Protein 3IHM (pdb70)

B-factor: mean 18.85, std 5.62, range [2.06, 76.37]

CATH classification: 3.50.50.60 (+2 more: 3.30.9.40, 6.10.250.650)

Secondary structure (DSSP, 8-state):
-EEEEE--HHHHHHHHHHHHHTT-EEEEEES--GGGSTTS-----PPB-HHHHHHHHHTT---S-HHHH-EEEEEEEE-SSS-EEEEEEEEEEEBEE-HHHHHHHHHHHHHHTT-EEEE----GGGHHHHHTTSSEEEE----TTGGGGS-B-GGG---SS-SSEEEEEEEESBPPPSS--EEEEEETTTEEEEEEEEEETTEEEEEEEEEEPTTSSSGGGGTS-TTT-HHHHHHHHHHHHHHH-HHHHTTB-TTT-EESSSTTSEEEE----EEB-SEEE-TTS-EEEE-GGGTEE--GGG--HHHHHHHHHHHHHHHHHH-S--SHHHHHHHHHHHHHHHHHHHHHHHHHHHHHHH--HHHHHHHHHHHH-HHHHHHHHHGGG-HHHHHHHHSSHHHHHHHHHTT-/-EEEE--HHHHHHHHHHHHHTT--EEEEESS-GGG-TTS-----PPBPHHHHHHHHHTT--SS-HHHHSEEEEEEEE-SSS-EEEEEEEEEEEBEE-HHHHHHHHHHHHHHTT-EEEE----GGGHHHHHTTSSEEEE---TTTGGGGS-B-GGG---SS-SSEEEEEEEESBPPPSSS-EEEEEETTTEEEEEEEEEETTEEEEEEEEEEPTTSTTGGGGTS-GGG-HHHHHHHHHHHHHHH-HHHHTTB-TTT-EESS-GGGEEEE----EEB-SEEE-TTS-EEEE-GGGTEE--GGG--HHHHHHHHHHHHHHHHHH-S--SHHHHHHHHHHHHHHHHHHHHHHHHHHHHHHH--HHHHHHHHHHHT-HHHHHHHHHGGG-HHHHHHHHSSHHHHHHHHTTT-

Structure (mmCIF, N/CA/C/O backbone):
data_3IHM
#
_entry.id   3IHM
#
_cell.length_a   114.302
_cell.length_b   114.302
_cell.length_c   140.803
_cell.angle_alpha   90.000
_cell.angle_beta   90.000
_cell.angle_gamma   120.000
#
_symmetry.space_group_name_H-M   'P 63'
#
loop_
_entity.id
_entity.type
_entity.pdbx_description
1 polymer 'Styrene monooxygenase A'
2 water water
#
loop_
_atom_site.group_PDB
_atom_site.id
_atom_site.type_symbol
_atom_site.label_atom_id
_atom_site.label_alt_id
_atom_site.label_comp_id
_atom_site.label_asym_id
_atom_site.label_entity_id
_atom_site.label_seq_id
_atom_site.pdbx_PDB_ins_code
_atom_site.Cartn_x
_atom_site.Cartn_y
_atom_site.Cartn_z
_atom_site.occupancy
_atom_site.B_iso_or_equiv
_atom_site.auth_seq_id
_atom_site.auth_comp_id
_atom_site.auth_asym_id
_atom_site.auth_atom_id
_atom_site.pdbx_PDB_model_num
ATOM 1 N N . LYS A 1 23 ? 49.556 -16.758 -41.930 1.00 18.83 3 LYS A N 1
ATOM 2 C CA . LYS A 1 23 ? 50.937 -16.400 -41.493 1.00 18.83 3 LYS A CA 1
ATOM 3 C C . LYS A 1 23 ? 50.926 -15.508 -40.252 1.00 18.61 3 LYS A C 1
ATOM 4 O O . LYS A 1 23 ? 51.692 -15.737 -39.317 1.00 18.66 3 LYS A O 1
ATOM 10 N N . ARG A 1 24 ? 50.062 -14.496 -40.249 1.00 18.29 4 ARG A N 1
ATOM 11 C CA . ARG A 1 24 ? 49.978 -13.567 -39.125 1.00 18.02 4 ARG A CA 1
ATOM 12 C C . ARG A 1 24 ? 48.539 -13.411 -38.632 1.00 17.36 4 ARG A C 1
ATOM 13 O O . ARG A 1 24 ? 47.693 -12.823 -39.310 1.00 17.36 4 ARG A O 1
ATOM 21 N N . ILE A 1 25 ? 48.279 -13.950 -37.444 1.00 16.60 5 ILE A N 1
ATOM 22 C CA . ILE A 1 25 ? 46.926 -14.039 -36.901 1.00 15.80 5 ILE A CA 1
ATOM 23 C C . ILE A 1 25 ? 46.774 -13.209 -35.627 1.00 15.36 5 ILE A C 1
ATOM 24 O O . ILE A 1 25 ? 47.636 -13.239 -34.744 1.00 15.20 5 ILE A O 1
ATOM 29 N N . GLY A 1 26 ? 45.676 -12.460 -35.555 1.00 14.81 6 GLY A N 1
ATOM 30 C CA . GLY A 1 26 ? 45.312 -11.716 -34.355 1.00 14.32 6 GLY A CA 1
ATOM 31 C C . GLY A 1 26 ? 44.122 -12.363 -33.674 1.00 13.99 6 GLY A C 1
ATOM 32 O O . GLY A 1 26 ? 43.101 -12.625 -34.313 1.00 13.90 6 GLY A O 1
ATOM 33 N N . ILE A 1 27 ? 44.261 -12.630 -32.377 1.00 13.65 7 ILE A N 1
ATOM 34 C CA . ILE A 1 27 ? 43.209 -13.278 -31.597 1.00 13.31 7 ILE A CA 1
ATOM 35 C C . ILE A 1 27 ? 42.716 -12.346 -30.490 1.00 13.29 7 ILE A C 1
ATOM 36 O O . ILE A 1 27 ? 43.475 -11.979 -29.590 1.00 13.23 7 ILE A O 1
ATOM 41 N N . VAL A 1 28 ? 41.445 -11.965 -30.569 1.00 13.17 8 VAL A N 1
ATOM 42 C CA . VAL A 1 28 ? 40.842 -11.097 -29.562 1.00 13.14 8 VAL A CA 1
ATOM 43 C C . VAL A 1 28 ? 40.199 -11.952 -28.473 1.00 13.16 8 VAL A C 1
ATOM 44 O O . VAL A 1 28 ? 39.203 -12.642 -28.710 1.00 13.10 8 VAL A O 1
ATOM 48 N N . GLY A 1 29 ? 40.794 -11.902 -27.285 1.00 13.17 9 GLY A N 1
ATOM 49 C CA . GLY A 1 29 ? 40.365 -12.719 -26.157 1.00 13.29 9 GLY A CA 1
ATOM 50 C C . GLY A 1 29 ? 41.234 -13.951 -26.005 1.00 13.37 9 GLY A C 1
ATOM 51 O O . GLY A 1 29 ? 41.652 -14.553 -26.997 1.00 13.35 9 GLY A O 1
ATOM 52 N N . ALA A 1 30 ? 41.521 -14.316 -24.759 1.00 13.45 10 ALA A N 1
ATOM 53 C CA . ALA A 1 30 ? 42.230 -15.556 -24.472 1.00 13.55 10 ALA A CA 1
ATOM 54 C C . ALA A 1 30 ? 41.214 -16.671 -24.240 1.00 13.56 10 ALA A C 1
ATOM 55 O O . ALA A 1 30 ? 40.463 -17.025 -25.150 1.00 13.81 10 ALA A O 1
ATOM 57 N N . GLY A 1 31 ? 41.183 -17.209 -23.024 1.00 13.50 11 GLY A N 1
ATOM 58 C CA . GLY A 1 31 ? 40.312 -18.334 -22.703 1.00 13.38 11 GLY A CA 1
ATOM 59 C C . GLY A 1 31 ? 40.800 -19.610 -23.361 1.00 13.27 11 GLY A C 1
ATOM 60 O O . GLY A 1 31 ? 41.845 -19.624 -24.014 1.00 13.29 11 GLY A O 1
ATOM 61 N N . THR A 1 32 ? 40.042 -20.686 -23.188 1.00 13.18 12 THR A N 1
ATOM 62 C CA . THR A 1 32 ? 40.376 -21.969 -23.800 1.00 13.00 12 THR A CA 1
ATOM 63 C C . THR A 1 32 ? 40.403 -21.862 -25.324 1.00 12.87 12 THR A C 1
ATOM 64 O O . THR A 1 32 ? 41.309 -22.393 -25.966 1.00 12.95 12 THR A O 1
ATOM 68 N N . ALA A 1 33 ? 39.425 -21.156 -25.890 1.00 12.70 13 ALA A N 1
ATOM 69 C CA . ALA A 1 33 ? 39.331 -20.968 -27.338 1.00 12.56 13 ALA A CA 1
ATOM 70 C C . ALA A 1 33 ? 40.560 -20.265 -27.916 1.00 12.38 13 ALA A C 1
ATOM 71 O O . ALA A 1 33 ? 41.205 -20.785 -28.827 1.00 12.43 13 ALA A O 1
ATOM 73 N N . GLY A 1 34 ? 40.880 -19.092 -27.373 1.00 12.20 14 GLY A N 1
ATOM 74 C CA . GLY A 1 34 ? 41.981 -18.275 -27.882 1.00 11.98 14 GLY A CA 1
ATOM 75 C C . GLY A 1 34 ? 43.353 -18.889 -27.691 1.00 11.83 14 GLY A C 1
ATOM 76 O O . GLY A 1 34 ? 44.191 -18.850 -28.595 1.00 11.92 14 GLY A O 1
ATOM 77 N N . LEU A 1 35 ? 43.580 -19.465 -26.514 1.00 11.61 15 LEU A N 1
ATOM 78 C CA . LEU A 1 35 ? 44.890 -20.008 -26.173 1.00 11.55 15 LEU A CA 1
ATOM 79 C C . LEU A 1 35 ? 45.176 -21.352 -26.842 1.00 11.41 15 LEU A C 1
ATOM 80 O O . LEU A 1 35 ? 46.315 -21.618 -27.217 1.00 11.30 15 LEU A O 1
ATOM 85 N N . HIS A 1 36 ? 44.147 -22.184 -27.002 1.00 11.34 16 HIS A N 1
ATOM 86 C CA . HIS A 1 36 ? 44.280 -23.440 -27.753 1.00 11.33 16 HIS A CA 1
ATOM 87 C C . HIS A 1 36 ? 44.603 -23.161 -29.217 1.00 11.30 16 HIS A C 1
ATOM 88 O O . HIS A 1 36 ? 45.498 -23.785 -29.790 1.00 11.31 16 HIS A O 1
ATOM 95 N N . LEU A 1 37 ? 43.873 -22.215 -29.806 1.00 11.37 17 LEU A N 1
ATOM 96 C CA . LEU A 1 37 ? 44.120 -21.771 -31.176 1.00 11.49 17 LEU A CA 1
ATOM 97 C C . LEU A 1 37 ? 45.542 -21.235 -31.326 1.00 11.56 17 LEU A C 1
ATOM 98 O O . LEU A 1 37 ? 46.266 -21.635 -32.240 1.00 11.53 17 LEU A O 1
ATOM 103 N N . GLY A 1 38 ? 45.930 -20.342 -30.416 1.00 11.63 18 GLY A N 1
ATOM 104 C CA . GLY A 1 38 ? 47.271 -19.766 -30.403 1.00 11.87 18 GLY A CA 1
ATOM 105 C C . GLY A 1 38 ? 48.353 -20.826 -30.325 1.00 12.00 18 GLY A C 1
ATOM 106 O O . GLY A 1 38 ? 49.324 -20.787 -31.085 1.00 11.95 18 GLY A O 1
ATOM 107 N N . LEU A 1 39 ? 48.176 -21.775 -29.406 1.00 12.15 19 LEU A N 1
ATOM 108 C CA . LEU A 1 39 ? 49.119 -22.880 -29.230 1.00 12.35 19 LEU A CA 1
ATOM 109 C C . LEU A 1 39 ? 49.225 -23.752 -30.478 1.00 12.53 19 LEU A C 1
ATOM 110 O O . LEU A 1 39 ? 50.324 -24.157 -30.860 1.00 12.60 19 LEU A O 1
ATOM 115 N N . PHE A 1 40 ? 48.084 -24.025 -31.111 1.00 12.77 20 PHE A N 1
ATOM 116 C CA . PHE A 1 40 ? 48.049 -24.815 -32.341 1.00 12.99 20 PHE A CA 1
ATOM 117 C C . PHE A 1 40 ? 48.847 -24.141 -33.449 1.00 13.26 20 PHE A C 1
ATOM 118 O O . PHE A 1 40 ? 49.664 -24.778 -34.115 1.00 13.22 20 PHE A O 1
ATOM 126 N N . LEU A 1 41 ? 48.596 -22.848 -33.632 1.00 13.71 21 LEU A N 1
ATOM 127 C CA . LEU A 1 41 ? 49.210 -22.067 -34.698 1.00 14.11 21 LEU A CA 1
ATOM 128 C C . LEU A 1 41 ? 50.724 -21.906 -34.524 1.00 14.48 21 LEU A C 1
ATOM 129 O O . LEU A 1 41 ? 51.467 -21.902 -35.509 1.00 14.46 21 LEU A O 1
ATOM 134 N N . ARG A 1 42 ? 51.170 -21.787 -33.274 1.00 15.03 22 ARG A N 1
ATOM 135 C CA . ARG A 1 42 ? 52.597 -21.656 -32.963 1.00 15.59 22 ARG A CA 1
ATOM 136 C C . ARG A 1 42 ? 53.401 -22.926 -33.260 1.00 16.11 22 ARG A C 1
ATOM 137 O O . ARG A 1 42 ? 54.603 -22.853 -33.528 1.00 16.22 22 ARG A O 1
ATOM 145 N N . GLN A 1 43 ? 52.734 -24.079 -33.214 1.00 16.67 23 GLN A N 1
ATOM 146 C CA . GLN A 1 43 ? 53.352 -25.358 -33.573 1.00 17.33 23 GLN A CA 1
ATOM 147 C C . GLN A 1 43 ? 53.718 -25.395 -35.052 1.00 17.70 23 GLN A C 1
ATOM 148 O O . GLN A 1 43 ? 54.670 -26.069 -35.448 1.00 17.81 23 GLN A O 1
ATOM 154 N N . HIS A 1 44 ? 52.952 -24.665 -35.856 1.00 18.21 24 HIS A N 1
ATOM 155 C CA . HIS A 1 44 ? 53.189 -24.571 -37.291 1.00 18.77 24 HIS A CA 1
ATOM 156 C C . HIS A 1 44 ? 53.886 -23.258 -37.652 1.00 19.00 24 HIS A C 1
ATOM 157 O O . HIS A 1 44 ? 53.862 -22.825 -38.807 1.00 19.14 24 HIS A O 1
ATOM 164 N N . ASP A 1 45 ? 54.501 -22.640 -36.643 1.00 19.31 25 ASP A N 1
ATOM 165 C CA . ASP A 1 45 ? 55.326 -21.430 -36.784 1.00 19.68 25 ASP A CA 1
ATOM 166 C C . ASP A 1 45 ? 54.637 -20.249 -37.488 1.00 19.70 25 ASP A C 1
ATOM 167 O O . ASP A 1 45 ? 55.264 -19.527 -38.269 1.00 19.83 25 ASP A O 1
ATOM 172 N N . VAL A 1 46 ? 53.351 -20.049 -37.208 1.00 19.68 26 VAL A N 1
ATOM 173 C CA . VAL A 1 46 ? 52.669 -18.844 -37.683 1.00 19.62 26 VAL A CA 1
ATOM 174 C C . VAL A 1 46 ? 52.665 -17.784 -36.581 1.00 19.53 26 VAL A C 1
ATOM 175 O O . VAL A 1 46 ? 52.647 -18.111 -35.391 1.00 19.52 26 VAL A O 1
ATOM 179 N N . ASP A 1 47 ? 52.701 -16.519 -36.992 1.00 19.43 27 ASP A N 1
ATOM 180 C CA . ASP A 1 47 ? 52.768 -15.389 -36.070 1.00 19.36 27 ASP A CA 1
ATOM 181 C C . ASP A 1 47 ? 51.434 -15.207 -35.342 1.00 18.99 27 ASP A C 1
ATOM 182 O O . ASP A 1 47 ? 50.380 -15.079 -35.974 1.00 18.96 27 ASP A O 1
ATOM 187 N N . VAL A 1 48 ? 51.495 -15.206 -34.011 1.00 18.44 28 VAL A N 1
ATOM 188 C CA . VAL A 1 48 ? 50.297 -15.165 -33.171 1.00 17.98 28 VAL A CA 1
ATOM 189 C C . VAL A 1 48 ? 50.354 -14.019 -32.160 1.00 17.67 28 VAL A C 1
ATOM 190 O O . VAL A 1 48 ? 51.339 -13.866 -31.434 1.00 17.59 28 VAL A O 1
ATOM 194 N N . THR A 1 49 ? 49.288 -13.223 -32.125 1.00 17.31 29 THR A N 1
ATOM 195 C CA . THR A 1 49 ? 49.123 -12.179 -31.119 1.00 17.02 29 THR A CA 1
ATOM 196 C C . THR A 1 49 ? 47.759 -12.317 -30.443 1.00 16.79 29 THR A C 1
ATOM 197 O O . THR A 1 49 ? 46.724 -12.369 -31.112 1.00 16.63 29 THR A O 1
ATOM 201 N N . VAL A 1 50 ? 47.772 -12.387 -29.114 1.00 16.57 30 VAL A N 1
ATOM 202 C CA . VAL A 1 50 ? 46.547 -12.510 -28.330 1.00 16.44 30 VAL A CA 1
ATOM 203 C C . VAL A 1 50 ? 46.280 -11.215 -27.562 1.00 16.43 30 VAL A C 1
ATOM 204 O O . VAL A 1 50 ? 47.170 -10.681 -26.897 1.00 16.39 30 VAL A O 1
ATOM 208 N N . TYR A 1 51 ? 45.052 -10.714 -27.676 1.00 16.44 31 TYR A N 1
ATOM 209 C CA . TYR A 1 51 ? 44.622 -9.518 -26.958 1.00 16.48 31 TYR A CA 1
ATOM 210 C C . TYR A 1 51 ? 43.788 -9.898 -25.738 1.00 16.49 31 TYR A C 1
ATOM 211 O O . TYR A 1 51 ? 42.686 -10.432 -25.873 1.00 16.40 31 TYR A O 1
ATOM 220 N N . THR A 1 52 ? 44.334 -9.633 -24.553 1.00 16.58 32 THR A N 1
ATOM 221 C CA . THR A 1 52 ? 43.650 -9.903 -23.286 1.00 16.76 32 THR A CA 1
ATOM 222 C C . THR A 1 52 ? 43.826 -8.794 -22.269 1.00 16.80 32 THR A C 1
ATOM 223 O O . THR A 1 52 ? 44.785 -8.031 -22.332 1.00 16.82 32 THR A O 1
ATOM 227 N N . ASP A 1 53 ? 42.900 -8.732 -21.318 1.00 16.85 33 ASP A N 1
ATOM 228 C CA . ASP A 1 53 ? 42.962 -7.759 -20.238 1.00 17.05 33 ASP A CA 1
ATOM 229 C C . ASP A 1 53 ? 43.366 -8.418 -18.911 1.00 17.02 33 ASP A C 1
ATOM 230 O O . ASP A 1 53 ? 43.193 -7.836 -17.840 1.00 17.06 33 ASP A O 1
ATOM 235 N N . ARG A 1 54 ? 43.907 -9.632 -18.989 1.00 17.05 34 ARG A N 1
ATOM 236 C CA . ARG A 1 54 ? 44.368 -10.347 -17.797 1.00 17.19 34 ARG A CA 1
ATOM 237 C C . ARG A 1 54 ? 45.747 -10.967 -17.996 1.00 17.17 34 ARG A C 1
ATOM 238 O O . ARG A 1 54 ? 45.956 -11.755 -18.918 1.00 17.21 34 ARG A O 1
ATOM 246 N N . LYS A 1 55 ? 46.683 -10.594 -17.126 1.00 17.22 35 LYS A N 1
ATOM 247 C CA . LYS A 1 55 ? 48.021 -11.182 -17.115 1.00 17.25 35 LYS A CA 1
ATOM 248 C C . LYS A 1 55 ? 48.004 -12.499 -16.338 1.00 17.20 35 LYS A C 1
ATOM 249 O O . LYS A 1 55 ? 47.147 -12.687 -15.472 1.00 17.07 35 LYS A O 1
ATOM 255 N N . PRO A 1 56 ? 48.945 -13.417 -16.645 1.00 17.30 36 PRO A N 1
ATOM 256 C CA . PRO A 1 56 ? 48.991 -14.735 -15.997 1.00 17.38 36 PRO A CA 1
ATOM 257 C C . PRO A 1 56 ? 49.018 -14.690 -14.465 1.00 17.53 36 PRO A C 1
ATOM 258 O O . PRO A 1 56 ? 48.308 -15.463 -13.819 1.00 17.48 36 PRO A O 1
ATOM 262 N N . ASP A 1 57 ? 49.815 -13.788 -13.895 1.00 17.83 37 ASP A N 1
ATOM 263 C CA . ASP A 1 57 ? 49.967 -13.706 -12.437 1.00 18.18 37 ASP A CA 1
ATOM 264 C C . ASP A 1 57 ? 48.773 -13.039 -11.741 1.00 18.22 37 ASP A C 1
ATOM 265 O O . ASP A 1 57 ? 48.719 -12.970 -10.510 1.00 18.21 37 ASP A O 1
ATOM 270 N N . GLU A 1 58 ? 47.814 -12.572 -12.536 1.00 18.30 38 GLU A N 1
ATOM 271 C CA . GLU A 1 58 ? 46.628 -11.900 -12.017 1.00 18.41 38 GLU A CA 1
ATOM 272 C C . GLU A 1 58 ? 45.425 -12.835 -11.839 1.00 18.40 38 GLU A C 1
ATOM 273 O O . GLU A 1 58 ? 44.392 -12.425 -11.309 1.00 18.53 38 GLU A O 1
ATOM 279 N N . TYR A 1 59 ? 45.563 -14.088 -12.264 1.00 18.24 39 TYR A N 1
ATOM 280 C CA . TYR A 1 59 ? 44.447 -15.036 -12.220 1.00 18.11 39 TYR A CA 1
ATOM 281 C C . TYR A 1 59 ? 44.101 -15.556 -10.824 1.00 18.12 39 TYR A C 1
ATOM 282 O O . TYR A 1 59 ? 42.924 -15.726 -10.505 1.00 18.01 39 TYR A O 1
ATOM 291 N N . SER A 1 60 ? 45.121 -15.791 -10.000 1.00 18.15 40 SER A N 1
ATOM 292 C CA . SER A 1 60 ? 44.938 -16.361 -8.659 1.00 18.21 40 SER A CA 1
ATOM 293 C C . SER A 1 60 ? 44.079 -15.498 -7.728 1.00 18.28 40 SER A C 1
ATOM 294 O O . SER A 1 60 ? 43.476 -16.008 -6.783 1.00 18.28 40 SER A O 1
ATOM 297 N N . GLY A 1 61 ? 44.028 -14.196 -8.001 1.00 18.43 41 GLY A N 1
ATOM 298 C CA . GLY A 1 61 ? 43.238 -13.264 -7.199 1.00 18.65 41 GLY A CA 1
ATOM 299 C C . GLY A 1 61 ? 41.882 -12.905 -7.784 1.00 18.84 41 GLY A C 1
ATOM 300 O O . GLY A 1 61 ? 41.227 -11.977 -7.308 1.00 18.82 41 GLY A O 1
ATOM 301 N N . LEU A 1 62 ? 41.454 -13.638 -8.810 1.00 18.97 42 LEU A N 1
ATOM 302 C CA . LEU A 1 62 ? 40.174 -13.366 -9.467 1.00 19.28 42 LEU A CA 1
ATOM 303 C C . LEU A 1 62 ? 39.006 -14.070 -8.785 1.00 19.58 42 LEU A C 1
ATOM 304 O O . LEU A 1 62 ? 39.193 -15.050 -8.058 1.00 19.47 42 LEU A O 1
ATOM 309 N N . ARG A 1 63 ? 37.803 -13.555 -9.027 1.00 19.98 43 ARG A N 1
ATOM 310 C CA . ARG A 1 63 ? 36.576 -14.252 -8.660 1.00 20.50 43 ARG A CA 1
ATOM 311 C C . ARG A 1 63 ? 36.437 -15.497 -9.538 1.00 20.72 43 ARG A C 1
ATOM 312 O O . ARG A 1 63 ? 36.958 -15.538 -10.656 1.00 20.63 43 ARG A O 1
ATOM 320 N N . LEU A 1 64 ? 35.742 -16.506 -9.016 1.00 21.17 44 LEU A N 1
ATOM 321 C CA . LEU A 1 64 ? 35.554 -17.784 -9.698 1.00 21.56 44 LEU A CA 1
ATOM 322 C C . LEU A 1 64 ? 35.170 -17.628 -11.170 1.00 21.92 44 LEU A C 1
ATOM 323 O O . LEU A 1 64 ? 34.286 -16.838 -11.512 1.00 21.94 44 LEU A O 1
ATOM 328 N N . LEU A 1 65 ? 35.855 -18.381 -12.028 1.00 22.36 45 LEU A N 1
ATOM 329 C CA . LEU A 1 65 ? 35.580 -18.391 -13.465 1.00 22.83 45 LEU A CA 1
ATOM 330 C C . LEU A 1 65 ? 34.765 -19.636 -13.837 1.00 23.15 45 LEU A C 1
ATOM 331 O O . LEU A 1 65 ? 34.202 -20.293 -12.958 1.00 23.31 45 LEU A O 1
ATOM 336 N N . ASN A 1 66 ? 34.704 -19.954 -15.131 1.00 23.56 46 ASN A N 1
ATOM 337 C CA . ASN A 1 66 ? 33.948 -21.110 -15.626 1.00 23.82 46 ASN A CA 1
ATOM 338 C C . ASN A 1 66 ? 34.438 -22.430 -15.027 1.00 23.71 46 ASN A C 1
ATOM 339 O O . ASN A 1 66 ? 35.588 -22.833 -15.237 1.00 23.68 46 ASN A O 1
ATOM 344 N N . THR A 1 67 ? 33.553 -23.091 -14.282 1.00 23.48 47 THR A N 1
ATOM 345 C CA . THR A 1 67 ? 33.884 -24.328 -13.569 1.00 23.25 47 THR A CA 1
ATOM 346 C C . THR A 1 67 ? 33.610 -25.578 -14.404 1.00 22.94 47 THR A C 1
ATOM 347 O O . THR A 1 67 ? 33.399 -26.669 -13.866 1.00 22.99 47 THR A O 1
ATOM 351 N N . VAL A 1 68 ? 33.619 -25.412 -15.720 1.00 22.46 48 VAL A N 1
ATOM 352 C CA . VAL A 1 68 ? 33.371 -26.508 -16.646 1.00 21.96 48 VAL A CA 1
ATOM 353 C C . VAL A 1 68 ? 34.577 -27.460 -16.697 1.00 21.41 48 VAL A C 1
ATOM 354 O O . VAL A 1 68 ? 35.721 -27.038 -16.521 1.00 21.54 48 VAL A O 1
ATOM 358 N N . ALA A 1 69 ? 34.304 -28.743 -16.915 1.00 20.65 49 ALA A N 1
ATOM 359 C CA . ALA A 1 69 ? 35.348 -29.757 -17.009 1.00 19.88 49 ALA A CA 1
ATOM 360 C C . ALA A 1 69 ? 35.790 -29.970 -18.453 1.00 19.30 49 ALA A C 1
ATOM 361 O O . ALA A 1 69 ? 35.056 -29.662 -19.389 1.00 19.19 49 ALA A O 1
ATOM 363 N N . HIS A 1 70 ? 37.000 -30.495 -18.618 1.00 18.68 50 HIS A N 1
ATOM 364 C CA . HIS A 1 70 ? 37.533 -30.834 -19.931 1.00 18.13 50 HIS A CA 1
ATOM 365 C C . HIS A 1 70 ? 37.446 -32.342 -20.131 1.00 17.90 50 HIS A C 1
ATOM 366 O O . HIS A 1 70 ? 38.034 -33.109 -19.365 1.00 17.92 50 HIS A O 1
ATOM 373 N N . ASN A 1 71 ? 36.710 -32.765 -21.154 1.00 17.53 51 ASN A N 1
ATOM 374 C CA . ASN A 1 71 ? 36.568 -34.192 -21.456 1.00 17.30 51 ASN A CA 1
ATOM 375 C C . ASN A 1 71 ? 37.790 -34.793 -22.160 1.00 16.96 51 ASN A C 1
ATOM 376 O O . ASN A 1 71 ? 38.757 -34.084 -22.449 1.00 16.91 51 ASN A O 1
ATOM 381 N N . ALA A 1 72 ? 37.725 -36.095 -22.440 1.00 16.57 52 ALA A N 1
ATOM 382 C CA . ALA A 1 72 ? 38.837 -36.846 -23.037 1.00 16.24 52 ALA A CA 1
ATOM 383 C C . ALA A 1 72 ? 39.338 -36.305 -24.377 1.00 15.96 52 ALA A C 1
ATOM 384 O O . ALA A 1 72 ? 40.540 -36.324 -24.636 1.00 16.01 52 ALA A O 1
ATOM 386 N N . VAL A 1 73 ? 38.427 -35.838 -25.230 1.00 15.70 53 VAL A N 1
ATOM 387 C CA . VAL A 1 73 ? 38.828 -35.302 -26.537 1.00 15.41 53 VAL A CA 1
ATOM 388 C C . VAL A 1 73 ? 39.577 -33.975 -26.400 1.00 15.11 53 VAL A C 1
ATOM 389 O O . VAL A 1 73 ? 40.477 -33.684 -27.187 1.00 15.10 53 VAL A O 1
ATOM 393 N N . THR A 1 74 ? 39.213 -33.195 -25.383 1.00 14.76 54 THR A N 1
ATOM 394 C CA . THR A 1 74 ? 39.885 -31.934 -25.078 1.00 14.46 54 THR A CA 1
ATOM 395 C C . THR A 1 74 ? 41.289 -32.173 -24.515 1.00 14.34 54 THR A C 1
ATOM 396 O O . THR A 1 74 ? 42.244 -31.524 -24.943 1.00 14.25 54 THR A O 1
ATOM 400 N N . VAL A 1 75 ? 41.417 -33.105 -23.570 1.00 14.27 55 VAL A N 1
ATOM 401 C CA . VAL A 1 75 ? 42.735 -33.425 -23.008 1.00 14.30 55 VAL A CA 1
ATOM 402 C C . VAL A 1 75 ? 43.656 -34.031 -24.071 1.00 14.15 55 VAL A C 1
ATOM 403 O O . VAL A 1 75 ? 44.868 -33.830 -24.030 1.00 14.06 55 VAL A O 1
ATOM 407 N N . GLN A 1 76 ? 43.063 -34.749 -25.026 1.00 14.04 56 GLN A N 1
ATOM 408 C CA . GLN A 1 76 ? 43.788 -35.277 -26.180 1.00 14.10 56 GLN A CA 1
ATOM 409 C C . GLN A 1 76 ? 44.414 -34.136 -26.987 1.00 13.95 56 GLN A C 1
ATOM 410 O O . GLN A 1 76 ? 45.581 -34.210 -27.371 1.00 13.91 56 GLN A O 1
ATOM 416 N N . ARG A 1 77 ? 43.634 -33.083 -27.223 1.00 13.84 57 ARG A N 1
ATOM 417 C CA . ARG A 1 77 ? 44.131 -31.880 -27.888 1.00 13.75 57 ARG A CA 1
ATOM 418 C C . ARG A 1 77 ? 45.196 -31.183 -27.042 1.00 13.65 57 ARG A C 1
ATOM 419 O O . ARG A 1 77 ? 46.186 -30.686 -27.577 1.00 13.59 57 ARG A O 1
ATOM 427 N N . GLU A 1 78 ? 44.990 -31.170 -25.724 1.00 13.52 58 GLU A N 1
ATOM 428 C CA . GLU A 1 78 ? 45.963 -30.622 -24.773 1.00 13.52 58 GLU A CA 1
ATOM 429 C C . GLU A 1 78 ? 47.303 -31.358 -24.803 1.00 13.47 58 GLU A C 1
ATOM 430 O O . GLU A 1 78 ? 48.360 -30.727 -24.726 1.00 13.44 58 GLU A O 1
ATOM 436 N N . VAL A 1 79 ? 47.248 -32.686 -24.907 1.00 13.37 59 VAL A N 1
ATOM 437 C CA . VAL A 1 79 ? 48.450 -33.518 -25.004 1.00 13.36 59 VAL A CA 1
ATOM 438 C C . VAL A 1 79 ? 49.207 -33.214 -26.300 1.00 13.42 59 VAL A C 1
ATOM 439 O O . VAL A 1 79 ? 50.433 -33.082 -26.292 1.00 13.36 59 VAL A O 1
ATOM 443 N N . ALA A 1 80 ? 48.463 -33.086 -27.398 1.00 13.53 60 ALA A N 1
ATOM 444 C CA . ALA A 1 80 ? 49.031 -32.744 -28.704 1.00 13.74 60 ALA A CA 1
ATOM 445 C C . ALA A 1 80 ? 49.651 -31.345 -28.718 1.00 13.99 60 ALA A C 1
ATOM 446 O O . ALA A 1 80 ? 50.578 -31.077 -29.486 1.00 14.00 60 ALA A O 1
ATOM 448 N N . LEU A 1 81 ? 49.137 -30.464 -27.862 1.00 14.26 61 LEU A N 1
ATOM 449 C CA . LEU A 1 81 ? 49.661 -29.109 -27.726 1.00 14.67 61 LEU A CA 1
ATOM 450 C C . LEU A 1 81 ? 50.728 -28.999 -26.633 1.00 15.01 61 LEU A C 1
ATOM 451 O O . LEU A 1 81 ? 51.143 -27.895 -26.279 1.00 14.99 61 LEU A O 1
ATOM 456 N N . ASP A 1 82 ? 51.166 -30.147 -26.113 1.00 15.44 62 ASP A N 1
ATOM 457 C CA . ASP A 1 82 ? 52.162 -30.227 -25.033 1.00 16.02 62 ASP A CA 1
ATOM 458 C C . ASP A 1 82 ? 51.820 -29.311 -23.850 1.00 16.18 62 ASP A C 1
ATOM 459 O O . ASP A 1 82 ? 52.655 -28.544 -23.362 1.00 16.22 62 ASP A O 1
ATOM 464 N N . VAL A 1 83 ? 50.577 -29.407 -23.394 1.00 16.40 63 VAL A N 1
ATOM 465 C CA . VAL A 1 83 ? 50.081 -28.538 -22.340 1.00 16.61 63 VAL A CA 1
ATOM 466 C C . VAL A 1 83 ? 49.337 -29.363 -21.270 1.00 16.80 63 VAL A C 1
ATOM 467 O O . VAL A 1 83 ? 48.504 -28.852 -20.515 1.00 16.85 63 VAL A O 1
ATOM 471 N N . ASN A 1 84 ? 49.688 -30.649 -21.211 1.00 16.98 64 ASN A N 1
ATOM 472 C CA . ASN A 1 84 ? 49.110 -31.611 -20.274 1.00 17.14 64 ASN A CA 1
ATOM 473 C C . ASN A 1 84 ? 49.786 -31.509 -18.902 1.00 17.27 64 ASN A C 1
ATOM 474 O O . ASN A 1 84 ? 50.468 -32.437 -18.453 1.00 17.20 64 ASN A O 1
ATOM 479 N N . GLU A 1 85 ? 49.589 -30.365 -18.248 1.00 17.37 65 GLU A N 1
ATOM 480 C CA . GLU A 1 85 ? 50.207 -30.067 -16.954 1.00 17.57 65 GLU A CA 1
ATOM 481 C C . GLU A 1 85 ? 49.685 -30.977 -15.840 1.00 17.56 65 GLU A C 1
ATOM 482 O O . GLU A 1 85 ? 50.451 -31.422 -14.981 1.00 17.47 65 GLU A O 1
ATOM 488 N N . TRP A 1 86 ? 48.384 -31.252 -15.868 1.00 17.52 66 TRP A N 1
ATOM 489 C CA . TRP A 1 86 ? 47.742 -32.070 -14.848 1.00 17.61 66 TRP A CA 1
ATOM 490 C C . TRP A 1 86 ? 47.149 -33.339 -15.464 1.00 17.77 66 TRP A C 1
ATOM 491 O O . TRP A 1 86 ? 46.061 -33.294 -16.043 1.00 17.79 66 TRP A O 1
ATOM 502 N N . PRO A 1 87 ? 47.872 -34.473 -15.352 1.00 17.85 67 PRO A N 1
ATOM 503 C CA . PRO A 1 87 ? 47.429 -35.757 -15.907 1.00 18.01 67 PRO A CA 1
ATOM 504 C C . PRO A 1 87 ? 46.040 -36.174 -15.421 1.00 18.17 67 PRO A C 1
ATOM 505 O O . PRO A 1 87 ? 45.688 -35.939 -14.261 1.00 18.15 67 PRO A O 1
ATOM 509 N N . SER A 1 88 ? 45.275 -36.792 -16.318 1.00 18.41 68 SER A N 1
ATOM 510 C CA . SER A 1 88 ? 43.898 -37.214 -16.050 1.00 18.68 68 SER A CA 1
ATOM 511 C C . SER A 1 88 ? 43.763 -38.232 -14.919 1.00 18.76 68 SER A C 1
ATOM 512 O O . SER A 1 88 ? 42.708 -38.323 -14.293 1.00 18.92 68 SER A O 1
ATOM 515 N N . GLU A 1 89 ? 44.828 -38.989 -14.666 1.00 18.93 69 GLU A N 1
ATOM 516 C CA . GLU A 1 89 ? 44.803 -40.085 -13.694 1.00 19.04 69 GLU A CA 1
ATOM 517 C C . GLU A 1 89 ? 44.803 -39.591 -12.255 1.00 18.89 69 GLU A C 1
ATOM 518 O O . GLU A 1 89 ? 44.089 -40.135 -11.409 1.00 19.02 69 GLU A O 1
ATOM 524 N N . GLU A 1 90 ? 45.615 -38.572 -11.980 1.00 18.66 70 GLU A N 1
ATOM 525 C CA . GLU A 1 90 ? 45.778 -38.062 -10.622 1.00 18.43 70 GLU A CA 1
ATOM 526 C C . GLU A 1 90 ? 44.780 -36.958 -10.286 1.00 17.90 70 GLU A C 1
ATOM 527 O O . GLU A 1 90 ? 44.396 -36.802 -9.126 1.00 17.93 70 GLU A O 1
ATOM 533 N N . PHE A 1 91 ? 44.361 -36.200 -11.297 1.00 17.26 71 PHE A N 1
ATOM 534 C CA . PHE A 1 91 ? 43.536 -35.012 -11.070 1.00 16.67 71 PHE A CA 1
ATOM 535 C C . PHE A 1 91 ? 42.152 -35.063 -11.725 1.00 16.33 71 PHE A C 1
ATOM 536 O O . PHE A 1 91 ? 41.293 -34.232 -11.425 1.00 16.30 71 PHE A O 1
ATOM 544 N N . GLY A 1 92 ? 41.936 -36.037 -12.605 1.00 15.87 72 GLY A N 1
ATOM 545 C CA . GLY A 1 92 ? 40.668 -36.153 -13.319 1.00 15.35 72 GLY A CA 1
ATOM 546 C C . GLY A 1 92 ? 39.664 -37.094 -12.679 1.00 14.98 72 GLY A C 1
ATOM 547 O O . GLY A 1 92 ? 39.919 -37.660 -11.613 1.00 14.87 72 GLY A O 1
ATOM 548 N N . TYR A 1 93 ? 38.516 -37.253 -13.338 1.00 14.58 73 TYR A N 1
ATOM 549 C CA . TYR A 1 93 ? 37.459 -38.156 -12.876 1.00 14.30 73 TYR A CA 1
ATOM 550 C C . TYR A 1 93 ? 37.071 -39.161 -13.965 1.00 14.26 73 TYR A C 1
ATOM 551 O O . TYR A 1 93 ? 37.376 -38.959 -15.145 1.00 14.22 73 TYR A O 1
ATOM 560 N N . PHE A 1 94 ? 36.384 -40.231 -13.567 1.00 14.11 74 PHE A N 1
ATOM 561 C CA . PHE A 1 94 ? 36.305 -41.437 -14.395 1.00 14.05 74 PHE A CA 1
ATOM 562 C C . PHE A 1 94 ? 34.896 -41.877 -14.798 1.00 13.88 74 PHE A C 1
ATOM 563 O O . PHE A 1 94 ? 34.735 -42.821 -15.576 1.00 13.90 74 PHE A O 1
ATOM 571 N N . GLY A 1 95 ? 33.883 -41.188 -14.285 1.00 13.72 75 GLY A N 1
ATOM 572 C CA . GLY A 1 95 ? 32.501 -41.481 -14.649 1.00 13.44 75 GLY A CA 1
ATOM 573 C C . GLY A 1 95 ? 31.519 -40.443 -14.152 1.00 13.31 75 GLY A C 1
ATOM 574 O O . GLY A 1 95 ? 31.913 -39.396 -13.633 1.00 13.32 75 GLY A O 1
ATOM 575 N N . HIS A 1 96 ? 30.233 -40.730 -14.335 1.00 13.19 76 HIS A N 1
ATOM 576 C CA . HIS A 1 96 ? 29.168 -39.894 -13.799 1.00 13.08 76 HIS A CA 1
ATOM 577 C C . HIS A 1 96 ? 28.240 -40.714 -12.915 1.00 13.03 76 HIS A C 1
ATOM 578 O O . HIS A 1 96 ? 27.753 -41.772 -13.322 1.00 12.91 76 HIS A O 1
ATOM 585 N N . TYR A 1 97 ? 28.009 -40.228 -11.699 1.00 12.93 77 TYR A N 1
ATOM 586 C CA . TYR A 1 97 ? 26.897 -40.705 -10.894 1.00 12.95 77 TYR A CA 1
ATOM 587 C C . TYR A 1 97 ? 25.675 -39.878 -11.255 1.00 12.99 77 TYR A C 1
ATOM 588 O O . TYR A 1 97 ? 25.777 -38.673 -11.491 1.00 12.94 77 TYR A O 1
ATOM 597 N N . TYR A 1 98 ? 24.523 -40.531 -11.313 1.00 13.15 78 TYR A N 1
ATOM 598 C CA . TYR A 1 98 ? 23.280 -39.841 -11.616 1.00 13.34 78 TYR A CA 1
ATOM 599 C C . TYR A 1 98 ? 22.282 -40.017 -10.485 1.00 13.55 78 TYR A C 1
ATOM 600 O O . TYR A 1 98 ? 22.011 -41.140 -10.051 1.00 13.65 78 TYR A O 1
ATOM 609 N N . TYR A 1 99 ? 21.753 -38.898 -10.001 1.00 13.75 79 TYR A N 1
ATOM 610 C CA . TYR A 1 99 ? 20.683 -38.924 -9.018 1.00 13.94 79 TYR A CA 1
ATOM 611 C C . TYR A 1 99 ? 19.463 -38.186 -9.549 1.00 14.07 79 TYR A C 1
ATOM 612 O O . TYR A 1 99 ? 19.562 -37.051 -10.020 1.00 13.93 79 TYR A O 1
ATOM 621 N N . VAL A 1 100 ? 18.314 -38.847 -9.479 1.00 14.29 80 VAL A N 1
ATOM 622 C CA . VAL A 1 100 ? 17.052 -38.216 -9.832 1.00 14.53 80 VAL A CA 1
ATOM 623 C C . VAL A 1 100 ? 16.111 -38.313 -8.636 1.00 14.75 80 VAL A C 1
ATOM 624 O O . VAL A 1 100 ? 15.750 -39.410 -8.207 1.00 14.78 80 VAL A O 1
ATOM 628 N N . GLY A 1 101 ? 15.732 -37.153 -8.102 1.00 15.00 81 GLY A N 1
ATOM 629 C CA . GLY A 1 101 ? 14.912 -37.063 -6.897 1.00 15.26 81 GLY A CA 1
ATOM 630 C C . GLY A 1 101 ? 13.478 -37.524 -7.067 1.00 15.54 81 GLY A C 1
ATOM 631 O O . GLY A 1 101 ? 13.031 -37.820 -8.178 1.00 15.66 81 GLY A O 1
ATOM 632 N N . GLY A 1 102 ? 12.756 -37.576 -5.952 1.00 15.72 82 GLY A N 1
ATOM 633 C CA . GLY A 1 102 ? 11.382 -38.067 -5.932 1.00 15.96 82 GLY A CA 1
ATOM 634 C C . GLY A 1 102 ? 11.175 -39.086 -4.826 1.00 16.15 82 GLY A C 1
ATOM 635 O O . GLY A 1 102 ? 12.142 -39.506 -4.183 1.00 16.07 82 GLY A O 1
ATOM 636 N N . PRO A 1 103 ? 9.911 -39.495 -4.595 1.00 16.31 83 PRO A N 1
ATOM 637 C CA . PRO A 1 103 ? 9.571 -40.453 -3.537 1.00 16.52 83 PRO A CA 1
ATOM 638 C C . PRO A 1 103 ? 10.370 -41.752 -3.645 1.00 16.74 83 PRO A C 1
ATOM 639 O O . PRO A 1 103 ? 10.796 -42.301 -2.628 1.00 16.73 83 PRO A O 1
ATOM 643 N N . GLN A 1 104 ? 10.560 -42.229 -4.872 1.00 17.06 84 GLN A N 1
ATOM 644 C CA . GLN A 1 104 ? 11.520 -43.286 -5.157 1.00 17.40 84 GLN A CA 1
ATOM 645 C C . GLN A 1 104 ? 12.592 -42.710 -6.080 1.00 17.47 84 GLN A C 1
ATOM 646 O O . GLN A 1 104 ? 12.350 -42.520 -7.274 1.00 17.44 84 GLN A O 1
ATOM 652 N N . PRO A 1 105 ? 13.776 -42.406 -5.522 1.00 17.68 85 PRO A N 1
ATOM 653 C CA . PRO A 1 105 ? 14.848 -41.810 -6.317 1.00 17.89 85 PRO A CA 1
ATOM 654 C C . PRO A 1 105 ? 15.534 -42.827 -7.224 1.00 18.11 85 PRO A C 1
ATOM 655 O O . PRO A 1 105 ? 15.495 -44.028 -6.944 1.00 18.15 85 PRO A O 1
ATOM 659 N N . MET A 1 106 ? 16.140 -42.345 -8.308 1.00 18.38 86 MET A N 1
ATOM 660 C CA . MET A 1 106 ? 17.004 -43.179 -9.143 1.00 18.65 86 MET A CA 1
ATOM 661 C C . MET A 1 106 ? 18.455 -42.873 -8.802 1.00 18.65 86 MET A C 1
ATOM 662 O O . MET A 1 106 ? 18.864 -41.710 -8.799 1.00 18.69 86 MET A O 1
ATOM 667 N N . ARG A 1 107 ? 19.221 -43.917 -8.498 1.00 18.66 87 ARG A N 1
ATOM 668 C CA . ARG A 1 107 ? 20.666 -43.792 -8.328 1.00 18.64 87 ARG A CA 1
ATOM 669 C C . ARG A 1 107 ? 21.350 -44.778 -9.262 1.00 18.37 87 ARG A C 1
ATOM 670 O O . ARG A 1 107 ? 21.164 -45.993 -9.141 1.00 18.42 87 ARG A O 1
ATOM 678 N N . PHE A 1 108 ? 22.125 -44.249 -10.206 1.00 17.93 88 PHE A N 1
ATOM 679 C CA . PHE A 1 108 ? 22.851 -45.078 -11.168 1.00 17.42 88 PHE A CA 1
ATOM 680 C C . PHE A 1 108 ? 24.153 -44.427 -11.630 1.00 17.15 88 PHE A C 1
ATOM 681 O O . PHE A 1 108 ? 24.421 -43.264 -11.321 1.00 17.17 88 PHE A O 1
ATOM 689 N N . TYR A 1 109 ? 24.960 -45.193 -12.360 1.00 16.71 89 TYR A N 1
ATOM 690 C CA . TYR A 1 109 ? 26.308 -44.776 -12.716 1.00 16.32 89 TYR A CA 1
ATOM 691 C C . TYR A 1 109 ? 26.660 -45.145 -14.154 1.00 16.13 89 TYR A C 1
ATOM 692 O O . TYR A 1 109 ? 26.246 -46.191 -14.657 1.00 16.01 89 TYR A O 1
ATOM 701 N N . GLY A 1 110 ? 27.433 -44.275 -14.800 1.00 15.88 90 GLY A N 1
ATOM 702 C CA . GLY A 1 110 ? 27.968 -44.538 -16.131 1.00 15.78 90 GLY A CA 1
ATOM 703 C C . GLY A 1 110 ? 29.447 -44.210 -16.210 1.00 15.70 90 GLY A C 1
ATOM 704 O O . GLY A 1 110 ? 29.886 -43.178 -15.703 1.00 15.67 90 GLY A O 1
ATOM 705 N N . ASP A 1 111 ? 30.211 -45.097 -16.844 1.00 15.67 91 ASP A N 1
ATOM 706 C CA . ASP A 1 111 ? 31.649 -44.911 -17.042 1.00 15.70 91 ASP A CA 1
ATOM 707 C C . ASP A 1 111 ? 31.959 -43.970 -18.201 1.00 15.62 91 ASP A C 1
ATOM 708 O O . ASP A 1 111 ? 31.214 -43.902 -19.181 1.00 15.71 91 ASP A O 1
ATOM 713 N N . LEU A 1 112 ? 33.066 -43.244 -18.075 1.00 15.53 92 LEU A N 1
ATOM 714 C CA . LEU A 1 112 ? 33.688 -42.581 -19.213 1.00 15.46 92 LEU A CA 1
ATOM 715 C C . LEU A 1 112 ? 34.777 -43.513 -19.730 1.00 15.41 92 LEU A C 1
ATOM 716 O O . LEU A 1 112 ? 35.503 -44.114 -18.933 1.00 15.43 92 LEU A O 1
ATOM 721 N N . LYS A 1 113 ? 34.880 -43.651 -21.051 1.00 15.39 93 LYS A N 1
ATOM 722 C CA . LYS A 1 113 ? 35.906 -44.506 -21.662 1.00 15.36 93 LYS A CA 1
ATOM 723 C C . LYS A 1 113 ? 37.317 -44.018 -21.335 1.00 15.11 93 LYS A C 1
ATOM 724 O O . LYS A 1 113 ? 38.202 -44.813 -21.017 1.00 15.21 93 LYS A O 1
ATOM 730 N N . ALA A 1 114 ? 37.508 -42.706 -21.417 1.00 14.80 94 ALA A N 1
ATOM 731 C CA . ALA A 1 114 ? 38.750 -42.065 -21.004 1.00 14.51 94 ALA A CA 1
ATOM 732 C C . ALA A 1 114 ? 38.409 -40.927 -20.044 1.00 14.25 94 ALA A C 1
ATOM 733 O O . ALA A 1 114 ? 37.348 -40.311 -20.174 1.00 14.31 94 ALA A O 1
ATOM 735 N N . PRO A 1 115 ? 39.294 -40.649 -19.070 1.00 14.04 95 PRO A N 1
ATOM 736 C CA . PRO A 1 115 ? 38.944 -39.695 -18.016 1.00 13.81 95 PRO A CA 1
ATOM 737 C C . PRO A 1 115 ? 38.727 -38.262 -18.500 1.00 13.58 95 PRO A C 1
ATOM 738 O O . PRO A 1 115 ? 39.331 -37.831 -19.485 1.00 13.37 95 PRO A O 1
ATOM 742 N N . SER A 1 116 ? 37.843 -37.550 -17.810 1.00 13.27 96 SER A N 1
ATOM 743 C CA . SER A 1 116 ? 37.712 -36.111 -17.963 1.00 13.17 96 SER A CA 1
ATOM 744 C C . SER A 1 116 ? 38.449 -35.445 -16.804 1.00 13.03 96 SER A C 1
ATOM 745 O O . SER A 1 116 ? 38.846 -36.118 -15.852 1.00 12.86 96 SER A O 1
ATOM 748 N N . ARG A 1 117 ? 38.637 -34.132 -16.886 1.00 12.96 97 ARG A N 1
ATOM 749 C CA . ARG A 1 117 ? 39.403 -33.412 -15.877 1.00 12.98 97 ARG A CA 1
ATOM 750 C C . ARG A 1 117 ? 38.915 -31.982 -15.699 1.00 12.79 97 ARG A C 1
ATOM 751 O O . ARG A 1 117 ? 38.714 -31.260 -16.676 1.00 12.79 97 ARG A O 1
ATOM 759 N N . ALA A 1 118 ? 38.734 -31.580 -14.445 1.00 12.66 98 ALA A N 1
ATOM 760 C CA . ALA A 1 118 ? 38.412 -30.195 -14.118 1.00 12.57 98 ALA A CA 1
ATOM 761 C C . ALA A 1 118 ? 39.490 -29.575 -13.231 1.00 12.45 98 ALA A C 1
ATOM 762 O O . ALA A 1 118 ? 39.760 -30.059 -12.130 1.00 12.40 98 ALA A O 1
ATOM 764 N N . VAL A 1 119 ? 40.113 -28.516 -13.737 1.00 12.32 99 VAL A N 1
ATOM 765 C CA . VAL A 1 119 ? 41.097 -27.743 -12.985 1.00 12.23 99 VAL A CA 1
ATOM 766 C C . VAL A 1 119 ? 40.644 -26.286 -12.950 1.00 12.19 99 VAL A C 1
ATOM 767 O O . VAL A 1 119 ? 40.317 -25.712 -13.993 1.00 12.20 99 VAL A O 1
ATOM 771 N N . ASP A 1 120 ? 40.611 -25.707 -11.749 1.00 12.07 100 ASP A N 1
ATOM 772 C CA . ASP A 1 120 ? 40.320 -24.284 -11.555 1.00 11.96 100 ASP A CA 1
ATOM 773 C C . ASP A 1 120 ? 40.997 -23.469 -12.655 1.00 11.89 100 ASP A C 1
ATOM 774 O O . ASP A 1 120 ? 42.216 -23.547 -12.836 1.00 11.84 100 ASP A O 1
ATOM 779 N N . TYR A 1 121 ? 40.192 -22.704 -13.389 1.00 11.81 101 TYR A N 1
ATOM 780 C CA . TYR A 1 121 ? 40.676 -21.872 -14.494 1.00 11.87 101 TYR A CA 1
ATOM 781 C C . TYR A 1 121 ? 41.666 -20.793 -14.057 1.00 11.90 101 TYR A C 1
ATOM 782 O O . TYR A 1 121 ? 42.441 -20.287 -14.871 1.00 11.96 101 TYR A O 1
ATOM 791 N N . ARG A 1 122 ? 41.643 -20.450 -12.773 1.00 11.83 102 ARG A N 1
ATOM 792 C CA . ARG A 1 122 ? 42.578 -19.474 -12.217 1.00 11.93 102 ARG A CA 1
ATOM 793 C C . ARG A 1 122 ? 43.978 -20.078 -12.043 1.00 11.98 102 ARG A C 1
ATOM 794 O O . ARG A 1 122 ? 44.942 -19.366 -11.749 1.00 12.02 102 ARG A O 1
ATOM 802 N N . LEU A 1 123 ? 44.068 -21.394 -12.230 1.00 11.98 103 LEU A N 1
ATOM 803 C CA . LEU A 1 123 ? 45.342 -22.106 -12.304 1.00 12.02 103 LEU A CA 1
ATOM 804 C C . LEU A 1 123 ? 45.605 -22.579 -13.730 1.00 12.04 103 LEU A C 1
ATOM 805 O O . LEU A 1 123 ? 46.748 -22.570 -14.196 1.00 12.05 103 LEU A O 1
ATOM 810 N N . TYR A 1 124 ? 44.538 -22.990 -14.414 1.00 12.07 104 TYR A N 1
ATOM 811 C CA . TYR A 1 124 ? 44.636 -23.590 -15.744 1.00 12.08 104 TYR A CA 1
ATOM 812 C C . TYR A 1 124 ? 44.955 -22.578 -16.849 1.00 12.10 104 TYR A C 1
ATOM 813 O O . TYR A 1 124 ? 45.815 -22.837 -17.692 1.00 12.18 104 TYR A O 1
ATOM 822 N N . GLN A 1 125 ? 44.263 -21.440 -16.845 1.00 12.11 105 GLN A N 1
ATOM 823 C CA . GLN A 1 125 ? 44.457 -20.413 -17.878 1.00 12.28 105 GLN A CA 1
ATOM 824 C C . GLN A 1 125 ? 45.867 -19.801 -17.894 1.00 12.19 105 GLN A C 1
ATOM 825 O O . GLN A 1 125 ? 46.467 -19.696 -18.965 1.00 12.12 105 GLN A O 1
ATOM 831 N N . PRO A 1 126 ? 46.399 -19.390 -16.718 1.00 12.18 106 PRO A N 1
ATOM 832 C CA . PRO A 1 126 ? 47.783 -18.891 -16.711 1.00 12.21 106 PRO A CA 1
ATOM 833 C C . PRO A 1 126 ? 48.809 -19.918 -17.200 1.00 12.13 106 PRO A C 1
ATOM 834 O O . PRO A 1 126 ? 49.797 -19.540 -17.830 1.00 12.12 106 PRO A O 1
ATOM 838 N N . MET A 1 127 ? 48.566 -21.198 -16.922 1.00 12.11 107 MET A N 1
ATOM 839 C CA . MET A 1 127 ? 49.421 -22.282 -17.415 1.00 12.10 107 MET A CA 1
ATOM 840 C C . MET A 1 127 ? 49.461 -22.297 -18.949 1.00 12.09 107 MET A C 1
ATOM 841 O O . MET A 1 127 ? 50.531 -22.438 -19.542 1.00 12.09 107 MET A O 1
ATOM 846 N N . LEU A 1 128 ? 48.296 -22.144 -19.577 1.00 12.08 108 LEU A N 1
ATOM 847 C CA . LEU A 1 128 ? 48.204 -22.028 -21.033 1.00 12.24 108 LEU A CA 1
ATOM 848 C C . LEU A 1 128 ? 48.927 -20.785 -21.549 1.00 12.35 108 LEU A C 1
ATOM 849 O O . LEU A 1 128 ? 49.625 -20.844 -22.563 1.00 12.26 108 LEU A O 1
ATOM 854 N N . MET A 1 129 ? 48.753 -19.668 -20.842 1.00 12.58 109 MET A N 1
ATOM 855 C CA . MET A 1 129 ? 49.357 -18.389 -21.227 1.00 12.97 109 MET A CA 1
ATOM 856 C C . MET A 1 129 ? 50.878 -18.442 -21.186 1.00 13.13 109 MET A C 1
ATOM 857 O O . MET A 1 129 ? 51.542 -17.968 -22.106 1.00 13.20 109 MET A O 1
ATOM 862 N N . ARG A 1 130 ? 51.417 -19.029 -20.120 1.00 13.48 110 ARG A N 1
ATOM 863 C CA . ARG A 1 130 ? 52.863 -19.185 -19.956 1.00 13.88 110 ARG A CA 1
ATOM 864 C C . ARG A 1 130 ? 53.462 -20.101 -21.018 1.00 14.00 110 ARG A C 1
ATOM 865 O O . ARG A 1 130 ? 54.572 -19.860 -21.493 1.00 14.07 110 ARG A O 1
ATOM 873 N N . ALA A 1 131 ? 52.718 -21.143 -21.383 1.00 14.27 111 ALA A N 1
ATOM 874 C CA . ALA A 1 131 ? 53.130 -22.072 -22.433 1.00 14.60 111 ALA A CA 1
ATOM 875 C C . ALA A 1 131 ? 53.157 -21.389 -23.799 1.00 1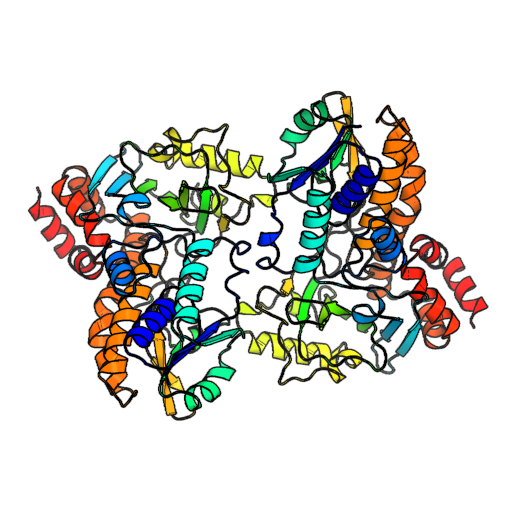4.85 111 ALA A C 1
ATOM 876 O O . ALA A 1 131 ? 54.117 -21.545 -24.553 1.00 14.80 111 ALA A O 1
ATOM 878 N N . LEU A 1 132 ? 52.107 -20.626 -24.103 1.00 15.28 112 LEU A N 1
ATOM 879 C CA . LEU A 1 132 ? 52.022 -19.890 -25.364 1.00 15.80 112 LEU A CA 1
ATOM 880 C C . LEU A 1 132 ? 53.085 -18.794 -25.460 1.00 16.28 112 LEU A C 1
ATOM 881 O O . LEU A 1 132 ? 53.676 -18.587 -26.522 1.00 16.29 112 LEU A O 1
ATOM 886 N N . GLU A 1 133 ? 53.318 -18.102 -24.346 1.00 16.94 113 GLU A N 1
ATOM 887 C CA . GLU A 1 133 ? 54.350 -17.072 -24.254 1.00 17.76 113 GLU A CA 1
ATOM 888 C C . GLU A 1 133 ? 55.731 -17.666 -24.541 1.00 18.09 113 GLU A C 1
ATOM 889 O O . GLU A 1 133 ? 56.488 -17.132 -25.354 1.00 18.13 113 GLU A O 1
ATOM 895 N N . ALA A 1 134 ? 56.033 -18.786 -23.886 1.00 18.55 114 ALA A N 1
ATOM 896 C CA . ALA A 1 134 ? 57.313 -19.478 -24.045 1.00 19.03 114 ALA A CA 1
ATOM 897 C C . ALA A 1 134 ? 57.504 -20.072 -25.442 1.00 19.35 114 ALA A C 1
ATOM 898 O O . ALA A 1 134 ? 58.619 -20.432 -25.815 1.00 19.51 114 ALA A O 1
ATOM 900 N N . ARG A 1 135 ? 56.419 -20.175 -26.205 1.00 19.67 115 ARG A N 1
ATOM 901 C CA . ARG A 1 135 ? 56.484 -20.713 -27.562 1.00 20.03 115 ARG A CA 1
ATOM 902 C C . ARG A 1 135 ? 56.383 -19.648 -28.663 1.00 20.12 115 ARG A C 1
ATOM 903 O O . ARG A 1 135 ? 56.115 -19.963 -29.826 1.00 20.14 115 ARG A O 1
ATOM 911 N N . GLY A 1 136 ? 56.616 -18.392 -28.290 1.00 20.30 116 GLY A N 1
ATOM 912 C CA . GLY A 1 136 ? 56.682 -17.300 -29.260 1.00 20.61 116 GLY A CA 1
ATOM 913 C C . GLY A 1 136 ? 55.381 -16.553 -29.479 1.00 20.79 116 GLY A C 1
ATOM 914 O O . GLY A 1 136 ? 55.345 -15.571 -30.225 1.00 20.73 116 GLY A O 1
ATOM 915 N N . GLY A 1 137 ? 54.312 -17.023 -28.839 1.00 20.99 117 GLY A N 1
ATOM 916 C CA . GLY A 1 137 ? 53.026 -16.332 -28.868 1.00 21.25 117 GLY A CA 1
ATOM 917 C C . GLY A 1 137 ? 53.134 -14.997 -28.158 1.00 21.47 117 GLY A C 1
ATOM 918 O O . GLY A 1 137 ? 53.686 -14.915 -27.059 1.00 21.44 117 GLY A O 1
ATOM 919 N N . LYS A 1 138 ? 52.617 -13.951 -28.796 1.00 21.73 118 LYS A N 1
ATOM 920 C CA . LYS A 1 138 ? 52.704 -12.597 -28.257 1.00 22.07 118 LYS A CA 1
ATOM 921 C C . LYS A 1 138 ? 51.406 -12.161 -27.592 1.00 22.29 118 LYS A C 1
ATOM 922 O O . LYS A 1 138 ? 50.312 -12.495 -28.053 1.00 22.29 118 LYS A O 1
ATOM 928 N N . PHE A 1 139 ? 51.540 -11.414 -26.501 1.00 22.54 119 PHE A N 1
ATOM 929 C CA . PHE A 1 139 ? 50.390 -10.892 -25.781 1.00 22.84 119 PHE A CA 1
ATOM 930 C C . PHE A 1 139 ? 50.376 -9.372 -25.778 1.00 23.14 119 PHE A C 1
ATOM 931 O O . PHE A 1 139 ? 51.366 -8.729 -25.422 1.00 23.08 119 PHE A O 1
ATOM 939 N N . CYS A 1 140 ? 49.249 -8.808 -26.200 1.00 23.52 120 CYS A N 1
ATOM 940 C CA . CYS A 1 140 ? 48.978 -7.393 -26.016 1.00 24.05 120 CYS A CA 1
ATOM 941 C C . CYS A 1 140 ? 47.913 -7.276 -24.933 1.00 24.10 120 CYS A C 1
ATOM 942 O O . CYS A 1 140 ? 46.748 -7.618 -25.154 1.00 24.10 120 CYS A O 1
ATOM 945 N N . TYR A 1 141 ? 48.325 -6.817 -23.756 1.00 24.27 121 TYR A N 1
ATOM 946 C CA . TYR A 1 141 ? 47.425 -6.732 -22.611 1.00 24.48 121 TYR A CA 1
ATOM 947 C C . TYR A 1 141 ? 46.570 -5.469 -22.664 1.00 24.68 121 TYR A C 1
ATOM 948 O O . TYR A 1 141 ? 46.948 -4.413 -22.148 1.00 24.79 121 TYR A O 1
ATOM 957 N N . ASP A 1 142 ? 45.411 -5.602 -23.305 1.00 24.84 122 ASP A N 1
ATOM 958 C CA . ASP A 1 142 ? 44.526 -4.478 -23.581 1.00 24.98 122 ASP A CA 1
ATOM 959 C C . ASP A 1 142 ? 43.086 -4.958 -23.748 1.00 24.84 122 ASP A C 1
ATOM 960 O O . ASP A 1 142 ? 42.846 -6.097 -24.161 1.00 24.79 122 ASP A O 1
ATOM 965 N N . ALA A 1 143 ? 42.136 -4.088 -23.414 1.00 24.67 123 ALA A N 1
ATOM 966 C CA . ALA A 1 143 ? 40.721 -4.352 -23.657 1.00 24.47 123 ALA A CA 1
ATOM 967 C C . ALA A 1 143 ? 40.345 -3.840 -25.045 1.00 24.32 123 ALA A C 1
ATOM 968 O O . ALA A 1 143 ? 40.677 -2.710 -25.408 1.00 24.42 123 ALA A O 1
ATOM 970 N N . VAL A 1 144 ? 39.659 -4.676 -25.819 1.00 24.12 124 VAL A N 1
ATOM 971 C CA . VAL A 1 144 ? 39.329 -4.350 -27.206 1.00 23.88 124 VAL A CA 1
ATOM 972 C C . VAL A 1 144 ? 37.854 -3.985 -27.364 1.00 23.81 124 VAL A C 1
ATOM 973 O O . VAL A 1 144 ? 36.969 -4.778 -27.039 1.00 23.83 124 VAL A O 1
ATOM 977 N N . SER A 1 145 ? 37.603 -2.781 -27.868 1.00 23.66 125 SER A N 1
ATOM 978 C CA . SER A 1 145 ? 36.246 -2.324 -28.142 1.00 23.63 125 SER A CA 1
ATOM 979 C C . SER A 1 145 ? 35.846 -2.655 -29.578 1.00 23.51 125 SER A C 1
ATOM 980 O O . SER A 1 145 ? 36.706 -2.906 -30.425 1.00 23.44 125 SER A O 1
ATOM 983 N N . ALA A 1 146 ? 34.540 -2.650 -29.841 1.00 23.42 126 ALA A N 1
ATOM 984 C CA . ALA A 1 146 ? 33.997 -2.926 -31.175 1.00 23.35 126 ALA A CA 1
ATOM 985 C C . ALA A 1 146 ? 34.571 -1.997 -32.242 1.00 23.30 126 ALA A C 1
ATOM 986 O O . ALA A 1 146 ? 34.786 -2.412 -33.383 1.00 23.31 126 ALA A O 1
ATOM 988 N N . GLU A 1 147 ? 34.826 -0.748 -31.852 1.00 23.28 127 GLU A N 1
ATOM 989 C CA . GLU A 1 147 ? 35.393 0.272 -32.737 1.00 23.28 127 GLU A CA 1
ATOM 990 C C . GLU A 1 147 ? 36.814 -0.061 -33.199 1.00 23.11 127 GLU A C 1
ATOM 991 O O . GLU A 1 147 ? 37.232 0.364 -34.278 1.00 23.12 127 GLU A O 1
ATOM 997 N N . ASP A 1 148 ? 37.544 -0.820 -32.383 1.00 22.89 128 ASP A N 1
ATOM 998 C CA . ASP A 1 148 ? 38.935 -1.179 -32.674 1.00 22.70 128 ASP A CA 1
ATOM 999 C C . ASP A 1 148 ? 39.080 -2.288 -33.722 1.00 22.59 128 ASP A C 1
ATOM 1000 O O . ASP A 1 148 ? 40.151 -2.443 -34.314 1.00 22.57 128 ASP A O 1
ATOM 1005 N N . LEU A 1 149 ? 38.008 -3.048 -33.947 1.00 22.48 129 LEU A N 1
ATOM 1006 C CA . LEU A 1 149 ? 38.053 -4.249 -34.795 1.00 22.40 129 LEU A CA 1
ATOM 1007 C C . LEU A 1 149 ? 38.494 -3.988 -36.235 1.00 22.31 129 LEU A C 1
ATOM 1008 O O . LEU A 1 149 ? 39.263 -4.769 -36.800 1.00 22.22 129 LEU A O 1
ATOM 1013 N N . GLU A 1 150 ? 38.009 -2.893 -36.818 1.00 22.31 130 GLU A N 1
ATOM 1014 C CA . GLU A 1 150 ? 38.353 -2.527 -38.191 1.00 22.34 130 GLU A CA 1
ATOM 1015 C C . GLU A 1 150 ? 39.851 -2.250 -38.334 1.00 22.26 130 GLU A C 1
ATOM 1016 O O . GLU A 1 150 ? 40.480 -2.697 -39.294 1.00 22.26 130 GLU A O 1
ATOM 1022 N N . GLY A 1 151 ? 40.410 -1.521 -37.369 1.00 22.18 131 GLY A N 1
ATOM 1023 C CA . GLY A 1 151 ? 41.842 -1.227 -37.338 1.00 22.08 131 GLY A CA 1
ATOM 1024 C C . GLY A 1 151 ? 42.695 -2.469 -37.151 1.00 22.00 131 GLY A C 1
ATOM 1025 O O . GLY A 1 151 ? 43.734 -2.618 -37.798 1.00 22.06 131 GLY A O 1
ATOM 1026 N N . LEU A 1 152 ? 42.250 -3.363 -36.271 1.00 21.87 132 LEU A N 1
ATOM 1027 C CA . LEU A 1 152 ? 42.964 -4.613 -36.001 1.00 21.79 132 LEU A CA 1
ATOM 1028 C C . LEU A 1 152 ? 42.943 -5.573 -37.189 1.00 21.70 132 LEU A C 1
ATOM 1029 O O . LEU A 1 152 ? 43.923 -6.278 -37.431 1.00 21.76 132 LEU A O 1
ATOM 1034 N N . SER A 1 153 ? 41.832 -5.588 -37.926 1.00 21.62 133 SER A N 1
ATOM 1035 C CA . SER A 1 153 ? 41.678 -6.448 -39.105 1.00 21.59 133 SER A CA 1
ATOM 1036 C C . SER A 1 153 ? 42.640 -6.077 -40.235 1.00 21.62 133 SER A C 1
ATOM 1037 O O . SER A 1 153 ? 42.991 -6.919 -41.062 1.00 21.69 133 SER A O 1
ATOM 1040 N N . GLU A 1 154 ? 43.055 -4.813 -40.261 1.00 21.59 134 GLU A N 1
ATOM 1041 C CA . GLU A 1 154 ? 44.007 -4.323 -41.254 1.00 21.61 134 GLU A CA 1
ATOM 1042 C C . GLU A 1 154 ? 45.455 -4.554 -40.815 1.00 21.47 134 GLU A C 1
ATOM 1043 O O . GLU A 1 154 ? 46.388 -4.340 -41.591 1.00 21.53 134 GLU A O 1
ATOM 1049 N N . GLN A 1 155 ? 45.630 -5.001 -39.572 1.00 21.29 135 GLN A N 1
ATOM 1050 C CA . GLN A 1 155 ? 46.955 -5.276 -39.016 1.00 21.14 135 GLN A CA 1
ATOM 1051 C C . GLN A 1 155 ? 47.355 -6.746 -39.140 1.00 20.80 135 GLN A C 1
ATOM 1052 O O . GLN A 1 155 ? 48.531 -7.079 -39.014 1.00 20.82 135 GLN A O 1
ATOM 1058 N N . TYR A 1 156 ? 46.378 -7.619 -39.380 1.00 20.35 136 TYR A N 1
ATOM 1059 C CA . TYR A 1 156 ? 46.627 -9.058 -39.476 1.00 19.87 136 TYR A CA 1
ATOM 1060 C C . TYR A 1 156 ? 45.994 -9.657 -40.727 1.00 19.62 136 TYR A C 1
ATOM 1061 O O . TYR A 1 156 ? 45.093 -9.061 -41.322 1.00 19.62 136 TYR A O 1
ATOM 1070 N N . ASP A 1 157 ? 46.481 -10.832 -41.123 1.00 19.30 137 ASP A N 1
ATOM 1071 C CA . ASP A 1 157 ? 45.906 -11.582 -42.238 1.00 19.02 137 ASP A CA 1
ATOM 1072 C C . ASP A 1 157 ? 44.491 -12.044 -41.895 1.00 18.64 137 ASP A C 1
ATOM 1073 O O . ASP A 1 157 ? 43.605 -12.048 -42.749 1.00 18.48 137 ASP A O 1
ATOM 1078 N N . LEU A 1 158 ? 44.296 -12.428 -40.636 1.00 18.31 138 LEU A N 1
ATOM 1079 C CA . LEU A 1 158 ? 42.985 -12.797 -40.120 1.00 18.00 138 LEU A CA 1
ATOM 1080 C C . LEU A 1 158 ? 42.832 -12.360 -38.666 1.00 17.86 138 LEU A C 1
ATOM 1081 O O . LEU A 1 158 ? 43.748 -12.523 -37.856 1.00 17.75 138 LEU A O 1
ATOM 1086 N N . LEU A 1 159 ? 41.670 -11.792 -38.352 1.00 17.70 139 LEU A N 1
ATOM 1087 C CA . LEU A 1 159 ? 41.317 -11.459 -36.979 1.00 17.59 139 LEU A CA 1
ATOM 1088 C C . LEU A 1 159 ? 40.219 -12.396 -36.483 1.00 17.52 139 LEU A C 1
ATOM 1089 O O . LEU A 1 159 ? 39.178 -12.553 -37.126 1.00 17.34 139 LEU A O 1
ATOM 1094 N N . VAL A 1 160 ? 40.472 -13.022 -35.340 1.00 17.59 140 VAL A N 1
ATOM 1095 C CA . VAL A 1 160 ? 39.503 -13.913 -34.713 1.00 17.81 140 VAL A CA 1
ATOM 1096 C C . VAL A 1 160 ? 39.123 -13.405 -33.320 1.00 17.88 140 VAL A C 1
ATOM 1097 O O . VAL A 1 160 ? 39.987 -13.052 -32.517 1.00 17.88 140 VAL A O 1
ATOM 1101 N N . VAL A 1 161 ? 37.820 -13.351 -33.060 1.00 18.06 141 VAL A N 1
ATOM 1102 C CA . VAL A 1 161 ? 37.297 -12.919 -31.768 1.00 18.26 141 VAL A CA 1
ATOM 1103 C C . VAL A 1 161 ? 36.707 -14.129 -31.048 1.00 18.56 141 VAL A C 1
ATOM 1104 O O . VAL A 1 161 ? 35.989 -14.932 -31.655 1.00 18.60 141 VAL A O 1
ATOM 1108 N N . CYS A 1 162 ? 37.014 -14.259 -29.760 1.00 18.85 142 CYS A N 1
ATOM 1109 C CA . CYS A 1 162 ? 36.514 -15.382 -28.967 1.00 19.33 142 CYS A CA 1
ATOM 1110 C C . CYS A 1 162 ? 36.034 -15.005 -27.563 1.00 19.65 142 CYS A C 1
ATOM 1111 O O . CYS A 1 162 ? 35.512 -15.851 -26.834 1.00 19.86 142 CYS A O 1
ATOM 1114 N N . THR A 1 163 ? 36.206 -13.739 -27.192 1.00 20.02 143 THR A N 1
ATOM 1115 C CA . THR A 1 163 ? 35.724 -13.247 -25.900 1.00 20.44 143 THR A CA 1
ATOM 1116 C C . THR A 1 163 ? 34.302 -12.690 -26.001 1.00 20.64 143 THR A C 1
ATOM 1117 O O . THR A 1 163 ? 33.963 -11.995 -26.961 1.00 20.59 143 THR A O 1
ATOM 1121 N N . GLY A 1 164 ? 33.480 -13.006 -25.004 1.00 21.00 144 GLY A N 1
ATOM 1122 C CA . GLY A 1 164 ? 32.107 -12.509 -24.935 1.00 21.36 144 GLY A CA 1
ATOM 1123 C C . GLY A 1 164 ? 31.995 -11.171 -24.226 1.00 21.67 144 GLY A C 1
ATOM 1124 O O . GLY A 1 164 ? 30.889 -10.692 -23.959 1.00 21.73 144 GLY A O 1
ATOM 1125 N N . LYS A 1 165 ? 33.143 -10.568 -23.925 1.00 21.87 145 LYS A N 1
ATOM 1126 C CA . LYS A 1 165 ? 33.191 -9.279 -23.239 1.00 22.08 145 LYS A CA 1
ATOM 1127 C C . LYS A 1 165 ? 33.166 -8.113 -24.224 1.00 22.06 145 LYS A C 1
ATOM 1128 O O . LYS A 1 165 ? 33.338 -8.302 -25.431 1.00 22.07 145 LYS A O 1
ATOM 1134 N N . TYR A 1 166 ? 32.939 -6.913 -23.689 1.00 22.10 146 TYR A N 1
ATOM 1135 C CA . TYR A 1 166 ? 32.979 -5.651 -24.446 1.00 22.18 146 TYR A CA 1
ATOM 1136 C C . TYR A 1 166 ? 31.898 -5.537 -25.532 1.00 22.20 146 TYR A C 1
ATOM 1137 O O . TYR A 1 166 ? 32.053 -4.780 -26.496 1.00 22.19 146 TYR A O 1
ATOM 1146 N N . ALA A 1 167 ? 30.805 -6.282 -25.352 1.00 22.25 147 ALA A N 1
ATOM 1147 C CA . ALA A 1 167 ? 29.675 -6.328 -26.296 1.00 22.38 147 ALA A CA 1
ATOM 1148 C C . ALA A 1 167 ? 30.070 -6.711 -27.730 1.00 22.39 147 ALA A C 1
ATOM 1149 O O . ALA A 1 167 ? 29.374 -6.363 -28.688 1.00 22.39 147 ALA A O 1
ATOM 1151 N N . LEU A 1 168 ? 31.179 -7.439 -27.863 1.00 22.42 148 LEU A N 1
ATOM 1152 C CA . LEU A 1 168 ? 31.702 -7.841 -29.172 1.00 22.43 148 LEU A CA 1
ATOM 1153 C C . LEU A 1 168 ? 30.808 -8.866 -29.870 1.00 22.41 148 LEU A C 1
ATOM 1154 O O . LEU A 1 168 ? 30.922 -9.076 -31.079 1.00 22.37 148 LEU A O 1
ATOM 1159 N N . GLY A 1 169 ? 29.924 -9.498 -29.101 1.00 22.41 149 GLY A N 1
ATOM 1160 C CA . GLY A 1 169 ? 28.948 -10.442 -29.641 1.00 22.45 149 GLY A CA 1
ATOM 1161 C C . GLY A 1 169 ? 27.949 -9.793 -30.581 1.00 22.52 149 GLY A C 1
ATOM 1162 O O . GLY A 1 169 ? 27.432 -10.446 -31.489 1.00 22.54 149 GLY A O 1
ATOM 1163 N N . LYS A 1 170 ? 27.692 -8.502 -30.365 1.00 22.43 150 LYS A N 1
ATOM 1164 C CA . LYS A 1 170 ? 26.740 -7.728 -31.171 1.00 22.43 150 LYS A CA 1
ATOM 1165 C C . LYS A 1 170 ? 27.180 -7.573 -32.629 1.00 22.24 150 LYS A C 1
ATOM 1166 O O . LYS A 1 170 ? 26.357 -7.299 -33.503 1.00 22.24 150 LYS A O 1
ATOM 1172 N N . VAL A 1 171 ? 28.477 -7.746 -32.877 1.00 22.07 151 VAL A N 1
ATOM 1173 C CA . VAL A 1 171 ? 29.034 -7.709 -34.232 1.00 21.86 151 VAL A CA 1
ATOM 1174 C C . VAL A 1 171 ? 28.639 -8.971 -35.012 1.00 21.66 151 VAL A C 1
ATOM 1175 O O . VAL A 1 171 ? 28.466 -8.929 -36.233 1.00 21.61 151 VAL A O 1
ATOM 1179 N N . PHE A 1 172 ? 28.491 -10.082 -34.292 1.00 21.40 152 PHE A N 1
ATOM 1180 C CA . PHE A 1 172 ? 28.106 -11.361 -34.887 1.00 21.14 152 PHE A CA 1
ATOM 1181 C C . PHE A 1 172 ? 26.602 -11.593 -34.752 1.00 21.12 152 PHE A C 1
ATOM 1182 O O . PHE A 1 172 ? 26.090 -11.794 -33.647 1.00 21.12 152 PHE A O 1
ATOM 1190 N N . GLU A 1 173 ? 25.905 -11.565 -35.888 1.00 21.04 153 GLU A N 1
ATOM 1191 C CA . GLU A 1 173 ? 24.445 -11.665 -35.925 1.00 21.05 153 GLU A CA 1
ATOM 1192 C C . GLU A 1 173 ? 23.913 -12.918 -35.230 1.00 20.83 153 GLU A C 1
ATOM 1193 O O . GLU A 1 173 ? 24.350 -14.037 -35.511 1.00 20.73 153 GLU A O 1
ATOM 1199 N N . LYS A 1 174 ? 22.970 -12.704 -34.317 1.00 20.63 154 LYS A N 1
ATOM 1200 C CA . LYS A 1 174 ? 22.310 -13.777 -33.585 1.00 20.41 154 LYS A CA 1
ATOM 1201 C C . LYS A 1 174 ? 21.431 -14.599 -34.523 1.00 20.14 154 LYS A C 1
ATOM 1202 O O . LYS A 1 174 ? 20.667 -14.042 -35.314 1.00 20.12 154 LYS A O 1
ATOM 1208 N N . GLN A 1 175 ? 21.552 -15.920 -34.437 1.00 19.83 155 GLN A N 1
ATOM 1209 C CA . GLN A 1 175 ? 20.711 -16.822 -35.221 1.00 19.53 155 GLN A CA 1
ATOM 1210 C C . GLN A 1 175 ? 19.493 -17.213 -34.394 1.00 19.41 155 GLN A C 1
ATOM 1211 O O . GLN A 1 175 ? 19.592 -18.019 -33.464 1.00 19.20 155 GLN A O 1
ATOM 1217 N N . SER A 1 176 ? 18.350 -16.621 -34.734 1.00 19.28 156 SER A N 1
ATOM 1218 C CA . SER A 1 176 ? 17.111 -16.806 -33.977 1.00 19.29 156 SER A CA 1
ATOM 1219 C C . SER A 1 176 ? 16.601 -18.245 -34.003 1.00 19.20 156 SER A C 1
ATOM 1220 O O . SER A 1 176 ? 16.054 -18.727 -33.010 1.00 19.22 156 SER A O 1
ATOM 1223 N N . GLU A 1 177 ? 16.800 -18.925 -35.132 1.00 19.19 157 GLU A N 1
ATOM 1224 C CA . GLU A 1 177 ? 16.363 -20.313 -35.310 1.00 19.18 157 GLU A CA 1
ATOM 1225 C C . GLU A 1 177 ? 17.148 -21.305 -34.444 1.00 19.08 157 GLU A C 1
ATOM 1226 O O . GLU A 1 177 ? 16.713 -22.443 -34.245 1.00 19.07 157 GLU A O 1
ATOM 1232 N N . ASN A 1 178 ? 18.301 -20.867 -33.942 1.00 18.94 158 ASN A N 1
ATOM 1233 C CA . ASN A 1 178 ? 19.126 -21.681 -33.052 1.00 18.81 158 ASN A CA 1
ATOM 1234 C C . ASN A 1 178 ? 19.214 -21.096 -31.640 1.00 18.80 158 ASN A C 1
ATOM 1235 O O . ASN A 1 178 ? 19.929 -21.625 -30.784 1.00 18.73 158 ASN A O 1
ATOM 1240 N N . SER A 1 179 ? 18.478 -20.009 -31.407 1.00 18.79 159 SER A N 1
ATOM 1241 C CA . SER A 1 179 ? 18.443 -19.346 -30.103 1.00 18.80 159 SER A CA 1
ATOM 1242 C C . SER A 1 179 ? 17.004 -19.215 -29.588 1.00 18.87 159 SER A C 1
ATOM 1243 O O . SER A 1 179 ? 16.390 -18.153 -29.722 1.00 18.87 159 SER A O 1
ATOM 1246 N N . PRO A 1 180 ? 16.461 -20.295 -28.993 1.00 18.99 160 PRO A N 1
ATOM 1247 C CA . PRO A 1 180 ? 15.064 -20.280 -28.540 1.00 19.03 160 PRO A CA 1
ATOM 1248 C C . PRO A 1 180 ? 14.819 -19.447 -27.277 1.00 19.15 160 PRO A C 1
ATOM 1249 O O . PRO A 1 180 ? 13.685 -19.033 -27.029 1.00 19.18 160 PRO A O 1
ATOM 1253 N N . PHE A 1 181 ? 15.868 -19.205 -26.492 1.00 19.26 161 PHE A N 1
ATOM 1254 C CA . PHE A 1 181 ? 15.733 -18.476 -25.231 1.00 19.43 161 PHE A CA 1
ATOM 1255 C C . PHE A 1 181 ? 16.309 -17.067 -25.321 1.00 19.70 161 PHE A C 1
ATOM 1256 O O . PHE A 1 181 ? 17.320 -16.845 -25.989 1.00 19.72 161 PHE A O 1
ATOM 1264 N N . GLU A 1 182 ? 15.665 -16.123 -24.638 1.00 19.99 162 GLU A N 1
ATOM 1265 C CA . GLU A 1 182 ? 16.161 -14.745 -24.568 1.00 20.35 162 GLU A CA 1
ATOM 1266 C C . GLU A 1 182 ? 16.427 -14.256 -23.136 1.00 20.31 162 GLU A C 1
ATOM 1267 O O . GLU A 1 182 ? 16.892 -13.131 -22.933 1.00 20.44 162 GLU A O 1
ATOM 1273 N N . LYS A 1 183 ? 16.136 -15.106 -22.154 1.00 20.24 163 LYS A N 1
ATOM 1274 C CA . LYS A 1 183 ? 16.511 -14.850 -20.761 1.00 20.21 163 LYS A CA 1
ATOM 1275 C C . LYS A 1 183 ? 17.105 -16.120 -20.132 1.00 19.95 163 LYS A C 1
ATOM 1276 O O . LYS A 1 183 ? 16.936 -17.211 -20.681 1.00 20.02 163 LYS A O 1
ATOM 1282 N N . PRO A 1 184 ? 17.816 -15.985 -18.991 1.00 19.69 164 PRO A N 1
ATOM 1283 C CA . PRO A 1 184 ? 18.388 -17.174 -18.348 1.00 19.43 164 PRO A CA 1
ATOM 1284 C C . PRO A 1 184 ? 17.323 -18.200 -17.960 1.00 19.14 164 PRO A C 1
ATOM 1285 O O . PRO A 1 184 ? 16.300 -17.841 -17.375 1.00 19.24 164 PRO A O 1
ATOM 1289 N N . GLN A 1 185 ? 17.565 -19.463 -18.301 1.00 18.83 165 GLN A N 1
ATOM 1290 C CA . GLN A 1 185 ? 16.622 -20.544 -18.008 1.00 18.52 165 GLN A CA 1
ATOM 1291 C C . GLN A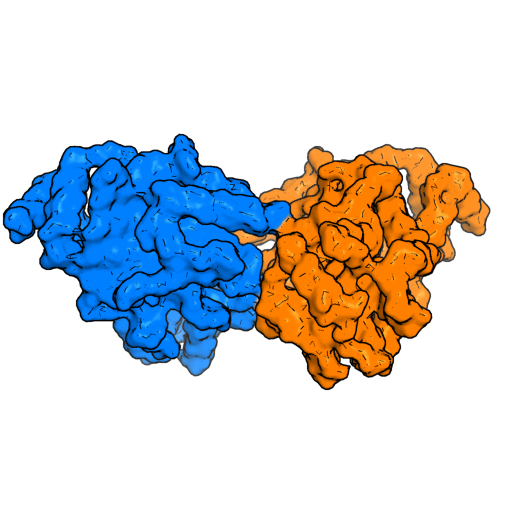 1 185 ? 16.798 -21.072 -16.592 1.00 18.35 165 GLN A C 1
ATOM 1292 O O . GLN A 1 185 ? 15.966 -21.834 -16.090 1.00 18.23 165 GLN A O 1
ATOM 1298 N N . ARG A 1 186 ? 17.884 -20.659 -15.950 1.00 18.18 166 ARG A N 1
ATOM 1299 C CA . ARG A 1 186 ? 18.196 -21.134 -14.617 1.00 18.14 166 ARG A CA 1
ATOM 1300 C C . ARG A 1 186 ? 18.884 -20.058 -13.787 1.00 17.97 166 ARG A C 1
ATOM 1301 O O . ARG A 1 186 ? 19.712 -19.300 -14.298 1.00 17.97 166 ARG A O 1
ATOM 1309 N N . ALA A 1 187 ? 18.520 -19.989 -12.509 1.00 17.81 167 ALA A N 1
ATOM 1310 C CA . ALA A 1 187 ? 19.200 -19.121 -11.554 1.00 17.66 167 ALA A CA 1
ATOM 1311 C C . ALA A 1 187 ? 20.399 -19.874 -10.985 1.00 17.60 167 ALA A C 1
ATOM 1312 O O . ALA A 1 187 ? 20.242 -20.885 -10.295 1.00 17.59 167 ALA A O 1
ATOM 1314 N N . LEU A 1 188 ? 21.595 -19.377 -11.285 1.00 17.51 168 LEU A N 1
ATOM 1315 C CA . LEU A 1 188 ? 22.826 -20.104 -10.988 1.00 17.45 168 LEU A CA 1
ATOM 1316 C C . LEU A 1 188 ? 23.468 -19.739 -9.657 1.00 17.43 168 LEU A C 1
ATOM 1317 O O . LEU A 1 188 ? 23.545 -18.567 -9.286 1.00 17.43 168 LEU A O 1
ATOM 1322 N N . CYS A 1 189 ? 23.920 -20.768 -8.948 1.00 17.43 169 CYS A N 1
ATOM 1323 C CA . CYS A 1 189 ? 24.817 -20.610 -7.812 1.00 17.42 169 CYS A CA 1
ATOM 1324 C C . CYS A 1 189 ? 25.933 -21.634 -7.964 1.00 17.36 169 CYS A C 1
ATOM 1325 O O . CYS A 1 189 ? 25.708 -22.838 -7.836 1.00 17.29 169 CYS A O 1
ATOM 1328 N N . VAL A 1 190 ? 27.132 -21.148 -8.265 1.00 17.33 170 VAL A N 1
ATOM 1329 C CA . VAL A 1 190 ? 28.276 -22.024 -8.491 1.00 17.29 170 VAL A CA 1
ATOM 1330 C C . VAL A 1 190 ? 29.456 -21.632 -7.602 1.00 17.22 170 VAL A C 1
ATOM 1331 O O . VAL A 1 190 ? 29.800 -20.453 -7.485 1.00 17.24 170 VAL A O 1
ATOM 1335 N N . GLY A 1 191 ? 30.053 -22.633 -6.960 1.00 17.07 171 GLY A N 1
ATOM 1336 C CA . GLY A 1 191 ? 31.165 -22.409 -6.047 1.00 16.96 171 GLY A CA 1
ATOM 1337 C C . GLY A 1 191 ? 32.080 -23.606 -5.884 1.00 16.82 171 GLY A C 1
ATOM 1338 O O . GLY A 1 191 ? 31.692 -24.740 -6.168 1.00 16.72 171 GLY A O 1
ATOM 1339 N N . LEU A 1 192 ? 33.304 -23.340 -5.436 1.00 16.78 172 LEU A N 1
ATOM 1340 C CA . LEU A 1 192 ? 34.249 -24.391 -5.078 1.00 16.80 172 LEU A CA 1
ATOM 1341 C C . LEU A 1 192 ? 34.214 -24.596 -3.572 1.00 16.77 172 LEU A C 1
ATOM 1342 O O . LEU A 1 192 ? 34.347 -23.642 -2.803 1.00 16.70 172 LEU A O 1
ATOM 1347 N N . PHE A 1 193 ? 34.033 -25.845 -3.158 1.00 16.79 173 PHE A N 1
ATOM 1348 C CA . PHE A 1 193 ? 33.837 -26.163 -1.749 1.00 16.82 173 PHE A CA 1
ATOM 1349 C C . PHE A 1 193 ? 34.814 -27.207 -1.225 1.00 16.92 173 PHE A C 1
ATOM 1350 O O . PHE A 1 193 ? 35.200 -28.132 -1.945 1.00 16.91 173 PHE A O 1
ATOM 1358 N N . LYS A 1 194 ? 35.204 -27.039 0.035 1.00 16.97 174 LYS A N 1
ATOM 1359 C CA . LYS A 1 194 ? 35.935 -28.061 0.774 1.00 17.12 174 LYS A CA 1
ATOM 1360 C C . LYS A 1 194 ? 34.974 -28.784 1.719 1.00 17.21 174 LYS A C 1
ATOM 1361 O O . LYS A 1 194 ? 33.865 -28.304 1.977 1.00 17.23 174 LYS A O 1
ATOM 1367 N N . GLY A 1 195 ? 35.397 -29.940 2.221 1.00 17.25 175 GLY A N 1
ATOM 1368 C CA . GLY A 1 195 ? 34.607 -30.697 3.186 1.00 17.39 175 GLY A CA 1
ATOM 1369 C C . GLY A 1 195 ? 33.602 -31.661 2.581 1.00 17.52 175 GLY A C 1
ATOM 1370 O O . GLY A 1 195 ? 32.759 -32.208 3.297 1.00 17.55 175 GLY A O 1
ATOM 1371 N N . ILE A 1 196 ? 33.680 -31.866 1.267 1.00 17.53 176 ILE A N 1
ATOM 1372 C CA . ILE A 1 196 ? 32.826 -32.844 0.595 1.00 17.65 176 ILE A CA 1
ATOM 1373 C C . ILE A 1 196 ? 33.640 -34.084 0.225 1.00 17.74 176 ILE A C 1
ATOM 1374 O O . ILE A 1 196 ? 34.548 -34.019 -0.607 1.00 17.69 176 ILE A O 1
ATOM 1379 N N . LYS A 1 197 ? 33.306 -35.204 0.863 1.00 17.93 177 LYS A N 1
ATOM 1380 C CA . LYS A 1 197 ? 33.975 -36.480 0.626 1.00 18.12 177 LYS A CA 1
ATOM 1381 C C . LYS A 1 197 ? 33.691 -36.987 -0.786 1.00 18.07 177 LYS A C 1
ATOM 1382 O O . LYS A 1 197 ? 32.597 -36.790 -1.319 1.00 18.01 177 LYS A O 1
ATOM 1388 N N . GLU A 1 198 ? 34.691 -37.628 -1.386 1.00 18.04 178 GLU A N 1
ATOM 1389 C CA . GLU A 1 198 ? 34.545 -38.238 -2.704 1.00 18.06 178 GLU A CA 1
ATOM 1390 C C . GLU A 1 198 ? 33.684 -39.494 -2.631 1.00 17.79 178 GLU A C 1
ATOM 1391 O O . GLU A 1 198 ? 33.692 -40.205 -1.624 1.00 17.78 178 GLU A O 1
ATOM 1397 N N . ALA A 1 199 ? 32.943 -39.752 -3.707 1.00 17.50 179 ALA A N 1
ATOM 1398 C CA . ALA A 1 199 ? 32.195 -40.996 -3.875 1.00 17.18 179 ALA A CA 1
ATOM 1399 C C . ALA A 1 199 ? 33.175 -42.169 -4.028 1.00 16.93 179 ALA A C 1
ATOM 1400 O O . ALA A 1 199 ? 34.374 -41.939 -4.208 1.00 16.85 179 ALA A O 1
ATOM 1402 N N . PRO A 1 200 ? 32.681 -43.426 -3.939 1.00 16.71 180 PRO A N 1
ATOM 1403 C CA . PRO A 1 200 ? 33.564 -44.590 -4.109 1.00 16.58 180 PRO A CA 1
ATOM 1404 C C . PRO A 1 200 ? 34.488 -44.479 -5.329 1.00 16.43 180 PRO A C 1
ATOM 1405 O O . PRO A 1 200 ? 35.665 -44.830 -5.243 1.00 16.33 180 PRO A O 1
ATOM 1409 N N . ILE A 1 201 ? 33.948 -43.992 -6.444 1.00 16.35 181 ILE A N 1
ATOM 1410 C CA . ILE A 1 201 ? 34.742 -43.670 -7.627 1.00 16.25 181 ILE A CA 1
ATOM 1411 C C . ILE A 1 201 ? 34.803 -42.152 -7.796 1.00 16.07 181 ILE A C 1
ATOM 1412 O O . ILE A 1 201 ? 33.782 -41.471 -7.687 1.00 15.99 181 ILE A O 1
ATOM 1417 N N . ARG A 1 202 ? 36.007 -41.633 -8.035 1.00 15.99 182 ARG A N 1
ATOM 1418 C CA . ARG A 1 202 ?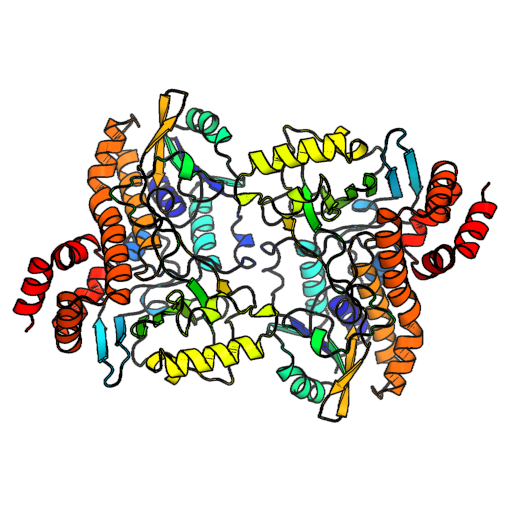 36.213 -40.222 -8.360 1.00 15.91 182 ARG A CA 1
ATOM 1419 C C . ARG A 1 202 ? 35.413 -39.900 -9.618 1.00 15.53 182 ARG A C 1
ATOM 1420 O O . ARG A 1 202 ? 35.754 -40.350 -10.715 1.00 15.34 182 ARG A O 1
ATOM 1428 N N . ALA A 1 203 ? 34.339 -39.133 -9.445 1.00 15.23 183 ALA A N 1
ATOM 1429 C CA . ALA A 1 203 ? 33.357 -38.940 -10.505 1.00 14.99 183 ALA A CA 1
ATOM 1430 C C . ALA A 1 203 ? 32.520 -37.679 -10.324 1.00 14.79 183 ALA A C 1
ATOM 1431 O O . ALA A 1 203 ? 32.378 -37.162 -9.215 1.00 14.84 183 ALA A O 1
ATOM 1433 N N . VAL A 1 204 ? 31.969 -37.192 -11.433 1.00 14.54 184 VAL A N 1
ATOM 1434 C CA . VAL A 1 204 ? 30.950 -36.152 -11.399 1.00 14.32 184 VAL A CA 1
ATOM 1435 C C . VAL A 1 204 ? 29.634 -36.772 -10.937 1.00 14.24 184 VAL A C 1
ATOM 1436 O O . VAL A 1 204 ? 29.334 -37.918 -11.269 1.00 14.25 184 VAL A O 1
ATOM 1440 N N . THR A 1 205 ? 28.875 -36.028 -10.139 1.00 14.14 185 THR A N 1
ATOM 1441 C CA . THR A 1 205 ? 27.505 -36.407 -9.826 1.00 14.11 185 THR A CA 1
ATOM 1442 C C . THR A 1 205 ? 26.550 -35.393 -10.444 1.00 14.17 185 THR A C 1
ATOM 1443 O O . THR A 1 205 ? 26.692 -34.184 -10.246 1.00 14.07 185 THR A O 1
ATOM 1447 N N . MET A 1 206 ? 25.593 -35.903 -11.211 1.00 14.19 186 MET A N 1
ATOM 1448 C CA . MET A 1 206 ? 24.531 -35.078 -11.761 1.00 14.36 186 MET A CA 1
ATOM 1449 C C . MET A 1 206 ? 23.235 -35.401 -11.031 1.00 14.35 186 MET A C 1
ATOM 1450 O O . MET A 1 206 ? 22.669 -36.489 -11.179 1.00 14.20 186 MET A O 1
ATOM 1455 N N . SER A 1 207 ? 22.799 -34.445 -10.218 1.00 14.35 187 SER A N 1
ATOM 1456 C CA . SER A 1 207 ? 21.633 -34.612 -9.370 1.00 14.41 187 SER A CA 1
ATOM 1457 C C . SER A 1 207 ? 20.493 -33.728 -9.854 1.00 14.44 187 SER A C 1
ATOM 1458 O O . SER A 1 207 ? 20.686 -32.543 -10.120 1.00 14.39 187 SER A O 1
ATOM 1461 N N . PHE A 1 208 ? 19.310 -34.319 -9.970 1.00 14.53 188 PHE A N 1
ATOM 1462 C CA . PHE A 1 208 ? 18.135 -33.605 -10.448 1.00 14.72 188 PHE A CA 1
ATOM 1463 C C . PHE A 1 208 ? 17.001 -33.681 -9.432 1.00 14.72 188 PHE A C 1
ATOM 1464 O O . PHE A 1 208 ? 16.554 -34.769 -9.061 1.00 14.67 188 PHE A O 1
ATOM 1472 N N . SER A 1 209 ? 16.562 -32.512 -8.974 1.00 14.69 189 SER A N 1
ATOM 1473 C CA . SER A 1 209 ? 15.386 -32.400 -8.124 1.00 14.71 189 SER A CA 1
ATOM 1474 C C . SER A 1 209 ? 14.213 -31.935 -8.983 1.00 14.80 189 SER A C 1
ATOM 1475 O O . SER A 1 209 ? 14.179 -30.779 -9.409 1.00 14.78 189 SER A O 1
ATOM 1478 N N . PRO A 1 210 ? 13.253 -32.842 -9.251 1.00 14.95 190 PRO A N 1
ATOM 1479 C CA . PRO A 1 210 ? 12.135 -32.586 -10.165 1.00 15.05 190 PRO A CA 1
ATOM 1480 C C . PRO A 1 210 ? 11.360 -31.304 -9.853 1.00 15.08 190 PRO A C 1
ATOM 1481 O O . PRO A 1 210 ? 10.759 -31.178 -8.782 1.00 15.12 190 PRO A O 1
ATOM 1485 N N . GLY A 1 211 ? 11.398 -30.362 -10.791 1.00 15.12 191 GLY A N 1
ATOM 1486 C CA . GLY A 1 211 ? 10.691 -29.090 -10.658 1.00 15.04 191 GLY A CA 1
ATOM 1487 C C . GLY A 1 211 ? 11.361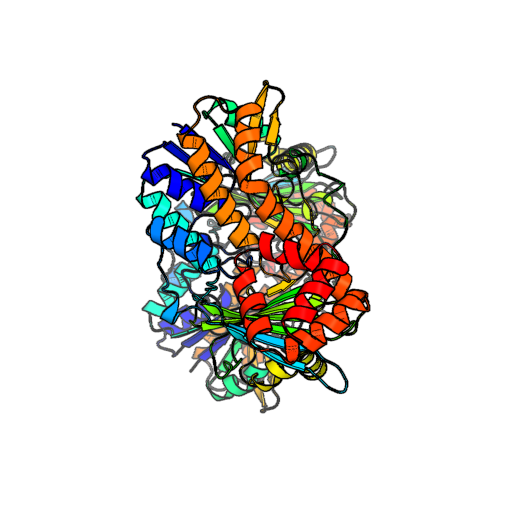 -28.074 -9.748 1.00 14.97 191 GLY A C 1
ATOM 1488 O O . GLY A 1 211 ? 10.764 -27.047 -9.423 1.00 14.95 191 GLY A O 1
ATOM 1489 N N . HIS A 1 212 ? 12.600 -28.346 -9.341 1.00 14.91 192 HIS A N 1
ATOM 1490 C CA . HIS A 1 212 ? 13.312 -27.442 -8.435 1.00 14.87 192 HIS A CA 1
ATOM 1491 C C . HIS A 1 212 ? 14.722 -27.054 -8.884 1.00 14.75 192 HIS A C 1
ATOM 1492 O O . HIS A 1 212 ? 15.107 -25.889 -8.770 1.00 14.66 192 HIS A O 1
ATOM 1499 N N . GLY A 1 213 ? 15.492 -28.017 -9.386 1.00 14.63 193 GLY A N 1
ATOM 1500 C CA . GLY A 1 213 ? 16.845 -27.715 -9.840 1.00 14.58 193 GLY A CA 1
ATOM 1501 C C . GLY A 1 213 ? 17.766 -28.881 -10.134 1.00 14.55 193 GLY A C 1
ATOM 1502 O O . GLY A 1 213 ? 17.505 -30.020 -9.740 1.00 14.47 193 GLY A O 1
ATOM 1503 N N . GLU A 1 214 ? 18.852 -28.573 -10.838 1.00 14.56 194 GLU A N 1
ATOM 1504 C CA . GLU A 1 214 ? 19.904 -29.536 -11.134 1.00 14.55 194 GLU A CA 1
ATOM 1505 C C . GLU A 1 214 ? 21.173 -29.178 -10.374 1.00 14.54 194 GLU A C 1
ATOM 1506 O O . GLU A 1 214 ? 21.468 -27.999 -10.160 1.00 14.55 194 GLU A O 1
ATOM 1512 N N . LEU A 1 215 ? 21.913 -30.204 -9.967 1.00 14.49 195 LEU A N 1
ATOM 1513 C CA . LEU A 1 215 ? 23.212 -30.030 -9.335 1.00 14.47 195 LEU A CA 1
ATOM 1514 C C . LEU A 1 215 ? 24.241 -30.828 -10.118 1.00 14.42 195 LEU A C 1
ATOM 1515 O O . LEU A 1 215 ? 24.044 -32.017 -10.385 1.00 14.36 195 LEU A O 1
ATOM 1520 N N . ILE A 1 216 ? 25.330 -30.170 -10.494 1.00 14.37 196 ILE A N 1
ATOM 1521 C CA . ILE A 1 216 ? 26.475 -30.869 -11.059 1.00 14.44 196 ILE A CA 1
ATOM 1522 C C . ILE A 1 216 ? 27.653 -30.736 -10.093 1.00 14.50 196 ILE A C 1
ATOM 1523 O O . ILE A 1 216 ? 28.204 -29.648 -9.907 1.00 14.48 196 ILE A O 1
ATOM 1528 N N . GLU A 1 217 ? 27.999 -31.850 -9.453 1.00 14.57 197 GLU A N 1
ATOM 1529 C CA . GLU A 1 217 ? 29.126 -31.909 -8.533 1.00 14.68 197 GLU A CA 1
ATOM 1530 C C . GLU A 1 217 ? 30.359 -32.391 -9.289 1.00 14.75 197 GLU A C 1
ATOM 1531 O O . GLU A 1 217 ? 30.364 -33.498 -9.835 1.00 14.62 197 GLU A O 1
ATOM 1537 N N . ILE A 1 218 ? 31.397 -31.556 -9.317 1.00 14.87 198 ILE A N 1
ATOM 1538 C CA . ILE A 1 218 ? 32.607 -31.832 -10.091 1.00 15.07 198 ILE A CA 1
ATOM 1539 C C . ILE A 1 218 ? 33.836 -31.920 -9.183 1.00 15.23 198 ILE A C 1
ATOM 1540 O O . ILE A 1 218 ? 34.100 -30.994 -8.413 1.00 15.31 198 ILE A O 1
ATOM 1545 N N . PRO A 1 219 ? 34.594 -33.032 -9.269 1.00 15.32 199 PRO A N 1
ATOM 1546 C CA . PRO A 1 219 ? 35.910 -33.066 -8.629 1.00 15.37 199 PRO A CA 1
ATOM 1547 C C . PRO A 1 219 ? 36.857 -32.123 -9.368 1.00 15.49 199 PRO A C 1
ATOM 1548 O O . PRO A 1 219 ? 37.076 -32.286 -10.572 1.00 15.39 199 PRO A O 1
ATOM 1552 N N . THR A 1 220 ? 37.387 -31.129 -8.658 1.00 15.67 200 THR A N 1
ATOM 1553 C CA . THR A 1 220 ? 38.183 -30.076 -9.290 1.00 15.94 200 THR A CA 1
ATOM 1554 C C . THR A 1 220 ? 39.458 -29.760 -8.523 1.00 15.87 200 THR A C 1
ATOM 1555 O O . THR A 1 220 ? 39.434 -29.579 -7.304 1.00 15.79 200 THR A O 1
ATOM 1559 N N . LEU A 1 221 ? 40.567 -29.679 -9.248 1.00 15.90 201 LEU A N 1
ATOM 1560 C CA . LEU A 1 221 ? 41.815 -29.225 -8.660 1.00 16.00 201 LEU A CA 1
ATOM 1561 C C . LEU A 1 221 ? 41.799 -27.705 -8.524 1.00 15.92 201 LEU A C 1
ATOM 1562 O O . LEU A 1 221 ? 41.576 -26.988 -9.500 1.00 15.92 201 LEU A O 1
ATOM 1567 N N . SER A 1 222 ? 42.017 -27.232 -7.301 1.00 15.93 202 SER A N 1
ATOM 1568 C CA . SER A 1 222 ? 42.104 -25.803 -7.019 1.00 16.02 202 SER A CA 1
ATOM 1569 C C . SER A 1 222 ? 43.360 -25.512 -6.193 1.00 16.06 202 SER A C 1
ATOM 1570 O O . SER A 1 222 ? 44.211 -26.390 -6.029 1.00 16.04 202 SER A O 1
ATOM 1573 N N . PHE A 1 223 ? 43.467 -24.286 -5.680 1.00 16.14 203 PHE A N 1
ATOM 1574 C CA . PHE A 1 223 ? 44.676 -23.809 -4.994 1.00 16.33 203 PHE A CA 1
ATOM 1575 C C . PHE A 1 223 ? 45.177 -24.728 -3.879 1.00 16.42 203 PHE A C 1
ATOM 1576 O O . PHE A 1 223 ? 46.377 -24.984 -3.779 1.00 16.48 203 PHE A O 1
ATOM 1584 N N . ASN A 1 224 ? 44.252 -25.223 -3.058 1.00 16.57 204 ASN A N 1
ATOM 1585 C CA . ASN A 1 224 ? 44.586 -26.077 -1.917 1.00 16.74 204 ASN A CA 1
ATOM 1586 C C . ASN A 1 224 ? 44.548 -27.574 -2.237 1.00 16.73 204 ASN A C 1
ATOM 1587 O O . ASN A 1 224 ? 44.512 -28.411 -1.332 1.00 16.85 204 ASN A O 1
ATOM 1592 N N . GLY A 1 225 ? 44.569 -27.903 -3.526 1.00 16.66 205 GLY A N 1
ATOM 1593 C CA . GLY A 1 225 ? 44.475 -29.288 -3.973 1.00 16.61 205 GLY A CA 1
ATOM 1594 C C . GLY A 1 225 ? 43.081 -29.618 -4.472 1.00 16.58 205 GLY A C 1
ATOM 1595 O O . GLY A 1 225 ? 42.351 -28.736 -4.935 1.00 16.42 205 GLY A O 1
ATOM 1596 N N . MET A 1 226 ? 42.709 -30.892 -4.375 1.00 16.55 206 MET A N 1
ATOM 1597 C CA . MET A 1 226 ? 41.410 -31.350 -4.860 1.00 16.61 206 MET A CA 1
ATOM 1598 C C . MET A 1 226 ? 40.254 -30.793 -4.030 1.00 16.62 206 MET A C 1
ATOM 1599 O O . MET A 1 226 ? 40.218 -30.933 -2.806 1.00 16.63 206 MET A O 1
ATOM 1604 N N . SER A 1 227 ? 39.327 -30.138 -4.718 1.00 16.64 207 SER A N 1
ATOM 1605 C CA . SER A 1 227 ? 38.112 -29.616 -4.111 1.00 16.75 207 SER A CA 1
ATOM 1606 C C . SER A 1 227 ? 36.914 -30.079 -4.935 1.00 16.65 207 SER A C 1
ATOM 1607 O O . SER A 1 227 ? 37.068 -30.829 -5.902 1.00 16.69 207 SER A O 1
ATOM 1610 N N . THR A 1 228 ? 35.720 -29.644 -4.549 1.00 16.54 208 THR A N 1
ATOM 1611 C CA . THR A 1 228 ? 34.514 -30.051 -5.253 1.00 16.48 208 THR A CA 1
ATOM 1612 C C . THR A 1 228 ? 33.695 -28.839 -5.674 1.00 16.14 208 THR A C 1
ATOM 1613 O O . THR A 1 228 ? 33.308 -28.018 -4.840 1.00 16.08 208 THR A O 1
ATOM 1617 N N . ALA A 1 229 ? 33.452 -28.730 -6.978 1.00 15.81 209 ALA A N 1
ATOM 1618 C CA . ALA A 1 229 ? 32.591 -27.686 -7.515 1.00 15.54 209 ALA A CA 1
ATOM 1619 C C . ALA A 1 229 ? 31.133 -28.099 -7.381 1.00 15.39 209 ALA A C 1
ATOM 1620 O O . ALA A 1 229 ? 30.778 -29.246 -7.655 1.00 15.28 209 ALA A O 1
ATOM 1622 N N . LEU A 1 230 ? 30.297 -27.164 -6.943 1.00 15.23 210 LEU A N 1
ATOM 1623 C CA . LEU A 1 230 ? 28.857 -27.377 -6.936 1.00 15.14 210 LEU A CA 1
ATOM 1624 C C . LEU A 1 230 ? 28.211 -26.390 -7.895 1.00 15.19 210 LEU A C 1
ATOM 1625 O O . LEU A 1 230 ? 28.151 -25.191 -7.622 1.00 15.23 210 LEU A O 1
ATOM 1630 N N . VAL A 1 231 ? 27.762 -26.904 -9.035 1.00 15.26 211 VAL A N 1
ATOM 1631 C CA . VAL A 1 231 ? 27.067 -26.096 -10.028 1.00 15.34 211 VAL A CA 1
ATOM 1632 C C . VAL A 1 231 ? 25.568 -26.264 -9.802 1.00 15.48 211 VAL A C 1
ATOM 1633 O O . VAL A 1 231 ? 24.960 -27.229 -10.269 1.00 15.48 211 VAL A O 1
ATOM 1637 N N . LEU A 1 232 ? 24.987 -25.326 -9.060 1.00 15.62 212 LEU A N 1
ATOM 1638 C CA . LEU A 1 232 ? 23.564 -25.369 -8.744 1.00 15.83 212 LEU A CA 1
ATOM 1639 C C . LEU A 1 232 ? 22.752 -24.606 -9.778 1.00 16.02 212 LEU A C 1
ATOM 1640 O O . LEU A 1 232 ? 22.783 -23.372 -9.837 1.00 16.04 212 LEU A O 1
ATOM 1645 N N . GLU A 1 233 ? 22.036 -25.364 -10.600 1.00 16.18 213 GLU A N 1
ATOM 1646 C CA . GLU A 1 233 ? 21.186 -24.799 -11.629 1.00 16.39 213 GLU A CA 1
ATOM 1647 C C . GLU A 1 233 ? 19.740 -24.841 -11.154 1.00 16.44 213 GLU A C 1
ATOM 1648 O O . GLU A 1 233 ? 19.023 -25.821 -11.372 1.00 16.46 213 GLU A O 1
ATOM 1654 N N . ASN A 1 234 ? 19.325 -23.756 -10.508 1.00 16.53 214 ASN A N 1
ATOM 1655 C CA . ASN A 1 234 ? 18.047 -23.702 -9.806 1.00 16.65 214 ASN A CA 1
ATOM 1656 C C . ASN A 1 234 ? 16.915 -23.152 -10.667 1.00 16.77 214 ASN A C 1
ATOM 1657 O O . ASN A 1 234 ? 17.069 -22.124 -11.334 1.00 16.74 214 ASN A O 1
ATOM 1662 N N . HIS A 1 235 ? 15.780 -23.848 -10.640 1.00 16.95 215 HIS A N 1
ATOM 1663 C CA . HIS A 1 235 ? 14.593 -23.453 -11.393 1.00 17.24 215 HIS A CA 1
ATOM 1664 C C . HIS A 1 235 ? 14.023 -22.150 -10.848 1.00 17.53 215 HIS A C 1
ATOM 1665 O O . HIS A 1 235 ? 14.010 -21.928 -9.635 1.00 17.52 215 HIS A O 1
ATOM 1672 N N . ILE A 1 236 ? 13.561 -21.289 -11.751 1.00 17.88 216 ILE A N 1
ATOM 1673 C CA . ILE A 1 236 ? 12.978 -20.004 -11.375 1.00 18.30 216 ILE A CA 1
ATOM 1674 C C . ILE A 1 236 ? 11.600 -20.216 -10.745 1.00 18.43 216 ILE A C 1
ATOM 1675 O O . ILE A 1 236 ? 10.719 -20.829 -11.349 1.00 18.53 216 ILE A O 1
ATOM 1680 N N . GLY A 1 237 ? 11.437 -19.720 -9.521 1.00 18.61 217 GLY A N 1
ATOM 1681 C CA . GLY A 1 237 ? 10.184 -19.857 -8.778 1.00 18.77 217 GLY A CA 1
ATOM 1682 C C . GLY A 1 237 ? 10.120 -21.104 -7.913 1.00 18.87 217 GLY A C 1
ATOM 1683 O O . GLY A 1 237 ? 9.049 -21.477 -7.432 1.00 18.97 217 GLY A O 1
ATOM 1684 N N . SER A 1 238 ? 11.270 -21.742 -7.706 1.00 18.91 218 SER A N 1
ATOM 1685 C CA . SER A 1 238 ? 11.345 -22.996 -6.958 1.00 18.96 218 SER A CA 1
ATOM 1686 C C . SER A 1 238 ? 11.830 -22.809 -5.517 1.00 19.02 218 SER A C 1
ATOM 1687 O O . SER A 1 238 ? 12.021 -21.682 -5.053 1.00 18.95 218 SER A O 1
ATOM 1690 N N . ASP A 1 239 ? 12.027 -23.929 -4.824 1.00 19.13 219 ASP A N 1
ATOM 1691 C CA . ASP A 1 239 ? 12.546 -23.944 -3.458 1.00 19.28 219 ASP A CA 1
ATOM 1692 C C . ASP A 1 239 ? 14.072 -23.769 -3.428 1.00 19.31 219 ASP A C 1
ATOM 1693 O O . ASP A 1 239 ? 14.679 -23.734 -2.355 1.00 19.34 219 ASP A O 1
ATOM 1698 N N . LEU A 1 240 ? 14.683 -23.646 -4.605 1.00 19.27 220 LEU A N 1
ATOM 1699 C CA . LEU A 1 240 ? 16.141 -23.569 -4.720 1.00 19.33 220 LEU A CA 1
ATOM 1700 C C . LEU A 1 240 ? 16.662 -22.240 -5.282 1.00 19.40 220 LEU A C 1
ATOM 1701 O O . LEU A 1 240 ? 17.861 -21.963 -5.201 1.00 19.41 220 LEU A O 1
ATOM 1706 N N . GLU A 1 241 ? 15.764 -21.424 -5.835 1.00 19.51 221 GLU A N 1
ATOM 1707 C CA . GLU A 1 241 ? 16.132 -20.140 -6.449 1.00 19.68 221 GLU A CA 1
ATOM 1708 C C . GLU A 1 241 ? 16.831 -19.190 -5.471 1.00 19.71 221 GLU A C 1
ATOM 1709 O O . GLU A 1 241 ? 17.680 -18.389 -5.872 1.00 19.71 221 GLU A O 1
ATOM 1715 N N . VAL A 1 242 ? 16.474 -19.298 -4.192 1.00 19.77 222 VAL A N 1
ATOM 1716 C CA . VAL A 1 242 ? 17.027 -18.453 -3.129 1.00 19.81 222 VAL A CA 1
ATOM 1717 C C . VAL A 1 242 ? 18.557 -18.582 -2.982 1.00 19.89 222 VAL A C 1
ATOM 1718 O O . VAL A 1 242 ? 19.224 -17.639 -2.550 1.00 19.93 222 VAL A O 1
ATOM 1722 N N . LEU A 1 243 ? 19.099 -19.739 -3.362 1.00 19.92 223 LEU A N 1
ATOM 1723 C CA . LEU A 1 243 ? 20.543 -19.991 -3.302 1.00 20.05 223 LEU A CA 1
ATOM 1724 C C . LEU A 1 243 ? 21.338 -19.118 -4.274 1.00 20.14 223 LEU A C 1
ATOM 1725 O O . LEU A 1 243 ? 22.534 -18.897 -4.080 1.00 20.09 223 LEU A O 1
ATOM 1730 N N . ALA A 1 244 ? 20.667 -18.629 -5.313 1.00 20.33 224 ALA A N 1
ATOM 1731 C CA . ALA A 1 244 ? 21.285 -17.741 -6.293 1.00 20.60 224 ALA A CA 1
ATOM 1732 C C . ALA A 1 244 ? 21.209 -16.266 -5.885 1.00 20.85 224 ALA A C 1
ATOM 1733 O O . ALA A 1 244 ? 21.804 -15.407 -6.542 1.00 20.85 224 ALA A O 1
ATOM 1735 N N . HIS A 1 245 ? 20.491 -15.977 -4.799 1.00 21.14 225 HIS A N 1
ATOM 1736 C CA . HIS A 1 245 ? 20.250 -14.592 -4.380 1.00 21.57 225 HIS A CA 1
ATOM 1737 C C . HIS A 1 245 ? 20.788 -14.219 -2.995 1.00 21.69 225 HIS A C 1
ATOM 1738 O O . HIS A 1 245 ? 21.045 -13.044 -2.729 1.00 21.84 225 HIS A O 1
ATOM 1745 N N . THR A 1 246 ? 20.953 -15.208 -2.120 1.00 21.88 226 THR A N 1
ATOM 1746 C CA . THR A 1 246 ? 21.529 -14.968 -0.794 1.00 22.03 226 THR A CA 1
ATOM 1747 C C . THR A 1 246 ? 23.054 -14.891 -0.873 1.00 21.99 226 THR A C 1
ATOM 1748 O O . THR A 1 246 ? 23.707 -15.809 -1.376 1.00 21.90 226 THR A O 1
ATOM 1752 N N . LYS A 1 247 ? 23.608 -13.787 -0.377 1.00 22.01 227 LYS A N 1
ATOM 1753 C CA . LYS A 1 247 ? 25.039 -13.510 -0.492 1.00 22.02 227 LYS A CA 1
ATOM 1754 C C . LYS A 1 247 ? 25.856 -14.086 0.658 1.00 21.89 227 LYS A C 1
ATOM 1755 O O . LYS A 1 247 ? 25.529 -13.887 1.831 1.00 21.91 227 LYS A O 1
ATOM 1761 N N . TYR A 1 248 ? 26.924 -14.796 0.298 1.00 21.68 228 TYR A N 1
ATOM 1762 C CA . TYR A 1 248 ? 27.851 -15.402 1.255 1.00 21.51 228 TYR A CA 1
ATOM 1763 C C . TYR A 1 248 ? 28.493 -14.370 2.191 1.00 21.53 228 TYR A C 1
ATOM 1764 O O . TYR A 1 248 ? 28.664 -14.631 3.383 1.00 21.49 228 TYR A O 1
ATOM 1773 N N . ASP A 1 249 ? 28.836 -13.205 1.643 1.00 21.53 229 ASP A N 1
ATOM 1774 C CA . ASP A 1 249 ? 29.540 -12.155 2.387 1.00 21.63 229 ASP A CA 1
ATOM 1775 C C . ASP A 1 249 ? 28.691 -11.452 3.451 1.00 21.62 229 ASP A C 1
ATOM 1776 O O . ASP A 1 249 ? 29.235 -10.871 4.393 1.00 21.61 229 ASP A O 1
ATOM 1781 N N . ASP A 1 250 ? 27.369 -11.498 3.295 1.00 21.63 230 ASP A N 1
ATOM 1782 C CA . ASP A 1 250 ? 26.452 -10.912 4.277 1.00 21.61 230 ASP A CA 1
ATOM 1783 C C . ASP A 1 250 ? 26.449 -11.703 5.583 1.00 21.45 230 ASP A C 1
ATOM 1784 O O . ASP A 1 250 ? 26.336 -11.125 6.666 1.00 21.52 230 ASP A O 1
ATOM 1789 N N . ASP A 1 251 ? 26.574 -13.024 5.461 1.00 21.23 231 ASP A N 1
ATOM 1790 C CA . ASP A 1 251 ? 26.591 -13.947 6.594 1.00 20.99 231 ASP A CA 1
ATOM 1791 C C . ASP A 1 251 ? 26.982 -15.336 6.076 1.00 20.76 231 ASP A C 1
ATOM 1792 O O . ASP A 1 251 ? 26.137 -16.050 5.527 1.00 20.76 231 ASP A O 1
ATOM 1797 N N . PRO A 1 252 ? 28.271 -15.711 6.225 1.00 20.50 232 PRO A N 1
ATOM 1798 C CA . PRO A 1 252 ? 28.766 -17.009 5.753 1.00 20.26 232 PRO A CA 1
ATOM 1799 C C . PRO A 1 252 ? 28.051 -18.198 6.394 1.00 20.06 232 PRO A C 1
ATOM 1800 O O . PRO A 1 252 ? 27.690 -19.145 5.692 1.00 20.06 232 PRO A O 1
ATOM 1804 N N . ARG A 1 253 ? 27.842 -18.136 7.708 1.00 19.81 233 ARG A N 1
ATOM 1805 C CA . ARG A 1 253 ? 27.170 -19.202 8.450 1.00 19.56 233 ARG A CA 1
ATOM 1806 C C . ARG A 1 253 ? 25.738 -19.429 7.961 1.00 19.34 233 ARG A C 1
ATOM 1807 O O . ARG A 1 253 ? 25.318 -20.573 7.773 1.00 19.26 233 ARG A O 1
ATOM 1815 N N . ALA A 1 254 ? 25.004 -18.338 7.749 1.00 19.10 234 ALA A N 1
ATOM 1816 C CA . ALA A 1 254 ? 23.625 -18.410 7.267 1.00 18.93 234 ALA A CA 1
ATOM 1817 C C . ALA A 1 254 ? 23.549 -18.988 5.855 1.00 18.81 234 ALA A C 1
ATOM 1818 O O . ALA A 1 254 ? 22.647 -19.770 5.553 1.00 18.74 234 ALA A O 1
ATOM 1820 N N . PHE A 1 255 ? 24.502 -18.607 5.004 1.00 18.63 235 PHE A N 1
ATOM 1821 C CA . PHE A 1 255 ? 24.574 -19.130 3.641 1.00 18.45 235 PHE A CA 1
ATOM 1822 C C . PHE A 1 255 ? 24.852 -20.632 3.630 1.00 18.39 235 PHE A C 1
ATOM 1823 O O . PHE A 1 255 ? 24.195 -21.382 2.904 1.00 18.34 235 PHE A O 1
ATOM 1831 N N . LEU A 1 256 ? 25.826 -21.058 4.432 1.00 18.35 236 LEU A N 1
ATOM 1832 C CA . LEU A 1 256 ? 26.233 -22.462 4.484 1.00 18.39 236 LEU A CA 1
ATOM 1833 C C . LEU A 1 256 ? 25.168 -23.362 5.114 1.00 18.43 236 LEU A C 1
ATOM 1834 O O . LEU A 1 256 ? 24.967 -24.490 4.663 1.00 18.43 236 LEU A O 1
ATOM 1839 N N . ASP A 1 257 ? 24.490 -22.857 6.146 1.00 18.52 237 ASP A N 1
ATOM 1840 C CA . ASP A 1 257 ? 23.373 -23.570 6.772 1.00 18.60 237 ASP A CA 1
ATOM 1841 C C . ASP A 1 257 ? 22.214 -23.742 5.792 1.00 18.62 237 ASP A C 1
ATOM 1842 O O . ASP A 1 257 ? 21.609 -24.814 5.720 1.00 18.50 237 ASP A O 1
ATOM 1847 N N . LEU A 1 258 ? 21.918 -22.680 5.042 1.00 18.74 238 LEU A N 1
ATOM 1848 C CA . LEU A 1 258 ? 20.899 -22.713 3.996 1.00 18.94 238 LEU A CA 1
ATOM 1849 C C . LEU A 1 258 ? 21.277 -23.720 2.913 1.00 19.11 238 LEU A C 1
ATOM 1850 O O . LEU A 1 258 ? 20.438 -24.511 2.478 1.00 19.11 238 LEU A O 1
ATOM 1855 N N . MET A 1 259 ? 22.543 -23.691 2.497 1.00 19.28 239 MET A N 1
ATOM 1856 C CA . MET A 1 259 ? 23.073 -24.646 1.522 1.00 19.59 239 MET A CA 1
ATOM 1857 C C . MET A 1 259 ? 22.933 -26.089 1.993 1.00 19.50 239 MET A C 1
ATOM 1858 O O . MET A 1 259 ? 22.472 -26.943 1.239 1.00 19.50 239 MET A O 1
ATOM 1863 N N . LEU A 1 260 ? 23.320 -26.347 3.242 1.00 19.59 240 LEU A N 1
ATOM 1864 C CA . LEU A 1 260 ? 23.199 -27.675 3.848 1.00 19.64 240 LEU A CA 1
ATOM 1865 C C . LEU A 1 260 ? 21.746 -28.141 3.935 1.00 19.65 240 LEU A C 1
ATOM 1866 O O . LEU A 1 260 ? 21.460 -29.328 3.773 1.00 19.73 240 LEU A O 1
ATOM 1871 N N . GLU A 1 261 ? 20.841 -27.199 4.193 1.00 19.70 241 GLU A N 1
ATOM 1872 C CA . GLU A 1 261 ? 19.409 -27.479 4.266 1.00 19.74 241 GLU A CA 1
ATOM 1873 C C . GLU A 1 261 ? 18.852 -27.836 2.889 1.00 19.50 241 GLU A C 1
ATOM 1874 O O . GLU A 1 261 ? 18.144 -28.834 2.737 1.00 19.50 241 GLU A O 1
ATOM 1880 N N . LYS A 1 262 ? 19.187 -27.017 1.893 1.00 19.22 242 LYS A N 1
ATOM 1881 C CA . LYS A 1 262 ? 18.683 -27.194 0.532 1.00 18.94 242 LYS A CA 1
ATOM 1882 C C . LYS A 1 262 ? 19.261 -28.432 -0.153 1.00 18.75 242 LYS A C 1
ATOM 1883 O O . LYS A 1 262 ? 18.545 -29.134 -0.869 1.00 18.75 242 LYS A O 1
ATOM 1889 N N . LEU A 1 263 ? 20.547 -28.697 0.072 1.00 18.50 243 LEU A N 1
ATOM 1890 C CA . LEU A 1 263 ? 21.196 -29.885 -0.486 1.00 18.29 243 LEU A CA 1
ATOM 1891 C C . LEU A 1 263 ? 20.692 -31.166 0.176 1.00 18.16 243 LEU A C 1
ATOM 1892 O O . LEU A 1 263 ? 20.500 -32.176 -0.497 1.00 18.04 243 LEU A O 1
ATOM 1897 N N . GLY A 1 264 ? 20.477 -31.116 1.490 1.00 18.04 244 GLY A N 1
ATOM 1898 C CA . GLY A 1 264 ? 19.915 -32.245 2.232 1.00 17.88 244 GLY A CA 1
ATOM 1899 C C . GLY A 1 264 ? 18.546 -32.652 1.715 1.00 17.79 244 GLY A C 1
ATOM 1900 O O . GLY A 1 264 ? 18.233 -33.840 1.624 1.00 17.82 244 GLY A O 1
ATOM 1901 N N . LYS A 1 265 ? 17.739 -31.652 1.371 1.00 17.69 245 LYS A N 1
ATOM 1902 C CA . LYS A 1 265 ? 16.398 -31.858 0.834 1.00 17.67 245 LYS A CA 1
ATOM 1903 C C . LYS A 1 265 ? 16.426 -32.296 -0.636 1.00 17.51 245 LYS A C 1
ATOM 1904 O O . LYS A 1 265 ? 15.871 -33.337 -0.987 1.00 17.59 245 LYS A O 1
ATOM 1910 N N . HIS A 1 266 ? 17.083 -31.506 -1.484 1.00 17.26 246 HIS A N 1
ATOM 1911 C CA . HIS A 1 266 ? 16.968 -31.665 -2.937 1.00 17.05 246 HIS A CA 1
ATOM 1912 C C . HIS A 1 266 ? 18.021 -32.563 -3.592 1.00 16.89 246 HIS A C 1
ATOM 1913 O O . HIS A 1 266 ? 17.736 -33.220 -4.596 1.00 16.78 246 HIS A O 1
ATOM 1920 N N . HIS A 1 267 ? 19.230 -32.580 -3.038 1.00 16.67 247 HIS A N 1
ATOM 1921 C CA . HIS A 1 267 ? 20.312 -33.390 -3.599 1.00 16.58 247 HIS A CA 1
ATOM 1922 C C . HIS A 1 267 ? 21.033 -34.212 -2.518 1.00 16.58 247 HIS A C 1
ATOM 1923 O O . HIS A 1 267 ? 22.207 -33.961 -2.226 1.00 16.52 247 HIS A O 1
ATOM 1930 N N . PRO A 1 268 ? 20.333 -35.205 -1.929 1.00 16.60 248 PRO A N 1
ATOM 1931 C CA . PRO A 1 268 ? 20.863 -35.917 -0.759 1.00 16.67 248 PRO A CA 1
ATOM 1932 C C . PRO A 1 268 ? 22.086 -36.800 -1.019 1.00 16.77 248 PRO A C 1
ATOM 1933 O O . PRO A 1 268 ? 22.884 -37.000 -0.105 1.00 16.88 248 PRO A O 1
ATOM 1937 N N . SER A 1 269 ? 22.244 -37.310 -2.241 1.00 16.86 249 SER A N 1
ATOM 1938 C CA . SER A 1 269 ? 23.389 -38.175 -2.564 1.00 16.95 249 SER A CA 1
ATOM 1939 C C . SER A 1 269 ? 24.729 -37.432 -2.492 1.00 16.97 249 SER A C 1
ATOM 1940 O O . SER A 1 269 ? 25.769 -38.036 -2.220 1.00 16.98 249 SER A O 1
ATOM 1943 N N . VAL A 1 270 ? 24.692 -36.125 -2.738 1.00 17.01 250 VAL A N 1
ATOM 1944 C CA . VAL A 1 270 ? 25.862 -35.267 -2.561 1.00 17.07 250 VAL A CA 1
ATOM 1945 C C . VAL A 1 270 ? 25.947 -34.811 -1.102 1.00 17.20 250 VAL A C 1
ATOM 1946 O O . VAL A 1 270 ? 27.027 -34.811 -0.508 1.00 17.14 250 VAL A O 1
ATOM 1950 N N . ALA A 1 271 ? 24.798 -34.445 -0.533 1.00 17.44 251 ALA A N 1
ATOM 1951 C CA . ALA A 1 271 ? 24.708 -33.942 0.840 1.00 17.81 251 ALA A CA 1
ATOM 1952 C C . ALA A 1 271 ? 25.180 -34.943 1.896 1.00 18.04 251 ALA A C 1
ATOM 1953 O O . ALA A 1 271 ? 25.744 -34.548 2.916 1.00 18.09 251 ALA A O 1
ATOM 1955 N N . GLU A 1 272 ? 24.947 -36.230 1.637 1.00 18.40 252 GLU A N 1
ATOM 1956 C CA . GLU A 1 272 ? 25.376 -37.317 2.528 1.00 18.81 252 GLU A CA 1
ATOM 1957 C C . GLU A 1 272 ? 26.896 -37.400 2.689 1.00 18.74 252 GLU A C 1
ATOM 1958 O O . GLU A 1 272 ? 27.389 -37.925 3.689 1.00 18.75 252 GLU A O 1
ATOM 1964 N N . ARG A 1 273 ? 27.627 -36.889 1.700 1.00 18.77 253 ARG A N 1
ATOM 1965 C CA . ARG A 1 273 ? 29.092 -36.928 1.707 1.00 18.77 253 ARG A CA 1
ATOM 1966 C C . ARG A 1 273 ? 29.724 -35.637 2.242 1.00 18.78 253 ARG A C 1
ATOM 1967 O O . ARG A 1 273 ? 30.950 -35.493 2.249 1.00 18.84 253 ARG A O 1
ATOM 1975 N N . ILE A 1 274 ? 28.885 -34.713 2.702 1.00 18.79 254 ILE A N 1
ATOM 1976 C CA . ILE A 1 274 ? 29.351 -33.428 3.221 1.00 18.88 254 ILE A CA 1
ATOM 1977 C C . ILE A 1 274 ? 29.616 -33.483 4.727 1.00 19.02 254 ILE A C 1
ATOM 1978 O O . ILE A 1 274 ? 28.763 -33.928 5.500 1.00 19.06 254 ILE A O 1
ATOM 1983 N N . ASP A 1 275 ? 30.804 -33.035 5.126 1.00 19.07 255 ASP A N 1
ATOM 1984 C CA . ASP A 1 275 ? 31.135 -32.837 6.534 1.00 19.26 255 ASP A CA 1
ATOM 1985 C C . ASP A 1 275 ? 30.765 -31.398 6.913 1.00 19.25 255 ASP A C 1
ATOM 1986 O O . ASP A 1 275 ? 31.449 -30.455 6.502 1.00 19.27 255 ASP A O 1
ATOM 1991 N N . PRO A 1 276 ? 29.681 -31.227 7.698 1.00 19.29 256 PRO A N 1
ATOM 1992 C CA . PRO A 1 276 ? 29.153 -29.895 8.028 1.00 19.25 256 PRO A CA 1
ATOM 1993 C C . PRO A 1 276 ? 30.118 -29.021 8.836 1.00 19.19 256 PRO A C 1
ATOM 1994 O O . PRO A 1 276 ? 30.016 -27.793 8.791 1.00 19.14 256 PRO A O 1
ATOM 1998 N N . ALA A 1 277 ? 31.042 -29.653 9.557 1.00 19.09 257 ALA A N 1
ATOM 1999 C CA . ALA A 1 277 ? 32.046 -28.937 10.343 1.00 19.10 257 ALA A CA 1
ATOM 2000 C C . ALA A 1 277 ? 33.104 -28.275 9.458 1.00 19.08 257 ALA A C 1
ATOM 2001 O O . ALA A 1 277 ? 33.614 -27.202 9.790 1.00 19.12 257 ALA A O 1
ATOM 2003 N N . GLU A 1 278 ? 33.420 -28.915 8.333 1.00 19.02 258 GLU A N 1
ATOM 2004 C CA . GLU A 1 278 ? 34.440 -28.419 7.411 1.00 19.03 258 GLU A CA 1
ATOM 2005 C C . GLU A 1 278 ? 33.847 -27.689 6.200 1.00 18.71 258 GLU A C 1
ATOM 2006 O O . GLU A 1 278 ? 34.540 -26.907 5.545 1.00 18.79 258 GLU A O 1
ATOM 2012 N N . PHE A 1 279 ? 32.569 -27.944 5.916 1.00 18.38 259 PHE A N 1
ATOM 2013 C CA . PHE A 1 279 ? 31.896 -27.405 4.728 1.00 17.93 259 PHE A CA 1
ATOM 2014 C C . PHE A 1 279 ? 31.943 -25.883 4.642 1.00 17.77 259 PHE A C 1
ATOM 2015 O O . PHE A 1 279 ? 31.295 -25.176 5.417 1.00 17.76 259 PHE A O 1
ATOM 2023 N N . ASP A 1 280 ? 32.724 -25.402 3.680 1.00 17.60 260 ASP A N 1
ATOM 2024 C CA . ASP A 1 280 ? 32.906 -23.981 3.422 1.00 17.45 260 ASP A CA 1
ATOM 2025 C C . ASP A 1 280 ? 33.412 -23.840 1.989 1.00 17.27 260 ASP A C 1
ATOM 2026 O O . ASP A 1 280 ? 33.638 -24.845 1.308 1.00 17.24 260 ASP A O 1
ATOM 2031 N N . LEU A 1 281 ? 33.580 -22.603 1.529 1.00 17.09 261 LEU A N 1
ATOM 2032 C CA . LEU A 1 281 ? 34.252 -22.346 0.260 1.00 16.93 261 LEU A CA 1
ATOM 2033 C C . LEU A 1 281 ? 35.707 -22.809 0.361 1.00 16.88 261 LEU A C 1
ATOM 2034 O O . LEU A 1 281 ? 36.327 -22.701 1.424 1.00 16.79 261 LEU A O 1
ATOM 2039 N N . ALA A 1 282 ? 36.233 -23.332 -0.746 1.00 16.81 262 ALA A N 1
ATOM 2040 C CA . ALA A 1 282 ? 37.525 -24.028 -0.762 1.00 16.80 262 ALA A CA 1
ATOM 2041 C C . ALA A 1 282 ? 38.723 -23.188 -0.313 1.00 16.76 262 ALA A C 1
ATOM 2042 O O . ALA A 1 282 ? 39.576 -23.675 0.430 1.00 16.82 262 ALA A O 1
ATOM 2044 N N . ASN A 1 283 ? 38.784 -21.937 -0.762 1.00 16.72 263 ASN A N 1
ATOM 2045 C CA . ASN A 1 283 ? 39.920 -21.066 -0.458 1.00 16.75 263 ASN A CA 1
ATOM 2046 C C . ASN A 1 283 ? 39.516 -19.727 0.160 1.00 16.69 263 ASN A C 1
ATOM 2047 O O . ASN A 1 283 ? 40.064 -19.329 1.189 1.00 16.71 263 ASN A O 1
ATOM 2052 N N . SER A 1 284 ? 38.565 -19.041 -0.472 1.00 16.62 264 SER A N 1
ATOM 2053 C CA . SER A 1 284 ? 38.128 -17.717 -0.024 1.00 16.60 264 SER A CA 1
ATOM 2054 C C . SER A 1 284 ? 36.725 -17.375 -0.521 1.00 16.61 264 SER A C 1
ATOM 2055 O O . SER A 1 284 ? 36.107 -18.151 -1.251 1.00 16.59 264 SER A O 1
ATOM 2058 N N . SER A 1 285 ? 36.245 -16.195 -0.127 1.00 16.66 265 SER A N 1
ATOM 2059 C CA . SER A 1 285 ? 34.930 -15.685 -0.525 1.00 16.66 265 SER A CA 1
ATOM 2060 C C . SER A 1 285 ? 34.805 -15.429 -2.030 1.00 16.61 265 SER A C 1
ATOM 2061 O O . SER A 1 285 ? 33.703 -15.215 -2.538 1.00 16.59 265 SER A O 1
ATOM 2064 N N . LEU A 1 286 ? 35.935 -15.451 -2.734 1.00 16.66 266 LEU A N 1
ATOM 2065 C CA . LEU A 1 286 ? 35.957 -15.246 -4.182 1.00 16.69 266 LEU A CA 1
ATOM 2066 C C . LEU A 1 286 ? 35.657 -16.528 -4.961 1.00 16.56 266 LEU A C 1
ATOM 2067 O O . LEU A 1 286 ? 35.567 -16.508 -6.191 1.00 16.58 266 LEU A O 1
ATOM 2072 N N . ASP A 1 287 ? 35.490 -17.635 -4.240 1.00 16.49 267 ASP A N 1
ATOM 2073 C CA . ASP A 1 287 ? 35.205 -18.933 -4.853 1.00 16.47 267 ASP A CA 1
ATOM 2074 C C . ASP A 1 287 ? 33.711 -19.172 -5.080 1.00 16.62 267 ASP A C 1
ATOM 2075 O O . ASP A 1 287 ? 33.246 -20.312 -5.028 1.00 16.61 267 ASP A O 1
ATOM 2080 N N . ILE A 1 288 ? 32.964 -18.099 -5.333 1.00 16.72 268 ILE A N 1
ATOM 2081 C CA . ILE A 1 288 ? 31.525 -18.203 -5.568 1.00 16.95 268 ILE A CA 1
ATOM 2082 C C . ILE A 1 288 ? 31.044 -17.230 -6.649 1.00 17.22 268 ILE A C 1
ATOM 2083 O O . ILE A 1 288 ? 31.439 -16.062 -6.675 1.00 17.38 268 ILE A O 1
ATOM 2088 N N . LEU A 1 289 ? 30.201 -17.740 -7.542 1.00 17.46 269 LEU A N 1
ATOM 2089 C CA . LEU A 1 289 ? 29.604 -16.957 -8.616 1.00 17.74 269 LEU A CA 1
ATOM 2090 C C . LEU A 1 289 ? 28.098 -17.194 -8.601 1.00 17.78 269 LEU A C 1
ATOM 2091 O O . LEU A 1 289 ? 27.639 -18.337 -8.533 1.00 17.75 269 LEU A O 1
ATOM 2096 N N . GLN A 1 290 ? 27.335 -16.106 -8.652 1.00 17.88 270 GLN A N 1
ATOM 2097 C CA . GLN A 1 290 ? 25.879 -16.178 -8.715 1.00 17.98 270 GLN A CA 1
ATOM 2098 C C . GLN A 1 290 ? 25.348 -15.333 -9.867 1.00 18.02 270 GLN A C 1
ATOM 2099 O O . GLN A 1 290 ? 25.882 -14.260 -10.157 1.00 18.06 270 GLN A O 1
ATOM 2105 N N . GLY A 1 291 ? 24.299 -15.822 -10.524 1.00 18.13 271 GLY A N 1
ATOM 2106 C CA . GLY A 1 291 ? 23.668 -15.087 -11.617 1.00 18.14 271 GLY A CA 1
ATOM 2107 C C . GLY A 1 291 ? 22.926 -15.962 -12.606 1.00 18.14 271 GLY A C 1
ATOM 2108 O O . GLY A 1 291 ? 22.160 -16.848 -12.218 1.00 18.18 271 GLY A O 1
ATOM 2109 N N . GLY A 1 292 ? 23.154 -15.706 -13.891 1.00 18.11 272 GLY A N 1
ATOM 2110 C CA . GLY A 1 292 ? 22.458 -16.418 -14.957 1.00 18.07 272 GLY A CA 1
ATOM 2111 C C . GLY A 1 292 ? 23.146 -16.310 -16.303 1.00 18.01 272 GLY A C 1
ATOM 2112 O O . GLY A 1 292 ? 23.894 -15.363 -16.560 1.00 18.03 272 GLY A O 1
ATOM 2113 N N . VAL A 1 293 ? 22.884 -17.293 -17.160 1.00 17.83 273 VAL A N 1
ATOM 2114 C CA . VAL A 1 293 ? 23.450 -17.338 -18.503 1.00 17.70 273 VAL A CA 1
ATOM 2115 C C . VAL A 1 293 ? 22.326 -17.313 -19.535 1.00 17.52 273 VAL A C 1
ATOM 2116 O O . VAL A 1 293 ? 21.380 -18.101 -19.454 1.00 17.51 273 VAL A O 1
ATOM 2120 N N . VAL A 1 294 ? 22.429 -16.392 -20.490 1.00 17.22 274 VAL A N 1
ATOM 2121 C CA . VAL A 1 294 ? 21.490 -16.322 -21.602 1.00 16.89 274 VAL A CA 1
ATOM 2122 C C . VAL A 1 294 ? 22.062 -17.120 -22.770 1.00 16.67 274 VAL A C 1
ATOM 2123 O O . VAL A 1 294 ? 23.061 -16.710 -23.368 1.00 16.61 274 VAL A O 1
ATOM 2127 N N . PRO A 1 295 ? 21.439 -18.271 -23.091 1.00 16.44 275 PRO A N 1
ATOM 2128 C CA . PRO A 1 295 ? 21.920 -19.104 -24.191 1.00 16.25 275 PRO A CA 1
ATOM 2129 C C . PRO A 1 295 ? 21.719 -18.415 -25.536 1.00 16.03 275 PRO A C 1
ATOM 2130 O O . PRO A 1 295 ? 20.676 -17.794 -25.767 1.00 15.95 275 PRO A O 1
ATOM 2134 N N . ALA A 1 296 ? 22.724 -18.515 -26.402 1.00 15.77 276 ALA A N 1
ATOM 2135 C CA . ALA A 1 296 ? 22.698 -17.867 -27.710 1.00 15.61 276 ALA A CA 1
ATOM 2136 C C . ALA A 1 296 ? 23.594 -18.588 -28.710 1.00 15.45 276 ALA A C 1
ATOM 2137 O O . ALA A 1 296 ? 24.635 -19.135 -28.347 1.00 15.49 276 ALA A O 1
ATOM 2139 N N . PHE A 1 297 ? 23.171 -18.583 -29.970 1.00 15.29 277 PHE A N 1
ATOM 2140 C CA . PHE A 1 297 ? 23.958 -19.131 -31.064 1.00 15.06 277 PHE A CA 1
ATOM 2141 C C . PHE A 1 297 ? 24.013 -18.091 -32.176 1.00 15.07 277 PHE A C 1
ATOM 2142 O O . PHE A 1 297 ? 22.976 -17.643 -32.674 1.00 15.02 277 PHE A O 1
ATOM 2150 N N . ARG A 1 298 ? 25.228 -17.701 -32.548 1.00 15.02 278 ARG A N 1
ATOM 2151 C CA . ARG A 1 298 ? 25.447 -16.601 -33.483 1.00 15.04 278 ARG A CA 1
ATOM 2152 C C . ARG A 1 298 ? 26.217 -17.059 -34.720 1.00 15.01 278 ARG A C 1
ATOM 2153 O O . ARG A 1 298 ? 26.784 -18.155 -34.735 1.00 14.87 278 ARG A O 1
ATOM 2161 N N . ASP A 1 299 ? 26.225 -16.216 -35.754 1.00 15.00 279 ASP A N 1
ATOM 2162 C CA . ASP A 1 299 ? 27.052 -16.429 -36.942 1.00 15.06 279 ASP A CA 1
ATOM 2163 C C . ASP A 1 299 ? 28.517 -16.593 -36.545 1.00 15.08 279 ASP A C 1
ATOM 2164 O O . ASP A 1 299 ? 29.001 -15.915 -35.633 1.00 15.08 279 ASP A O 1
ATOM 2169 N N . GLY A 1 300 ? 29.215 -17.488 -37.238 1.00 15.13 280 GLY A N 1
ATOM 2170 C CA . GLY A 1 300 ? 30.636 -17.728 -36.998 1.00 15.33 280 GLY A CA 1
ATOM 2171 C C . GLY A 1 300 ? 31.554 -16.748 -37.709 1.00 15.54 280 GLY A C 1
ATOM 2172 O O . GLY A 1 300 ? 32.779 -16.847 -37.603 1.00 15.44 280 GLY A O 1
ATOM 2173 N N . HIS A 1 301 ? 30.962 -15.803 -38.435 1.00 15.83 281 HIS A N 1
ATOM 2174 C CA . HIS A 1 301 ? 31.721 -14.787 -39.160 1.00 16.21 281 HIS A CA 1
ATOM 2175 C C . HIS A 1 301 ? 30.998 -13.442 -39.169 1.00 16.39 281 HIS A C 1
ATOM 2176 O O . HIS A 1 301 ? 29.791 -13.373 -38.929 1.00 16.40 281 HIS A O 1
ATOM 2183 N N . ALA A 1 302 ? 31.751 -12.381 -39.446 1.00 16.65 282 ALA A N 1
ATOM 2184 C CA . ALA A 1 302 ? 31.194 -11.045 -39.621 1.00 17.07 282 ALA A CA 1
ATOM 2185 C C . ALA A 1 302 ? 32.011 -10.267 -40.644 1.00 17.36 282 ALA A C 1
ATOM 2186 O O . ALA A 1 302 ? 33.237 -10.405 -40.709 1.00 17.37 282 ALA A O 1
ATOM 2188 N N . THR A 1 303 ? 31.323 -9.464 -41.450 1.00 17.73 283 THR A N 1
ATOM 2189 C CA . THR A 1 303 ? 31.980 -8.600 -42.422 1.00 18.20 283 THR A CA 1
ATOM 2190 C C . THR A 1 303 ? 31.955 -7.166 -41.902 1.00 18.48 283 THR A C 1
ATOM 2191 O O . THR A 1 303 ? 30.888 -6.613 -41.627 1.00 18.52 283 THR A O 1
ATOM 2195 N N . LEU A 1 304 ? 33.139 -6.581 -41.751 1.00 18.88 284 LEU A N 1
ATOM 2196 C CA . LEU A 1 304 ? 33.268 -5.209 -41.263 1.00 19.26 284 LEU A CA 1
ATOM 2197 C C . LEU A 1 304 ? 33.111 -4.206 -42.408 1.00 19.49 284 LEU A C 1
ATOM 2198 O O . LEU A 1 304 ? 33.047 -4.594 -43.577 1.00 19.50 284 LEU A O 1
ATOM 2203 N N . ASN A 1 305 ? 33.052 -2.920 -42.064 1.00 19.84 285 ASN A N 1
ATOM 2204 C CA . ASN A 1 305 ? 32.850 -1.849 -43.047 1.00 20.14 285 ASN A CA 1
ATOM 2205 C C . ASN A 1 305 ? 33.964 -1.721 -44.090 1.00 20.16 285 ASN A C 1
ATOM 2206 O O . ASN A 1 305 ? 33.736 -1.196 -45.183 1.00 20.29 285 ASN A O 1
ATOM 2211 N N . ASN A 1 306 ? 35.157 -2.205 -43.753 1.00 20.11 286 ASN A N 1
ATOM 2212 C CA . ASN A 1 306 ? 36.287 -2.195 -44.683 1.00 20.04 286 ASN A CA 1
ATOM 2213 C C . ASN A 1 306 ? 36.285 -3.387 -45.646 1.00 19.99 286 ASN A C 1
ATOM 2214 O O . ASN A 1 306 ? 37.182 -3.524 -46.481 1.00 19.98 286 ASN A O 1
ATOM 2219 N N . GLY A 1 307 ? 35.272 -4.243 -45.518 1.00 19.90 287 GLY A N 1
ATOM 2220 C CA . GLY A 1 307 ? 35.097 -5.392 -46.403 1.00 19.69 287 GLY A CA 1
ATOM 2221 C C . GLY A 1 307 ? 35.809 -6.655 -45.953 1.00 19.57 287 GLY A C 1
ATOM 2222 O O . GLY A 1 307 ? 35.705 -7.695 -46.608 1.00 19.64 287 GLY A O 1
ATOM 2223 N N . LYS A 1 308 ? 36.531 -6.572 -44.838 1.00 19.36 288 LYS A N 1
ATOM 2224 C CA . LYS A 1 308 ? 37.282 -7.717 -44.323 1.00 19.22 288 LYS A CA 1
ATOM 2225 C C . LYS A 1 308 ? 36.432 -8.621 -43.433 1.00 18.89 288 LYS A C 1
ATOM 2226 O O . LYS A 1 308 ? 35.595 -8.149 -42.662 1.00 18.88 288 LYS A O 1
ATOM 2232 N N . THR A 1 309 ? 36.657 -9.925 -43.559 1.00 18.54 289 THR A N 1
ATOM 2233 C CA . THR A 1 309 ? 35.935 -10.925 -42.781 1.00 18.18 289 THR A CA 1
ATOM 2234 C C . THR A 1 309 ? 36.677 -11.225 -41.482 1.00 17.88 289 THR A C 1
ATOM 2235 O O . THR A 1 309 ? 37.893 -11.430 -41.485 1.00 17.90 289 THR A O 1
ATOM 2239 N N . ILE A 1 310 ? 35.939 -11.231 -40.375 1.00 17.50 290 ILE A N 1
ATOM 2240 C CA . ILE A 1 310 ? 36.473 -11.679 -39.087 1.00 17.21 290 ILE A CA 1
ATOM 2241 C C . ILE A 1 310 ? 35.730 -12.927 -38.620 1.00 17.07 290 ILE A C 1
ATOM 2242 O O . ILE A 1 310 ? 34.551 -13.110 -38.933 1.00 17.06 290 ILE A O 1
ATOM 2247 N N . ILE A 1 311 ? 36.427 -13.782 -37.878 1.00 16.89 291 ILE A N 1
ATOM 2248 C CA . ILE A 1 311 ? 35.888 -15.075 -37.465 1.00 16.66 291 ILE A CA 1
ATOM 2249 C C . ILE A 1 311 ? 35.542 -15.104 -35.976 1.00 16.74 291 ILE A C 1
ATOM 2250 O O . ILE A 1 311 ? 36.331 -14.671 -35.134 1.00 16.71 291 ILE A O 1
ATOM 2255 N N . GLY A 1 312 ? 34.349 -15.608 -35.669 1.00 16.80 292 GLY A N 1
ATOM 2256 C CA . GLY A 1 312 ? 33.913 -15.813 -34.292 1.00 17.00 292 GLY A CA 1
ATOM 2257 C C . GLY A 1 312 ? 34.252 -17.209 -33.806 1.00 17.22 292 GLY A C 1
ATOM 2258 O O . GLY A 1 312 ? 34.170 -18.180 -34.562 1.00 17.09 292 GLY A O 1
ATOM 2259 N N . LEU A 1 313 ? 34.625 -17.303 -32.534 1.00 17.52 293 LEU A N 1
ATOM 2260 C CA . LEU A 1 313 ? 35.107 -18.546 -31.945 1.00 17.90 293 LEU A CA 1
ATOM 2261 C C . LEU A 1 313 ? 34.647 -18.674 -30.495 1.00 18.15 293 LEU A C 1
ATOM 2262 O O . LEU A 1 313 ? 34.564 -17.681 -29.774 1.00 17.96 293 LEU A O 1
ATOM 2267 N N . GLY A 1 314 ? 34.346 -19.902 -30.080 1.00 18.56 294 GLY A N 1
ATOM 2268 C CA . GLY A 1 314 ? 34.016 -20.196 -28.688 1.00 19.23 294 GLY A CA 1
ATOM 2269 C C . GLY A 1 314 ? 32.728 -19.560 -28.201 1.00 19.74 294 GLY A C 1
ATOM 2270 O O . GLY A 1 314 ? 31.673 -19.725 -28.816 1.00 19.83 294 GLY A O 1
ATOM 2271 N N . ASP A 1 315 ? 32.830 -18.821 -27.099 1.00 20.24 295 ASP A N 1
ATOM 2272 C CA . ASP A 1 315 ? 31.671 -18.245 -26.415 1.00 20.92 295 ASP A CA 1
ATOM 2273 C C . ASP A 1 315 ? 30.925 -17.215 -27.261 1.00 21.02 295 ASP A C 1
ATOM 2274 O O . ASP A 1 315 ? 29.705 -17.075 -27.140 1.00 21.14 295 ASP A O 1
ATOM 2279 N N . ILE A 1 316 ? 31.656 -16.506 -28.118 1.00 21.15 296 ILE A N 1
ATOM 2280 C CA . ILE A 1 316 ? 31.068 -15.435 -28.920 1.00 21.20 296 ILE A CA 1
ATOM 2281 C C . ILE A 1 316 ? 30.165 -15.947 -30.051 1.00 21.22 296 ILE A C 1
ATOM 2282 O O . ILE A 1 316 ? 29.264 -15.235 -30.493 1.00 21.31 296 ILE A O 1
ATOM 2287 N N . GLN A 1 317 ? 30.397 -17.176 -30.509 1.00 21.18 297 GLN A N 1
ATOM 2288 C CA . GLN A 1 317 ? 29.543 -17.763 -31.540 1.00 21.19 297 GLN A CA 1
ATOM 2289 C C . GLN A 1 317 ? 28.473 -18.668 -30.928 1.00 20.96 297 GLN A C 1
ATOM 2290 O O . GLN A 1 317 ? 27.413 -18.874 -31.520 1.00 20.83 297 GLN A O 1
ATOM 2296 N N . ALA A 1 318 ? 28.757 -19.194 -29.737 1.00 20.73 298 ALA A N 1
ATOM 2297 C CA . ALA A 1 318 ? 27.810 -20.032 -29.007 1.00 20.51 298 ALA A CA 1
ATOM 2298 C C . ALA A 1 318 ? 27.987 -19.890 -27.498 1.00 20.35 298 ALA A C 1
ATOM 2299 O O . ALA A 1 318 ? 28.988 -20.344 -26.936 1.00 20.38 298 ALA A O 1
ATOM 2301 N N . THR A 1 319 ? 27.021 -19.238 -26.856 1.00 19.99 299 THR A N 1
ATOM 2302 C CA . THR A 1 319 ? 26.955 -19.180 -25.400 1.00 19.75 299 THR A CA 1
ATOM 2303 C C . THR A 1 319 ? 26.017 -20.284 -24.917 1.00 19.46 299 THR A C 1
ATOM 2304 O O . THR A 1 319 ? 24.830 -20.299 -25.255 1.00 19.44 299 THR A O 1
ATOM 2308 N N . VAL A 1 320 ? 26.560 -21.209 -24.134 1.00 19.07 300 VAL A N 1
ATOM 2309 C CA . VAL A 1 320 ? 25.806 -22.374 -23.682 1.00 18.76 300 VAL A CA 1
ATOM 2310 C C . VAL A 1 320 ? 25.588 -22.346 -22.166 1.00 18.51 300 VAL A C 1
ATOM 2311 O O . VAL A 1 320 ? 26.432 -21.850 -21.414 1.00 18.50 300 VAL A O 1
ATOM 2315 N N . ASP A 1 321 ? 24.437 -22.851 -21.735 1.00 18.16 301 ASP A N 1
ATOM 2316 C CA . ASP A 1 321 ? 24.155 -23.052 -20.320 1.00 17.82 301 ASP A CA 1
ATOM 2317 C C . ASP A 1 321 ? 25.059 -24.176 -19.796 1.00 17.51 301 ASP A C 1
ATOM 2318 O O . ASP A 1 321 ? 25.246 -25.183 -20.481 1.00 17.54 301 ASP A O 1
ATOM 2323 N N . PRO A 1 322 ? 25.631 -24.001 -18.586 1.00 17.18 302 PRO A N 1
ATOM 2324 C CA . PRO A 1 322 ? 26.633 -24.932 -18.045 1.00 16.88 302 PRO A CA 1
ATOM 2325 C C . PRO A 1 322 ? 26.121 -26.312 -17.609 1.00 16.61 302 PRO A C 1
ATOM 2326 O O . PRO A 1 322 ? 26.931 -27.147 -17.194 1.00 16.65 302 PRO A O 1
ATOM 2330 N N . VAL A 1 323 ? 24.813 -26.554 -17.710 1.00 16.18 303 VAL A N 1
ATOM 2331 C CA . VAL A 1 323 ? 24.195 -27.784 -17.177 1.00 15.85 303 VAL A CA 1
ATOM 2332 C C . VAL A 1 323 ? 24.805 -29.088 -17.712 1.00 15.59 303 VAL A C 1
ATOM 2333 O O . VAL A 1 323 ? 24.905 -30.076 -16.981 1.00 15.53 303 VAL A O 1
ATOM 2337 N N . LEU A 1 324 ? 25.221 -29.080 -18.975 1.00 15.36 304 LEU A N 1
ATOM 2338 C CA . LEU A 1 324 ? 25.828 -30.260 -19.592 1.00 15.14 304 LEU A CA 1
ATOM 2339 C C . LEU A 1 324 ? 27.341 -30.112 -19.786 1.00 14.88 304 LEU A C 1
ATOM 2340 O O . LEU A 1 324 ? 27.999 -31.017 -20.306 1.00 14.82 304 LEU A O 1
ATOM 2345 N N . GLY A 1 325 ? 27.877 -28.971 -19.353 1.00 14.63 305 GLY A N 1
ATOM 2346 C CA . GLY A 1 325 ? 29.318 -28.703 -19.385 1.00 14.38 305 GLY A CA 1
ATOM 2347 C C . GLY A 1 325 ? 29.961 -28.830 -20.755 1.00 14.21 305 GLY A C 1
ATOM 2348 O O . GLY A 1 325 ? 30.995 -29.485 -20.902 1.00 14.34 305 GLY A O 1
ATOM 2349 N N . GLN A 1 326 ? 29.353 -28.197 -21.755 1.00 13.90 306 GLN A N 1
ATOM 2350 C CA . GLN A 1 326 ? 29.817 -28.305 -23.140 1.00 13.68 306 GLN A CA 1
ATOM 2351 C C . GLN A 1 326 ? 30.740 -27.167 -23.582 1.00 13.43 306 GLN A C 1
ATOM 2352 O O . GLN A 1 326 ? 31.549 -27.347 -24.492 1.00 13.45 306 GLN A O 1
ATOM 2358 N N . GLY A 1 327 ? 30.618 -26.012 -22.928 1.00 13.20 307 GLY A N 1
ATOM 2359 C CA . GLY A 1 327 ? 31.295 -24.776 -23.333 1.00 12.93 307 GLY A CA 1
ATOM 2360 C C . GLY A 1 327 ? 32.781 -24.854 -23.639 1.00 12.82 307 GLY A C 1
ATOM 2361 O O . GLY A 1 327 ? 33.212 -24.470 -24.729 1.00 12.88 307 GLY A O 1
ATOM 2362 N N . ALA A 1 328 ? 33.562 -25.344 -22.678 1.00 12.60 308 ALA A N 1
ATOM 2363 C CA . ALA A 1 328 ? 35.018 -25.429 -22.820 1.00 12.45 308 ALA A CA 1
ATOM 2364 C C . ALA A 1 328 ? 35.447 -26.417 -23.898 1.00 12.27 308 ALA A C 1
ATOM 2365 O O . ALA A 1 328 ? 36.380 -26.147 -24.657 1.00 12.31 308 ALA A O 1
ATOM 2367 N N . ASN A 1 329 ? 34.763 -27.558 -23.954 1.00 12.07 309 ASN A N 1
ATOM 2368 C CA . ASN A 1 329 ? 35.035 -28.585 -24.955 1.00 11.91 309 ASN A CA 1
ATOM 2369 C C . ASN A 1 329 ? 34.779 -28.089 -26.373 1.00 11.70 309 ASN A C 1
ATOM 2370 O O . ASN A 1 329 ? 35.533 -28.415 -27.290 1.00 11.69 309 ASN A O 1
ATOM 2375 N N . MET A 1 330 ? 33.722 -27.293 -26.539 1.00 11.46 310 MET A N 1
ATOM 2376 C CA . MET A 1 330 ? 33.384 -26.700 -27.833 1.00 11.27 310 MET A CA 1
ATOM 2377 C C . MET A 1 330 ? 34.377 -25.616 -28.220 1.00 11.12 310 MET A C 1
ATOM 2378 O O . MET A 1 330 ? 34.709 -25.466 -29.397 1.00 11.15 310 MET A O 1
ATOM 2383 N N . ALA A 1 331 ? 34.844 -24.864 -27.224 1.00 10.97 311 ALA A N 1
ATOM 2384 C CA . ALA A 1 331 ? 35.863 -23.837 -27.435 1.00 10.89 311 ALA A CA 1
ATOM 2385 C C . ALA A 1 331 ? 37.159 -24.469 -27.940 1.00 10.80 311 ALA A C 1
ATOM 2386 O O . ALA A 1 331 ? 37.738 -24.010 -28.925 1.00 10.68 311 ALA A O 1
ATOM 2388 N N . SER A 1 332 ? 37.589 -25.531 -27.261 1.00 10.83 312 SER A N 1
ATOM 2389 C CA . SER A 1 332 ? 38.777 -26.292 -27.642 1.00 10.85 312 SER A CA 1
ATOM 2390 C C . SER A 1 332 ? 38.615 -26.954 -29.013 1.00 10.85 312 SER A C 1
ATOM 2391 O O . SER A 1 332 ? 39.530 -26.911 -29.836 1.00 10.80 312 SER A O 1
ATOM 2394 N N . TYR A 1 333 ? 37.447 -27.549 -29.251 1.00 10.84 313 TYR A N 1
ATOM 2395 C CA . TYR A 1 333 ? 37.155 -28.231 -30.516 1.00 10.96 313 TYR A CA 1
ATOM 2396 C C . TYR A 1 333 ? 37.213 -27.293 -31.719 1.00 10.98 313 TYR A C 1
ATOM 2397 O O . TYR A 1 333 ? 37.841 -27.613 -32.729 1.00 11.13 313 TYR A O 1
ATOM 2406 N N . ALA A 1 334 ? 36.564 -26.138 -31.602 1.00 11.05 314 ALA A N 1
ATOM 2407 C CA . ALA A 1 334 ? 36.495 -25.172 -32.696 1.00 11.08 314 ALA A CA 1
ATOM 2408 C C . ALA A 1 334 ? 37.836 -24.490 -32.953 1.00 11.13 314 ALA A C 1
ATOM 2409 O O . ALA A 1 334 ? 38.146 -24.133 -34.092 1.00 11.01 314 ALA A O 1
ATOM 2411 N N . ALA A 1 335 ? 38.622 -24.312 -31.891 1.00 11.20 315 ALA A N 1
ATOM 2412 C CA . ALA A 1 335 ? 39.961 -23.736 -32.001 1.00 11.37 315 ALA A CA 1
ATOM 2413 C C . ALA A 1 335 ? 40.867 -24.620 -32.857 1.00 11.54 315 ALA A C 1
ATOM 2414 O O . ALA A 1 335 ? 41.628 -24.118 -33.689 1.00 11.45 315 ALA A O 1
ATOM 2416 N N . TRP A 1 336 ? 40.766 -25.934 -32.653 1.00 11.75 316 TRP A N 1
ATOM 2417 C CA . TRP A 1 336 ? 41.531 -26.909 -33.427 1.00 12.12 316 TRP A CA 1
ATOM 2418 C C . TRP A 1 336 ? 41.134 -26.900 -34.903 1.00 12.15 316 TRP A C 1
ATOM 2419 O O . TRP A 1 336 ? 41.999 -26.912 -35.781 1.00 12.12 316 TRP A O 1
ATOM 2430 N N . ILE A 1 337 ? 39.827 -26.877 -35.163 1.00 12.34 317 ILE A N 1
ATOM 2431 C CA . ILE A 1 337 ? 39.294 -26.865 -36.526 1.00 12.44 317 ILE A CA 1
ATOM 2432 C C . ILE A 1 337 ? 39.708 -25.583 -37.256 1.00 12.54 317 ILE A C 1
ATOM 2433 O O . ILE A 1 337 ? 40.209 -25.637 -38.385 1.00 12.50 317 ILE A O 1
ATOM 2438 N N . LEU A 1 338 ? 39.503 -24.442 -36.599 1.00 12.60 318 LEU A N 1
ATOM 2439 C CA . LEU A 1 338 ? 39.902 -23.142 -37.137 1.00 12.71 318 LEU A CA 1
ATOM 2440 C C . LEU A 1 338 ? 41.406 -23.086 -37.386 1.00 12.89 318 LEU A C 1
ATOM 2441 O O . LEU A 1 338 ? 41.847 -22.589 -38.424 1.00 12.90 318 LEU A O 1
ATOM 2446 N N . GLY A 1 339 ? 42.180 -23.602 -36.432 1.00 13.15 319 GLY A N 1
ATOM 2447 C CA . GLY A 1 339 ? 43.630 -23.708 -36.572 1.00 13.56 319 GLY A CA 1
ATOM 2448 C C . GLY A 1 339 ? 44.040 -24.441 -37.836 1.00 13.86 319 GLY A C 1
ATOM 2449 O O . GLY A 1 339 ? 44.907 -23.973 -38.574 1.00 13.85 319 GLY A O 1
ATOM 2450 N N . GLU A 1 340 ? 43.410 -25.589 -38.080 1.00 14.19 320 GLU A N 1
ATOM 2451 C CA . GLU A 1 340 ? 43.678 -26.395 -39.274 1.00 14.64 320 GLU A CA 1
ATOM 2452 C C . GLU A 1 340 ? 43.312 -25.666 -40.567 1.00 14.71 320 GLU A C 1
ATOM 2453 O O . GLU A 1 340 ? 44.055 -25.730 -41.546 1.00 14.75 320 GLU A O 1
ATOM 2459 N N . GLU A 1 341 ? 42.174 -24.973 -40.559 1.00 14.87 321 GLU A N 1
ATOM 2460 C CA . GLU A 1 341 ? 41.695 -24.258 -41.743 1.00 15.13 321 GLU A CA 1
ATOM 2461 C C . GLU A 1 341 ? 42.534 -23.027 -42.080 1.00 15.22 321 GLU A C 1
ATOM 2462 O O . GLU A 1 341 ? 42.660 -22.663 -43.249 1.00 15.28 321 GLU A O 1
ATOM 2468 N N . ILE A 1 342 ? 43.101 -22.395 -41.054 1.00 15.38 322 ILE A N 1
ATOM 2469 C CA . ILE A 1 342 ? 44.004 -21.254 -41.236 1.00 15.57 322 ILE A CA 1
ATOM 2470 C C . ILE A 1 342 ? 45.257 -21.659 -42.025 1.00 15.74 322 ILE A C 1
ATOM 2471 O O . ILE A 1 342 ? 45.750 -20.891 -42.854 1.00 15.80 322 ILE A O 1
ATOM 2476 N N . LEU A 1 343 ? 45.748 -22.871 -41.777 1.00 15.98 323 LEU A N 1
ATOM 2477 C CA . LEU A 1 343 ? 46.905 -23.404 -42.500 1.00 16.15 323 LEU A CA 1
ATOM 2478 C C . LEU A 1 343 ? 46.555 -23.802 -43.931 1.00 16.23 323 LEU A C 1
ATOM 2479 O O . LEU A 1 343 ? 47.393 -23.702 -44.828 1.00 16.32 323 LEU A O 1
ATOM 2484 N N . ALA A 1 344 ? 45.318 -24.251 -44.134 1.00 16.35 324 ALA A N 1
ATOM 2485 C CA . ALA A 1 344 ? 44.871 -24.772 -45.428 1.00 16.42 324 ALA A CA 1
ATOM 2486 C C . ALA A 1 344 ? 44.448 -23.685 -46.420 1.00 16.43 324 ALA A C 1
ATOM 2487 O O . A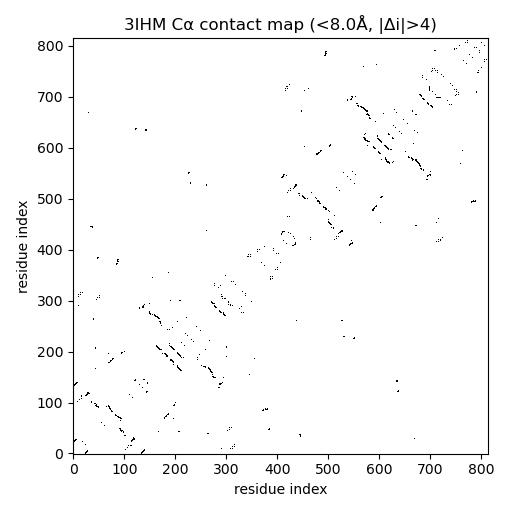LA A 1 344 ? 44.383 -23.932 -47.627 1.00 16.45 324 ALA A O 1
ATOM 2489 N N . HIS A 1 345 ? 44.165 -22.489 -45.908 1.00 16.45 325 HIS A N 1
ATOM 2490 C CA . HIS A 1 345 ? 43.730 -21.368 -46.743 1.00 16.53 325 HIS A CA 1
ATOM 2491 C C . HIS A 1 345 ? 44.693 -20.184 -46.669 1.00 16.53 325 HIS A C 1
ATOM 2492 O O . HIS A 1 345 ? 45.427 -20.027 -45.691 1.00 16.64 325 HIS A O 1
ATOM 2499 N N . SER A 1 346 ? 44.684 -19.357 -47.712 1.00 16.49 326 SER A N 1
ATOM 2500 C CA . SER A 1 346 ? 45.468 -18.123 -47.738 1.00 16.48 326 SER A CA 1
ATOM 2501 C C . SER A 1 346 ? 44.573 -16.892 -47.897 1.00 16.34 326 SER A C 1
ATOM 2502 O O . SER A 1 346 ? 44.998 -15.766 -47.625 1.00 16.33 326 SER A O 1
ATOM 2505 N N . VAL A 1 347 ? 43.337 -17.116 -48.338 1.00 16.13 327 VAL A N 1
ATOM 2506 C CA . VAL A 1 347 ? 42.339 -16.053 -48.431 1.00 15.90 327 VAL A CA 1
ATOM 2507 C C . VAL A 1 347 ? 41.220 -16.318 -47.425 1.00 15.83 327 VAL A C 1
ATOM 2508 O O . VAL A 1 347 ? 40.511 -17.326 -47.514 1.00 15.77 327 VAL A O 1
ATOM 2512 N N . TYR A 1 348 ? 41.075 -15.408 -46.467 1.00 15.61 328 TYR A N 1
ATOM 2513 C CA . TYR A 1 348 ? 40.121 -15.583 -45.377 1.00 15.43 328 TYR A CA 1
ATOM 2514 C C . TYR A 1 348 ? 38.861 -14.748 -45.590 1.00 15.28 328 TYR A C 1
ATOM 2515 O O . TYR A 1 348 ? 38.730 -13.640 -45.063 1.00 15.33 328 TYR A O 1
ATOM 2524 N N . ASP A 1 349 ? 37.940 -15.303 -46.375 1.00 15.02 329 ASP A N 1
ATOM 2525 C CA . ASP A 1 349 ? 36.698 -14.629 -46.743 1.00 14.79 329 ASP A CA 1
ATOM 2526 C C . ASP A 1 349 ? 35.476 -15.502 -46.443 1.00 14.67 329 ASP A C 1
ATOM 2527 O O . ASP A 1 349 ? 35.526 -16.368 -45.566 1.00 14.57 329 ASP A O 1
ATOM 2532 N N . LEU A 1 350 ? 34.385 -15.267 -47.170 1.00 14.54 330 LEU A N 1
ATOM 2533 C CA . LEU A 1 350 ? 33.148 -16.026 -46.991 1.00 14.48 330 LEU A CA 1
ATOM 2534 C C . LEU A 1 350 ? 33.314 -17.505 -47.348 1.00 14.22 330 LEU A C 1
ATOM 2535 O O . LEU A 1 350 ? 32.773 -18.371 -46.661 1.00 14.20 330 LEU A O 1
ATOM 2540 N N . ARG A 1 351 ? 34.062 -17.786 -48.416 1.00 13.97 331 ARG A N 1
ATOM 2541 C CA . ARG A 1 351 ? 34.351 -19.164 -48.813 1.00 13.77 331 ARG A CA 1
ATOM 2542 C C . ARG A 1 351 ? 35.171 -19.897 -47.745 1.00 13.80 331 ARG A C 1
ATOM 2543 O O . ARG A 1 351 ? 34.905 -21.065 -47.449 1.00 13.65 331 ARG A O 1
ATOM 2551 N N . PHE A 1 352 ? 36.156 -19.206 -47.172 1.00 13.84 332 PHE A N 1
ATOM 2552 C CA . PHE A 1 352 ? 36.911 -19.729 -46.032 1.00 14.00 332 PHE A CA 1
ATOM 2553 C C . PHE A 1 352 ? 35.983 -20.035 -44.857 1.00 14.13 332 PHE A C 1
ATOM 2554 O O . PHE A 1 352 ? 36.106 -21.080 -44.216 1.00 14.07 332 PHE A O 1
ATOM 2562 N N . SER A 1 353 ? 35.058 -19.115 -44.590 1.00 14.38 333 SER A N 1
ATOM 2563 C CA . SER A 1 353 ? 34.082 -19.260 -43.511 1.00 14.77 333 SER A CA 1
ATOM 2564 C C . SER A 1 353 ? 33.179 -20.476 -43.712 1.00 14.84 333 SER A C 1
ATOM 2565 O O . SER A 1 353 ? 32.814 -21.143 -42.742 1.00 14.85 333 SER A O 1
ATOM 2568 N N . GLU A 1 354 ? 32.833 -20.756 -44.969 1.00 15.00 334 GLU A N 1
ATOM 2569 C CA . GLU A 1 354 ? 32.020 -21.921 -45.328 1.00 15.24 334 GLU A CA 1
ATOM 2570 C C . GLU A 1 354 ? 32.739 -23.232 -45.025 1.00 15.30 334 GLU A C 1
ATOM 2571 O O . GLU A 1 354 ? 32.136 -24.164 -44.490 1.00 15.33 334 GLU A O 1
ATOM 2577 N N . HIS A 1 355 ? 34.024 -23.294 -45.377 1.00 15.41 335 HIS A N 1
ATOM 2578 C CA . HIS A 1 355 ? 34.876 -24.448 -45.074 1.00 15.56 335 HIS A CA 1
ATOM 2579 C C . HIS A 1 355 ? 34.945 -24.721 -43.576 1.00 15.55 335 HIS A C 1
ATOM 2580 O O . HIS A 1 355 ? 34.886 -25.874 -43.143 1.00 15.54 335 HIS A O 1
ATOM 2587 N N . LEU A 1 356 ? 35.072 -23.648 -42.799 1.00 15.59 336 LEU A N 1
ATOM 2588 C CA . LEU A 1 356 ? 35.138 -23.731 -41.346 1.00 15.68 336 LEU A CA 1
ATOM 2589 C C . LEU A 1 356 ? 33.817 -24.218 -40.755 1.00 15.76 336 LEU A C 1
ATOM 2590 O O . LEU A 1 356 ? 33.796 -25.166 -39.969 1.00 15.74 336 LEU A O 1
ATOM 2595 N N . GLU A 1 357 ? 32.727 -23.562 -41.144 1.00 15.92 337 GLU A N 1
ATOM 2596 C CA . GLU A 1 357 ? 31.392 -23.885 -40.644 1.00 16.15 337 GLU A CA 1
ATOM 2597 C C . GLU A 1 357 ? 30.973 -25.329 -40.930 1.00 16.17 337 GLU A C 1
ATOM 2598 O O . GLU A 1 357 ? 30.430 -25.999 -40.054 1.00 16.17 337 GLU A O 1
ATOM 2604 N N . ARG A 1 358 ? 31.248 -25.819 -42.137 1.00 16.24 338 ARG A N 1
ATOM 2605 C CA . ARG A 1 358 ? 30.868 -27.191 -42.494 1.00 16.42 338 ARG A CA 1
ATOM 2606 C C . ARG A 1 358 ? 31.630 -28.253 -41.688 1.00 16.12 338 ARG A C 1
ATOM 2607 O O . ARG A 1 358 ? 31.159 -29.381 -41.542 1.00 16.03 338 ARG A O 1
ATOM 2615 N N . ARG A 1 359 ? 32.796 -27.881 -41.164 1.00 15.78 339 ARG A N 1
ATOM 2616 C CA . ARG A 1 359 ? 33.578 -28.786 -40.329 1.00 15.44 339 ARG A CA 1
ATOM 2617 C C . ARG A 1 359 ? 33.164 -28.729 -38.858 1.00 15.13 339 ARG A C 1
ATOM 2618 O O . ARG A 1 359 ? 32.989 -29.768 -38.221 1.00 15.04 339 ARG A O 1
ATOM 2626 N N . ARG A 1 360 ? 32.991 -27.519 -38.329 1.00 14.77 340 ARG A N 1
ATOM 2627 C CA . ARG A 1 360 ? 32.788 -27.331 -36.892 1.00 14.51 340 ARG A CA 1
ATOM 2628 C C . ARG A 1 360 ? 31.332 -27.248 -36.434 1.00 14.43 340 ARG A C 1
ATOM 2629 O O . ARG A 1 360 ? 31.041 -27.547 -35.276 1.00 14.33 340 ARG A O 1
ATOM 2637 N N . GLN A 1 361 ? 30.427 -26.845 -37.328 1.00 14.41 341 GLN A N 1
ATOM 2638 C CA . GLN A 1 361 ? 29.063 -26.487 -36.919 1.00 14.47 341 GLN A CA 1
ATOM 2639 C C . GLN A 1 361 ? 28.265 -27.585 -36.230 1.00 14.17 341 GLN A C 1
ATOM 2640 O O . GLN A 1 361 ? 27.716 -27.354 -35.154 1.00 14.17 341 GLN A O 1
ATOM 2646 N N . ASP A 1 362 ? 28.202 -28.767 -36.841 1.00 13.79 342 ASP A N 1
ATOM 2647 C CA . ASP A 1 362 ? 27.343 -29.835 -36.332 1.00 13.54 342 ASP A CA 1
ATOM 2648 C C . ASP A 1 362 ? 27.552 -30.101 -34.840 1.00 13.21 342 ASP A C 1
ATOM 2649 O O . ASP A 1 362 ? 26.591 -30.089 -34.079 1.00 13.16 342 ASP A O 1
ATOM 2654 N N . ARG A 1 363 ? 28.802 -30.311 -34.429 1.00 12.94 343 ARG A N 1
ATOM 2655 C CA . ARG A 1 363 ? 29.119 -30.582 -33.023 1.00 12.69 343 ARG A CA 1
ATOM 2656 C C . ARG A 1 363 ? 28.766 -29.409 -32.103 1.00 12.43 343 ARG A C 1
ATOM 2657 O O . ARG A 1 363 ? 28.122 -29.600 -31.071 1.00 12.33 343 ARG A O 1
ATOM 2665 N N . VAL A 1 364 ? 29.179 -28.204 -32.493 1.00 12.23 344 VAL A N 1
ATOM 2666 C CA . VAL A 1 364 ? 28.937 -26.996 -31.696 1.00 12.03 344 VAL A CA 1
ATOM 2667 C C . VAL A 1 364 ? 27.439 -26.676 -31.612 1.00 12.03 344 VAL A C 1
ATOM 2668 O O . VAL A 1 364 ? 26.931 -26.343 -30.539 1.00 12.02 344 VAL A O 1
ATOM 2672 N N . LEU A 1 365 ? 26.740 -26.797 -32.740 1.00 11.96 345 LEU A N 1
ATOM 2673 C CA . LEU A 1 365 ? 25.294 -26.581 -32.782 1.00 11.96 345 LEU A CA 1
ATOM 2674 C C . LEU A 1 365 ? 24.543 -27.651 -31.992 1.00 11.84 345 LEU A C 1
ATOM 2675 O O . LEU A 1 365 ? 23.614 -27.335 -31.248 1.00 11.90 345 LEU A O 1
ATOM 2680 N N . CYS A 1 366 ? 24.956 -28.907 -32.148 1.00 11.72 346 CYS A N 1
ATOM 2681 C CA . CYS A 1 366 ? 24.329 -30.015 -31.429 1.00 11.70 346 CYS A CA 1
ATOM 2682 C C . CYS A 1 366 ? 24.524 -29.925 -29.915 1.00 11.69 346 CYS A C 1
ATOM 2683 O O . CYS A 1 366 ? 23.661 -30.363 -29.155 1.00 11.77 346 CYS A O 1
ATOM 2686 N N . ALA A 1 367 ? 25.648 -29.354 -29.484 1.00 11.62 347 ALA A N 1
ATOM 2687 C CA . ALA A 1 367 ? 25.874 -29.068 -28.066 1.00 11.65 347 ALA A CA 1
ATOM 2688 C C . ALA A 1 367 ? 24.868 -28.040 -27.543 1.00 11.60 347 ALA A C 1
ATOM 2689 O O . ALA A 1 367 ? 24.365 -28.174 -26.429 1.00 11.59 347 ALA A O 1
ATOM 2691 N N . THR A 1 368 ? 24.583 -27.023 -28.357 1.00 11.59 348 THR A N 1
ATOM 2692 C CA . THR A 1 368 ? 23.561 -26.019 -28.045 1.00 11.63 348 THR A CA 1
ATOM 2693 C C . THR A 1 368 ? 22.157 -26.637 -28.033 1.00 11.72 348 THR A C 1
ATOM 2694 O O . THR A 1 368 ? 21.387 -26.411 -27.099 1.00 11.77 348 THR A O 1
ATOM 2698 N N . ARG A 1 369 ? 21.845 -27.424 -29.062 1.00 11.86 349 ARG A N 1
ATOM 2699 C CA . ARG A 1 369 ? 20.545 -28.090 -29.185 1.00 12.08 349 ARG A CA 1
ATOM 2700 C C . ARG A 1 369 ? 20.284 -29.060 -28.038 1.00 12.16 349 ARG A C 1
ATOM 2701 O O . ARG A 1 369 ? 19.204 -29.051 -27.446 1.00 12.12 349 ARG A O 1
ATOM 2709 N N . TRP A 1 370 ? 21.281 -29.893 -27.741 1.00 12.30 350 TRP A N 1
ATOM 2710 C CA . TRP A 1 370 ? 21.187 -30.891 -26.678 1.00 12.46 350 TRP A CA 1
ATOM 2711 C C . TRP A 1 370 ? 21.035 -30.248 -25.300 1.00 12.56 350 TRP A C 1
ATOM 2712 O O . TRP A 1 370 ? 20.236 -30.709 -24.491 1.00 12.59 350 TRP A O 1
ATOM 2723 N N . THR A 1 371 ? 21.788 -29.178 -25.049 1.00 12.77 351 THR A N 1
ATOM 2724 C CA . THR A 1 371 ? 21.686 -28.433 -23.792 1.00 13.02 351 THR A CA 1
ATOM 2725 C C . THR A 1 371 ? 20.312 -27.781 -23.634 1.00 13.14 351 THR A C 1
ATOM 2726 O O . THR A 1 371 ? 19.700 -27.875 -22.571 1.00 13.15 351 THR A O 1
ATOM 2730 N N . ASN A 1 372 ? 19.835 -27.133 -24.695 1.00 13.31 352 ASN A N 1
ATOM 2731 C CA . ASN A 1 372 ? 18.526 -26.477 -24.686 1.00 13.48 352 ASN A CA 1
ATOM 2732 C C . ASN A 1 372 ? 17.370 -27.459 -24.534 1.00 13.60 352 ASN A C 1
ATOM 2733 O O . ASN A 1 372 ? 16.437 -27.209 -23.769 1.00 13.58 352 ASN A O 1
ATOM 2738 N N . PHE A 1 373 ? 17.445 -28.573 -25.262 1.00 13.79 353 PHE A N 1
ATOM 2739 C CA . PHE A 1 373 ? 16.482 -29.665 -25.134 1.00 14.01 353 PHE A CA 1
ATOM 2740 C C . PHE A 1 373 ? 16.432 -30.190 -23.699 1.00 14.16 353 PHE A C 1
ATOM 2741 O O . PHE A 1 373 ? 15.350 -30.410 -23.155 1.00 14.21 353 PHE A O 1
ATOM 2749 N N . THR A 1 374 ? 17.605 -30.384 -23.099 1.00 14.29 354 THR A N 1
ATOM 2750 C CA . THR A 1 374 ? 17.712 -30.900 -21.735 1.00 14.49 354 THR A CA 1
ATOM 2751 C C . THR A 1 374 ? 17.123 -29.916 -20.720 1.00 14.68 354 THR A C 1
ATOM 2752 O O . THR A 1 374 ? 16.382 -30.320 -19.821 1.00 14.64 354 THR A O 1
ATOM 2756 N N . LEU A 1 375 ? 17.440 -28.632 -20.883 1.00 14.88 355 LEU A N 1
ATOM 2757 C CA . LEU A 1 375 ? 16.883 -27.571 -20.039 1.00 15.22 355 LEU A CA 1
ATOM 2758 C C . LEU A 1 375 ? 15.351 -27.565 -20.041 1.00 15.48 355 LEU A C 1
ATOM 2759 O O . LEU A 1 375 ? 14.729 -27.497 -18.981 1.00 15.43 355 LEU A O 1
ATOM 2764 N N . SER A 1 376 ? 14.759 -27.644 -21.232 1.00 15.85 356 SER A N 1
ATOM 2765 C CA . SER A 1 376 ? 13.303 -27.646 -21.383 1.00 16.36 356 SER A CA 1
ATOM 2766 C C . SER A 1 376 ? 12.671 -28.945 -20.887 1.00 16.63 356 SER A C 1
ATOM 2767 O O . SER A 1 376 ? 11.614 -28.920 -20.254 1.00 16.61 356 SER A O 1
ATOM 2770 N N . ALA A 1 377 ? 13.327 -30.070 -21.174 1.00 17.05 357 ALA A N 1
ATOM 2771 C CA . ALA A 1 377 ? 12.818 -31.391 -20.806 1.00 17.54 357 ALA A CA 1
ATOM 2772 C C . ALA A 1 377 ? 12.801 -31.620 -19.296 1.00 17.92 357 ALA A C 1
ATOM 2773 O O . ALA A 1 377 ? 11.904 -32.282 -18.781 1.00 17.86 357 ALA A O 1
ATOM 2775 N N . LEU A 1 378 ? 13.791 -31.073 -18.595 1.00 18.42 358 LEU A N 1
ATOM 2776 C CA . LEU A 1 378 ? 13.875 -31.227 -17.144 1.00 19.04 358 LEU A CA 1
ATOM 2777 C C . LEU A 1 378 ? 12.804 -30.430 -16.396 1.00 19.47 358 LEU A C 1
ATOM 2778 O O . LEU A 1 378 ? 12.364 -30.838 -15.322 1.00 19.62 358 LEU A O 1
ATOM 2783 N N . SER A 1 379 ? 12.385 -29.304 -16.969 1.00 20.02 359 SER A N 1
ATOM 2784 C CA . SER A 1 379 ? 11.354 -28.468 -16.353 1.00 20.66 359 SER A CA 1
ATOM 2785 C C . SER A 1 379 ? 9.932 -28.904 -16.717 1.00 20.95 359 SER A C 1
ATOM 2786 O O . SER A 1 379 ? 9.028 -28.830 -15.883 1.00 21.08 359 SER A O 1
ATOM 2789 N N . ALA A 1 380 ? 9.745 -29.363 -17.953 1.00 21.41 360 ALA A N 1
ATOM 2790 C CA . ALA A 1 380 ? 8.431 -29.799 -18.439 1.00 21.87 360 ALA A CA 1
ATOM 2791 C C . ALA A 1 380 ? 8.171 -31.287 -18.198 1.00 22.24 360 ALA A C 1
ATOM 2792 O O . ALA A 1 380 ? 7.025 -31.696 -17.991 1.00 22.27 360 ALA A O 1
ATOM 2794 N N . LEU A 1 381 ? 9.241 -32.082 -18.231 1.00 22.70 361 LEU A N 1
ATOM 2795 C CA . LEU A 1 381 ? 9.186 -33.544 -18.067 1.00 23.17 361 LEU A CA 1
ATOM 2796 C C . LEU A 1 381 ? 8.167 -34.238 -18.989 1.00 23.51 361 LEU A C 1
ATOM 2797 O O . LEU A 1 381 ? 7.128 -34.714 -18.523 1.00 23.59 361 LEU A O 1
ATOM 2802 N N . PRO A 1 382 ? 8.468 -34.297 -20.303 1.00 23.84 362 PRO A N 1
ATOM 2803 C CA . PRO A 1 382 ? 7.605 -34.962 -21.285 1.00 24.09 362 PRO A CA 1
ATOM 2804 C C . PRO A 1 382 ? 7.597 -36.485 -21.102 1.00 24.44 362 PRO A C 1
ATOM 2805 O O . PRO A 1 382 ? 8.516 -37.024 -20.478 1.00 24.48 362 PRO A O 1
ATOM 2809 N N . PRO A 1 383 ? 6.570 -37.178 -21.643 1.00 24.73 363 PRO A N 1
ATOM 2810 C CA . PRO A 1 383 ? 6.435 -38.630 -21.466 1.00 24.95 363 PRO A CA 1
ATOM 2811 C C . PRO A 1 383 ? 7.618 -39.440 -22.002 1.00 25.17 363 PRO A C 1
ATOM 2812 O O . PRO A 1 383 ? 8.032 -40.411 -21.367 1.00 25.23 363 PRO A O 1
ATOM 2816 N N . GLU A 1 384 ? 8.153 -39.039 -23.154 1.00 25.41 364 GLU A N 1
ATOM 2817 C CA . GLU A 1 384 ? 9.282 -39.738 -23.774 1.00 25.68 364 GLU A CA 1
ATOM 2818 C C . GLU A 1 384 ? 10.618 -39.497 -23.066 1.00 25.57 364 GLU A C 1
ATOM 2819 O O . GLU A 1 384 ? 11.574 -40.251 -23.264 1.00 25.58 364 GLU A O 1
ATOM 2825 N N . PHE A 1 385 ? 10.675 -38.453 -22.242 1.00 25.49 365 PHE A N 1
ATOM 2826 C CA . PHE A 1 385 ? 11.861 -38.158 -21.442 1.00 25.30 365 PHE A CA 1
ATOM 2827 C C . PHE A 1 385 ? 11.883 -38.993 -20.162 1.00 25.19 365 PHE A C 1
ATOM 2828 O O . PHE A 1 385 ? 12.935 -39.491 -19.760 1.00 25.19 365 PHE A O 1
ATOM 2836 N N . LEU A 1 386 ? 10.718 -39.149 -19.533 1.00 25.06 366 LEU A N 1
ATOM 2837 C CA . LEU A 1 386 ? 10.587 -39.964 -18.323 1.00 24.96 366 LEU A CA 1
ATOM 2838 C C . LEU A 1 386 ? 10.806 -41.447 -18.616 1.00 24.87 366 LEU A C 1
ATOM 2839 O O . LEU A 1 386 ? 11.389 -42.166 -17.801 1.00 24.86 366 LEU A O 1
ATOM 2844 N N . ALA A 1 387 ? 10.337 -41.891 -19.782 1.00 24.72 367 ALA A N 1
ATOM 2845 C CA . ALA A 1 387 ? 10.552 -43.260 -20.249 1.00 24.58 367 ALA A CA 1
ATOM 2846 C C . ALA A 1 387 ? 12.035 -43.533 -20.492 1.00 24.46 367 ALA A C 1
ATOM 2847 O O . ALA A 1 387 ? 12.526 -44.625 -20.197 1.00 24.53 367 ALA A O 1
ATOM 2849 N N . PHE A 1 388 ? 12.739 -42.535 -21.025 1.00 24.27 368 PHE A N 1
ATOM 2850 C CA . PHE A 1 388 ? 14.187 -42.609 -21.221 1.00 24.04 368 PHE A CA 1
ATOM 2851 C C . PHE A 1 388 ? 14.925 -42.737 -19.888 1.00 23.89 368 PHE A C 1
ATOM 2852 O O . PHE A 1 388 ? 15.807 -43.583 -19.745 1.00 23.84 368 PHE A O 1
ATOM 2860 N N . LEU A 1 389 ? 14.557 -41.892 -18.926 1.00 23.70 369 LEU A N 1
ATOM 2861 C CA . LEU A 1 389 ? 15.135 -41.931 -17.582 1.00 23.63 369 LEU A CA 1
ATOM 2862 C C . LEU A 1 389 ? 14.995 -43.309 -16.937 1.00 23.51 369 LEU A C 1
ATOM 2863 O O . LEU A 1 389 ? 15.930 -43.797 -16.302 1.00 23.52 369 LEU A O 1
ATOM 2868 N N . GLN A 1 390 ? 13.830 -43.927 -17.122 1.00 23.39 370 GLN A N 1
ATOM 2869 C CA . GLN A 1 390 ? 13.535 -45.249 -16.569 1.00 23.32 370 GLN A CA 1
ATOM 2870 C C . GLN A 1 390 ? 14.436 -46.347 -17.136 1.00 23.02 370 GLN A C 1
ATOM 2871 O O . GLN A 1 390 ? 14.995 -47.143 -16.379 1.00 23.01 370 GLN A O 1
ATOM 2877 N N . ILE A 1 391 ? 14.581 -46.374 -18.460 1.00 22.65 371 ILE A N 1
ATOM 2878 C CA . ILE A 1 391 ? 15.444 -47.346 -19.137 1.00 22.31 371 ILE A CA 1
ATOM 2879 C C . ILE A 1 391 ? 16.925 -47.097 -18.827 1.00 22.07 371 ILE A C 1
ATOM 2880 O O . ILE A 1 391 ? 17.684 -48.043 -18.598 1.00 22.05 371 ILE A O 1
ATOM 2885 N N . LEU A 1 392 ? 17.319 -45.823 -18.807 1.00 21.76 372 LEU A N 1
ATOM 2886 C CA . LEU A 1 392 ? 18.702 -45.425 -18.529 1.00 21.47 372 LEU A CA 1
ATOM 2887 C C . LEU A 1 392 ? 19.164 -45.849 -17.134 1.00 21.24 372 LEU A C 1
ATOM 2888 O O . LEU A 1 392 ? 20.305 -46.284 -16.958 1.00 21.22 372 LEU A O 1
ATOM 2893 N N . SER A 1 393 ? 18.270 -45.721 -16.156 1.00 20.97 373 SER A N 1
ATOM 2894 C CA . SER A 1 393 ? 18.568 -46.049 -14.761 1.00 20.76 373 SER A CA 1
ATOM 2895 C C . SER A 1 393 ? 18.715 -47.549 -14.517 1.00 20.56 373 SER A C 1
ATOM 2896 O O . SER A 1 393 ? 19.320 -47.962 -13.527 1.00 20.64 373 SER A O 1
ATOM 2899 N N . GLN A 1 394 ? 18.162 -48.356 -15.418 1.00 20.34 374 GLN A N 1
ATOM 2900 C CA . GLN A 1 394 ? 18.170 -49.810 -15.259 1.00 20.19 374 GLN A CA 1
ATOM 2901 C C . GLN A 1 394 ? 19.158 -50.512 -16.193 1.00 19.84 374 GLN A C 1
ATOM 2902 O O . GLN A 1 394 ? 19.376 -51.719 -16.078 1.00 19.89 374 GLN A O 1
ATOM 2908 N N . SER A 1 395 ? 19.754 -49.752 -17.108 1.00 19.40 375 SER A N 1
ATOM 2909 C CA . SER A 1 395 ? 20.731 -50.293 -18.049 1.00 18.97 375 SER A CA 1
ATOM 2910 C C . SER A 1 395 ? 22.079 -49.588 -17.919 1.00 18.71 375 SER A C 1
ATOM 2911 O O . SER A 1 395 ? 22.217 -48.420 -18.296 1.00 18.63 375 SER A O 1
ATOM 2914 N N . ARG A 1 396 ? 23.063 -50.307 -17.379 1.00 18.34 376 ARG A N 1
ATOM 2915 C CA . ARG A 1 396 ? 24.428 -49.796 -17.248 1.00 18.01 376 ARG A CA 1
ATOM 2916 C C . ARG A 1 396 ? 25.060 -49.529 -18.616 1.00 17.77 376 ARG A C 1
ATOM 2917 O O . ARG A 1 396 ? 25.751 -48.524 -18.799 1.00 17.66 376 ARG A O 1
ATOM 2925 N N . GLU A 1 397 ? 24.811 -50.428 -19.567 1.00 17.50 377 GLU A N 1
ATOM 2926 C CA . GLU A 1 397 ? 25.319 -50.295 -20.936 1.00 17.34 377 GLU A CA 1
ATOM 2927 C C . GLU A 1 397 ? 24.835 -49.001 -21.593 1.00 16.94 377 GLU A C 1
ATOM 2928 O O . GLU A 1 397 ? 25.595 -48.339 -22.305 1.00 16.93 377 GLU A O 1
ATOM 2934 N N . MET A 1 398 ? 23.574 -48.648 -21.343 1.00 16.42 378 MET A N 1
ATOM 2935 C CA . MET A 1 398 ? 23.000 -47.399 -21.836 1.00 16.08 378 MET A CA 1
ATOM 2936 C C . MET A 1 398 ? 23.577 -46.202 -21.078 1.00 15.68 378 MET A C 1
ATOM 2937 O O . MET A 1 398 ? 23.877 -45.170 -21.677 1.00 15.52 378 MET A O 1
ATOM 2942 N N . ALA A 1 399 ? 23.731 -46.356 -19.763 1.00 15.23 379 ALA A N 1
ATOM 2943 C CA . ALA A 1 399 ? 24.336 -45.331 -18.914 1.00 14.86 379 ALA A CA 1
ATOM 2944 C C . ALA A 1 399 ? 25.785 -45.041 -19.317 1.00 14.59 379 ALA A C 1
ATOM 2945 O O . ALA A 1 399 ? 26.207 -43.885 -19.330 1.00 14.47 379 ALA A O 1
ATOM 2947 N N . ASP A 1 400 ? 26.530 -46.097 -19.650 1.00 14.25 380 ASP A N 1
ATOM 2948 C CA . ASP A 1 400 ? 27.910 -45.977 -20.122 1.00 14.04 380 ASP A CA 1
ATOM 2949 C C . ASP A 1 400 ? 27.987 -45.231 -21.451 1.00 13.89 380 ASP A C 1
ATOM 2950 O O . ASP A 1 400 ? 28.836 -44.358 -21.629 1.00 13.71 380 ASP A O 1
ATOM 2955 N N . GLU A 1 401 ? 27.091 -45.583 -22.372 1.00 13.82 381 GLU A N 1
ATOM 2956 C CA . GLU A 1 401 ? 27.018 -44.946 -23.685 1.00 13.80 381 GLU A CA 1
ATOM 2957 C C . GLU A 1 401 ? 26.643 -43.469 -23.557 1.00 13.55 381 GLU A C 1
ATOM 2958 O O . GLU A 1 401 ? 27.284 -42.610 -24.164 1.00 13.54 381 GLU A O 1
ATOM 2964 N N . PHE A 1 402 ? 25.621 -43.187 -22.751 1.00 13.21 382 PHE A N 1
ATOM 2965 C CA . PHE A 1 402 ? 25.154 -41.819 -22.514 1.00 12.96 382 PHE A CA 1
ATOM 2966 C C . PHE A 1 402 ? 26.232 -40.944 -21.873 1.00 12.80 382 PHE A C 1
ATOM 2967 O O . PHE A 1 402 ? 26.432 -39.800 -22.287 1.00 12.68 382 PHE A O 1
ATOM 2975 N N . THR A 1 403 ? 26.920 -41.495 -20.873 1.00 12.71 383 THR A N 1
ATOM 2976 C CA . THR A 1 403 ? 27.994 -40.797 -20.168 1.00 12.55 383 THR A CA 1
ATOM 2977 C C . THR A 1 403 ? 29.149 -40.449 -21.107 1.00 12.59 383 THR A C 1
ATOM 2978 O O . THR A 1 403 ? 29.536 -39.285 -21.211 1.00 12.54 383 THR A O 1
ATOM 2982 N N . ASP A 1 404 ? 29.685 -41.453 -21.798 1.00 12.61 384 ASP A N 1
ATOM 2983 C CA . ASP A 1 404 ? 30.805 -41.230 -22.708 1.00 12.89 384 ASP A CA 1
ATOM 2984 C C . ASP A 1 404 ? 30.451 -40.265 -23.839 1.00 12.77 384 ASP A C 1
ATOM 2985 O O . ASP A 1 404 ? 31.309 -39.520 -24.311 1.00 12.80 384 ASP A O 1
ATOM 2990 N N . ASN A 1 405 ? 29.186 -40.275 -24.258 1.00 12.65 385 ASN A N 1
ATOM 2991 C CA . ASN A 1 405 ? 28.725 -39.403 -25.338 1.00 12.65 385 ASN A CA 1
ATOM 2992 C C . ASN A 1 405 ? 28.645 -37.918 -24.980 1.00 12.58 385 ASN A C 1
ATOM 2993 O O . ASN A 1 405 ? 28.293 -37.093 -25.824 1.00 12.52 385 ASN A O 1
ATOM 2998 N N . PHE A 1 406 ? 28.987 -37.583 -23.737 1.00 12.59 386 PHE A N 1
ATOM 2999 C CA . PHE A 1 406 ? 29.246 -36.196 -23.356 1.00 12.60 386 PHE A CA 1
ATOM 3000 C C . PHE A 1 406 ? 30.441 -35.644 -24.141 1.00 12.71 386 PHE A C 1
ATOM 3001 O O . PHE A 1 406 ? 30.558 -34.432 -24.332 1.00 12.71 386 PHE A O 1
ATOM 3009 N N . ASN A 1 407 ? 31.313 -36.547 -24.593 1.00 12.78 387 ASN A N 1
ATOM 3010 C CA . ASN A 1 407 ? 32.402 -36.215 -25.513 1.00 13.02 387 ASN A CA 1
ATOM 3011 C C . ASN A 1 407 ? 31.907 -35.889 -26.923 1.00 12.95 387 ASN A C 1
ATOM 3012 O O . ASN A 1 407 ? 32.588 -35.192 -27.678 1.00 12.89 387 ASN A O 1
ATOM 3017 N N . TYR A 1 408 ? 30.731 -36.407 -27.276 1.00 12.95 388 TYR A N 1
ATOM 3018 C CA . TYR A 1 408 ? 30.223 -36.317 -28.647 1.00 12.97 388 TYR A CA 1
ATOM 3019 C C . TYR A 1 408 ? 28.776 -35.806 -28.705 1.00 12.99 388 TYR A C 1
ATOM 3020 O O . TYR A 1 408 ? 27.841 -36.598 -28.857 1.00 12.91 388 TYR A O 1
ATOM 3029 N N . PRO A 1 409 ? 28.592 -34.475 -28.597 1.00 13.03 389 PRO A N 1
ATOM 3030 C CA . PRO A 1 409 ? 27.266 -33.849 -28.584 1.00 13.04 389 PRO A CA 1
ATOM 3031 C C . PRO A 1 409 ? 26.423 -34.209 -29.807 1.00 13.06 389 PRO A C 1
ATOM 3032 O O . PRO A 1 409 ? 25.200 -34.336 -29.695 1.00 13.04 389 PRO A O 1
ATOM 3036 N N . GLU A 1 410 ? 27.077 -34.375 -30.957 1.00 13.05 390 GLU A N 1
ATOM 3037 C CA . GLU A 1 410 ? 26.397 -34.751 -32.199 1.00 13.07 390 GLU A CA 1
ATOM 3038 C C . GLU A 1 410 ? 25.753 -36.139 -32.121 1.00 13.07 390 GLU A C 1
ATOM 3039 O O . GLU A 1 410 ? 24.699 -36.370 -32.716 1.00 13.19 390 GLU A O 1
ATOM 3045 N N . ARG A 1 411 ? 26.386 -37.047 -31.380 1.00 13.13 391 ARG A N 1
ATOM 3046 C CA . ARG A 1 411 ? 25.839 -38.385 -31.148 1.00 13.32 391 ARG A CA 1
ATOM 3047 C C . ARG A 1 411 ? 24.643 -38.338 -30.197 1.00 13.25 391 ARG A C 1
ATOM 3048 O O . ARG A 1 411 ? 23.706 -39.129 -30.332 1.00 13.21 391 ARG A O 1
ATOM 3056 N N . GLN A 1 412 ? 24.687 -37.414 -29.237 1.00 13.17 392 GLN A N 1
ATOM 3057 C CA . GLN A 1 412 ? 23.582 -37.216 -28.298 1.00 13.21 392 GLN A CA 1
ATOM 3058 C C . GLN A 1 412 ? 22.349 -36.686 -29.018 1.00 13.33 392 GLN A C 1
ATOM 3059 O O . GLN A 1 412 ? 21.231 -37.117 -28.740 1.00 13.34 392 GLN A O 1
ATOM 3065 N N . TRP A 1 413 ? 22.560 -35.756 -29.948 1.00 13.43 393 TRP A N 1
ATOM 3066 C CA . TRP A 1 413 ? 21.459 -35.191 -30.724 1.00 13.65 393 TRP A CA 1
ATOM 3067 C C . TRP A 1 413 ? 20.871 -36.204 -31.710 1.00 13.84 393 TRP A C 1
ATOM 3068 O O . TRP A 1 413 ? 19.695 -36.119 -32.052 1.00 13.86 393 TRP A O 1
ATOM 3079 N N . ASP A 1 414 ? 21.684 -37.167 -32.146 1.00 14.14 394 ASP A N 1
ATOM 3080 C CA . ASP A 1 414 ? 21.192 -38.304 -32.933 1.00 14.44 394 ASP A CA 1
ATOM 3081 C C . ASP A 1 414 ? 20.173 -39.127 -32.146 1.00 14.73 394 ASP A C 1
ATOM 3082 O O . ASP A 1 414 ? 19.313 -39.788 -32.732 1.00 14.78 394 ASP A O 1
ATOM 3087 N N . ARG A 1 415 ? 20.282 -39.076 -30.820 1.00 15.06 395 ARG A N 1
ATOM 3088 C CA . ARG A 1 415 ? 19.377 -39.793 -29.928 1.00 15.44 395 ARG A CA 1
ATOM 3089 C C . ARG A 1 415 ? 18.167 -38.957 -29.505 1.00 15.55 395 ARG A C 1
ATOM 3090 O O . ARG A 1 415 ? 17.050 -39.469 -29.454 1.00 15.44 395 ARG A O 1
ATOM 3098 N N . PHE A 1 416 ? 18.395 -37.676 -29.211 1.00 15.81 396 PHE A N 1
ATOM 3099 C CA . PHE A 1 416 ? 17.377 -36.825 -28.579 1.00 16.17 396 PHE A CA 1
ATOM 3100 C C . PHE A 1 416 ? 16.564 -35.917 -29.517 1.00 16.40 396 PHE A C 1
ATOM 3101 O O . PHE A 1 416 ? 15.571 -35.328 -29.084 1.00 16.45 396 PHE A O 1
ATOM 3109 N N . SER A 1 417 ? 16.970 -35.809 -30.783 1.00 16.70 397 SER A N 1
ATOM 3110 C CA . SER A 1 417 ? 16.356 -34.848 -31.722 1.00 17.04 397 SER A CA 1
ATOM 3111 C C . SER A 1 417 ? 14.869 -35.073 -32.019 1.00 17.29 397 SER A C 1
ATOM 3112 O O . SER A 1 417 ? 14.160 -34.131 -32.377 1.00 17.40 397 SER A O 1
ATOM 3115 N N . SER A 1 418 ? 14.408 -36.313 -31.874 1.00 17.68 398 SER A N 1
ATOM 3116 C CA . SER A 1 418 ? 12.995 -36.650 -32.059 1.00 18.07 398 SER A CA 1
ATOM 3117 C C . SER A 1 418 ? 12.556 -37.739 -31.077 1.00 18.41 398 SER A C 1
ATOM 3118 O O . SER A 1 418 ? 13.383 -38.549 -30.648 1.00 18.40 398 SER A O 1
ATOM 3121 N N . PRO A 1 419 ? 11.254 -37.759 -30.711 1.00 18.77 399 PRO A N 1
ATOM 3122 C CA . PRO A 1 419 ? 10.711 -38.817 -29.850 1.00 19.01 399 PRO A CA 1
ATOM 3123 C C . PRO A 1 419 ? 10.922 -40.224 -30.415 1.00 19.27 399 PRO A C 1
ATOM 3124 O O . PRO A 1 419 ? 11.148 -41.163 -29.648 1.00 19.30 399 PRO A O 1
ATOM 3128 N N . GLU A 1 420 ? 10.853 -40.356 -31.740 1.00 19.60 400 GLU A N 1
ATOM 3129 C CA . GLU A 1 420 ? 11.099 -41.628 -32.425 1.00 19.94 400 GLU A CA 1
ATOM 3130 C C . GLU A 1 420 ? 12.526 -42.132 -32.188 1.00 19.97 400 GLU A C 1
ATOM 3131 O O . GLU A 1 420 ? 12.741 -43.326 -31.970 1.00 20.01 400 GLU A O 1
ATOM 3137 N N . ARG A 1 421 ? 13.490 -41.214 -32.232 1.00 20.06 401 ARG A N 1
ATOM 3138 C CA . ARG A 1 421 ? 14.897 -41.550 -32.001 1.00 20.15 401 ARG A CA 1
ATOM 3139 C C . ARG A 1 421 ? 15.173 -41.911 -30.541 1.00 20.29 401 ARG A C 1
ATOM 3140 O O . ARG A 1 421 ? 15.997 -42.785 -30.261 1.00 20.24 401 ARG A O 1
ATOM 3148 N N . ILE A 1 422 ? 14.475 -41.241 -29.624 1.00 20.57 402 ILE A N 1
ATOM 3149 C CA . ILE A 1 422 ? 14.543 -41.559 -28.196 1.00 20.92 402 ILE A CA 1
ATOM 3150 C C . ILE A 1 422 ? 13.973 -42.958 -27.936 1.00 21.18 402 ILE A C 1
ATOM 3151 O O . ILE A 1 422 ? 14.580 -43.757 -27.220 1.00 21.14 402 ILE A O 1
ATOM 3156 N N . GLY A 1 423 ? 12.820 -43.245 -28.540 1.00 21.55 403 GLY A N 1
ATOM 3157 C CA . GLY A 1 423 ? 12.150 -44.539 -28.396 1.00 22.00 403 GLY A CA 1
ATOM 3158 C C . GLY A 1 423 ? 12.930 -45.707 -28.975 1.00 22.36 403 GLY A C 1
ATOM 3159 O O . GLY A 1 423 ? 12.938 -46.798 -28.400 1.00 22.30 403 GLY A O 1
ATOM 3160 N N . GLN A 1 424 ? 13.581 -45.476 -30.114 1.00 22.79 404 GLN A N 1
ATOM 3161 C CA . GLN A 1 424 ? 14.423 -46.487 -30.758 1.00 23.31 404 GLN A CA 1
ATOM 3162 C C . GLN A 1 424 ? 15.627 -46.849 -29.885 1.00 23.51 404 GLN A C 1
ATOM 3163 O O . GLN A 1 424 ? 15.988 -48.023 -29.766 1.00 23.58 404 GLN A O 1
ATOM 3169 N N . TRP A 1 425 ? 16.233 -45.830 -29.281 1.00 23.82 405 TRP A N 1
ATOM 3170 C CA . TRP A 1 425 ? 17.366 -46.003 -28.374 1.00 24.07 405 TRP A CA 1
ATOM 3171 C C . TRP A 1 425 ? 16.958 -46.776 -27.120 1.00 24.38 405 TRP A C 1
ATOM 3172 O O . TRP A 1 425 ? 17.705 -47.632 -26.642 1.00 24.36 405 TRP A O 1
ATOM 3183 N N . CYS A 1 426 ? 15.768 -46.478 -26.603 1.00 24.84 406 CYS A N 1
ATOM 3184 C CA . CYS A 1 426 ? 15.222 -47.180 -25.441 1.00 25.31 406 CYS A CA 1
ATOM 3185 C C . CYS A 1 426 ? 14.923 -48.649 -25.739 1.00 25.62 406 CYS A C 1
ATOM 3186 O O . CYS A 1 426 ? 15.116 -49.508 -24.877 1.00 25.72 406 CYS A O 1
ATOM 3189 N N . SER A 1 427 ? 14.466 -48.926 -26.960 1.00 26.01 407 SER A N 1
ATOM 3190 C CA . SER A 1 427 ? 14.064 -50.278 -27.358 1.00 26.44 407 SER A CA 1
ATOM 3191 C C . SER A 1 427 ? 15.245 -51.240 -27.518 1.00 26.68 407 SER A C 1
ATOM 3192 O O . SER A 1 427 ? 15.098 -52.443 -27.301 1.00 26.78 407 SER A O 1
ATOM 3195 N N . GLN A 1 428 ? 16.407 -50.709 -27.894 1.00 27.00 408 GLN A N 1
ATOM 3196 C CA . GLN A 1 428 ? 17.605 -51.536 -28.064 1.00 27.30 408 GLN A CA 1
ATOM 3197 C C . GLN A 1 428 ? 18.329 -51.824 -26.741 1.00 27.35 408 GLN A C 1
ATOM 3198 O O . GLN A 1 428 ? 19.293 -52.594 -26.711 1.00 27.36 408 GLN A O 1
ATOM 3204 N N . PHE A 1 429 ? 17.852 -51.215 -25.657 1.00 27.40 409 PHE A N 1
ATOM 3205 C CA . PHE A 1 429 ? 18.407 -51.451 -24.323 1.00 27.47 409 PHE A CA 1
ATOM 3206 C C . PHE A 1 429 ? 17.400 -52.046 -23.334 1.00 27.60 409 PHE A C 1
ATOM 3207 O O . PHE A 1 429 ? 17.789 -52.551 -22.278 1.00 27.69 409 PHE A O 1
ATOM 3215 N N . ALA A 1 430 ? 16.115 -51.994 -23.680 1.00 27.73 410 ALA A N 1
ATOM 3216 C CA . ALA A 1 430 ? 15.062 -52.577 -22.847 1.00 27.80 410 ALA A CA 1
ATOM 3217 C C . ALA A 1 430 ? 14.913 -54.073 -23.109 1.00 27.87 410 ALA A C 1
ATOM 3218 O O . ALA A 1 430 ? 15.896 -54.816 -23.120 1.00 27.97 410 ALA A O 1
ATOM 3220 N N . ARG B 1 24 ? 50.764 -15.748 21.295 1.00 19.12 4 ARG B N 1
ATOM 3221 C CA . ARG B 1 24 ? 50.495 -14.754 22.375 1.00 18.98 4 ARG B CA 1
ATOM 3222 C C . ARG B 1 24 ? 49.415 -13.761 21.940 1.00 18.71 4 ARG B C 1
ATOM 3223 O O . ARG B 1 24 ? 48.435 -13.548 22.656 1.00 18.67 4 ARG B O 1
ATOM 3231 N N . ILE B 1 25 ? 49.596 -13.165 20.762 1.00 18.39 5 ILE B N 1
ATOM 3232 C CA . ILE B 1 25 ? 48.589 -12.273 20.184 1.00 18.10 5 ILE B CA 1
ATOM 3233 C C . ILE B 1 25 ? 48.085 -12.819 18.847 1.00 17.97 5 ILE B C 1
ATOM 3234 O O . ILE B 1 25 ? 48.873 -13.086 17.935 1.00 17.92 5 ILE B O 1
ATOM 3239 N N . GLY B 1 26 ? 46.769 -12.989 18.750 1.00 17.81 6 GLY B N 1
ATOM 3240 C CA . GLY B 1 26 ? 46.121 -13.416 17.513 1.00 17.60 6 GLY B CA 1
ATOM 3241 C C . GLY B 1 26 ? 45.466 -12.252 16.794 1.00 17.49 6 GLY B C 1
ATOM 3242 O O . GLY B 1 26 ? 44.726 -11.473 17.403 1.00 17.43 6 GLY B O 1
ATOM 3243 N N . ILE B 1 27 ? 45.744 -12.131 15.497 1.00 17.29 7 ILE B N 1
ATOM 3244 C CA . ILE B 1 27 ? 45.197 -11.049 14.679 1.00 17.12 7 ILE B CA 1
ATOM 3245 C C . ILE B 1 27 ? 44.341 -11.603 13.537 1.00 17.07 7 ILE B C 1
ATOM 3246 O O . ILE B 1 27 ? 44.845 -12.288 12.646 1.00 16.99 7 ILE B O 1
ATOM 3251 N N . VAL B 1 28 ? 43.047 -11.303 13.577 1.00 17.03 8 VAL B N 1
ATOM 3252 C CA . VAL B 1 28 ? 42.125 -11.730 12.529 1.00 17.01 8 VAL B CA 1
ATOM 3253 C C . VAL B 1 28 ? 42.027 -10.651 11.452 1.00 17.05 8 VAL B C 1
ATOM 3254 O O . VAL B 1 28 ? 41.433 -9.587 11.661 1.00 17.09 8 VAL B O 1
ATOM 3258 N N . GLY B 1 29 ? 42.631 -10.937 10.303 1.00 16.97 9 GLY B N 1
ATOM 3259 C CA . GLY B 1 29 ? 42.662 -10.005 9.187 1.00 16.93 9 GLY B CA 1
ATOM 3260 C C . GLY B 1 29 ? 44.034 -9.399 8.998 1.00 16.86 9 GLY B C 1
ATOM 3261 O O . GLY B 1 29 ? 44.702 -9.038 9.970 1.00 16.83 9 GLY B O 1
ATOM 3262 N N . ALA B 1 30 ? 44.461 -9.304 7.743 1.00 16.71 10 ALA B N 1
ATOM 3263 C CA . ALA B 1 30 ? 45.706 -8.628 7.409 1.00 16.64 10 ALA B CA 1
ATOM 3264 C C . ALA B 1 30 ? 45.426 -7.129 7.316 1.00 16.55 10 ALA B C 1
ATOM 3265 O O . ALA B 1 30 ? 44.990 -6.520 8.296 1.00 16.70 10 ALA B O 1
ATOM 3267 N N . GLY B 1 31 ? 45.662 -6.535 6.149 1.00 16.36 11 GLY B N 1
ATOM 3268 C CA . GLY B 1 31 ? 45.416 -5.109 5.954 1.00 16.14 11 GLY B CA 1
ATOM 3269 C C . GLY B 1 31 ? 46.384 -4.237 6.732 1.00 15.92 11 GLY B C 1
ATOM 3270 O O . GLY B 1 31 ? 47.211 -4.735 7.496 1.00 15.92 11 GLY B O 1
ATOM 3271 N N . THR B 1 32 ? 46.271 -2.928 6.542 1.00 15.70 12 THR B N 1
ATOM 3272 C CA . THR B 1 32 ? 47.172 -1.971 7.176 1.00 15.44 12 THR B CA 1
ATOM 3273 C C . THR B 1 32 ? 47.128 -2.049 8.706 1.00 15.36 12 THR B C 1
ATOM 3274 O O . THR B 1 32 ? 48.168 -1.976 9.358 1.00 15.18 12 THR B O 1
ATOM 3278 N N . ALA B 1 33 ? 45.931 -2.225 9.265 1.00 15.21 13 ALA B N 1
ATOM 3279 C CA . ALA B 1 33 ? 45.756 -2.309 10.717 1.00 15.14 13 ALA B CA 1
ATOM 3280 C C . ALA B 1 33 ? 46.446 -3.533 11.326 1.00 15.05 13 ALA B C 1
ATOM 3281 O O . ALA B 1 33 ? 47.267 -3.400 12.234 1.00 14.95 13 ALA B O 1
ATOM 3283 N N . GLY B 1 34 ? 46.116 -4.717 10.814 1.00 15.05 14 GLY B N 1
ATOM 3284 C CA . GLY B 1 34 ? 46.653 -5.970 11.341 1.00 14.95 14 GLY B CA 1
ATOM 3285 C C . GLY B 1 34 ? 48.144 -6.142 11.136 1.00 14.95 14 GLY B C 1
ATOM 3286 O O . GLY B 1 34 ? 48.849 -6.627 12.024 1.00 14.89 14 GLY B O 1
ATOM 3287 N N . LEU B 1 35 ? 48.623 -5.738 9.964 1.00 14.91 15 LEU B N 1
ATOM 3288 C CA . LEU B 1 35 ? 50.030 -5.903 9.620 1.00 14.96 15 LEU B CA 1
ATOM 3289 C C . LEU B 1 35 ? 50.925 -4.896 10.338 1.00 15.02 15 LEU B C 1
ATOM 3290 O O . LEU B 1 35 ? 52.015 -5.251 10.785 1.00 14.99 15 LEU B O 1
ATOM 3295 N N . HIS B 1 36 ? 50.459 -3.654 10.463 1.00 15.13 16 HIS B N 1
ATOM 3296 C CA . HIS B 1 36 ? 51.179 -2.637 11.235 1.00 15.28 16 HIS B CA 1
ATOM 3297 C C . HIS B 1 36 ? 51.252 -3.009 12.717 1.00 15.34 16 HIS B C 1
ATOM 3298 O O . HIS B 1 36 ? 52.283 -2.804 13.358 1.00 15.40 16 HIS B O 1
ATOM 3305 N N . LEU B 1 37 ? 50.159 -3.561 13.245 1.00 15.46 17 LEU B N 1
ATOM 3306 C CA . LEU B 1 37 ? 50.131 -4.082 14.613 1.00 15.65 17 LEU B CA 1
ATOM 3307 C C . LEU B 1 37 ? 51.099 -5.252 14.776 1.00 15.78 17 LEU B C 1
ATOM 3308 O O . LEU B 1 37 ? 51.864 -5.298 15.738 1.00 15.72 17 LEU B O 1
ATOM 3313 N N . GLY B 1 38 ? 51.060 -6.186 13.827 1.00 16.06 18 GLY B N 1
ATOM 3314 C CA . GLY B 1 38 ? 51.928 -7.364 13.844 1.00 16.37 18 GLY B CA 1
ATOM 3315 C C . GLY B 1 38 ? 53.402 -7.016 13.765 1.00 16.66 18 GLY B C 1
ATOM 3316 O O . GLY B 1 38 ? 54.221 -7.601 14.478 1.00 16.54 18 GLY B O 1
ATOM 3317 N N . LEU B 1 39 ? 53.734 -6.062 12.895 1.00 16.98 19 LEU B N 1
ATOM 3318 C CA . LEU B 1 39 ? 55.109 -5.592 12.728 1.00 17.34 19 LEU B CA 1
ATOM 3319 C C . LEU B 1 39 ? 55.616 -4.858 13.970 1.00 17.64 19 LEU B C 1
ATOM 3320 O O . LEU B 1 39 ? 56.795 -4.956 14.313 1.00 17.70 19 LEU B O 1
ATOM 3325 N N . PHE B 1 40 ? 54.722 -4.129 14.636 1.00 18.02 20 PHE B N 1
ATOM 3326 C CA . PHE B 1 40 ? 55.061 -3.431 15.875 1.00 18.43 20 PHE B CA 1
ATOM 3327 C C . PHE B 1 40 ? 55.377 -4.424 16.989 1.00 18.69 20 PHE B C 1
ATOM 3328 O O . PHE B 1 40 ? 56.420 -4.327 17.637 1.00 18.69 20 PHE B O 1
ATOM 3336 N N . LEU B 1 41 ? 54.468 -5.373 17.197 1.00 19.06 21 LEU B N 1
ATOM 3337 C CA . LEU B 1 41 ? 54.605 -6.371 18.256 1.00 19.60 21 LEU B CA 1
ATOM 3338 C C . LEU B 1 41 ? 55.823 -7.268 18.047 1.00 20.01 21 LEU B C 1
ATOM 3339 O O . LEU B 1 41 ? 56.434 -7.732 19.012 1.00 19.96 21 LEU B O 1
ATOM 3344 N N . ARG B 1 42 ? 56.178 -7.485 16.783 1.00 20.56 22 ARG B N 1
ATOM 3345 C CA . ARG B 1 42 ? 57.318 -8.319 16.424 1.00 21.19 22 ARG B CA 1
ATOM 3346 C C . ARG B 1 42 ? 58.657 -7.652 16.740 1.00 21.49 22 ARG B C 1
ATOM 3347 O O . ARG B 1 42 ? 59.658 -8.338 16.961 1.00 21.65 22 ARG B O 1
ATOM 3355 N N . GLN B 1 43 ? 58.669 -6.321 16.765 1.00 21.86 23 GLN B N 1
ATOM 3356 C CA . GLN B 1 43 ? 59.862 -5.564 17.149 1.00 22.30 23 GLN B CA 1
ATOM 3357 C C . GLN B 1 43 ? 60.168 -5.696 18.642 1.00 22.52 23 GLN B C 1
ATOM 3358 O O . GLN B 1 43 ? 61.315 -5.524 19.062 1.00 22.54 23 GLN B O 1
ATOM 3364 N N . HIS B 1 44 ? 59.139 -5.999 19.433 1.00 22.74 24 HIS B N 1
ATOM 3365 C CA . HIS B 1 44 ? 59.291 -6.199 20.874 1.00 23.02 24 HIS B CA 1
ATOM 3366 C C . HIS B 1 44 ? 59.245 -7.681 21.268 1.00 23.17 24 HIS B C 1
ATOM 3367 O O . HIS B 1 44 ? 58.945 -8.021 22.416 1.00 23.29 24 HIS B O 1
ATOM 3374 N N . ASP B 1 45 ? 59.551 -8.548 20.301 1.00 23.32 25 ASP B N 1
ATOM 3375 C CA . ASP B 1 45 ? 59.632 -10.007 20.490 1.00 23.50 25 ASP B CA 1
ATOM 3376 C C . ASP B 1 45 ? 58.345 -10.646 21.042 1.00 23.46 25 ASP B C 1
ATOM 3377 O O . ASP B 1 45 ? 58.393 -11.612 21.809 1.00 23.55 25 ASP B O 1
ATOM 3382 N N . VAL B 1 46 ? 57.200 -10.098 20.640 1.00 23.36 26 VAL B N 1
ATOM 3383 C CA . VAL B 1 46 ? 55.900 -10.672 20.981 1.00 23.21 26 VAL B CA 1
ATOM 3384 C C . VAL B 1 46 ? 55.486 -11.652 19.885 1.00 23.17 26 VAL B C 1
ATOM 3385 O O . VAL B 1 46 ? 55.666 -11.382 18.694 1.00 23.23 26 VAL B O 1
ATOM 3389 N N . ASP B 1 47 ? 54.944 -12.792 20.302 1.00 23.03 27 ASP B N 1
ATOM 3390 C CA . ASP B 1 47 ? 54.496 -13.835 19.390 1.00 23.02 27 ASP B CA 1
ATOM 3391 C C . ASP B 1 47 ? 53.188 -13.419 18.711 1.00 22.73 27 ASP B C 1
ATOM 3392 O O . ASP B 1 47 ? 52.178 -13.197 19.385 1.00 22.69 27 ASP B O 1
ATOM 3397 N N . VAL B 1 48 ? 53.218 -13.299 17.382 1.00 22.38 28 VAL B N 1
ATOM 3398 C CA . VAL B 1 48 ? 52.035 -12.886 16.612 1.00 22.09 28 VAL B CA 1
ATOM 3399 C C . VAL B 1 48 ? 51.621 -13.889 15.534 1.00 21.83 28 VAL B C 1
ATOM 3400 O O . VAL B 1 48 ? 52.461 -14.439 14.818 1.00 21.77 28 VAL B O 1
ATOM 3404 N N . THR B 1 49 ? 50.315 -14.113 15.431 1.00 21.54 29 THR B N 1
ATOM 3405 C CA . THR B 1 49 ? 49.748 -14.953 14.384 1.00 21.31 29 THR B CA 1
ATOM 3406 C C . THR B 1 49 ? 48.643 -14.184 13.665 1.00 21.17 29 THR B C 1
ATOM 3407 O O . THR B 1 49 ? 47.730 -13.653 14.301 1.00 21.15 29 THR B O 1
ATOM 3411 N N . VAL B 1 50 ? 48.741 -14.123 12.340 1.00 21.00 30 VAL B N 1
ATOM 3412 C CA . VAL B 1 50 ? 47.775 -13.391 11.527 1.00 20.85 30 VAL B CA 1
ATOM 3413 C C . VAL B 1 50 ? 46.911 -14.351 10.711 1.00 20.86 30 VAL B C 1
ATOM 3414 O O . VAL B 1 50 ? 47.424 -15.191 9.967 1.00 20.78 30 VAL B O 1
ATOM 3418 N N . TYR B 1 51 ? 45.598 -14.218 10.872 1.00 20.86 31 TYR B N 1
ATOM 3419 C CA . TYR B 1 51 ? 44.632 -15.022 10.139 1.00 20.96 31 TYR B CA 1
ATOM 3420 C C . TYR B 1 51 ? 44.060 -14.217 8.977 1.00 21.05 31 TYR B C 1
ATOM 3421 O O . TYR B 1 51 ? 43.332 -13.245 9.182 1.00 21.10 31 TYR B O 1
ATOM 3430 N N . THR B 1 52 ? 44.406 -14.622 7.758 1.00 21.18 32 THR B N 1
ATOM 3431 C CA . THR B 1 52 ? 43.918 -13.965 6.543 1.00 21.36 32 THR B CA 1
ATOM 3432 C C . THR B 1 52 ? 43.673 -14.994 5.435 1.00 21.51 32 THR B C 1
ATOM 3433 O O . THR B 1 52 ? 44.267 -16.073 5.445 1.00 21.41 32 THR B O 1
ATOM 3437 N N . ASP B 1 53 ? 42.798 -14.661 4.490 1.00 21.72 33 ASP B N 1
ATOM 3438 C CA . ASP B 1 53 ? 42.387 -15.618 3.458 1.00 22.02 33 ASP B CA 1
ATOM 3439 C C . ASP B 1 53 ? 43.281 -15.635 2.212 1.00 22.19 33 ASP B C 1
ATOM 3440 O O . ASP B 1 53 ? 43.359 -16.646 1.512 1.00 22.27 33 ASP B O 1
ATOM 3445 N N . ARG B 1 54 ? 43.951 -14.513 1.952 1.00 22.37 34 ARG B N 1
ATOM 3446 C CA . ARG B 1 54 ? 44.750 -14.325 0.743 1.00 22.56 34 ARG B CA 1
ATOM 3447 C C . ARG B 1 54 ? 46.250 -14.437 1.021 1.00 22.57 34 ARG B C 1
ATOM 3448 O O . ARG B 1 54 ? 46.765 -13.827 1.963 1.00 22.62 34 ARG B O 1
ATOM 3456 N N . LYS B 1 55 ? 46.939 -15.220 0.193 1.00 22.57 35 LYS B N 1
ATOM 3457 C CA . LYS B 1 55 ? 48.397 -15.326 0.233 1.00 22.64 35 LYS B CA 1
ATOM 3458 C C . LYS B 1 55 ? 49.041 -14.089 -0.409 1.00 22.60 35 LYS B C 1
ATOM 3459 O O . LYS B 1 55 ? 48.408 -13.431 -1.239 1.00 22.52 35 LYS B O 1
ATOM 3465 N N . PRO B 1 56 ? 50.296 -13.768 -0.025 1.00 22.62 36 PRO B N 1
ATOM 3466 C CA . PRO B 1 56 ? 50.997 -12.584 -0.542 1.00 22.73 36 PRO B CA 1
ATOM 3467 C C . PRO B 1 56 ? 51.115 -12.529 -2.070 1.00 22.87 36 PRO B C 1
ATOM 3468 O O . PRO B 1 56 ? 51.020 -11.445 -2.648 1.00 22.85 36 PRO B O 1
ATOM 3472 N N . ASP B 1 57 ? 51.312 -13.682 -2.709 1.00 23.07 37 ASP B N 1
ATOM 3473 C CA . ASP B 1 57 ? 51.477 -13.745 -4.168 1.00 23.30 37 ASP B CA 1
ATOM 3474 C C . ASP B 1 57 ? 50.155 -13.821 -4.949 1.00 23.22 37 ASP B C 1
ATOM 3475 O O . ASP B 1 57 ? 50.156 -14.068 -6.157 1.00 23.32 37 ASP B O 1
ATOM 3480 N N . GLU B 1 58 ? 49.037 -13.598 -4.258 1.00 23.15 38 GLU B N 1
ATOM 3481 C CA . GLU B 1 58 ? 47.708 -13.674 -4.874 1.00 23.03 38 GLU B CA 1
ATOM 3482 C C . GLU B 1 58 ? 46.993 -12.318 -4.914 1.00 22.87 38 GLU B C 1
ATOM 3483 O O . GLU B 1 58 ? 45.788 -12.253 -5.171 1.00 22.86 38 GLU B O 1
ATOM 3489 N N . TYR B 1 59 ? 47.738 -11.242 -4.672 1.00 22.64 39 TYR B N 1
ATOM 3490 C CA . TYR B 1 59 ? 47.165 -9.895 -4.582 1.00 22.49 39 TYR B CA 1
ATOM 3491 C C . TYR B 1 59 ? 47.018 -9.169 -5.916 1.00 22.53 39 TYR B C 1
ATOM 3492 O O . TYR B 1 59 ? 46.110 -8.353 -6.078 1.00 22.42 39 TYR B O 1
ATOM 3501 N N . SER B 1 60 ? 47.909 -9.464 -6.861 1.00 22.63 40 SER B N 1
ATOM 3502 C CA . SER B 1 60 ? 47.978 -8.731 -8.130 1.00 22.82 40 SER B CA 1
ATOM 3503 C C . SER B 1 60 ? 46.689 -8.797 -8.951 1.00 22.91 40 SER B C 1
ATOM 3504 O O . SER B 1 60 ? 46.381 -7.873 -9.707 1.00 22.96 40 SER B O 1
ATOM 3507 N N . GLY B 1 61 ? 45.940 -9.885 -8.787 1.00 23.03 41 GLY B N 1
ATOM 3508 C CA . GLY B 1 61 ? 44.696 -10.092 -9.519 1.00 23.21 41 GLY B CA 1
ATOM 3509 C C . GLY B 1 61 ? 43.426 -9.674 -8.806 1.00 23.40 41 GLY B C 1
ATOM 3510 O O . GLY B 1 61 ? 42.330 -9.845 -9.342 1.00 23.36 41 GLY B O 1
ATOM 3511 N N . LEU B 1 62 ? 43.567 -9.132 -7.599 1.00 23.64 42 LEU B N 1
ATOM 3512 C CA . LEU B 1 62 ? 42.424 -8.614 -6.852 1.00 23.95 42 LEU B CA 1
ATOM 3513 C C . LEU B 1 62 ? 41.889 -7.342 -7.497 1.00 24.24 42 LEU B C 1
ATOM 3514 O O . LEU B 1 62 ? 42.645 -6.577 -8.098 1.00 24.22 42 LEU B O 1
ATOM 3519 N N . ARG B 1 63 ? 40.580 -7.130 -7.383 1.00 24.68 43 ARG B N 1
ATOM 3520 C CA . ARG B 1 63 ? 39.972 -5.868 -7.793 1.00 25.23 43 ARG B CA 1
ATOM 3521 C C . ARG B 1 63 ? 40.503 -4.757 -6.889 1.00 25.48 43 ARG B C 1
ATOM 3522 O O . ARG B 1 63 ? 40.762 -4.989 -5.707 1.00 25.52 43 ARG B O 1
ATOM 3530 N N . LEU B 1 64 ? 40.677 -3.565 -7.455 1.00 25.93 44 LEU B N 1
ATOM 3531 C CA . LEU B 1 64 ? 41.203 -2.412 -6.724 1.00 26.31 44 LEU B CA 1
ATOM 3532 C C . LEU B 1 64 ? 40.645 -2.327 -5.301 1.00 26.70 44 LEU B C 1
ATOM 3533 O O . LEU B 1 64 ? 39.430 -2.276 -5.099 1.00 26.70 44 LEU B O 1
ATOM 3538 N N . LEU B 1 65 ? 41.551 -2.328 -4.327 1.00 27.13 45 LEU B N 1
ATOM 3539 C CA . LEU B 1 65 ? 41.184 -2.300 -2.913 1.00 27.58 45 LEU B CA 1
ATOM 3540 C C . LEU B 1 65 ? 40.972 -0.860 -2.429 1.00 27.84 45 LEU B C 1
ATOM 3541 O O . LEU B 1 65 ? 40.422 -0.031 -3.160 1.00 28.07 45 LEU B O 1
ATOM 3546 N N . ASN B 1 66 ? 41.401 -0.567 -1.203 1.00 28.08 46 ASN B N 1
ATOM 3547 C CA . ASN B 1 66 ? 41.259 0.772 -0.635 1.00 28.20 46 ASN B CA 1
ATOM 3548 C C . ASN B 1 66 ? 42.275 1.737 -1.255 1.00 28.06 46 ASN B C 1
ATOM 3549 O O . ASN B 1 66 ? 43.479 1.649 -0.989 1.00 28.12 46 ASN B O 1
ATOM 3554 N N . THR B 1 67 ? 41.773 2.652 -2.084 1.00 27.73 47 THR B N 1
ATOM 3555 C CA . THR B 1 67 ? 42.610 3.572 -2.866 1.00 27.42 47 THR B CA 1
ATOM 3556 C C . THR B 1 67 ? 43.206 4.722 -2.040 1.00 27.10 47 THR B C 1
ATOM 3557 O O . THR B 1 67 ? 43.881 5.606 -2.577 1.00 27.21 47 THR B O 1
ATOM 3561 N N . VAL B 1 68 ? 42.955 4.697 -0.737 1.00 26.55 48 VAL B N 1
ATOM 3562 C CA . VAL B 1 68 ? 43.358 5.769 0.168 1.00 26.01 48 VAL B CA 1
ATOM 3563 C C . VAL B 1 68 ? 44.885 5.910 0.297 1.00 25.40 48 VAL B C 1
ATOM 3564 O O . VAL B 1 68 ? 45.621 4.921 0.252 1.00 25.49 48 VAL B O 1
ATOM 3568 N N . ALA B 1 69 ? 45.342 7.153 0.440 1.00 24.53 49 ALA B N 1
ATOM 3569 C CA . ALA B 1 69 ? 46.762 7.464 0.586 1.00 23.56 49 ALA B CA 1
ATOM 3570 C C . ALA B 1 69 ? 47.213 7.412 2.044 1.00 22.90 49 ALA B C 1
ATOM 3571 O O . ALA B 1 69 ? 46.403 7.540 2.963 1.00 22.77 49 ALA B O 1
ATOM 3573 N N . HIS B 1 70 ? 48.513 7.218 2.240 1.00 22.08 50 HIS B N 1
ATOM 3574 C CA . HIS B 1 70 ? 49.119 7.219 3.565 1.00 21.37 50 HIS B CA 1
ATOM 3575 C C . HIS B 1 70 ? 49.769 8.574 3.807 1.00 20.98 50 HIS B C 1
ATOM 3576 O O . HIS B 1 70 ? 50.576 9.033 2.995 1.00 20.82 50 HIS B O 1
ATOM 3583 N N . ASN B 1 71 ? 49.409 9.216 4.916 1.00 20.50 51 ASN B N 1
ATOM 3584 C CA . ASN B 1 71 ? 49.959 10.530 5.236 1.00 20.11 51 ASN B CA 1
ATOM 3585 C C . ASN B 1 71 ? 51.339 10.456 5.892 1.00 19.89 51 ASN B C 1
ATOM 3586 O O . ASN B 1 71 ? 51.807 9.368 6.240 1.00 19.78 51 ASN B O 1
ATOM 3591 N N . ALA B 1 72 ? 51.975 11.616 6.051 1.00 19.65 52 ALA B N 1
ATOM 3592 C CA . ALA B 1 72 ? 53.325 11.721 6.616 1.00 19.46 52 ALA B CA 1
ATOM 3593 C C . ALA B 1 72 ? 53.495 11.006 7.956 1.00 19.31 52 ALA B C 1
ATOM 3594 O O . ALA B 1 72 ? 54.536 10.393 8.203 1.00 19.43 52 ALA B O 1
ATOM 3596 N N . VAL B 1 73 ? 52.474 11.087 8.809 1.00 19.10 53 VAL B N 1
ATOM 3597 C CA . VAL B 1 73 ? 52.503 10.457 10.134 1.00 19.01 53 VAL B CA 1
ATOM 3598 C C . VAL B 1 73 ? 52.510 8.928 10.020 1.00 18.81 53 VAL B C 1
ATOM 3599 O O . VAL B 1 73 ? 53.247 8.251 10.739 1.00 18.84 53 VAL B O 1
ATOM 3603 N N . THR B 1 74 ? 51.692 8.399 9.111 1.00 18.59 54 THR B N 1
ATOM 3604 C CA . THR B 1 74 ? 51.679 6.971 8.799 1.00 18.39 54 THR B CA 1
ATOM 3605 C C . THR B 1 74 ? 53.022 6.535 8.202 1.00 18.39 54 THR B C 1
ATOM 3606 O O . THR B 1 74 ? 53.541 5.469 8.543 1.00 18.35 54 THR B O 1
ATOM 3610 N N . VAL B 1 75 ? 53.579 7.373 7.327 1.00 18.33 55 VAL B N 1
ATOM 3611 C CA . VAL B 1 75 ? 54.893 7.129 6.723 1.00 18.36 55 VAL B CA 1
ATOM 3612 C C . VAL B 1 75 ? 55.995 7.057 7.788 1.00 18.45 55 VAL B C 1
ATOM 3613 O O . VAL B 1 75 ? 56.887 6.207 7.704 1.00 18.43 55 VAL B O 1
ATOM 3617 N N . GLN B 1 76 ? 55.915 7.934 8.790 1.00 18.49 56 GLN B N 1
ATOM 3618 C CA . GLN B 1 76 ? 56.844 7.918 9.924 1.00 18.63 56 GLN B CA 1
ATOM 3619 C C . GLN B 1 76 ? 56.808 6.587 10.676 1.00 18.42 56 GLN B C 1
ATOM 3620 O O . GLN B 1 76 ? 57.851 6.078 11.089 1.00 18.42 56 GLN B O 1
ATOM 3626 N N . ARG B 1 77 ? 55.608 6.035 10.843 1.00 18.25 57 ARG B N 1
ATOM 3627 C CA . ARG B 1 77 ? 55.426 4.722 11.464 1.00 18.12 57 ARG B CA 1
ATOM 3628 C C . ARG B 1 77 ? 56.049 3.613 10.625 1.00 17.90 57 ARG B C 1
ATOM 3629 O O . ARG B 1 77 ? 56.619 2.670 11.168 1.00 17.81 57 ARG B O 1
ATOM 3637 N N . GLU B 1 78 ? 55.934 3.735 9.304 1.00 17.74 58 GLU B N 1
ATOM 3638 C CA . GLU B 1 78 ? 56.516 2.766 8.373 1.00 17.65 58 GLU B CA 1
ATOM 3639 C C . GLU B 1 78 ? 58.044 2.769 8.436 1.00 17.59 58 GLU B C 1
ATOM 3640 O O . GLU B 1 78 ? 58.676 1.711 8.366 1.00 17.55 58 GLU B O 1
ATOM 3646 N N . VAL B 1 79 ? 58.626 3.960 8.574 1.00 17.58 59 VAL B N 1
ATOM 3647 C CA . VAL B 1 79 ? 60.070 4.113 8.764 1.00 17.59 59 VAL B CA 1
ATOM 3648 C C . VAL B 1 79 ? 60.504 3.453 10.078 1.00 17.67 59 VAL B C 1
ATOM 3649 O O . VAL B 1 79 ? 61.487 2.708 10.111 1.00 17.60 59 VAL B O 1
ATOM 3653 N N . ALA B 1 80 ? 59.751 3.717 11.145 1.00 17.75 60 ALA B N 1
ATOM 3654 C CA . ALA B 1 80 ? 60.006 3.113 12.455 1.00 17.98 60 ALA B CA 1
ATOM 3655 C C . ALA B 1 80 ? 59.830 1.594 12.424 1.00 18.08 60 ALA B C 1
ATOM 3656 O O . ALA B 1 80 ? 60.532 0.869 13.132 1.00 18.11 60 ALA B O 1
ATOM 3658 N N . LEU B 1 81 ? 58.899 1.124 11.595 1.00 18.25 61 LEU B N 1
ATOM 3659 C CA . LEU B 1 81 ? 58.656 -0.310 11.425 1.00 18.46 61 LEU B CA 1
ATOM 3660 C C . LEU B 1 81 ? 59.560 -0.949 10.366 1.00 18.50 61 LEU B C 1
ATOM 3661 O O . LEU B 1 81 ? 59.429 -2.139 10.076 1.00 18.60 61 LEU B O 1
ATOM 3666 N N . ASP B 1 82 ? 60.471 -0.153 9.803 1.00 18.61 62 ASP B N 1
ATOM 3667 C CA . ASP B 1 82 ? 61.431 -0.602 8.781 1.00 18.74 62 ASP B CA 1
ATOM 3668 C C . ASP B 1 82 ? 60.760 -1.214 7.538 1.00 18.67 62 ASP B C 1
ATOM 3669 O O . ASP B 1 82 ? 61.235 -2.209 6.983 1.00 18.60 62 ASP B O 1
ATOM 3674 N N . VAL B 1 83 ? 59.653 -0.609 7.108 1.00 18.65 63 VAL B N 1
ATOM 3675 C CA . VAL B 1 83 ? 58.939 -1.053 5.904 1.00 18.61 63 VAL B CA 1
ATOM 3676 C C . VAL B 1 83 ? 58.761 0.075 4.884 1.00 18.63 63 VAL B C 1
ATOM 3677 O O . VAL B 1 83 ? 57.826 0.060 4.078 1.00 18.61 63 VAL B O 1
ATOM 3681 N N . ASN B 1 84 ? 59.671 1.046 4.920 1.00 18.64 64 ASN B N 1
ATOM 3682 C CA . ASN B 1 84 ? 59.650 2.171 3.990 1.00 18.70 64 ASN B CA 1
ATOM 3683 C C . ASN B 1 84 ? 60.211 1.773 2.621 1.00 18.67 64 ASN B C 1
ATOM 3684 O O . ASN B 1 84 ? 61.241 2.291 2.176 1.00 18.60 64 ASN B O 1
ATOM 3689 N N . GLU B 1 85 ? 59.521 0.839 1.968 1.00 18.66 65 GLU B N 1
ATOM 3690 C CA . GLU B 1 85 ? 59.929 0.308 0.667 1.00 18.71 65 GLU B CA 1
ATOM 3691 C C . GLU B 1 85 ? 59.902 1.383 -0.419 1.00 18.65 65 GLU B C 1
ATOM 3692 O O . GLU B 1 85 ? 60.833 1.485 -1.222 1.00 18.64 65 GLU B O 1
ATOM 3698 N N . TRP B 1 86 ? 58.834 2.178 -0.429 1.00 18.50 66 TRP B N 1
ATOM 3699 C CA . TRP B 1 86 ? 58.666 3.255 -1.396 1.00 18.58 66 TRP B CA 1
ATOM 3700 C C . TRP B 1 86 ? 58.611 4.607 -0.675 1.00 18.76 66 TRP B C 1
ATOM 3701 O O . TRP B 1 86 ? 57.556 4.994 -0.164 1.00 18.70 66 TRP B O 1
ATOM 3712 N N . PRO B 1 87 ? 59.753 5.324 -0.623 1.00 18.90 67 PRO B N 1
ATOM 3713 C CA . PRO B 1 87 ? 59.860 6.591 0.112 1.00 19.01 67 PRO B CA 1
ATOM 3714 C C . PRO B 1 87 ? 58.891 7.663 -0.389 1.00 19.06 67 PRO B C 1
ATOM 3715 O O . PRO B 1 87 ? 58.695 7.808 -1.599 1.00 18.99 67 PRO B O 1
ATOM 3719 N N . SER B 1 88 ? 58.299 8.399 0.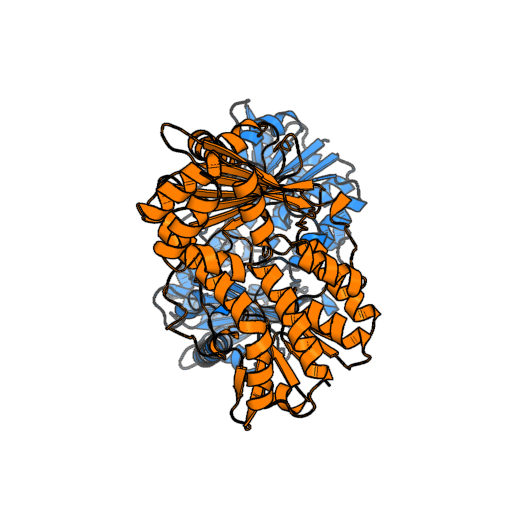551 1.00 19.21 68 SER B N 1
ATOM 3720 C CA . SER B 1 88 ? 57.291 9.419 0.248 1.00 19.38 68 SER B CA 1
ATOM 3721 C C . SER B 1 88 ? 57.836 10.599 -0.561 1.00 19.51 68 SER B C 1
ATOM 3722 O O . SER B 1 88 ? 57.092 11.245 -1.297 1.00 19.46 68 SER B O 1
ATOM 3725 N N . GLU B 1 89 ? 59.130 10.874 -0.422 1.00 19.70 69 GLU B N 1
ATOM 3726 C CA . GLU B 1 89 ? 59.769 11.958 -1.167 1.00 20.05 69 GLU B CA 1
ATOM 3727 C C . GLU B 1 89 ? 59.951 11.601 -2.644 1.00 19.89 69 GLU B C 1
ATOM 3728 O O . GLU B 1 89 ? 59.973 12.482 -3.508 1.00 19.89 69 GLU B O 1
ATOM 3734 N N . GLU B 1 90 ? 60.069 10.307 -2.925 1.00 19.76 70 GLU B N 1
ATOM 3735 C CA . GLU B 1 90 ? 60.276 9.828 -4.289 1.00 19.77 70 GLU B CA 1
ATOM 3736 C C . GLU B 1 90 ? 58.969 9.438 -4.985 1.00 19.25 70 GLU B C 1
ATOM 3737 O O . GLU B 1 90 ? 58.813 9.653 -6.189 1.00 19.19 70 GLU B O 1
ATOM 3743 N N . PHE B 1 91 ? 58.036 8.872 -4.224 1.00 18.72 71 PHE B N 1
ATOM 3744 C CA . PHE B 1 91 ? 56.808 8.321 -4.795 1.00 18.18 71 PHE B CA 1
ATOM 3745 C C . PHE B 1 91 ? 55.539 9.073 -4.385 1.00 17.79 71 PHE B C 1
ATOM 3746 O O . PHE B 1 91 ? 54.461 8.823 -4.929 1.00 17.66 71 PHE B O 1
ATOM 3754 N N . GLY B 1 92 ? 55.670 9.995 -3.435 1.00 17.31 72 GLY B N 1
ATOM 3755 C CA . GLY B 1 92 ? 54.512 10.683 -2.876 1.00 16.82 72 GLY B CA 1
ATOM 3756 C C . GLY B 1 92 ? 54.173 12.023 -3.500 1.00 16.45 72 GLY B C 1
ATOM 3757 O O . GLY B 1 92 ? 54.751 12.416 -4.514 1.00 16.41 72 GLY B O 1
ATOM 3758 N N . TYR B 1 93 ? 53.216 12.713 -2.884 1.00 16.12 73 TYR B N 1
ATOM 3759 C CA . TYR B 1 93 ? 52.777 14.034 -3.326 1.00 15.75 73 TYR B CA 1
ATOM 3760 C C . TYR B 1 93 ? 52.905 15.049 -2.191 1.00 15.73 73 TYR B C 1
ATOM 3761 O O . TYR B 1 93 ? 52.943 14.675 -1.018 1.00 15.68 73 TYR B O 1
ATOM 3770 N N . PHE B 1 94 ? 52.944 16.330 -2.546 1.00 15.61 74 PHE B N 1
ATOM 3771 C CA . PHE B 1 94 ? 53.422 17.364 -1.629 1.00 15.64 74 PHE B CA 1
ATOM 3772 C C . PHE B 1 94 ? 52.379 18.404 -1.208 1.00 15.50 74 PHE B C 1
ATOM 3773 O O . PHE B 1 94 ? 52.671 19.286 -0.397 1.00 15.49 74 PHE B O 1
ATOM 3781 N N . GLY B 1 95 ? 51.168 18.294 -1.747 1.00 15.40 75 GLY B N 1
ATOM 3782 C CA . GLY B 1 95 ? 50.088 19.211 -1.392 1.00 15.20 75 GLY B CA 1
ATOM 3783 C C . GLY B 1 95 ? 48.765 18.883 -2.052 1.00 15.08 75 GLY B C 1
ATOM 3784 O O . GLY B 1 95 ? 48.634 17.858 -2.723 1.00 15.05 75 GLY B O 1
ATOM 3785 N N . HIS B 1 96 ? 47.779 19.751 -1.841 1.00 14.96 76 HIS B N 1
ATOM 3786 C CA . HIS B 1 96 ? 46.469 19.608 -2.469 1.00 14.88 76 HIS B CA 1
ATOM 3787 C C . HIS B 1 96 ? 46.133 20.807 -3.343 1.00 14.83 76 HIS B C 1
ATOM 3788 O O . HIS B 1 96 ? 46.135 21.949 -2.874 1.00 14.79 76 HIS B O 1
ATOM 3795 N N . TYR B 1 97 ? 45.849 20.543 -4.614 1.00 14.80 77 TYR B N 1
ATOM 3796 C CA . TYR B 1 97 ? 45.165 21.513 -5.456 1.00 14.80 77 TYR B CA 1
ATOM 3797 C C . TYR B 1 97 ? 43.679 21.411 -5.154 1.00 14.78 77 TYR B C 1
ATOM 3798 O O . TYR B 1 97 ? 43.158 20.319 -4.916 1.00 14.77 77 TYR B O 1
ATOM 3807 N N . TYR B 1 98 ? 43.001 22.551 -5.148 1.00 14.78 78 TYR B N 1
ATOM 3808 C CA . TYR B 1 98 ? 41.568 22.570 -4.913 1.00 14.76 78 TYR B CA 1
ATOM 3809 C C . TYR B 1 98 ? 40.834 23.183 -6.090 1.00 15.03 78 TYR B C 1
ATOM 3810 O O . TYR B 1 98 ? 41.173 24.276 -6.554 1.00 14.97 78 TYR B O 1
ATOM 3819 N N . TYR B 1 99 ? 39.841 22.451 -6.584 1.00 15.29 79 TYR B N 1
ATOM 3820 C CA . TYR B 1 99 ? 38.902 22.990 -7.547 1.00 15.60 79 TYR B CA 1
ATOM 3821 C C . TYR B 1 99 ? 37.491 22.864 -6.996 1.00 15.85 79 TYR B C 1
ATOM 3822 O O . TYR B 1 99 ? 37.094 21.809 -6.504 1.00 15.93 79 TYR B O 1
ATOM 3831 N N . VAL B 1 100 ? 36.741 23.954 -7.072 1.00 16.19 80 VAL B N 1
ATOM 3832 C CA . VAL B 1 100 ? 35.331 23.935 -6.706 1.00 16.53 80 VAL B CA 1
ATOM 3833 C C . VAL B 1 100 ? 34.536 24.665 -7.786 1.00 16.60 80 VAL B C 1
ATOM 3834 O O . VAL B 1 100 ? 34.747 25.851 -8.041 1.00 16.72 80 VAL B O 1
ATOM 3838 N N . GLY B 1 101 ? 33.641 23.922 -8.429 1.00 16.77 81 GLY B N 1
ATOM 3839 C CA . GLY B 1 101 ? 32.969 24.366 -9.644 1.00 17.07 81 GLY B CA 1
ATOM 3840 C C . GLY B 1 101 ? 31.851 25.366 -9.456 1.00 17.21 81 GLY B C 1
ATOM 3841 O O . GLY B 1 101 ? 31.805 26.095 -8.463 1.00 17.34 81 GLY B O 1
ATOM 3842 N N . GLY B 1 102 ? 30.940 25.382 -10.422 1.00 17.40 82 GLY B N 1
ATOM 3843 C CA . GLY B 1 102 ? 29.881 26.379 -10.481 1.00 17.55 82 GLY B CA 1
ATOM 3844 C C . GLY B 1 102 ? 30.204 27.413 -11.544 1.00 17.71 82 GLY B C 1
ATOM 3845 O O . GLY B 1 102 ? 31.246 27.322 -12.198 1.00 17.67 82 GLY B O 1
ATOM 3846 N N . PRO B 1 103 ? 29.309 28.400 -11.730 1.00 17.86 83 PRO B N 1
ATOM 3847 C CA . PRO B 1 103 ? 29.506 29.477 -12.705 1.00 17.95 83 PRO B CA 1
ATOM 3848 C C . PRO B 1 103 ? 30.816 30.245 -12.507 1.00 18.07 83 PRO B C 1
ATOM 3849 O O . PRO B 1 103 ? 31.472 30.589 -13.491 1.00 18.07 83 PRO B O 1
ATOM 3853 N N . GLN B 1 104 ? 31.189 30.504 -11.254 1.00 18.25 84 GLN B N 1
ATOM 3854 C CA . GLN B 1 104 ? 32.489 31.101 -10.942 1.00 18.47 84 GLN B CA 1
ATOM 3855 C C . GLN B 1 104 ? 33.359 30.119 -10.147 1.00 18.58 84 GLN B C 1
ATOM 3856 O O . GLN B 1 104 ? 33.278 30.064 -8.917 1.00 18.63 84 GLN B O 1
ATOM 3862 N N . PRO B 1 105 ? 34.192 29.335 -10.857 1.00 18.67 85 PRO B N 1
ATOM 3863 C CA . PRO B 1 105 ? 35.027 28.319 -10.217 1.00 18.77 85 PRO B CA 1
ATOM 3864 C C . PRO B 1 105 ? 36.175 28.905 -9.398 1.00 18.89 85 PRO B C 1
ATOM 3865 O O . PRO B 1 105 ? 36.673 29.989 -9.712 1.00 18.97 85 PRO B O 1
ATOM 3869 N N . MET B 1 106 ? 36.578 28.186 -8.354 1.00 19.01 86 MET B N 1
ATOM 3870 C CA . MET B 1 106 ? 37.711 28.582 -7.523 1.00 19.20 86 MET B CA 1
ATOM 3871 C C . MET B 1 106 ? 38.879 27.621 -7.723 1.00 19.02 86 MET B C 1
ATOM 3872 O O . MET B 1 106 ? 38.700 26.400 -7.694 1.00 19.04 86 MET B O 1
ATOM 3877 N N . ARG B 1 107 ? 40.066 28.183 -7.940 1.00 18.80 87 ARG B N 1
ATOM 3878 C CA . ARG B 1 107 ? 41.292 27.402 -8.094 1.00 18.59 87 ARG B CA 1
ATOM 3879 C C . ARG B 1 107 ? 42.346 27.902 -7.113 1.00 18.21 87 ARG B C 1
ATOM 3880 O O . ARG B 1 107 ? 42.775 29.058 -7.189 1.00 18.17 87 ARG B O 1
ATOM 3888 N N . PHE B 1 108 ? 42.750 27.033 -6.190 1.00 17.67 88 PHE B N 1
ATOM 3889 C CA . PHE B 1 108 ? 43.770 27.369 -5.194 1.00 17.16 88 PHE B CA 1
ATOM 3890 C C . PHE B 1 108 ? 44.558 26.145 -4.716 1.00 16.87 88 PHE B C 1
ATOM 3891 O O . PHE B 1 108 ? 44.253 25.012 -5.096 1.00 16.74 88 PHE B O 1
ATOM 3899 N N . TYR B 1 109 ? 45.574 26.383 -3.891 1.00 16.46 89 TYR B N 1
ATOM 3900 C CA . TYR B 1 109 ? 46.504 25.331 -3.490 1.00 16.03 89 TYR B CA 1
ATOM 3901 C C . TYR B 1 109 ? 46.879 25.414 -2.012 1.00 15.72 89 TYR B C 1
ATOM 3902 O O . TYR B 1 109 ? 46.963 26.502 -1.439 1.00 15.69 89 TYR B O 1
ATOM 3911 N N . GLY B 1 110 ? 47.099 24.250 -1.408 1.00 15.40 90 GLY B N 1
ATOM 3912 C CA . GLY B 1 110 ? 47.592 24.150 -0.040 1.00 15.01 90 GLY B CA 1
ATOM 3913 C C . GLY B 1 110 ? 48.719 23.139 0.069 1.00 14.81 90 GLY B C 1
ATOM 3914 O O . GLY B 1 110 ? 48.662 22.067 -0.536 1.00 14.72 90 GLY B O 1
ATOM 3915 N N . ASP B 1 111 ? 49.745 23.485 0.841 1.00 14.56 91 ASP B N 1
ATOM 3916 C CA . ASP B 1 111 ? 50.896 22.612 1.051 1.00 14.38 91 ASP B CA 1
ATOM 3917 C C . ASP B 1 111 ? 50.681 21.601 2.173 1.00 14.12 91 ASP B C 1
ATOM 3918 O O . ASP B 1 111 ? 50.021 21.894 3.173 1.00 13.96 91 ASP B O 1
ATOM 3923 N N . LEU B 1 112 ? 51.242 20.410 1.987 1.00 13.85 92 LEU B N 1
ATOM 3924 C CA . LEU B 1 112 ? 51.486 19.488 3.088 1.00 13.67 92 LEU B CA 1
ATOM 3925 C C . LEU B 1 112 ? 52.875 19.809 3.629 1.00 13.68 92 LEU B C 1
ATOM 3926 O O . LEU B 1 112 ? 53.788 20.113 2.856 1.00 13.66 92 LEU B O 1
ATOM 3931 N N . LYS B 1 113 ? 53.034 19.752 4.948 1.00 13.73 93 LYS B N 1
ATOM 3932 C CA . LYS B 1 113 ? 54.329 20.015 5.578 1.00 13.83 93 LYS B CA 1
ATOM 3933 C C . LYS B 1 113 ? 55.341 18.929 5.222 1.00 13.73 93 LYS B C 1
ATOM 3934 O O . LYS B 1 113 ? 56.523 19.209 5.009 1.00 13.79 93 LYS B O 1
ATOM 3940 N N . ALA B 1 114 ? 54.855 17.692 5.154 1.00 13.51 94 ALA B N 1
ATOM 3941 C CA . ALA B 1 114 ? 55.640 16.554 4.699 1.00 13.29 94 ALA B CA 1
ATOM 3942 C C . ALA B 1 114 ? 54.777 15.716 3.753 1.00 13.18 94 ALA B C 1
ATOM 3943 O O . ALA B 1 114 ? 53.562 15.623 3.949 1.00 13.21 94 ALA B O 1
ATOM 3945 N N . PRO B 1 115 ? 55.397 15.109 2.721 1.00 13.03 95 PRO B N 1
ATOM 3946 C CA . PRO B 1 115 ? 54.644 14.407 1.679 1.00 12.84 95 PRO B CA 1
ATOM 3947 C C . PRO B 1 115 ? 53.788 13.237 2.165 1.00 12.72 95 PRO B C 1
ATOM 3948 O O . PRO B 1 115 ? 54.175 12.518 3.090 1.00 12.58 95 PRO B O 1
ATOM 3952 N N . SER B 1 116 ? 52.623 13.080 1.540 1.00 12.56 96 SER B N 1
ATOM 3953 C CA . SER B 1 116 ? 51.808 11.879 1.674 1.00 12.49 96 SER B CA 1
ATOM 3954 C C . SER B 1 116 ? 52.083 10.993 0.466 1.00 12.40 96 SER B C 1
ATOM 3955 O O . SER B 1 116 ? 52.670 11.449 -0.514 1.00 12.46 96 SER B O 1
ATOM 3958 N N . ARG B 1 117 ? 51.661 9.733 0.526 1.00 12.34 97 ARG B N 1
ATOM 3959 C CA . ARG B 1 117 ? 52.002 8.774 -0.523 1.00 12.30 97 ARG B CA 1
ATOM 3960 C C . ARG B 1 117 ? 50.955 7.679 -0.672 1.00 12.22 97 ARG B C 1
ATOM 3961 O O . ARG B 1 117 ? 50.513 7.086 0.314 1.00 12.04 97 ARG B O 1
ATOM 3969 N N . ALA B 1 118 ? 50.565 7.430 -1.920 1.00 12.19 98 ALA B N 1
ATOM 3970 C CA . ALA B 1 118 ? 49.649 6.346 -2.251 1.00 12.22 98 ALA B CA 1
ATOM 3971 C C . ALA B 1 118 ? 50.345 5.303 -3.117 1.00 12.25 98 ALA B C 1
ATOM 3972 O O . ALA B 1 118 ? 50.897 5.621 -4.174 1.00 12.21 98 ALA B O 1
ATOM 3974 N N . VAL B 1 119 ? 50.330 4.062 -2.643 1.00 12.23 99 VAL B N 1
ATOM 3975 C CA . VAL B 1 119 ? 50.833 2.921 -3.398 1.00 12.21 99 VAL B CA 1
ATOM 3976 C C . VAL B 1 119 ? 49.727 1.872 -3.448 1.00 12.24 99 VAL B C 1
ATOM 3977 O O . VAL B 1 119 ? 49.137 1.539 -2.417 1.00 12.25 99 VAL B O 1
ATOM 3981 N N . ASP B 1 120 ? 49.437 1.386 -4.654 1.00 12.38 100 ASP B N 1
ATOM 3982 C CA . ASP B 1 120 ? 48.479 0.301 -4.874 1.00 12.52 100 ASP B CA 1
ATOM 3983 C C . ASP B 1 120 ? 48.644 -0.764 -3.793 1.00 12.61 100 ASP B C 1
ATOM 3984 O O . ASP B 1 120 ? 49.732 -1.325 -3.624 1.00 12.56 100 ASP B O 1
ATOM 3989 N N . TYR B 1 121 ? 47.565 -1.023 -3.058 1.00 12.73 101 TYR B N 1
ATOM 3990 C CA . TYR B 1 121 ? 47.574 -2.005 -1.971 1.00 13.01 101 TYR B CA 1
ATOM 3991 C C . TYR B 1 121 ? 47.918 -3.417 -2.444 1.00 13.14 101 TYR B C 1
ATOM 3992 O O . TYR B 1 121 ? 48.373 -4.245 -1.656 1.00 13.18 101 TYR B O 1
ATOM 4001 N N . ARG B 1 122 ? 47.720 -3.676 -3.734 1.00 13.34 102 ARG B N 1
ATOM 4002 C CA . ARG B 1 122 ? 48.073 -4.961 -4.335 1.00 13.51 102 ARG B CA 1
ATOM 4003 C C . ARG B 1 122 ? 49.592 -5.148 -4.432 1.00 13.62 102 ARG B C 1
ATOM 4004 O O . ARG B 1 122 ? 50.073 -6.267 -4.619 1.00 13.69 102 ARG B O 1
ATOM 4012 N N . LEU B 1 123 ? 50.335 -4.050 -4.301 1.00 13.70 103 LEU B N 1
ATOM 4013 C CA . LEU B 1 123 ? 51.791 -4.097 -4.173 1.00 13.81 103 LEU B CA 1
ATOM 4014 C C . LEU B 1 123 ? 52.210 -3.901 -2.718 1.00 13.80 103 LEU B C 1
ATOM 4015 O O . LEU B 1 123 ? 53.124 -4.566 -2.231 1.00 13.89 103 LEU B O 1
ATOM 4020 N N . TYR B 1 124 ? 51.523 -2.988 -2.035 1.00 13.86 104 TYR B N 1
ATOM 4021 C CA . TYR B 1 124 ? 51.886 -2.565 -0.684 1.00 13.83 104 TYR B CA 1
ATOM 4022 C C . TYR B 1 124 ? 51.628 -3.621 0.391 1.00 13.85 104 TYR B C 1
ATOM 4023 O O . TYR B 1 124 ? 52.481 -3.851 1.248 1.00 13.70 104 TYR B O 1
ATOM 4032 N N . GLN B 1 125 ? 50.456 -4.253 0.348 1.00 13.92 105 GLN B N 1
ATOM 4033 C CA . GLN B 1 125 ? 50.094 -5.260 1.351 1.00 14.12 105 GLN B CA 1
ATOM 4034 C C . GLN B 1 125 ? 50.996 -6.504 1.327 1.00 14.03 105 GLN B C 1
ATOM 4035 O O . GLN B 1 125 ? 51.435 -6.951 2.389 1.00 14.09 105 GLN B O 1
ATOM 4041 N N . PRO B 1 126 ? 51.280 -7.065 0.127 1.00 14.02 106 PRO B N 1
ATOM 4042 C CA . PRO B 1 126 ? 52.220 -8.193 0.065 1.00 14.03 106 PRO B CA 1
ATOM 4043 C C . PRO B 1 126 ? 53.607 -7.852 0.607 1.00 14.09 106 PRO B C 1
ATOM 4044 O O . PRO B 1 126 ? 54.262 -8.711 1.202 1.00 14.15 106 PRO B O 1
ATOM 4048 N N . MET B 1 127 ? 54.040 -6.609 0.397 1.00 14.17 107 MET B N 1
ATOM 4049 C CA . MET B 1 127 ? 55.302 -6.115 0.944 1.00 14.34 107 MET B CA 1
ATOM 4050 C C . MET B 1 127 ? 55.309 -6.201 2.474 1.00 14.43 107 MET B C 1
ATOM 4051 O O . MET B 1 127 ? 56.285 -6.669 3.064 1.00 14.41 107 MET B O 1
ATOM 4056 N N . LEU B 1 128 ? 54.219 -5.759 3.104 1.00 14.51 108 LEU B N 1
ATOM 4057 C CA . LEU B 1 128 ? 54.084 -5.811 4.563 1.00 14.76 108 LEU B CA 1
ATOM 4058 C C . LEU B 1 128 ? 54.017 -7.246 5.083 1.00 14.96 108 LEU B C 1
ATOM 4059 O O . LEU B 1 128 ? 54.594 -7.558 6.128 1.00 14.85 108 LEU B O 1
ATOM 4064 N N . MET B 1 129 ? 53.307 -8.104 4.350 1.00 15.33 109 MET B N 1
ATOM 4065 C CA . MET B 1 129 ? 53.147 -9.514 4.713 1.00 15.79 109 MET B CA 1
ATOM 4066 C C . MET B 1 129 ? 54.476 -10.268 4.678 1.00 16.14 109 MET B C 1
ATOM 4067 O O . MET B 1 129 ? 54.767 -11.063 5.572 1.00 16.15 109 MET B O 1
ATOM 4072 N N . ARG B 1 130 ? 55.272 -10.013 3.641 1.00 16.65 110 ARG B N 1
ATOM 4073 C CA . ARG B 1 130 ? 56.577 -10.656 3.484 1.00 17.18 110 ARG B CA 1
ATOM 4074 C C . ARG B 1 130 ? 57.577 -10.163 4.527 1.00 17.43 110 ARG B C 1
ATOM 4075 O O . ARG B 1 130 ? 58.434 -10.924 4.979 1.00 17.43 110 ARG B O 1
ATOM 4083 N N . ALA B 1 131 ? 57.454 -8.893 4.910 1.00 17.73 111 ALA B N 1
ATOM 4084 C CA . ALA B 1 131 ? 58.285 -8.311 5.961 1.00 18.11 111 ALA B CA 1
ATOM 4085 C C . ALA B 1 131 ? 57.937 -8.892 7.331 1.00 18.40 111 ALA B C 1
ATOM 4086 O O . ALA B 1 131 ? 58.827 -9.153 8.142 1.00 18.42 111 ALA B O 1
ATOM 4088 N N . LEU B 1 132 ? 56.644 -9.098 7.575 1.00 18.72 112 LEU B N 1
ATOM 4089 C CA . LEU B 1 132 ? 56.171 -9.665 8.835 1.00 19.04 112 LEU B CA 1
ATOM 4090 C C . LEU B 1 132 ? 56.570 -11.131 8.993 1.00 19.37 112 LEU B C 1
ATOM 4091 O O . LEU B 1 132 ? 57.017 -11.539 10.066 1.00 19.36 112 LEU B O 1
ATOM 4096 N N . GLU B 1 133 ? 56.406 -11.910 7.923 1.00 19.87 113 GLU B N 1
ATOM 4097 C CA . GLU B 1 133 ? 56.784 -13.325 7.916 1.00 20.38 113 GLU B CA 1
ATOM 4098 C C . GLU B 1 133 ? 58.286 -13.503 8.145 1.00 20.57 113 GLU B C 1
ATOM 4099 O O . GLU B 1 133 ? 58.702 -14.402 8.878 1.00 20.63 113 GLU B O 1
ATOM 4105 N N . ALA B 1 134 ? 59.083 -12.636 7.522 1.00 20.88 114 ALA B N 1
ATOM 4106 C CA . ALA B 1 134 ? 60.543 -12.688 7.621 1.00 21.24 114 ALA B CA 1
ATOM 4107 C C . ALA B 1 134 ? 61.059 -12.332 9.015 1.00 21.54 114 ALA B C 1
ATOM 4108 O O . ALA B 1 134 ? 62.173 -12.709 9.385 1.00 21.58 114 ALA B O 1
ATOM 4110 N N . ARG B 1 135 ? 60.245 -11.609 9.781 1.00 21.92 115 ARG B N 1
ATOM 4111 C CA . ARG B 1 135 ? 60.628 -11.173 11.123 1.00 22.25 115 ARG B CA 1
ATOM 4112 C C . ARG B 1 135 ? 60.055 -12.051 12.237 1.00 22.43 115 ARG B C 1
ATOM 4113 O O . ARG B 1 135 ? 60.214 -11.745 13.420 1.00 22.46 115 ARG B O 1
ATOM 4121 N N . GLY B 1 136 ? 59.403 -13.147 11.851 1.00 22.67 116 GLY B N 1
ATOM 4122 C CA . GLY B 1 136 ? 58.927 -14.145 12.808 1.00 22.95 116 GLY B CA 1
ATOM 4123 C C . GLY B 1 136 ? 57.422 -14.207 12.992 1.00 23.21 116 GLY B C 1
ATOM 4124 O O . GLY B 1 136 ? 56.923 -15.029 13.764 1.00 23.18 116 GLY B O 1
ATOM 4125 N N . GLY B 1 137 ? 56.700 -13.334 12.292 1.00 23.47 117 GLY B N 1
ATOM 4126 C CA . GLY B 1 137 ? 55.238 -13.329 12.321 1.00 23.74 117 GLY B CA 1
ATOM 4127 C C . GLY B 1 137 ? 54.657 -14.525 11.589 1.00 23.96 117 GLY B C 1
ATOM 4128 O O . GLY B 1 137 ? 55.043 -14.813 10.455 1.00 23.89 117 GLY B O 1
ATOM 4129 N N . LYS B 1 138 ? 53.731 -15.220 12.243 1.00 24.24 118 LYS B N 1
ATOM 4130 C CA . LYS B 1 138 ? 53.124 -16.425 11.678 1.00 24.64 118 LYS B CA 1
ATOM 4131 C C . LYS B 1 138 ? 51.848 -16.098 10.916 1.00 24.78 118 LYS B C 1
ATOM 4132 O O . LYS B 1 138 ? 51.064 -15.241 11.329 1.00 24.79 118 LYS B O 1
ATOM 4138 N N . PHE B 1 139 ? 51.648 -16.792 9.801 1.00 25.02 119 PHE B N 1
ATOM 4139 C CA . PHE B 1 139 ? 50.447 -16.628 8.994 1.00 25.28 119 PHE B CA 1
ATOM 4140 C C . PHE B 1 139 ? 49.650 -17.923 8.918 1.00 25.56 119 PHE B C 1
ATOM 4141 O O . PHE B 1 139 ? 50.195 -18.983 8.595 1.00 25.65 119 PHE B O 1
ATOM 4149 N N . CYS B 1 140 ? 48.363 -17.829 9.237 1.00 25.88 120 CYS B N 1
ATOM 4150 C CA . CYS B 1 140 ? 47.432 -18.929 9.025 1.00 26.28 120 CYS B CA 1
ATOM 4151 C C . CYS B 1 140 ? 46.460 -18.526 7.922 1.00 26.44 120 CYS B C 1
ATOM 4152 O O . CYS B 1 140 ? 45.569 -17.697 8.135 1.00 26.38 120 CYS B O 1
ATOM 4155 N N . TYR B 1 141 ? 46.658 -19.102 6.739 1.00 26.62 121 TYR B N 1
ATOM 4156 C CA . TYR B 1 141 ? 45.855 -18.754 5.572 1.00 26.88 121 TYR B CA 1
ATOM 4157 C C . TYR B 1 141 ? 44.533 -19.515 5.565 1.00 27.09 121 TYR B C 1
ATOM 4158 O O . TYR B 1 141 ? 44.401 -20.578 4.951 1.00 27.17 121 TYR B O 1
ATOM 4167 N N . ASP B 1 142 ? 43.564 -18.950 6.279 1.00 27.26 122 ASP B N 1
ATOM 4168 C CA . ASP B 1 142 ? 42.253 -19.554 6.458 1.00 27.43 122 ASP B CA 1
ATOM 4169 C C . ASP B 1 142 ? 41.217 -18.461 6.703 1.00 27.37 122 ASP B C 1
ATOM 4170 O O . ASP B 1 142 ? 41.510 -17.447 7.346 1.00 27.46 122 ASP B O 1
ATOM 4175 N N . ALA B 1 143 ? 40.013 -18.671 6.180 1.00 27.25 123 ALA B N 1
ATOM 4176 C CA . ALA B 1 143 ? 38.904 -17.739 6.369 1.00 27.13 123 ALA B CA 1
ATOM 4177 C C . ALA B 1 143 ? 38.311 -17.871 7.771 1.00 27.05 123 ALA B C 1
ATOM 4178 O O . ALA B 1 143 ? 37.977 -18.974 8.214 1.00 27.06 123 ALA B O 1
ATOM 4180 N N . VAL B 1 144 ? 38.187 -16.741 8.463 1.00 26.90 124 VAL B N 1
ATOM 4181 C CA . VAL B 1 144 ? 37.647 -16.714 9.822 1.00 26.72 124 VAL B CA 1
ATOM 4182 C C . VAL B 1 144 ? 36.288 -16.011 9.850 1.00 26.62 124 VAL B C 1
ATOM 4183 O O . VAL B 1 144 ? 36.152 -14.881 9.373 1.00 26.57 124 VAL B O 1
ATOM 4187 N N . SER B 1 145 ? 35.290 -16.697 10.402 1.00 26.47 125 SER B N 1
ATOM 4188 C CA . SER B 1 145 ? 33.953 -16.133 10.586 1.00 26.38 125 SER B CA 1
ATOM 4189 C C . SER B 1 145 ? 33.630 -15.975 12.075 1.00 26.32 125 SER B C 1
ATOM 4190 O O . SER B 1 145 ? 34.445 -16.324 12.934 1.00 26.28 125 SER B O 1
ATOM 4193 N N . ALA B 1 146 ? 32.439 -15.452 12.368 1.00 26.23 126 ALA B N 1
ATOM 4194 C CA . ALA B 1 146 ? 32.015 -15.144 13.739 1.00 26.19 126 ALA B CA 1
ATOM 4195 C C . ALA B 1 146 ? 32.047 -16.340 14.693 1.00 26.15 126 ALA B C 1
ATOM 4196 O O . ALA B 1 146 ? 32.374 -16.190 15.873 1.00 26.19 126 ALA B O 1
ATOM 4198 N N . GLU B 1 147 ? 31.713 -17.519 14.171 1.00 26.06 127 GLU B N 1
ATOM 4199 C CA . GLU B 1 147 ? 31.667 -18.756 14.959 1.00 26.03 127 GLU B CA 1
ATOM 4200 C C . GLU B 1 147 ? 33.041 -19.218 15.459 1.00 25.87 127 GLU B C 1
ATOM 4201 O O . GLU B 1 147 ? 33.129 -19.956 16.441 1.00 25.87 127 GLU B O 1
ATOM 4207 N N . ASP B 1 148 ? 34.100 -18.782 14.777 1.00 25.68 128 ASP B N 1
ATOM 4208 C CA . ASP B 1 148 ? 35.467 -19.204 15.089 1.00 25.48 128 ASP B CA 1
ATOM 4209 C C . ASP B 1 148 ? 36.104 -18.392 16.218 1.00 25.36 128 ASP B C 1
ATOM 4210 O O . ASP B 1 148 ? 37.095 -18.822 16.812 1.00 25.30 128 ASP B O 1
ATOM 4215 N N . LEU B 1 149 ? 35.526 -17.227 16.509 1.00 25.16 129 LEU B N 1
ATOM 4216 C CA . LEU B 1 149 ? 36.125 -16.256 17.431 1.00 25.06 129 LEU B CA 1
ATOM 4217 C C . LEU B 1 149 ? 36.304 -16.749 18.868 1.00 25.02 129 LEU B C 1
ATOM 4218 O O . LEU B 1 149 ? 37.308 -16.432 19.510 1.00 25.05 129 LEU B O 1
ATOM 4223 N N . GLU B 1 150 ? 35.339 -17.521 19.363 1.00 24.96 130 GLU B N 1
ATOM 4224 C CA . GLU B 1 150 ? 35.394 -18.054 20.727 1.00 24.92 130 GLU B CA 1
ATOM 4225 C C . GLU B 1 150 ? 36.545 -19.046 20.899 1.00 24.71 130 GLU B C 1
ATOM 4226 O O . GLU B 1 150 ? 37.252 -19.016 21.908 1.00 24.71 130 GLU B O 1
ATOM 4232 N N . GLY B 1 151 ? 36.727 -19.915 19.906 1.00 24.47 131 GLY B N 1
ATOM 4233 C CA . GLY B 1 151 ? 37.814 -20.892 19.906 1.00 24.25 131 GLY B CA 1
ATOM 4234 C C . GLY B 1 151 ? 39.186 -20.246 19.833 1.00 24.08 131 GLY B C 1
ATOM 4235 O O . GLY B 1 151 ? 40.120 -20.679 20.511 1.00 23.98 131 GLY B O 1
ATOM 4236 N N . LEU B 1 152 ? 39.298 -19.205 19.010 1.00 23.89 132 LEU B N 1
ATOM 4237 C CA . LEU B 1 152 ? 40.552 -18.471 18.840 1.00 23.77 132 LEU B CA 1
ATOM 4238 C C . LEU B 1 152 ? 40.915 -17.629 20.064 1.00 23.63 132 LEU B C 1
ATOM 4239 O O . LEU B 1 152 ? 42.096 -17.397 20.329 1.00 23.53 132 LEU B O 1
ATOM 4244 N N . SER B 1 153 ? 39.901 -17.180 20.803 1.00 23.57 133 SER B N 1
ATOM 4245 C CA . SER B 1 153 ? 40.108 -16.354 21.997 1.00 23.59 133 SER B CA 1
ATOM 4246 C C . SER B 1 153 ? 40.774 -17.131 23.134 1.00 23.58 133 SER B C 1
ATOM 4247 O O . SER B 1 153 ? 41.452 -16.547 23.981 1.00 23.57 133 SER B O 1
ATOM 4250 N N . GLU B 1 154 ? 40.574 -18.447 23.138 1.00 23.56 134 GLU B N 1
ATOM 4251 C CA . GLU B 1 154 ? 41.171 -19.329 24.139 1.00 23.58 134 GLU B CA 1
ATOM 4252 C C . GLU B 1 154 ? 42.561 -19.827 23.725 1.00 23.41 134 GLU B C 1
ATOM 4253 O O . GLU B 1 154 ? 43.275 -20.433 24.530 1.00 23.42 134 GLU B O 1
ATOM 4259 N N . GLN B 1 155 ? 42.939 -19.559 22.476 1.00 23.13 135 GLN B N 1
ATOM 4260 C CA . GLN B 1 155 ? 44.254 -19.941 21.954 1.00 22.91 135 GLN B CA 1
ATOM 4261 C C . GLN B 1 155 ? 45.314 -18.856 22.155 1.00 22.62 135 GLN B C 1
ATOM 4262 O O . GLN B 1 155 ? 46.514 -19.143 22.127 1.00 22.64 135 GLN B O 1
ATOM 4268 N N . TYR B 1 156 ? 44.867 -17.618 22.351 1.00 22.24 136 TYR B N 1
ATOM 4269 C CA . TYR B 1 156 ? 45.773 -16.480 22.523 1.00 21.95 136 TYR B CA 1
ATOM 4270 C C . TYR B 1 156 ? 45.441 -15.680 23.781 1.00 21.81 136 TYR B C 1
ATOM 4271 O O . TYR B 1 156 ? 44.349 -15.809 24.340 1.00 21.78 136 TYR B O 1
ATOM 4280 N N . ASP B 1 157 ? 46.393 -14.863 24.226 1.00 21.65 137 ASP B N 1
ATOM 4281 C CA . ASP B 1 157 ? 46.179 -13.976 25.369 1.00 21.54 137 ASP B CA 1
ATOM 4282 C C . ASP B 1 157 ? 45.227 -12.839 25.007 1.00 21.35 137 ASP B C 1
ATOM 4283 O O . ASP B 1 157 ? 44.443 -12.386 25.843 1.00 21.29 137 ASP B O 1
ATOM 4288 N N . LEU B 1 158 ? 45.302 -12.389 23.756 1.00 21.16 138 LEU B N 1
ATOM 4289 C CA . LEU B 1 158 ? 44.373 -11.398 23.220 1.00 21.03 138 LEU B CA 1
ATOM 4290 C C . LEU B 1 158 ? 44.107 -11.642 21.740 1.00 20.97 138 LEU B C 1
ATOM 4291 O O . LEU B 1 158 ? 45.036 -11.835 20.952 1.00 20.88 138 LEU B O 1
ATOM 4296 N N . LEU B 1 159 ? 42.829 -11.635 21.376 1.00 21.01 139 LEU B N 1
ATOM 4297 C CA . LEU B 1 159 ? 42.427 -11.733 19.981 1.00 21.12 139 LEU B CA 1
ATOM 4298 C C . LEU B 1 159 ? 42.012 -10.362 19.459 1.00 21.30 139 LEU B C 1
ATOM 4299 O O . LEU B 1 159 ? 41.163 -9.687 20.048 1.00 21.24 139 LEU B O 1
ATOM 4304 N N . VAL B 1 160 ? 42.633 -9.958 18.355 1.00 21.54 140 VAL B N 1
ATOM 4305 C CA . VAL B 1 160 ? 42.336 -8.690 17.701 1.00 21.83 140 VAL B CA 1
ATOM 4306 C C . VAL B 1 160 ? 41.792 -8.967 16.301 1.00 22.15 140 VAL B C 1
ATOM 4307 O O . VAL B 1 160 ? 42.401 -9.706 15.528 1.00 22.10 140 VAL B O 1
ATOM 4311 N N . VAL B 1 161 ? 40.638 -8.384 15.989 1.00 22.52 141 VAL B N 1
ATOM 4312 C CA . VAL B 1 161 ? 40.054 -8.494 14.651 1.00 22.94 141 VAL B CA 1
ATOM 4313 C C . VAL B 1 161 ? 39.990 -7.120 13.985 1.00 23.23 141 VAL B C 1
ATOM 4314 O O . VAL B 1 161 ? 39.502 -6.154 14.577 1.00 23.24 141 VAL B O 1
ATOM 4318 N N . CYS B 1 162 ? 40.505 -7.043 12.760 1.00 23.59 142 CYS B N 1
ATOM 4319 C CA . CYS B 1 162 ? 40.610 -5.775 12.040 1.00 23.93 142 CYS B CA 1
ATOM 4320 C C . CYS B 1 162 ? 40.035 -5.815 10.622 1.00 24.03 142 CYS B C 1
ATOM 4321 O O . CYS B 1 162 ? 40.085 -4.816 9.899 1.00 24.18 142 CYS B O 1
ATOM 4324 N N . THR B 1 163 ? 39.492 -6.965 10.230 1.00 24.12 143 THR B N 1
ATOM 4325 C CA . THR B 1 163 ? 38.865 -7.110 8.916 1.00 24.21 143 THR B CA 1
ATOM 4326 C C . THR B 1 163 ? 37.345 -7.233 9.020 1.00 24.28 143 THR B C 1
ATOM 4327 O O . THR B 1 163 ? 36.828 -7.967 9.866 1.00 24.30 143 THR B O 1
ATOM 4331 N N . GLY B 1 164 ? 36.642 -6.514 8.151 1.00 24.40 144 GLY B N 1
ATOM 4332 C CA . GLY B 1 164 ? 35.183 -6.538 8.125 1.00 24.56 144 GLY B CA 1
ATOM 4333 C C . GLY B 1 164 ? 34.594 -7.647 7.271 1.00 24.72 144 GLY B C 1
ATOM 4334 O O . GLY B 1 164 ? 33.391 -7.912 7.338 1.00 24.77 144 GLY B O 1
ATOM 4335 N N . LYS B 1 165 ? 35.434 -8.297 6.466 1.00 24.80 145 LYS B N 1
ATOM 4336 C CA . LYS B 1 165 ? 34.967 -9.365 5.577 1.00 24.94 145 LYS B CA 1
ATOM 4337 C C . LYS B 1 165 ? 34.662 -10.661 6.331 1.00 24.89 145 LYS B C 1
ATOM 4338 O O . LYS B 1 165 ? 35.173 -10.888 7.432 1.00 25.01 145 LYS B O 1
ATOM 4344 N N . TYR B 1 166 ? 33.821 -11.494 5.719 1.00 24.75 146 TYR B N 1
ATOM 4345 C CA . TYR B 1 166 ? 33.195 -12.652 6.371 1.00 24.67 146 TYR B CA 1
ATOM 4346 C C . TYR B 1 166 ? 32.257 -12.225 7.510 1.00 24.59 146 TYR B C 1
ATOM 4347 O O . TYR B 1 166 ? 32.076 -12.949 8.492 1.00 24.51 146 TYR B O 1
ATOM 4356 N N . ALA B 1 167 ? 31.671 -11.036 7.345 1.00 24.55 147 ALA B N 1
ATOM 4357 C CA . ALA B 1 167 ? 30.646 -10.473 8.240 1.00 24.52 147 ALA B CA 1
ATOM 4358 C C . ALA B 1 167 ? 31.064 -10.324 9.710 1.00 24.53 147 ALA B C 1
ATOM 4359 O O . ALA B 1 167 ? 30.224 -10.396 10.610 1.00 24.63 147 ALA B O 1
ATOM 4361 N N . LEU B 1 168 ? 32.355 -10.097 9.945 1.00 24.47 148 LEU B N 1
ATOM 4362 C CA . LEU B 1 168 ? 32.879 -9.971 11.307 1.00 24.47 148 LEU B CA 1
ATOM 4363 C C . LEU B 1 168 ? 32.495 -8.654 11.984 1.00 24.48 148 LEU B C 1
ATOM 4364 O O . LEU B 1 168 ? 32.595 -8.528 13.206 1.00 24.44 148 LEU B O 1
ATOM 4369 N N . GLY B 1 169 ? 32.053 -7.684 11.182 1.00 24.52 149 GLY B N 1
ATOM 4370 C CA . GLY B 1 169 ? 31.611 -6.380 11.681 1.00 24.61 149 GLY B CA 1
ATOM 4371 C C . GLY B 1 169 ? 30.390 -6.439 12.583 1.00 24.67 149 GLY B C 1
ATOM 4372 O O . GLY B 1 169 ? 30.214 -5.584 13.453 1.00 24.72 149 GLY B O 1
ATOM 4373 N N . LYS B 1 170 ? 29.557 -7.458 12.376 1.00 24.71 150 LYS B N 1
ATOM 4374 C CA . LYS B 1 170 ? 28.324 -7.656 13.146 1.00 24.69 150 LYS B CA 1
ATOM 4375 C C . LYS B 1 170 ? 28.571 -8.057 14.605 1.00 24.56 150 LYS B C 1
ATOM 4376 O O . LYS B 1 170 ? 27.669 -7.961 15.440 1.00 24.55 150 LYS B O 1
ATOM 4382 N N . VAL B 1 171 ? 29.791 -8.501 14.900 1.00 24.44 151 VAL B N 1
ATOM 4383 C CA . VAL B 1 171 ? 30.190 -8.890 16.256 1.00 24.29 151 VAL B CA 1
ATOM 4384 C C . VAL B 1 171 ? 30.339 -7.657 17.156 1.00 24.24 151 VAL B C 1
ATOM 4385 O O . VAL B 1 171 ? 30.123 -7.731 18.369 1.00 24.26 151 VAL B O 1
ATOM 4389 N N . PHE B 1 172 ? 30.695 -6.527 16.550 1.00 24.09 152 PHE B N 1
ATOM 4390 C CA . PHE B 1 172 ? 30.865 -5.272 17.274 1.00 24.01 152 PHE B CA 1
ATOM 4391 C C . PHE B 1 172 ? 29.662 -4.359 17.072 1.00 24.08 152 PHE B C 1
ATOM 4392 O O . PHE B 1 172 ? 29.388 -3.916 15.953 1.00 24.13 152 PHE B O 1
ATOM 4400 N N . GLU B 1 173 ? 28.954 -4.091 18.169 1.00 24.10 153 GLU B N 1
ATOM 4401 C CA . GLU B 1 173 ? 27.720 -3.302 18.164 1.00 24.20 153 GLU B CA 1
ATOM 4402 C C . GLU B 1 173 ? 27.897 -1.926 17.525 1.00 24.08 153 GLU B C 1
ATOM 4403 O O . GLU B 1 173 ? 28.872 -1.222 17.795 1.00 24.05 153 GLU B O 1
ATOM 4409 N N . LYS B 1 174 ? 26.938 -1.561 16.678 1.00 23.98 154 LYS B N 1
ATOM 4410 C CA . LYS B 1 174 ? 26.909 -0.259 16.026 1.00 23.89 154 LYS B CA 1
ATOM 4411 C C . LYS B 1 174 ? 26.535 0.826 17.034 1.00 23.67 154 LYS B C 1
ATOM 4412 O O . LYS B 1 174 ? 25.572 0.674 17.790 1.00 23.70 154 LYS B O 1
ATOM 4418 N N . GLN B 1 175 ? 27.306 1.910 17.049 1.00 23.37 155 GLN B N 1
ATOM 4419 C CA . GLN B 1 175 ? 27.010 3.054 17.912 1.00 23.08 155 GLN B CA 1
ATOM 4420 C C . GLN B 1 175 ? 26.197 4.089 17.137 1.00 23.01 155 GLN B C 1
ATOM 4421 O O . GLN B 1 175 ? 26.744 4.840 16.322 1.00 22.96 155 GLN B O 1
ATOM 4427 N N . SER B 1 176 ? 24.890 4.113 17.395 1.00 22.84 156 SER B N 1
ATOM 4428 C CA . SER B 1 176 ? 23.952 4.961 16.654 1.00 22.70 156 SER B CA 1
ATOM 4429 C C . SER B 1 176 ? 24.236 6.455 16.806 1.00 22.57 156 SER B C 1
ATOM 4430 O O . SER B 1 176 ? 24.074 7.218 15.851 1.00 22.56 156 SER B O 1
ATOM 4433 N N . GLU B 1 177 ? 24.669 6.859 18.000 1.00 22.43 157 GLU B N 1
ATOM 4434 C CA . GLU B 1 177 ? 25.010 8.258 18.284 1.00 22.30 157 GLU B CA 1
ATOM 4435 C C . GLU B 1 177 ? 26.195 8.752 17.449 1.00 22.11 157 GLU B C 1
ATOM 4436 O O . GLU B 1 177 ? 26.390 9.958 17.288 1.00 22.11 157 GLU B O 1
ATOM 4442 N N . ASN B 1 178 ? 26.975 7.811 16.922 1.00 21.87 158 ASN B N 1
ATOM 4443 C CA . ASN B 1 178 ? 28.119 8.124 16.074 1.00 21.65 158 ASN B CA 1
ATOM 4444 C C . ASN B 1 178 ? 27.952 7.617 14.639 1.00 21.55 158 ASN B C 1
ATOM 4445 O O . ASN B 1 178 ? 28.880 7.703 13.828 1.00 21.52 158 ASN B O 1
ATOM 4450 N N . SER B 1 179 ? 26.763 7.099 14.333 1.00 21.38 159 SER B N 1
ATOM 4451 C CA . SER B 1 179 ? 26.463 6.561 13.006 1.00 21.35 159 SER B CA 1
ATOM 4452 C C . SER B 1 179 ? 25.132 7.108 12.475 1.00 21.29 159 SER B C 1
ATOM 4453 O O . SER B 1 179 ? 24.105 6.430 12.561 1.00 21.32 159 SER B O 1
ATOM 4456 N N . PRO B 1 180 ? 25.146 8.337 11.921 1.00 21.21 160 PRO B N 1
ATOM 4457 C CA . PRO B 1 180 ? 23.906 8.978 11.471 1.00 21.19 160 PRO B CA 1
ATOM 4458 C C . PRO B 1 180 ? 23.339 8.417 10.162 1.00 21.22 160 PRO B C 1
ATOM 4459 O O . PRO B 1 180 ? 22.143 8.565 9.903 1.00 21.26 160 PRO B O 1
ATOM 4463 N N . PHE B 1 181 ? 24.185 7.781 9.353 1.00 21.22 161 PHE B N 1
ATOM 4464 C CA . PHE B 1 181 ? 23.769 7.272 8.046 1.00 21.27 161 PHE B CA 1
ATOM 4465 C C . PHE B 1 181 ? 23.540 5.765 8.053 1.00 21.34 161 PHE B C 1
ATOM 4466 O O . PHE B 1 181 ? 24.245 5.025 8.740 1.00 21.33 161 PHE B O 1
ATOM 4474 N N . GLU B 1 182 ? 22.553 5.321 7.279 1.00 21.48 162 GLU B N 1
ATOM 4475 C CA . GLU B 1 182 ? 22.226 3.899 7.165 1.00 21.67 162 GLU B CA 1
ATOM 4476 C C . GLU B 1 182 ? 22.412 3.368 5.742 1.00 21.51 162 GLU B C 1
ATOM 4477 O O . GLU B 1 182 ? 22.327 2.159 5.508 1.00 21.58 162 GLU B O 1
ATOM 4483 N N . LYS B 1 183 ? 22.667 4.274 4.801 1.00 21.29 163 LYS B N 1
ATOM 4484 C CA . LYS B 1 183 ? 22.905 3.904 3.406 1.00 21.21 163 LYS B CA 1
ATOM 4485 C C . LYS B 1 183 ? 24.015 4.790 2.814 1.00 20.88 163 LYS B C 1
ATOM 4486 O O . LYS B 1 183 ? 24.324 5.842 3.382 1.00 20.91 163 LYS B O 1
ATOM 4492 N N . PRO B 1 184 ? 24.640 4.356 1.696 1.00 20.47 164 PRO B N 1
ATOM 4493 C CA . PRO B 1 184 ? 25.697 5.158 1.074 1.00 20.15 164 PRO B CA 1
ATOM 4494 C C . PRO B 1 184 ? 25.259 6.593 0.777 1.00 19.81 164 PRO B C 1
ATOM 4495 O O . PRO B 1 184 ? 24.149 6.814 0.296 1.00 19.76 164 PRO B O 1
ATOM 4499 N N . GLN B 1 185 ? 26.128 7.554 1.076 1.00 19.38 165 GLN B N 1
ATOM 4500 C CA . GLN B 1 185 ? 25.831 8.962 0.816 1.00 18.97 165 GLN B CA 1
ATOM 4501 C C . GLN B 1 185 ? 26.256 9.373 -0.591 1.00 18.73 165 GLN B C 1
ATOM 4502 O O . GLN B 1 185 ? 25.792 10.387 -1.115 1.00 18.73 165 GLN B O 1
ATOM 4508 N N . ARG B 1 186 ? 27.135 8.575 -1.192 1.00 18.42 166 ARG B N 1
ATOM 4509 C CA . ARG B 1 186 ? 27.609 8.801 -2.554 1.00 18.16 166 ARG B CA 1
ATOM 4510 C C . ARG B 1 186 ? 27.650 7.509 -3.362 1.00 17.95 166 ARG B C 1
ATOM 4511 O O . ARG B 1 186 ? 27.872 6.429 -2.811 1.00 17.95 166 ARG B O 1
ATOM 4519 N N . ALA B 1 187 ? 27.423 7.634 -4.667 1.00 17.71 167 ALA B N 1
ATOM 4520 C CA . ALA B 1 187 ? 27.619 6.536 -5.603 1.00 17.44 167 ALA B CA 1
ATOM 4521 C C . ALA B 1 187 ? 29.059 6.598 -6.096 1.00 17.34 167 ALA B C 1
ATOM 4522 O O . ALA B 1 187 ? 29.471 7.578 -6.721 1.00 17.23 167 ALA B O 1
ATOM 4524 N N . LEU B 1 188 ? 29.820 5.547 -5.803 1.00 17.25 168 LEU B N 1
ATOM 4525 C CA . LEU B 1 188 ? 31.268 5.561 -6.007 1.00 17.19 168 LEU B CA 1
ATOM 4526 C C . LEU B 1 188 ? 31.721 4.985 -7.341 1.00 17.08 168 LEU B C 1
ATOM 4527 O O . LEU B 1 188 ? 31.243 3.937 -7.776 1.00 17.15 168 LEU B O 1
ATOM 4532 N N . CYS B 1 189 ? 32.648 5.691 -7.980 1.00 16.93 169 CYS B N 1
ATOM 4533 C CA . CYS B 1 189 ? 33.385 5.166 -9.122 1.00 16.79 169 CYS B CA 1
ATOM 4534 C C . CYS B 1 189 ? 34.861 5.473 -8.904 1.00 16.74 169 CYS B C 1
ATOM 4535 O O . CYS B 1 189 ? 35.306 6.610 -9.080 1.00 16.69 169 CYS B O 1
ATOM 4538 N N . VAL B 1 190 ? 35.609 4.450 -8.497 1.00 16.71 170 VAL B N 1
ATOM 4539 C CA . VAL B 1 190 ? 37.018 4.604 -8.148 1.00 16.63 170 VAL B CA 1
ATOM 4540 C C . VAL B 1 190 ? 37.891 3.785 -9.093 1.00 16.69 170 VAL B C 1
ATOM 4541 O O . VAL B 1 190 ? 37.690 2.578 -9.244 1.00 16.76 170 VAL B O 1
ATOM 4545 N N . GLY B 1 191 ? 38.860 4.445 -9.723 1.00 16.69 171 GLY B N 1
ATOM 4546 C CA . GLY B 1 191 ? 39.753 3.775 -10.661 1.00 16.73 171 GLY B CA 1
ATOM 4547 C C . GLY B 1 191 ? 41.162 4.332 -10.743 1.00 16.77 171 GLY B C 1
ATOM 4548 O O . GLY B 1 191 ? 41.407 5.490 -10.396 1.00 16.74 171 GLY B O 1
ATOM 4549 N N . LEU B 1 192 ? 42.088 3.490 -11.197 1.00 16.65 172 LEU B N 1
ATOM 4550 C CA . LEU B 1 192 ? 43.447 3.913 -11.515 1.00 16.71 172 LEU B CA 1
ATOM 4551 C C . LEU B 1 192 ? 43.550 4.105 -13.021 1.00 16.77 172 LEU B C 1
ATOM 4552 O O . LEU B 1 192 ? 43.204 3.208 -13.794 1.00 16.74 172 LEU B O 1
ATOM 4557 N N . PHE B 1 193 ? 44.026 5.276 -13.430 1.00 16.76 173 PHE B N 1
ATOM 4558 C CA . PHE B 1 193 ? 44.032 5.648 -14.840 1.00 16.88 173 PHE B CA 1
ATOM 4559 C C . PHE B 1 193 ? 45.419 6.011 -15.359 1.00 17.04 173 PHE B C 1
ATOM 4560 O O . PHE B 1 193 ? 46.273 6.495 -14.612 1.00 16.91 173 PHE B O 1
ATOM 4568 N N . LYS B 1 194 ? 45.627 5.761 -16.649 1.00 17.36 174 LYS B N 1
ATOM 4569 C CA . LYS B 1 194 ? 46.818 6.221 -17.357 1.00 17.73 174 LYS B CA 1
ATOM 4570 C C . LYS B 1 194 ? 46.449 7.382 -18.282 1.00 17.78 174 LYS B C 1
ATOM 4571 O O . LYS B 1 194 ? 45.268 7.617 -18.553 1.00 17.74 174 LYS B O 1
ATOM 4577 N N . GLY B 1 195 ? 47.459 8.111 -18.749 1.00 17.95 175 GLY B N 1
ATOM 4578 C CA . GLY B 1 195 ? 47.255 9.210 -19.690 1.00 18.23 175 GLY B CA 1
ATOM 4579 C C . GLY B 1 195 ? 46.810 10.529 -19.078 1.00 18.46 175 GLY B C 1
ATOM 4580 O O . GLY B 1 195 ? 46.390 11.436 -19.800 1.00 18.49 175 GLY B O 1
ATOM 4581 N N . ILE B 1 196 ? 46.892 10.640 -17.754 1.00 18.65 176 ILE B N 1
ATOM 4582 C CA . ILE B 1 196 ? 46.584 11.899 -17.075 1.00 18.97 176 ILE B CA 1
ATOM 4583 C C . ILE B 1 196 ? 47.879 12.574 -16.632 1.00 19.17 176 ILE B C 1
ATOM 4584 O O . ILE B 1 196 ? 48.603 12.050 -15.781 1.00 19.19 176 ILE B O 1
ATOM 4589 N N . LYS B 1 197 ? 48.163 13.731 -17.228 1.00 19.44 177 LYS B N 1
ATOM 4590 C CA . LYS B 1 197 ? 49.377 14.491 -16.933 1.00 19.75 177 LYS B CA 1
ATOM 4591 C C . LYS B 1 197 ? 49.392 14.984 -15.493 1.00 19.79 177 LYS B C 1
ATOM 4592 O O . LYS B 1 197 ? 48.347 15.280 -14.910 1.00 19.76 177 LYS B O 1
ATOM 4598 N N . GLU B 1 198 ? 50.593 15.069 -14.937 1.00 19.93 178 GLU B N 1
ATOM 4599 C CA . GLU B 1 198 ? 50.798 15.547 -13.582 1.00 20.17 178 GLU B CA 1
ATOM 4600 C C . GLU B 1 198 ? 50.699 17.072 -13.557 1.00 20.05 178 GLU B C 1
ATOM 4601 O O . GLU B 1 198 ? 51.105 17.744 -14.508 1.00 20.00 178 GLU B O 1
ATOM 4607 N N . ALA B 1 199 ? 50.147 17.607 -12.471 1.00 20.02 179 ALA B N 1
ATOM 4608 C CA . ALA B 1 199 ? 50.115 19.050 -12.233 1.00 19.93 179 ALA B CA 1
ATOM 4609 C C . ALA B 1 199 ? 51.544 19.566 -12.003 1.00 19.84 179 ALA B C 1
ATOM 4610 O O . ALA B 1 199 ? 52.436 18.768 -11.704 1.00 19.85 179 ALA B O 1
ATOM 4612 N N . PRO B 1 200 ? 51.773 20.893 -12.147 1.00 19.76 180 PRO B N 1
ATOM 4613 C CA . PRO B 1 200 ? 53.122 21.460 -11.991 1.00 19.59 180 PRO B CA 1
ATOM 4614 C C . PRO B 1 200 ? 53.904 20.887 -10.802 1.00 19.42 180 PRO B C 1
ATOM 4615 O O . PRO B 1 200 ? 55.112 20.658 -10.912 1.00 19.43 180 PRO B O 1
ATOM 4619 N N . ILE B 1 201 ? 53.216 20.662 -9.685 1.00 19.10 181 ILE B N 1
ATOM 4620 C CA . ILE B 1 201 ? 53.782 19.917 -8.558 1.00 18.92 181 ILE B CA 1
ATOM 4621 C C . ILE B 1 201 ? 52.968 18.639 -8.329 1.00 18.54 181 ILE B C 1
ATOM 4622 O O . ILE B 1 201 ? 51.740 18.654 -8.447 1.00 18.43 181 ILE B O 1
ATOM 4627 N N . ARG B 1 202 ? 53.658 17.533 -8.042 1.00 18.19 182 ARG B N 1
ATOM 4628 C CA . ARG B 1 202 ? 52.989 16.282 -7.683 1.00 17.87 182 ARG B CA 1
ATOM 4629 C C . ARG B 1 202 ? 52.087 16.493 -6.480 1.00 17.32 182 ARG B C 1
ATOM 4630 O O . ARG B 1 202 ? 52.563 16.729 -5.369 1.00 17.20 182 ARG B O 1
ATOM 4638 N N . ALA B 1 203 ? 50.782 16.414 -6.721 1.00 16.72 183 ALA B N 1
ATOM 4639 C CA . ALA B 1 203 ? 49.790 16.749 -5.710 1.00 16.30 183 ALA B CA 1
ATOM 4640 C C . ALA B 1 203 ? 48.457 16.057 -5.961 1.00 15.95 183 ALA B C 1
ATOM 4641 O O . ALA B 1 203 ? 48.155 15.645 -7.084 1.00 15.87 183 ALA B O 1
ATOM 4643 N N . VAL B 1 204 ? 47.672 15.924 -4.898 1.00 15.50 184 VAL B N 1
ATOM 4644 C CA . VAL B 1 204 ? 46.273 15.547 -5.020 1.00 15.15 184 VAL B CA 1
ATOM 4645 C C . VAL B 1 204 ? 45.489 16.762 -5.509 1.00 15.02 184 VAL B C 1
ATOM 4646 O O . VAL B 1 204 ? 45.827 17.902 -5.180 1.00 15.01 184 VAL B O 1
ATOM 4650 N N . THR B 1 205 ? 44.471 16.513 -6.325 1.00 14.77 185 THR B N 1
ATOM 4651 C CA . THR B 1 205 ? 43.482 17.530 -6.644 1.00 14.60 185 THR B CA 1
ATOM 4652 C C . THR B 1 205 ? 42.144 17.105 -6.057 1.00 14.53 185 THR B C 1
ATOM 4653 O O . THR B 1 205 ? 41.684 15.982 -6.279 1.00 14.48 185 THR B O 1
ATOM 4657 N N . MET B 1 206 ? 41.542 18.001 -5.281 1.00 14.33 186 MET B N 1
ATOM 4658 C CA . MET B 1 206 ? 40.193 17.795 -4.781 1.00 14.32 186 MET B CA 1
ATOM 4659 C C . MET B 1 206 ? 39.245 18.722 -5.527 1.00 14.12 186 MET B C 1
ATOM 4660 O O . MET B 1 206 ? 39.316 19.946 -5.397 1.00 13.98 186 MET B O 1
ATOM 4665 N N . SER B 1 207 ? 38.380 18.117 -6.335 1.00 14.05 187 SER B N 1
ATOM 4666 C CA . SER B 1 207 ? 37.475 18.857 -7.203 1.00 14.05 187 SER B CA 1
ATOM 4667 C C . SER B 1 207 ? 36.025 18.635 -6.796 1.00 14.04 187 SER B C 1
ATOM 4668 O O . SER B 1 207 ? 35.588 17.497 -6.620 1.00 13.93 187 SER B O 1
ATOM 4671 N N . PHE B 1 208 ? 35.287 19.731 -6.644 1.00 14.04 188 PHE B N 1
ATOM 4672 C CA . PHE B 1 208 ? 33.887 19.667 -6.253 1.00 14.06 188 PHE B CA 1
ATOM 4673 C C . PHE B 1 208 ? 32.977 20.309 -7.298 1.00 14.01 188 PHE B C 1
ATOM 4674 O O . PHE B 1 208 ? 33.094 21.500 -7.592 1.00 14.05 188 PHE B O 1
ATOM 4682 N N . SER B 1 209 ? 32.088 19.498 -7.867 1.00 13.83 189 SER B N 1
ATOM 4683 C CA . SER B 1 209 ? 31.030 19.989 -8.741 1.00 13.74 189 SER B CA 1
ATOM 4684 C C . SER B 1 209 ? 29.754 20.130 -7.909 1.00 13.65 189 SER B C 1
ATOM 4685 O O . SER B 1 209 ? 29.176 19.122 -7.494 1.00 13.65 189 SER B O 1
ATOM 4688 N N . PRO B 1 210 ? 29.324 21.383 -7.651 1.00 13.54 190 PRO B N 1
ATOM 4689 C CA . PRO B 1 210 ? 28.216 21.700 -6.739 1.00 13.50 190 PRO B CA 1
ATOM 4690 C C . PRO B 1 210 ? 26.924 20.958 -7.066 1.00 13.34 190 PRO B C 1
ATOM 4691 O O . PRO B 1 210 ? 26.410 21.066 -8.180 1.00 13.33 190 PRO B O 1
ATOM 4695 N N . GLY B 1 211 ? 26.423 20.200 -6.093 1.00 13.25 191 GLY B N 1
ATOM 4696 C CA . GLY B 1 211 ? 25.192 19.424 -6.251 1.00 13.01 191 GLY B CA 1
ATOM 4697 C C . GLY B 1 211 ? 25.329 18.189 -7.125 1.00 12.89 191 GLY B C 1
ATOM 4698 O O . GLY B 1 211 ? 24.342 17.501 -7.389 1.00 12.82 191 GLY B O 1
ATOM 4699 N N . HIS B 1 212 ? 26.552 17.896 -7.565 1.00 12.75 192 HIS B N 1
ATOM 4700 C CA . HIS B 1 212 ? 26.786 16.767 -8.464 1.00 12.62 192 HIS B CA 1
ATOM 4701 C C . HIS B 1 212 ? 27.801 15.743 -7.956 1.00 12.45 192 HIS B C 1
ATOM 4702 O O . HIS B 1 212 ? 27.541 14.538 -8.011 1.00 12.49 192 HIS B O 1
ATOM 4709 N N . GLY B 1 213 ? 28.951 16.203 -7.468 1.00 12.24 193 GLY B N 1
ATOM 4710 C CA . GLY B 1 213 ? 29.942 15.273 -6.938 1.00 12.00 193 GLY B CA 1
ATOM 4711 C C . GLY B 1 213 ? 31.328 15.794 -6.620 1.00 11.83 193 GLY B C 1
ATOM 4712 O O . GLY B 1 213 ? 31.705 16.898 -7.016 1.00 11.77 193 GLY B O 1
ATOM 4713 N N . GLU B 1 214 ? 32.079 14.974 -5.891 1.00 11.75 194 GLU B N 1
ATOM 4714 C CA . GLU B 1 214 ? 33.472 15.248 -5.564 1.00 11.69 194 GLU B CA 1
ATOM 4715 C C . GLU B 1 214 ? 34.386 14.320 -6.351 1.00 11.62 194 GLU B C 1
ATOM 4716 O O . GLU B 1 214 ? 34.042 13.162 -6.600 1.00 11.60 194 GLU B O 1
ATOM 4722 N N . LEU B 1 215 ? 35.546 14.839 -6.741 1.00 11.53 195 LEU B N 1
ATOM 4723 C CA . LEU B 1 215 ? 36.609 14.024 -7.308 1.00 11.50 195 LEU B CA 1
ATOM 4724 C C . LEU B 1 215 ? 37.898 14.227 -6.526 1.00 11.64 195 LEU B C 1
ATOM 4725 O O . LEU B 1 215 ? 38.316 15.361 -6.276 1.00 11.64 195 LEU B O 1
ATOM 4730 N N . ILE B 1 216 ? 38.518 13.119 -6.136 1.00 11.72 196 ILE B N 1
ATOM 4731 C CA . ILE B 1 216 ? 39.847 13.162 -5.551 1.00 11.83 196 ILE B CA 1
ATOM 4732 C C . ILE B 1 216 ? 40.812 12.479 -6.517 1.00 11.89 196 ILE B C 1
ATOM 4733 O O . ILE B 1 216 ? 40.707 11.279 -6.779 1.00 11.96 196 ILE B O 1
ATOM 4738 N N . GLU B 1 217 ? 41.724 13.269 -7.072 1.00 11.91 197 GLU B N 1
ATOM 4739 C CA . GLU B 1 217 ? 42.750 12.758 -7.962 1.00 12.07 197 GLU B CA 1
ATOM 4740 C C . GLU B 1 217 ? 44.017 12.523 -7.151 1.00 12.03 197 GLU B C 1
ATOM 4741 O O . GLU B 1 217 ? 44.566 13.460 -6.572 1.00 11.85 197 GLU B O 1
ATOM 4747 N N . ILE B 1 218 ? 44.468 11.270 -7.107 1.00 12.03 198 ILE B N 1
ATOM 4748 C CA . ILE B 1 218 ? 45.617 10.891 -6.284 1.00 12.09 198 ILE B CA 1
ATOM 4749 C C . ILE B 1 218 ? 46.714 10.223 -7.113 1.00 12.16 198 ILE B C 1
ATOM 4750 O O . ILE B 1 218 ? 46.477 9.177 -7.725 1.00 12.20 198 ILE B O 1
ATOM 4755 N N . PRO B 1 219 ? 47.922 10.822 -7.134 1.00 12.20 199 PRO B N 1
ATOM 4756 C CA . PRO B 1 219 ? 49.060 10.157 -7.765 1.00 12.20 199 PRO B CA 1
ATOM 4757 C C . PRO B 1 219 ? 49.371 8.864 -7.018 1.00 12.21 199 PRO B C 1
ATOM 4758 O O . PRO B 1 219 ? 49.677 8.893 -5.824 1.00 12.21 199 PRO B O 1
ATOM 4762 N N . THR B 1 220 ? 49.264 7.742 -7.724 1.00 12.26 200 THR B N 1
ATOM 4763 C CA . THR B 1 220 ? 49.359 6.424 -7.110 1.00 12.28 200 THR B CA 1
ATOM 4764 C C . THR B 1 220 ? 50.350 5.542 -7.863 1.00 12.53 200 THR B C 1
ATOM 4765 O O . THR B 1 220 ? 50.281 5.416 -9.092 1.00 12.62 200 THR B O 1
ATOM 4769 N N . LEU B 1 221 ? 51.275 4.940 -7.120 1.00 12.63 201 LEU B N 1
ATOM 4770 C CA . LEU B 1 221 ? 52.175 3.945 -7.687 1.00 12.75 201 LEU B CA 1
ATOM 4771 C C . LEU B 1 221 ? 51.445 2.616 -7.839 1.00 12.81 201 LEU B C 1
ATOM 4772 O O . LEU B 1 221 ? 50.931 2.067 -6.864 1.00 12.78 201 LEU B O 1
ATOM 4777 N N . SER B 1 222 ? 51.397 2.117 -9.070 1.00 12.98 202 SER B N 1
ATOM 4778 C CA . SER B 1 222 ? 50.790 0.822 -9.361 1.00 13.20 202 SER B CA 1
ATOM 4779 C C . SER B 1 222 ? 51.732 -0.031 -10.214 1.00 13.35 202 SER B C 1
ATOM 4780 O O . SER B 1 222 ? 52.901 0.321 -10.392 1.00 13.24 202 SER B O 1
ATOM 4783 N N . PHE B 1 223 ? 51.213 -1.141 -10.739 1.00 13.62 203 PHE B N 1
ATOM 4784 C CA . PHE B 1 223 ? 52.004 -2.126 -11.482 1.00 13.93 203 PHE B CA 1
ATOM 4785 C C . PHE B 1 223 ? 52.873 -1.520 -12.582 1.00 14.05 203 PHE B C 1
ATOM 4786 O O . PHE B 1 223 ? 54.068 -1.807 -12.661 1.00 14.00 203 PHE B O 1
ATOM 4794 N N . ASN B 1 224 ? 52.267 -0.677 -13.414 1.00 14.30 204 ASN B N 1
ATOM 4795 C CA . ASN B 1 224 ? 52.955 -0.076 -14.553 1.00 14.55 204 ASN B CA 1
ATOM 4796 C C . ASN B 1 224 ? 53.628 1.263 -14.240 1.00 14.58 204 ASN B C 1
ATOM 4797 O O . ASN B 1 224 ? 54.025 1.998 -15.148 1.00 14.75 204 ASN B O 1
ATOM 4802 N N . GLY B 1 225 ? 53.765 1.567 -12.952 1.00 14.61 205 GLY B N 1
ATOM 4803 C CA . GLY B 1 225 ? 54.432 2.788 -12.508 1.00 14.62 205 GLY B CA 1
ATOM 4804 C C . GLY B 1 225 ? 53.466 3.814 -11.950 1.00 14.77 205 GLY B C 1
ATOM 4805 O O . GLY B 1 225 ? 52.395 3.464 -11.448 1.00 14.55 205 GLY B O 1
ATOM 4806 N N . MET B 1 226 ? 53.854 5.084 -12.039 1.00 14.93 206 MET B N 1
ATOM 4807 C CA . MET B 1 226 ? 53.031 6.182 -11.544 1.00 15.24 206 MET B CA 1
ATOM 4808 C C . MET B 1 226 ? 51.780 6.387 -12.392 1.00 15.17 206 MET B C 1
ATOM 4809 O O . MET B 1 226 ? 51.860 6.768 -13.561 1.00 15.15 206 MET B O 1
ATOM 4814 N N . SER B 1 227 ? 50.631 6.102 -11.789 1.00 15.10 207 SER B N 1
ATOM 4815 C CA . SER B 1 227 ? 49.338 6.360 -12.404 1.00 15.18 207 SER B CA 1
ATOM 4816 C C . SER B 1 227 ? 48.572 7.352 -11.536 1.00 15.10 207 SER B C 1
ATOM 4817 O O . SER B 1 227 ? 49.081 7.811 -10.509 1.00 15.10 207 SER B O 1
ATOM 4820 N N . THR B 1 228 ? 47.356 7.693 -11.950 1.00 15.01 208 THR B N 1
ATOM 4821 C CA . THR B 1 228 ? 46.525 8.592 -11.158 1.00 14.94 208 THR B CA 1
ATOM 4822 C C . THR B 1 228 ? 45.198 7.933 -10.796 1.00 14.76 208 THR B C 1
ATOM 4823 O O . THR B 1 228 ? 44.470 7.448 -11.668 1.00 14.68 208 THR B O 1
ATOM 4827 N N . ALA B 1 229 ? 44.908 7.906 -9.500 1.00 14.52 209 ALA B N 1
ATOM 4828 C CA . ALA B 1 229 ? 43.627 7.430 -8.999 1.00 14.35 209 ALA B CA 1
ATOM 4829 C C . ALA B 1 229 ? 42.573 8.517 -9.165 1.00 14.21 209 ALA B C 1
ATOM 4830 O O . ALA B 1 229 ? 42.822 9.683 -8.855 1.00 14.16 209 ALA B O 1
ATOM 4832 N N . LEU B 1 230 ? 41.406 8.130 -9.672 1.00 14.06 210 LEU B N 1
ATOM 4833 C CA . LEU B 1 230 ? 40.255 9.024 -9.723 1.00 14.00 210 LEU B CA 1
ATOM 4834 C C . LEU B 1 230 ? 39.163 8.494 -8.800 1.00 14.03 210 LEU B C 1
ATOM 4835 O O . LEU B 1 230 ? 38.557 7.454 -9.071 1.00 13.95 210 LEU B O 1
ATOM 4840 N N . VAL B 1 231 ? 38.943 9.207 -7.698 1.00 14.04 211 VAL B N 1
ATOM 4841 C CA . VAL B 1 231 ? 37.934 8.834 -6.714 1.00 14.14 211 VAL B CA 1
ATOM 4842 C C . VAL B 1 231 ? 36.700 9.712 -6.913 1.00 14.35 211 VAL B C 1
ATOM 4843 O O . VAL B 1 231 ? 36.663 10.863 -6.471 1.00 14.34 211 VAL B O 1
ATOM 4847 N N . LEU B 1 232 ? 35.695 9.163 -7.590 1.00 14.48 212 LEU B N 1
ATOM 4848 C CA . LEU B 1 232 ? 34.485 9.915 -7.906 1.00 14.70 212 LEU B CA 1
ATOM 4849 C C . LEU B 1 232 ? 33.366 9.639 -6.907 1.00 14.86 212 LEU B C 1
ATOM 4850 O O . LEU B 1 232 ? 32.764 8.563 -6.901 1.00 14.78 212 LEU B O 1
ATOM 4855 N N . GLU B 1 233 ? 33.118 10.629 -6.054 1.00 15.11 213 GLU B N 1
ATOM 4856 C CA . GLU B 1 233 ? 32.064 10.575 -5.052 1.00 15.41 213 GLU B CA 1
ATOM 4857 C C . GLU B 1 233 ? 30.845 11.279 -5.629 1.00 15.49 213 GLU B C 1
ATOM 4858 O O . GLU B 1 233 ? 30.636 12.475 -5.406 1.00 15.49 213 GLU B O 1
ATOM 4864 N N . ASN B 1 234 ? 30.047 10.528 -6.378 1.00 15.59 214 ASN B N 1
ATOM 4865 C CA . ASN B 1 234 ? 28.932 11.092 -7.125 1.00 15.67 214 ASN B CA 1
ATOM 4866 C C . ASN B 1 234 ? 27.653 11.152 -6.304 1.00 15.78 214 ASN B C 1
ATOM 4867 O O . ASN B 1 234 ? 27.296 10.189 -5.622 1.00 15.75 214 ASN B O 1
ATOM 4872 N N . HIS B 1 235 ? 26.977 12.296 -6.372 1.00 15.92 215 HIS B N 1
ATOM 4873 C CA . HIS B 1 235 ? 25.726 12.522 -5.652 1.00 16.12 215 HIS B CA 1
ATOM 4874 C C . HIS B 1 235 ? 24.616 11.649 -6.225 1.00 16.24 215 HIS B C 1
ATOM 4875 O O . HIS B 1 235 ? 24.570 11.406 -7.433 1.00 16.22 215 HIS B O 1
ATOM 4882 N N . ILE B 1 236 ? 23.733 11.175 -5.349 1.00 16.51 216 ILE B N 1
ATOM 4883 C CA . ILE B 1 236 ? 22.574 10.381 -5.752 1.00 16.74 216 ILE B CA 1
ATOM 4884 C C . ILE B 1 236 ? 21.587 11.269 -6.509 1.00 16.81 216 ILE B C 1
ATOM 4885 O O . ILE B 1 236 ? 21.196 12.330 -6.019 1.00 16.86 216 ILE B O 1
ATOM 4890 N N . GLY B 1 237 ? 21.206 10.835 -7.709 1.00 16.88 217 GLY B N 1
ATOM 4891 C CA . GLY B 1 237 ? 20.243 11.559 -8.537 1.00 16.93 217 GLY B CA 1
ATOM 4892 C C . GLY B 1 237 ? 20.836 12.682 -9.371 1.00 17.10 217 GLY B C 1
ATOM 4893 O O . GLY B 1 237 ? 20.104 13.425 -10.032 1.00 17.14 217 GLY B O 1
ATOM 4894 N N . SER B 1 238 ? 22.161 12.804 -9.347 1.00 17.11 218 SER B N 1
ATOM 4895 C CA . SER B 1 238 ? 22.852 13.865 -10.075 1.00 17.18 218 SER B CA 1
ATOM 4896 C C . SER B 1 238 ? 23.218 13.452 -11.503 1.00 17.27 218 SER B C 1
ATOM 4897 O O . SER B 1 238 ? 22.920 12.337 -11.939 1.00 17.22 218 SER B O 1
ATOM 4900 N N . ASP B 1 239 ? 23.870 14.366 -12.219 1.00 17.37 219 ASP B N 1
ATOM 4901 C CA . ASP B 1 239 ? 24.329 14.133 -13.587 1.00 17.57 219 ASP B CA 1
ATOM 4902 C C . ASP B 1 239 ? 25.573 13.238 -13.614 1.00 17.63 219 ASP B C 1
ATOM 4903 O O . ASP B 1 239 ? 26.062 12.864 -14.683 1.00 17.67 219 ASP B O 1
ATOM 4908 N N . LEU B 1 240 ? 26.065 12.877 -12.432 1.00 17.63 220 LEU B N 1
ATOM 4909 C CA . LEU B 1 240 ? 27.332 12.167 -12.306 1.00 17.70 220 LEU B CA 1
ATOM 4910 C C . LEU B 1 240 ? 27.160 10.726 -11.811 1.00 17.76 220 LEU B C 1
ATOM 4911 O O . LEU B 1 240 ? 28.103 9.931 -11.865 1.00 17.74 220 LEU B O 1
ATOM 4916 N N . GLU B 1 241 ? 25.953 10.394 -11.353 1.00 17.81 221 GLU B N 1
ATOM 4917 C CA . GLU B 1 241 ? 25.658 9.080 -10.769 1.00 18.01 221 GLU B CA 1
ATOM 4918 C C . GLU B 1 241 ? 25.832 7.910 -11.744 1.00 18.07 221 GLU B C 1
ATOM 4919 O O . GLU B 1 241 ? 26.196 6.806 -11.331 1.00 18.02 221 GLU B O 1
ATOM 4925 N N . VAL B 1 242 ? 25.572 8.159 -13.028 1.00 18.23 222 VAL B N 1
ATOM 4926 C CA . VAL B 1 242 ? 25.677 7.135 -14.078 1.00 18.37 222 VAL B CA 1
ATOM 4927 C C . VAL B 1 242 ? 27.043 6.419 -14.096 1.00 18.52 222 VAL B C 1
ATOM 4928 O O . VAL B 1 242 ? 27.124 5.236 -14.436 1.00 18.43 222 VAL B O 1
ATOM 4932 N N . LEU B 1 243 ? 28.092 7.139 -13.697 1.00 18.72 223 LEU B N 1
ATOM 4933 C CA . LEU B 1 243 ? 29.465 6.622 -13.685 1.00 18.98 223 LEU B CA 1
ATOM 4934 C C . LEU B 1 243 ? 29.683 5.458 -12.718 1.00 19.15 223 LEU B C 1
ATOM 4935 O O . LEU B 1 243 ? 30.617 4.673 -12.890 1.00 19.14 223 LEU B O 1
ATOM 4940 N N . ALA B 1 244 ? 28.826 5.353 -11.706 1.00 19.32 224 ALA B N 1
ATOM 4941 C CA . ALA B 1 244 ? 28.901 4.263 -10.739 1.00 19.65 224 ALA B CA 1
ATOM 4942 C C . ALA B 1 244 ? 28.157 3.013 -11.213 1.00 19.84 224 ALA B C 1
ATOM 4943 O O . ALA B 1 244 ? 28.286 1.943 -10.613 1.00 19.95 224 ALA B O 1
ATOM 4945 N N . HIS B 1 245 ? 27.392 3.151 -12.293 1.00 20.15 225 HIS B N 1
ATOM 4946 C CA . HIS B 1 245 ? 26.537 2.070 -12.785 1.00 20.48 225 HIS B CA 1
ATOM 4947 C C . HIS B 1 245 ? 26.951 1.523 -14.153 1.00 20.57 225 HIS B C 1
ATOM 4948 O O . HIS B 1 245 ? 26.626 0.383 -14.491 1.00 20.75 225 HIS B O 1
ATOM 4955 N N . THR B 1 246 ? 27.662 2.334 -14.933 1.00 20.66 226 THR B N 1
ATOM 4956 C CA . THR B 1 246 ? 28.128 1.921 -16.258 1.00 20.77 226 THR B CA 1
ATOM 4957 C C . THR B 1 246 ? 29.401 1.070 -16.155 1.00 20.81 226 THR B C 1
ATOM 4958 O O . THR B 1 246 ? 30.398 1.490 -15.562 1.00 20.77 226 THR B O 1
ATOM 4962 N N . LYS B 1 247 ? 29.350 -0.131 -16.728 1.00 20.81 227 LYS B N 1
ATOM 4963 C CA . LYS B 1 247 ? 30.433 -1.104 -16.585 1.00 20.83 227 LYS B CA 1
ATOM 4964 C C . LYS B 1 247 ? 31.451 -0.996 -17.715 1.00 20.68 227 LYS B C 1
ATOM 4965 O O . LYS B 1 247 ? 31.086 -0.998 -18.893 1.00 20.68 227 LYS B O 1
ATOM 4971 N N . TYR B 1 248 ? 32.724 -0.902 -17.337 1.00 20.50 228 TYR B N 1
ATOM 4972 C CA . TYR B 1 248 ? 33.837 -0.822 -18.286 1.00 20.37 228 TYR B CA 1
ATOM 4973 C C . TYR B 1 248 ? 33.880 -2.034 -19.219 1.00 20.38 228 TYR B C 1
ATOM 4974 O O . TYR B 1 248 ? 34.085 -1.886 -20.424 1.00 20.31 228 TYR B O 1
ATOM 4983 N N . ASP B 1 249 ? 33.675 -3.223 -18.655 1.00 20.45 229 ASP B N 1
ATOM 4984 C CA . ASP B 1 249 ? 33.751 -4.476 -19.411 1.00 20.58 229 ASP B CA 1
ATOM 4985 C C . ASP B 1 249 ? 32.565 -4.727 -20.343 1.00 20.65 229 ASP B C 1
ATOM 4986 O O . ASP B 1 249 ? 32.609 -5.645 -21.167 1.00 20.68 229 ASP B O 1
ATOM 4991 N N . ASP B 1 250 ? 31.513 -3.922 -20.212 1.00 20.73 230 ASP B N 1
ATOM 4992 C CA . ASP B 1 250 ? 30.381 -3.976 -21.136 1.00 20.82 230 ASP B CA 1
ATOM 4993 C C . ASP B 1 250 ? 30.725 -3.300 -22.460 1.00 20.76 230 ASP B C 1
ATOM 4994 O O . ASP B 1 250 ? 30.296 -3.753 -23.522 1.00 20.86 230 ASP B O 1
ATOM 4999 N N . ASP B 1 251 ? 31.494 -2.213 -22.377 1.00 20.65 231 ASP B N 1
ATOM 5000 C CA . ASP B 1 251 ? 31.962 -1.455 -23.539 1.00 20.53 231 ASP B CA 1
ATOM 5001 C C . ASP B 1 251 ? 32.992 -0.416 -23.074 1.00 20.42 231 ASP B C 1
ATOM 5002 O O . ASP B 1 251 ? 32.615 0.640 -22.558 1.00 20.38 231 ASP B O 1
ATOM 5007 N N . PRO B 1 252 ? 34.296 -0.718 -23.248 1.00 20.28 232 PRO B N 1
ATOM 5008 C CA . PRO B 1 252 ? 35.377 0.143 -22.753 1.00 20.17 232 PRO B CA 1
ATOM 5009 C C . PRO B 1 252 ? 35.367 1.533 -23.377 1.00 19.97 232 PRO B C 1
ATOM 5010 O O . PRO B 1 252 ? 35.555 2.523 -22.667 1.00 19.96 232 PRO B O 1
ATOM 5014 N N . ARG B 1 253 ? 35.140 1.598 -24.688 1.00 19.79 233 ARG B N 1
ATOM 5015 C CA . ARG B 1 253 ? 35.083 2.866 -25.412 1.00 19.56 233 ARG B CA 1
ATOM 5016 C C . ARG B 1 253 ? 33.953 3.761 -24.904 1.00 19.31 233 ARG B C 1
ATOM 5017 O O . ARG B 1 253 ? 34.148 4.961 -24.722 1.00 19.40 233 ARG B O 1
ATOM 5025 N N . ALA B 1 254 ? 32.783 3.167 -24.668 1.00 19.00 234 ALA B N 1
ATOM 5026 C CA . ALA B 1 254 ? 31.618 3.902 -24.169 1.00 18.71 234 ALA B CA 1
ATOM 5027 C C . ALA B 1 254 ? 31.832 4.430 -22.750 1.00 18.53 234 ALA B C 1
ATOM 5028 O O . ALA B 1 254 ? 31.433 5.553 -22.436 1.00 18.52 234 ALA B O 1
ATOM 5030 N N . PHE B 1 255 ? 32.463 3.618 -21.902 1.00 18.32 235 PHE B N 1
ATOM 5031 C CA . PHE B 1 255 ? 32.812 4.028 -20.541 1.00 18.10 235 PHE B CA 1
ATOM 5032 C C . PHE B 1 255 ? 33.807 5.186 -20.556 1.00 17.99 235 PHE B C 1
ATOM 5033 O O . PHE B 1 255 ? 33.618 6.182 -19.854 1.00 17.96 235 PHE B O 1
ATOM 5041 N N . LEU B 1 256 ? 34.858 5.042 -21.361 1.00 17.90 236 LEU B N 1
ATOM 5042 C CA . LEU B 1 256 ? 35.912 6.049 -21.478 1.00 17.87 236 LEU B CA 1
ATOM 5043 C C . LEU B 1 256 ? 35.404 7.373 -22.049 1.00 17.84 236 LEU B C 1
ATOM 5044 O O . LEU B 1 256 ? 35.761 8.440 -21.547 1.00 17.81 236 LEU B O 1
ATOM 5049 N N . ASP B 1 257 ? 34.573 7.297 -23.088 1.00 17.79 237 ASP B N 1
ATOM 5050 C CA . ASP B 1 257 ? 33.943 8.482 -23.674 1.00 17.84 237 ASP B CA 1
ATOM 5051 C C . ASP B 1 257 ? 33.050 9.205 -22.665 1.00 17.80 237 ASP B C 1
ATOM 5052 O O . ASP B 1 257 ? 33.095 10.432 -22.562 1.00 17.75 237 ASP B O 1
ATOM 5057 N N . LEU B 1 258 ? 32.251 8.436 -21.924 1.00 17.83 238 LEU B N 1
ATOM 5058 C CA . LEU B 1 258 ? 31.381 8.985 -20.883 1.00 17.99 238 LEU B CA 1
ATOM 5059 C C . LEU B 1 258 ? 32.194 9.649 -19.774 1.00 18.08 238 LEU B C 1
ATOM 5060 O O . LEU B 1 258 ? 31.851 10.737 -19.318 1.00 18.00 238 LEU B O 1
ATOM 5065 N N . MET B 1 259 ? 33.272 8.988 -19.358 1.00 18.24 239 MET B N 1
ATOM 5066 C CA . MET B 1 259 ? 34.181 9.528 -18.353 1.00 18.45 239 MET B CA 1
ATOM 5067 C C . MET B 1 259 ? 34.791 10.855 -18.808 1.00 18.44 239 MET B C 1
ATOM 5068 O O . MET B 1 259 ? 34.835 11.816 -18.038 1.00 18.40 239 MET B O 1
ATOM 5073 N N . LEU B 1 260 ? 35.241 10.902 -20.061 1.00 18.45 240 LEU B N 1
ATOM 5074 C CA . LEU B 1 260 ? 35.855 12.102 -20.631 1.00 18.48 240 LEU B CA 1
ATOM 5075 C C . LEU B 1 260 ? 34.930 13.321 -20.617 1.00 18.52 240 LEU B C 1
ATOM 5076 O O . LEU B 1 260 ? 35.347 14.407 -20.210 1.00 18.54 240 LEU B O 1
ATOM 5081 N N . GLU B 1 261 ? 33.683 13.139 -21.053 1.00 18.49 241 GLU B N 1
ATOM 5082 C CA . GLU B 1 261 ? 32.725 14.249 -21.101 1.00 18.53 241 GLU B CA 1
ATOM 5083 C C . GLU B 1 261 ? 32.251 14.689 -19.714 1.00 18.19 241 GLU B C 1
ATOM 5084 O O . GLU B 1 261 ? 32.088 15.885 -19.467 1.00 18.17 241 GLU B O 1
ATOM 5090 N N . LYS B 1 262 ? 32.043 13.725 -18.817 1.00 17.92 242 LYS B N 1
ATOM 5091 C CA . LYS B 1 262 ? 31.622 14.022 -17.445 1.00 17.62 242 LYS B CA 1
ATOM 5092 C C . LYS B 1 262 ? 32.700 14.785 -16.678 1.00 17.56 242 LYS B C 1
ATOM 5093 O O . LYS B 1 262 ? 32.392 15.742 -15.969 1.00 17.61 242 LYS B O 1
ATOM 5099 N N . LEU B 1 263 ? 33.956 14.362 -16.828 1.00 17.37 243 LEU B N 1
ATOM 5100 C CA . LEU B 1 263 ? 35.088 15.082 -16.243 1.00 17.25 243 LEU B CA 1
ATOM 5101 C C . LEU B 1 263 ? 35.275 16.431 -16.926 1.00 17.20 243 LEU B C 1
ATOM 5102 O O . LEU B 1 263 ? 35.654 17.407 -16.283 1.00 17.06 243 LEU B O 1
ATOM 5107 N N . GLY B 1 264 ? 35.005 16.467 -18.230 1.00 17.16 244 GLY B N 1
ATOM 5108 C CA . GLY B 1 264 ? 35.120 17.683 -19.029 1.00 17.12 244 GLY B CA 1
ATOM 5109 C C . GLY B 1 264 ? 34.284 18.838 -18.511 1.00 17.13 244 GLY B C 1
ATOM 5110 O O . GLY B 1 264 ? 34.745 19.978 -18.488 1.00 17.14 244 GLY B O 1
ATOM 5111 N N . LYS B 1 265 ? 33.058 18.544 -18.084 1.00 17.20 245 LYS B N 1
ATOM 5112 C CA . LYS B 1 265 ? 32.146 19.586 -17.610 1.00 17.30 245 LYS B CA 1
ATOM 5113 C C . LYS B 1 265 ? 32.047 19.718 -16.083 1.00 17.13 245 LYS B C 1
ATOM 5114 O O . LYS B 1 265 ? 31.672 20.781 -15.582 1.00 17.19 245 LYS B O 1
ATOM 5120 N N . HIS B 1 266 ? 32.385 18.652 -15.356 1.00 16.83 246 HIS B N 1
ATOM 5121 C CA . HIS B 1 266 ? 32.277 18.650 -13.889 1.00 16.60 246 HIS B CA 1
ATOM 5122 C C . HIS B 1 266 ? 33.604 18.850 -13.157 1.00 16.45 246 HIS B C 1
ATOM 5123 O O . HIS B 1 266 ? 33.647 19.505 -12.114 1.00 16.38 246 HIS B O 1
ATOM 5130 N N . HIS B 1 267 ? 34.678 18.279 -13.695 1.00 16.29 247 HIS B N 1
ATOM 5131 C CA . HIS B 1 267 ? 36.003 18.422 -13.093 1.00 16.20 247 HIS B CA 1
ATOM 5132 C C . HIS B 1 267 ? 37.039 18.857 -14.139 1.00 16.28 247 HIS B C 1
ATOM 5133 O O . HIS B 1 267 ? 37.954 18.093 -14.461 1.00 16.19 247 HIS B O 1
ATOM 5140 N N . PRO B 1 268 ? 36.904 20.092 -14.668 1.00 16.39 248 PRO B N 1
ATOM 5141 C CA . PRO B 1 268 ? 37.717 20.506 -15.817 1.00 16.53 248 PRO B CA 1
ATOM 5142 C C . PRO B 1 268 ? 39.205 20.706 -15.517 1.00 16.64 248 PRO B C 1
ATOM 5143 O O . PRO B 1 268 ? 40.027 20.553 -16.422 1.00 16.65 248 PRO B O 1
ATOM 5147 N N . SER B 1 269 ? 39.545 21.038 -14.271 1.00 16.80 249 SER B N 1
ATOM 5148 C CA . SER B 1 269 ? 40.946 21.241 -13.879 1.00 17.02 249 SER B CA 1
ATOM 5149 C C . SER B 1 269 ? 41.746 19.936 -13.936 1.00 17.17 249 SER B C 1
ATOM 5150 O O . SER B 1 269 ? 42.965 19.950 -14.128 1.00 17.18 249 SER B O 1
ATOM 5153 N N . VAL B 1 270 ? 41.047 18.817 -13.764 1.00 17.31 250 VAL B N 1
ATOM 5154 C CA . VAL B 1 270 ? 41.633 17.494 -13.950 1.00 17.48 250 VAL B CA 1
ATOM 5155 C C . VAL B 1 270 ? 41.535 17.096 -15.426 1.00 17.66 250 VAL B C 1
ATOM 5156 O O . VAL B 1 270 ? 42.490 16.563 -15.998 1.00 17.58 250 VAL B O 1
ATOM 5160 N N . ALA B 1 271 ? 40.386 17.385 -16.035 1.00 17.90 251 ALA B N 1
ATOM 5161 C CA . ALA B 1 271 ? 40.107 17.022 -17.427 1.00 18.25 251 ALA B CA 1
ATOM 5162 C C . ALA B 1 271 ? 41.084 17.616 -18.441 1.00 18.51 251 ALA B C 1
ATOM 5163 O O . ALA B 1 271 ? 41.436 16.960 -19.426 1.00 18.53 251 ALA B O 1
ATOM 5165 N N . GLU B 1 272 ? 41.522 18.850 -18.194 1.00 18.84 252 GLU B N 1
ATOM 5166 C CA . GLU B 1 272 ? 42.409 19.566 -19.119 1.00 19.23 252 GLU B CA 1
ATOM 5167 C C . GLU B 1 272 ? 43.830 18.990 -19.179 1.00 19.32 252 GLU B C 1
ATOM 5168 O O . GLU B 1 272 ? 44.599 19.316 -20.086 1.00 19.34 252 GLU B O 1
ATOM 5174 N N . ARG B 1 273 ? 44.166 18.138 -18.213 1.00 19.46 253 ARG B N 1
ATOM 5175 C CA . ARG B 1 273 ? 45.459 17.460 -18.186 1.00 19.64 253 ARG B CA 1
ATOM 5176 C C . ARG B 1 273 ? 45.371 16.021 -18.709 1.00 19.71 253 ARG B C 1
ATOM 5177 O O . ARG B 1 273 ? 46.347 15.269 -18.657 1.00 19.74 253 ARG B O 1
ATOM 5185 N N . ILE B 1 274 ? 44.201 15.652 -19.223 1.00 19.79 254 ILE B N 1
ATOM 5186 C CA . ILE B 1 274 ? 43.982 14.318 -19.773 1.00 19.91 254 ILE B CA 1
ATOM 5187 C C . ILE B 1 274 ? 44.296 14.278 -21.268 1.00 20.02 254 ILE B C 1
ATOM 5188 O O . ILE B 1 274 ? 43.829 15.124 -22.036 1.00 20.02 254 ILE B O 1
ATOM 5193 N N . ASP B 1 275 ? 45.105 13.298 -21.663 1.00 20.19 255 ASP B N 1
ATOM 5194 C CA . ASP B 1 275 ? 45.339 12.994 -23.068 1.00 20.38 255 ASP B CA 1
ATOM 5195 C C . ASP B 1 275 ? 44.354 11.899 -23.492 1.00 20.41 255 ASP B C 1
ATOM 5196 O O . ASP B 1 275 ? 44.485 10.750 -23.064 1.00 20.42 255 ASP B O 1
ATOM 5201 N N . PRO B 1 276 ? 43.357 12.258 -24.329 1.00 20.52 256 PRO B N 1
ATOM 5202 C CA . PRO B 1 276 ? 42.271 11.351 -24.725 1.00 20.59 256 PRO B CA 1
ATOM 5203 C C . PRO B 1 276 ? 42.748 10.111 -25.485 1.00 20.66 256 PRO B C 1
ATOM 5204 O O . PRO B 1 276 ? 42.124 9.054 -25.386 1.00 20.68 256 PRO B O 1
ATOM 5208 N N . ALA B 1 277 ? 43.843 10.249 -26.229 1.00 20.68 257 ALA B N 1
ATOM 5209 C CA . ALA B 1 277 ? 44.417 9.139 -26.990 1.00 20.77 257 ALA B CA 1
ATOM 5210 C C . ALA B 1 277 ? 45.054 8.080 -26.086 1.00 20.78 257 ALA B C 1
ATOM 5211 O O . ALA B 1 277 ? 45.110 6.902 -26.449 1.00 20.84 257 ALA B O 1
ATOM 5213 N N . GLU B 1 278 ? 45.529 8.506 -24.916 1.00 20.72 258 GLU B N 1
ATOM 5214 C CA . GLU B 1 278 ? 46.172 7.612 -23.951 1.00 20.65 258 GLU B CA 1
ATOM 5215 C C . GLU B 1 278 ? 45.251 7.211 -22.799 1.00 20.39 258 GLU B C 1
ATOM 5216 O O . GLU B 1 278 ? 45.529 6.240 -22.090 1.00 20.41 258 GLU B O 1
ATOM 5222 N N . PHE B 1 279 ? 44.161 7.957 -22.620 1.00 20.04 259 PHE B N 1
ATOM 5223 C CA . PHE B 1 279 ? 43.253 7.760 -21.490 1.00 19.68 259 PHE B CA 1
ATOM 5224 C C . PHE B 1 279 ? 42.603 6.379 -21.474 1.00 19.51 259 PHE B C 1
ATOM 5225 O O . PHE B 1 279 ? 41.877 6.001 -22.395 1.00 19.55 259 PHE B O 1
ATOM 5233 N N . ASP B 1 280 ? 42.890 5.640 -20.407 1.00 19.20 260 ASP B N 1
ATOM 5234 C CA . ASP B 1 280 ? 42.404 4.280 -20.197 1.00 18.97 260 ASP B CA 1
ATOM 5235 C C . ASP B 1 280 ? 42.733 3.912 -18.754 1.00 18.68 260 ASP B C 1
ATOM 5236 O O . ASP B 1 280 ? 43.354 4.702 -18.039 1.00 18.65 260 ASP B O 1
ATOM 5241 N N . LEU B 1 281 ? 42.317 2.725 -18.322 1.00 18.43 261 LEU B N 1
ATOM 5242 C CA . LEU B 1 281 ? 42.710 2.209 -17.015 1.00 18.14 261 LEU B CA 1
ATOM 5243 C C . LEU B 1 281 ? 44.202 1.874 -17.010 1.00 18.04 261 LEU B C 1
ATOM 5244 O O . LEU B 1 281 ? 44.762 1.493 -18.043 1.00 18.00 261 LEU B O 1
ATOM 5249 N N . ALA B 1 282 ? 44.836 2.033 -15.850 1.00 17.85 262 ALA B N 1
ATOM 5250 C CA . ALA B 1 282 ? 46.293 1.923 -15.720 1.00 17.77 262 ALA B CA 1
ATOM 5251 C C . ALA B 1 282 ? 46.862 0.558 -16.117 1.00 17.64 262 ALA B C 1
ATOM 5252 O O . ALA B 1 282 ? 47.899 0.489 -16.782 1.00 17.65 262 ALA B O 1
ATOM 5254 N N . ASN B 1 283 ? 46.186 -0.515 -15.710 1.00 17.47 263 ASN B N 1
ATOM 5255 C CA . ASN B 1 283 ? 46.629 -1.875 -16.023 1.00 17.39 263 ASN B CA 1
ATOM 5256 C C . ASN B 1 283 ? 45.531 -2.731 -16.663 1.00 17.22 263 ASN B C 1
ATOM 5257 O O . ASN B 1 283 ? 45.719 -3.263 -17.757 1.00 17.25 263 ASN B O 1
ATOM 5262 N N . SER B 1 284 ? 44.392 -2.851 -15.980 1.00 16.99 264 SER B N 1
ATOM 5263 C CA . SER B 1 284 ? 43.280 -3.681 -16.448 1.00 16.89 264 SER B CA 1
ATOM 5264 C C . SER B 1 284 ? 41.944 -3.243 -15.846 1.00 16.87 264 SER B C 1
ATOM 5265 O O . SER B 1 284 ? 41.897 -2.315 -15.038 1.00 16.93 264 SER B O 1
ATOM 5268 N N . SER B 1 285 ? 40.868 -3.928 -16.234 1.00 16.80 265 SER B N 1
ATOM 5269 C CA . SER B 1 285 ? 39.526 -3.655 -15.713 1.00 16.78 265 SER B CA 1
ATOM 5270 C C . SER B 1 285 ? 39.385 -3.983 -14.225 1.00 16.73 265 SER B C 1
ATOM 5271 O O . SER B 1 285 ? 38.355 -3.699 -13.613 1.00 16.73 265 SER B O 1
ATOM 5274 N N . LEU B 1 286 ? 40.426 -4.581 -13.653 1.00 16.73 266 LEU B N 1
ATOM 5275 C CA . LEU B 1 286 ? 40.500 -4.811 -12.212 1.00 16.79 266 LEU B CA 1
ATOM 5276 C C . LEU B 1 286 ? 40.779 -3.514 -11.450 1.00 16.76 266 LEU B C 1
ATOM 5277 O O . LEU B 1 286 ? 40.583 -3.448 -10.235 1.00 16.66 266 LEU B O 1
ATOM 5282 N N . ASP B 1 287 ? 41.234 -2.490 -12.172 1.00 16.86 267 ASP B N 1
ATOM 5283 C CA . ASP B 1 287 ? 41.564 -1.190 -11.583 1.00 16.98 267 ASP B CA 1
ATOM 5284 C C . ASP B 1 287 ? 40.346 -0.285 -11.403 1.00 17.11 267 ASP B C 1
ATOM 5285 O O . ASP B 1 287 ? 40.497 0.925 -11.237 1.00 17.22 267 ASP B O 1
ATOM 5290 N N . ILE B 1 288 ? 39.148 -0.863 -11.443 1.00 17.22 268 ILE B N 1
ATOM 5291 C CA . ILE B 1 288 ? 37.922 -0.093 -11.243 1.00 17.34 268 ILE B CA 1
ATOM 5292 C C . ILE B 1 288 ? 37.034 -0.714 -10.160 1.00 17.31 268 ILE B C 1
ATOM 5293 O O . ILE B 1 288 ? 36.821 -1.928 -10.131 1.00 17.40 268 ILE B O 1
ATOM 5298 N N . LEU B 1 289 ? 36.546 0.134 -9.261 1.00 17.20 269 LEU B N 1
ATOM 5299 C CA . LEU B 1 289 ? 35.647 -0.285 -8.197 1.00 17.20 269 LEU B CA 1
ATOM 5300 C C . LEU B 1 289 ? 34.447 0.651 -8.148 1.00 17.06 269 LEU B C 1
ATOM 5301 O O . LEU B 1 289 ? 34.600 1.873 -8.069 1.00 17.06 269 LEU B O 1
ATOM 5306 N N . GLN B 1 290 ? 33.257 0.063 -8.209 1.00 16.98 270 GLN B N 1
ATOM 5307 C CA . GLN B 1 290 ? 32.006 0.815 -8.202 1.00 16.97 270 GLN B CA 1
ATOM 5308 C C . GLN B 1 290 ? 31.050 0.274 -7.145 1.00 17.04 270 GLN B C 1
ATOM 5309 O O . GLN B 1 290 ? 30.985 -0.936 -6.915 1.00 17.04 270 GLN B O 1
ATOM 5315 N N . GLY B 1 291 ? 30.316 1.182 -6.506 1.00 17.07 271 GLY B N 1
ATOM 5316 C CA . GLY B 1 291 ? 29.353 0.816 -5.472 1.00 17.19 271 GLY B CA 1
ATOM 5317 C C . GLY B 1 291 ? 29.114 1.922 -4.462 1.00 17.31 271 GLY B C 1
ATOM 5318 O O . GLY B 1 291 ? 28.997 3.097 -4.821 1.00 17.29 271 GLY B O 1
ATOM 5319 N N . GLY B 1 292 ? 29.040 1.539 -3.192 1.00 17.40 272 GLY B N 1
ATOM 5320 C CA . GLY B 1 292 ? 28.763 2.480 -2.113 1.00 17.44 272 GLY B CA 1
ATOM 5321 C C . GLY B 1 292 ? 29.261 1.983 -0.773 1.00 17.51 272 GLY B C 1
ATOM 5322 O O . GLY B 1 292 ? 29.347 0.776 -0.538 1.00 17.46 272 GLY B O 1
ATOM 5323 N N . VAL B 1 293 ? 29.592 2.926 0.104 1.00 17.58 273 VAL B N 1
ATOM 5324 C CA . VAL B 1 293 ? 30.060 2.615 1.449 1.00 17.68 273 VAL B CA 1
ATOM 5325 C C . VAL B 1 293 ? 29.074 3.174 2.473 1.00 17.76 273 VAL B C 1
ATOM 5326 O O . VAL B 1 293 ? 28.733 4.359 2.434 1.00 17.78 273 VAL B O 1
ATOM 5330 N N . VAL B 1 294 ? 28.608 2.309 3.370 1.00 17.83 274 VAL B N 1
ATOM 5331 C CA . VAL B 1 294 ? 27.769 2.726 4.487 1.00 17.79 274 VAL B CA 1
ATOM 5332 C C . VAL B 1 294 ? 28.684 3.116 5.649 1.00 17.84 274 VAL B C 1
ATOM 5333 O O . VAL B 1 294 ? 29.347 2.252 6.228 1.00 17.97 274 VAL B O 1
ATOM 5337 N N . PRO B 1 295 ? 28.743 4.420 5.981 1.00 17.80 275 PRO B N 1
ATOM 5338 C CA . PRO B 1 295 ? 29.582 4.827 7.108 1.00 17.74 275 PRO B CA 1
ATOM 5339 C C . PRO B 1 295 ? 29.028 4.317 8.436 1.00 17.63 275 PRO B C 1
ATOM 5340 O O . PRO B 1 295 ? 27.818 4.375 8.668 1.00 17.61 275 PRO B O 1
ATOM 5344 N N . ALA B 1 296 ? 29.914 3.801 9.282 1.00 17.50 276 ALA B N 1
ATOM 5345 C CA . ALA B 1 296 ? 29.523 3.207 10.558 1.00 17.49 276 ALA B CA 1
ATOM 5346 C C . ALA B 1 296 ? 30.629 3.332 11.596 1.00 17.48 276 ALA B C 1
ATOM 5347 O O . ALA B 1 296 ? 31.806 3.138 11.290 1.00 17.51 276 ALA B O 1
ATOM 5349 N N . PHE B 1 297 ? 30.237 3.662 12.822 1.00 17.48 277 PHE B N 1
ATOM 5350 C CA . PHE B 1 297 ? 31.152 3.672 13.954 1.00 17.58 277 PHE B CA 1
ATOM 5351 C C . PHE B 1 297 ? 30.659 2.670 14.993 1.00 17.73 277 PHE B C 1
ATOM 5352 O O . PHE B 1 297 ? 29.508 2.733 15.434 1.00 17.61 277 PHE B O 1
ATOM 5360 N N . ARG B 1 298 ? 31.537 1.745 15.373 1.00 18.00 278 ARG B N 1
ATOM 5361 C CA . ARG B 1 298 ? 31.161 0.614 16.223 1.00 18.32 278 ARG B CA 1
ATOM 5362 C C . ARG B 1 298 ? 31.935 0.585 17.540 1.00 18.45 278 ARG B C 1
ATOM 5363 O O . ARG B 1 298 ? 32.900 1.335 17.718 1.00 18.43 278 ARG B O 1
ATOM 5371 N N . ASP B 1 299 ? 31.496 -0.279 18.458 1.00 18.62 279 ASP B N 1
ATOM 5372 C CA . ASP B 1 299 ? 32.212 -0.540 19.707 1.00 18.80 279 ASP B CA 1
ATOM 5373 C C . ASP B 1 299 ? 33.631 -1.020 19.414 1.00 18.87 279 ASP B C 1
ATOM 5374 O O . ASP B 1 299 ? 33.851 -1.804 18.485 1.00 18.81 279 ASP B O 1
ATOM 5379 N N . GLY B 1 300 ? 34.586 -0.547 20.210 1.00 18.90 280 GLY B N 1
ATOM 5380 C CA . GLY B 1 300 ? 35.990 -0.910 20.037 1.00 19.17 280 GLY B CA 1
ATOM 5381 C C . GLY B 1 300 ? 36.363 -2.232 20.679 1.00 19.43 280 GLY B C 1
ATOM 5382 O O . GLY B 1 300 ? 37.519 -2.657 20.616 1.00 19.34 280 GLY B O 1
ATOM 5383 N N . HIS B 1 301 ? 35.378 -2.879 21.298 1.00 19.80 281 HIS B N 1
ATOM 5384 C CA . HIS B 1 301 ? 35.569 -4.159 21.968 1.00 20.19 281 HIS B CA 1
ATOM 5385 C C . HIS B 1 301 ? 34.300 -5.005 21.893 1.00 20.37 281 HIS B C 1
ATOM 5386 O O . HIS B 1 301 ? 33.208 -4.484 21.660 1.00 20.41 281 HIS B O 1
ATOM 5393 N N . ALA B 1 302 ? 34.453 -6.310 22.096 1.00 20.63 282 ALA B N 1
ATOM 5394 C CA . ALA B 1 302 ? 33.314 -7.220 22.181 1.00 20.94 282 ALA B CA 1
ATOM 5395 C C . ALA B 1 302 ? 33.546 -8.281 23.250 1.00 21.14 282 ALA B C 1
ATOM 5396 O O . ALA B 1 302 ? 34.655 -8.800 23.392 1.00 21.10 282 ALA B O 1
ATOM 5398 N N . THR B 1 303 ? 32.492 -8.586 24.001 1.00 21.49 283 THR B N 1
ATOM 5399 C CA . THR B 1 303 ? 32.529 -9.638 25.011 1.00 21.78 283 THR B CA 1
ATOM 5400 C C . THR B 1 303 ? 31.850 -10.889 24.458 1.00 21.90 283 THR B C 1
ATOM 5401 O O . THR B 1 303 ? 30.670 -10.859 24.100 1.00 21.94 283 THR B O 1
ATOM 5405 N N . LEU B 1 304 ? 32.607 -11.980 24.383 1.00 22.06 284 LEU B N 1
ATOM 5406 C CA . LEU B 1 304 ? 32.096 -13.245 23.859 1.00 22.13 284 LEU B CA 1
ATOM 5407 C C . LEU B 1 304 ? 31.368 -14.039 24.946 1.00 22.26 284 LEU B C 1
ATOM 5408 O O . LEU B 1 304 ? 31.335 -13.626 26.109 1.00 22.27 284 LEU B O 1
ATOM 5413 N N . ASN B 1 305 ? 30.789 -15.174 24.557 1.00 22.38 285 ASN B N 1
ATOM 5414 C CA . ASN B 1 305 ? 30.037 -16.033 25.478 1.00 22.50 285 ASN B CA 1
ATOM 5415 C C . ASN B 1 305 ? 30.901 -16.669 26.566 1.00 22.48 285 ASN B C 1
ATOM 5416 O O . ASN B 1 305 ? 30.418 -16.933 27.669 1.00 22.60 285 ASN B O 1
ATOM 5421 N N . ASN B 1 306 ? 32.174 -16.908 26.249 1.00 22.42 286 ASN B N 1
ATOM 5422 C CA . ASN B 1 306 ? 33.132 -17.470 27.205 1.00 22.30 286 ASN B CA 1
ATOM 5423 C C . ASN B 1 306 ? 33.660 -16.448 28.221 1.00 22.28 286 ASN B C 1
ATOM 5424 O O . ASN B 1 306 ? 34.455 -16.789 29.100 1.00 22.29 286 ASN B O 1
ATOM 5429 N N . GLY B 1 307 ? 33.218 -15.199 28.085 1.00 22.25 287 GLY B N 1
ATOM 5430 C CA . GLY B 1 307 ? 33.578 -14.134 29.019 1.00 22.16 287 GLY B CA 1
ATOM 5431 C C . GLY B 1 307 ? 34.820 -13.344 28.646 1.00 22.14 287 GLY B C 1
ATOM 5432 O O . GLY B 1 307 ? 35.171 -12.381 29.330 1.00 22.25 287 GLY B O 1
ATOM 5433 N N . LYS B 1 308 ? 35.485 -13.746 27.566 1.00 22.05 288 LYS B N 1
ATOM 5434 C CA . LYS B 1 308 ? 36.707 -13.074 27.121 1.00 22.00 288 LYS B CA 1
ATOM 5435 C C . LYS B 1 308 ? 36.426 -11.869 26.224 1.00 21.81 288 LYS B C 1
ATOM 5436 O O . LYS B 1 308 ? 35.464 -11.861 25.452 1.00 21.76 288 LYS B O 1
ATOM 5442 N N . THR B 1 309 ? 37.277 -10.853 26.343 1.00 21.61 289 THR B N 1
ATOM 5443 C CA . THR B 1 309 ? 37.158 -9.631 25.556 1.00 21.40 289 THR B CA 1
ATOM 5444 C C . THR B 1 309 ? 38.049 -9.706 24.319 1.00 21.16 289 THR B C 1
ATOM 5445 O O . THR B 1 309 ? 39.219 -10.083 24.409 1.00 21.10 289 THR B O 1
ATOM 5449 N N . ILE B 1 310 ? 37.480 -9.360 23.167 1.00 20.94 290 ILE B N 1
ATOM 5450 C CA . ILE B 1 310 ? 38.255 -9.193 21.936 1.00 20.72 290 ILE B CA 1
ATOM 5451 C C . ILE B 1 310 ? 38.255 -7.722 21.513 1.00 20.64 290 ILE B C 1
ATOM 5452 O O . ILE B 1 310 ? 37.315 -6.983 21.812 1.00 20.59 290 ILE B O 1
ATOM 5457 N N . ILE B 1 311 ? 39.315 -7.307 20.825 1.00 20.57 291 ILE B N 1
ATOM 5458 C CA . ILE B 1 311 ? 39.496 -5.906 20.450 1.00 20.50 291 ILE B CA 1
ATOM 5459 C C . ILE B 1 311 ? 39.247 -5.678 18.960 1.00 20.57 291 ILE B C 1
ATOM 5460 O O . ILE B 1 311 ? 39.752 -6.418 18.114 1.00 20.58 291 ILE B O 1
ATOM 5465 N N . GLY B 1 312 ? 38.455 -4.653 18.657 1.00 20.70 292 GLY B N 1
ATOM 5466 C CA . GLY B 1 312 ? 38.226 -4.224 17.283 1.00 20.86 292 GLY B CA 1
ATOM 5467 C C . GLY B 1 312 ? 39.228 -3.166 16.861 1.00 21.00 292 GLY B C 1
ATOM 5468 O O . GLY B 1 312 ? 39.539 -2.257 17.632 1.00 21.02 292 GLY B O 1
ATOM 5469 N N . LEU B 1 313 ? 39.726 -3.288 15.632 1.00 21.08 293 LEU B N 1
ATOM 5470 C CA . LEU B 1 313 ? 40.740 -2.386 15.093 1.00 21.26 293 LEU B CA 1
ATOM 5471 C C . LEU B 1 313 ? 40.403 -2.004 13.651 1.00 21.31 293 LEU B C 1
ATOM 5472 O O . LEU B 1 313 ? 39.894 -2.824 12.888 1.00 21.18 293 LEU B O 1
ATOM 5477 N N . GLY B 1 314 ? 40.688 -0.755 13.289 1.00 21.45 294 GLY B N 1
ATOM 5478 C CA . GLY B 1 314 ? 40.595 -0.296 11.904 1.00 21.73 294 GLY B CA 1
ATOM 5479 C C . GLY B 1 314 ? 39.189 -0.241 11.340 1.00 21.97 294 GLY B C 1
ATOM 5480 O O . GLY B 1 314 ? 38.299 0.377 11.927 1.00 21.92 294 GLY B O 1
ATOM 5481 N N . ASP B 1 315 ? 39.000 -0.901 10.199 1.00 22.29 295 ASP B N 1
ATOM 5482 C CA . ASP B 1 315 ? 37.726 -0.895 9.471 1.00 22.75 295 ASP B CA 1
ATOM 5483 C C . ASP B 1 315 ? 36.553 -1.454 10.274 1.00 22.84 295 ASP B C 1
ATOM 5484 O O . ASP B 1 315 ? 35.407 -1.052 10.066 1.00 22.93 295 ASP B O 1
ATOM 5489 N N . ILE B 1 316 ? 36.846 -2.376 11.189 1.00 22.94 296 ILE B N 1
ATOM 5490 C CA . ILE B 1 316 ? 35.817 -2.994 12.022 1.00 22.99 296 ILE B CA 1
ATOM 5491 C C . ILE B 1 316 ? 35.258 -2.018 13.065 1.00 22.89 296 ILE B C 1
ATOM 5492 O O . ILE B 1 316 ? 34.066 -2.052 13.372 1.00 23.02 296 ILE B O 1
ATOM 5497 N N . GLN B 1 317 ? 36.117 -1.149 13.596 1.00 22.71 297 GLN B N 1
ATOM 5498 C CA . GLN B 1 317 ? 35.699 -0.161 14.589 1.00 22.54 297 GLN B CA 1
ATOM 5499 C C . GLN B 1 317 ? 35.054 1.053 13.923 1.00 22.21 297 GLN B C 1
ATOM 5500 O O . GLN B 1 317 ? 34.147 1.670 14.487 1.00 22.17 297 GLN B O 1
ATOM 5506 N N . ALA B 1 318 ? 35.533 1.389 12.728 1.00 21.85 298 ALA B N 1
ATOM 5507 C CA . ALA B 1 318 ? 35.024 2.530 11.976 1.00 21.63 298 ALA B CA 1
ATOM 5508 C C . ALA B 1 318 ? 35.116 2.306 10.470 1.00 21.43 298 ALA B C 1
ATOM 5509 O O . ALA B 1 318 ? 36.209 2.138 9.921 1.00 21.46 298 ALA B O 1
ATOM 5511 N N . THR B 1 319 ? 33.958 2.289 9.816 1.00 21.11 299 THR B N 1
ATOM 5512 C CA . THR B 1 319 ? 33.887 2.278 8.362 1.00 20.85 299 THR B CA 1
ATOM 5513 C C . THR B 1 319 ? 33.646 3.711 7.890 1.00 20.63 299 THR B C 1
ATOM 5514 O O . THR B 1 319 ? 32.588 4.291 8.138 1.00 20.51 299 THR B O 1
ATOM 5518 N N . VAL B 1 320 ? 34.646 4.278 7.225 1.00 20.41 300 VAL B N 1
ATOM 5519 C CA . VAL B 1 320 ? 34.587 5.669 6.791 1.00 20.15 300 VAL B CA 1
ATOM 5520 C C . VAL B 1 320 ? 34.425 5.763 5.270 1.00 19.89 300 VAL B C 1
ATOM 5521 O O . VAL B 1 320 ? 34.959 4.935 4.527 1.00 19.94 300 VAL B O 1
ATOM 5525 N N . ASP B 1 321 ? 33.655 6.754 4.824 1.00 19.43 301 ASP B N 1
ATOM 5526 C CA . ASP B 1 321 ? 33.546 7.084 3.406 1.00 18.98 301 ASP B CA 1
ATOM 5527 C C . ASP B 1 321 ? 34.879 7.692 2.955 1.00 18.63 301 ASP B C 1
ATOM 5528 O O . ASP B 1 321 ? 35.418 8.565 3.636 1.00 18.61 301 ASP B O 1
ATOM 5533 N N . PRO B 1 322 ? 35.419 7.225 1.810 1.00 18.35 302 PRO B N 1
ATOM 5534 C CA . PRO B 1 322 ? 36.798 7.543 1.410 1.00 18.03 302 PRO B CA 1
ATOM 5535 C C . PRO B 1 322 ? 37.061 8.975 0.921 1.00 17.75 302 PRO B C 1
ATOM 5536 O O . PRO B 1 322 ? 38.195 9.285 0.543 1.00 17.71 302 PRO B O 1
ATOM 5540 N N . VAL B 1 323 ? 36.043 9.836 0.946 1.00 17.38 303 VAL B N 1
ATOM 5541 C CA . VAL B 1 323 ? 36.153 11.200 0.406 1.00 17.05 303 VAL B CA 1
ATOM 5542 C C . VAL B 1 323 ? 37.317 12.014 0.996 1.00 16.86 303 VAL B C 1
ATOM 5543 O O . VAL B 1 323 ? 37.958 12.790 0.284 1.00 16.85 303 VAL B O 1
ATOM 5547 N N . LEU B 1 324 ? 37.594 11.821 2.284 1.00 16.55 304 LEU B N 1
ATOM 5548 C CA . LEU B 1 324 ? 38.667 12.548 2.960 1.00 16.37 304 LEU B CA 1
ATOM 5549 C C . LEU B 1 324 ? 39.938 11.713 3.164 1.00 16.30 304 LEU B C 1
ATOM 5550 O O . LEU B 1 324 ? 40.912 12.186 3.754 1.00 16.32 304 LEU B O 1
ATOM 5555 N N . GLY B 1 325 ? 39.920 10.478 2.662 1.00 16.14 305 GLY B N 1
ATOM 5556 C CA . GLY B 1 325 ? 41.077 9.581 2.719 1.00 15.99 305 GLY B CA 1
ATOM 5557 C C . GLY B 1 325 ? 41.622 9.348 4.117 1.00 15.91 305 GLY B C 1
ATOM 5558 O O . GLY B 1 325 ? 42.830 9.464 4.349 1.00 15.94 305 GLY B O 1
ATOM 5559 N N . GLN B 1 326 ? 40.732 9.012 5.046 1.00 15.69 306 GLN B N 1
ATOM 5560 C CA . GLN B 1 326 ? 41.104 8.862 6.453 1.00 15.48 306 GLN B CA 1
ATOM 5561 C C . GLN B 1 326 ? 41.329 7.411 6.871 1.00 15.32 306 GLN B C 1
ATOM 5562 O O . GLN B 1 326 ? 42.117 7.145 7.780 1.00 15.30 306 GLN B O 1
ATOM 5568 N N . GLY B 1 327 ? 40.650 6.488 6.190 1.00 15.10 307 GLY B N 1
ATOM 5569 C CA . GLY B 1 327 ? 40.626 5.064 6.549 1.00 14.92 307 GLY B CA 1
ATOM 5570 C C . GLY B 1 327 ? 41.954 4.421 6.907 1.00 14.71 307 GLY B C 1
ATOM 5571 O O . GLY B 1 327 ? 42.123 3.915 8.019 1.00 14.83 307 GLY B O 1
ATOM 5572 N N . ALA B 1 328 ? 42.893 4.447 5.964 1.00 14.46 308 ALA B N 1
ATOM 5573 C CA . ALA B 1 328 ? 44.212 3.835 6.140 1.00 14.21 308 ALA B CA 1
ATOM 5574 C C . ALA B 1 328 ? 45.004 4.445 7.292 1.00 14.05 308 ALA B C 1
ATOM 5575 O O . ALA B 1 328 ? 45.644 3.726 8.064 1.00 14.00 308 ALA B O 1
ATOM 5577 N N . ASN B 1 329 ? 44.958 5.771 7.397 1.00 13.77 309 ASN B N 1
ATOM 5578 C CA . ASN B 1 329 ? 45.683 6.494 8.433 1.00 13.65 309 ASN B CA 1
ATOM 5579 C C . ASN B 1 329 ? 45.146 6.211 9.833 1.00 13.42 309 ASN B C 1
ATOM 5580 O O . ASN B 1 329 ? 45.914 6.163 10.793 1.00 13.43 309 ASN B O 1
ATOM 5585 N N . MET B 1 330 ? 43.833 6.014 9.938 1.00 13.19 310 MET B N 1
ATOM 5586 C CA . MET B 1 330 ? 43.204 5.635 11.204 1.00 12.98 310 MET B CA 1
ATOM 5587 C C . MET B 1 330 ? 43.551 4.200 11.596 1.00 13.00 310 MET B C 1
ATOM 5588 O O . MET B 1 330 ? 43.731 3.903 12.778 1.00 13.06 310 MET B O 1
ATOM 5593 N N . ALA B 1 331 ? 43.643 3.321 10.598 1.00 12.99 311 ALA B N 1
ATOM 5594 C CA . ALA B 1 331 ? 44.045 1.931 10.811 1.00 12.99 311 ALA B CA 1
ATOM 5595 C C . ALA B 1 331 ? 45.462 1.845 11.374 1.00 12.96 311 ALA B C 1
ATOM 5596 O O . ALA B 1 331 ? 45.699 1.147 12.361 1.00 12.96 311 ALA B O 1
ATOM 5598 N N . SER B 1 332 ? 46.388 2.573 10.751 1.00 12.98 312 SER B N 1
ATOM 5599 C CA . SER B 1 332 ? 47.789 2.613 11.177 1.00 12.92 312 SER B CA 1
ATOM 5600 C C . SER B 1 332 ? 47.949 3.240 12.565 1.00 13.01 312 SER B C 1
ATOM 5601 O O . SER B 1 332 ? 48.678 2.713 13.410 1.00 13.01 312 SER B O 1
ATOM 5604 N N . TYR B 1 333 ? 47.255 4.356 12.789 1.00 13.13 313 TYR B N 1
ATOM 5605 C CA . TYR B 1 333 ? 47.284 5.073 14.067 1.00 13.18 313 TYR B CA 1
ATOM 5606 C C . TYR B 1 333 ? 46.839 4.201 15.240 1.00 13.26 313 TYR B C 1
ATOM 5607 O O . TYR B 1 333 ? 47.556 4.080 16.233 1.00 13.37 313 TYR B O 1
ATOM 5616 N N . ALA B 1 334 ? 45.661 3.597 15.115 1.00 13.36 314 ALA B N 1
ATOM 5617 C CA . ALA B 1 334 ? 45.099 2.758 16.170 1.00 13.51 314 ALA B CA 1
ATOM 5618 C C . ALA B 1 334 ? 45.922 1.494 16.404 1.00 13.63 314 ALA B C 1
ATOM 5619 O O . ALA B 1 334 ? 46.031 1.023 17.538 1.00 13.68 314 ALA B O 1
ATOM 5621 N N . ALA B 1 335 ? 46.501 0.955 15.331 1.00 13.82 315 ALA B N 1
ATOM 5622 C CA . ALA B 1 335 ? 47.370 -0.217 15.418 1.00 14.04 315 ALA B CA 1
ATOM 5623 C C . ALA B 1 335 ? 48.605 0.071 16.266 1.00 14.19 315 ALA B C 1
ATOM 5624 O O . ALA B 1 335 ? 49.035 -0.778 17.048 1.00 14.19 315 ALA B O 1
ATOM 5626 N N . TRP B 1 336 ? 49.162 1.271 16.112 1.00 14.44 316 TRP B N 1
ATOM 5627 C CA . TRP B 1 336 ? 50.332 1.680 16.882 1.00 14.78 316 TRP B CA 1
ATOM 5628 C C . TRP B 1 336 ? 50.003 1.827 18.370 1.00 14.77 316 TRP B C 1
ATOM 5629 O O . TRP B 1 336 ? 50.759 1.354 19.221 1.00 14.74 316 TRP B O 1
ATOM 5640 N N . ILE B 1 337 ? 48.875 2.471 18.672 1.00 14.88 317 ILE B N 1
ATOM 5641 C CA . ILE B 1 337 ? 48.426 2.662 20.056 1.00 15.07 317 ILE B CA 1
ATOM 5642 C C . ILE B 1 337 ? 48.084 1.334 20.740 1.00 15.12 317 ILE B C 1
ATOM 5643 O O . ILE B 1 337 ? 48.506 1.093 21.876 1.00 15.08 317 ILE B O 1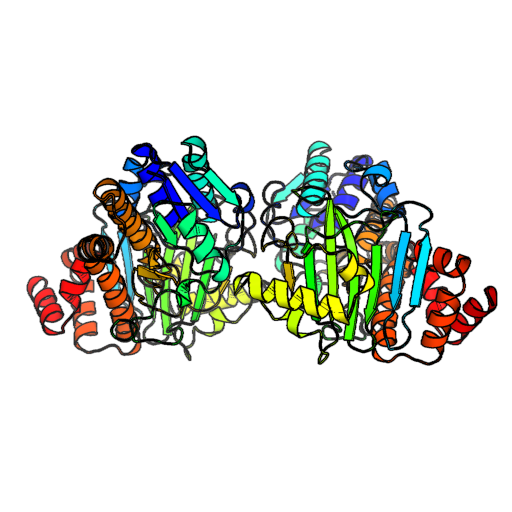
ATOM 5648 N N . LEU B 1 338 ? 47.342 0.475 20.040 1.00 15.21 318 LEU B N 1
ATOM 5649 C CA . LEU B 1 338 ? 46.993 -0.852 20.554 1.00 15.34 318 LEU B CA 1
ATOM 5650 C C . LEU B 1 338 ? 48.242 -1.700 20.799 1.00 15.44 318 LEU B C 1
ATOM 5651 O O . LEU B 1 338 ? 48.306 -2.447 21.775 1.00 15.33 318 LEU B O 1
ATOM 5656 N N . GLY B 1 339 ? 49.227 -1.566 19.912 1.00 15.62 319 GLY B N 1
ATOM 5657 C CA . GLY B 1 339 ? 50.518 -2.234 20.063 1.00 16.01 319 GLY B CA 1
ATOM 5658 C C . GLY B 1 339 ? 51.232 -1.835 21.342 1.00 16.28 319 GLY B C 1
ATOM 5659 O O . GLY B 1 339 ? 51.751 -2.689 22.061 1.00 16.21 319 GLY B O 1
ATOM 5660 N N . GLU B 1 340 ? 51.253 -0.531 21.616 1.00 16.58 320 GLU B N 1
ATOM 5661 C CA . GLU B 1 340 ? 51.847 0.011 22.838 1.00 16.93 320 GLU B CA 1
ATOM 5662 C C . GLU B 1 340 ? 51.097 -0.456 24.085 1.00 17.02 320 GLU B C 1
ATOM 5663 O O . GLU B 1 340 ? 51.714 -0.770 25.105 1.00 17.09 320 GLU B O 1
ATOM 5669 N N . GLU B 1 341 ? 49.769 -0.509 23.990 1.00 17.16 321 GLU B N 1
ATOM 5670 C CA . GLU B 1 341 ? 48.916 -0.894 25.117 1.00 17.31 321 GLU B CA 1
ATOM 5671 C C . GLU B 1 341 ? 48.984 -2.383 25.446 1.00 17.32 321 GLU B C 1
ATOM 5672 O O . GLU B 1 341 ? 48.785 -2.775 26.598 1.00 17.35 321 GLU B O 1
ATOM 5678 N N . ILE B 1 342 ? 49.261 -3.204 24.434 1.00 17.28 322 ILE B N 1
ATOM 5679 C CA . ILE B 1 342 ? 49.458 -4.641 24.622 1.00 17.28 322 ILE B CA 1
ATOM 5680 C C . ILE B 1 342 ? 50.726 -4.912 25.440 1.00 17.38 322 ILE B C 1
ATOM 5681 O O . ILE B 1 342 ? 50.743 -5.801 26.293 1.00 17.39 322 ILE B O 1
ATOM 5686 N N . LEU B 1 343 ? 51.772 -4.130 25.182 1.00 17.50 323 LEU B N 1
ATOM 5687 C CA . LEU B 1 343 ? 53.029 -4.234 25.920 1.00 17.66 323 LEU B CA 1
ATOM 5688 C C . LEU B 1 343 ? 52.881 -3.772 27.369 1.00 17.76 323 LEU B C 1
ATOM 5689 O O . LEU B 1 343 ? 53.442 -4.383 28.283 1.00 17.94 323 LEU B O 1
ATOM 5694 N N . ALA B 1 344 ? 52.120 -2.697 27.567 1.00 17.74 324 ALA B N 1
ATOM 5695 C CA . ALA B 1 344 ? 51.987 -2.053 28.875 1.00 17.78 324 ALA B CA 1
ATOM 5696 C C . ALA B 1 344 ? 51.037 -2.774 29.834 1.00 17.75 324 ALA B C 1
ATOM 5697 O O . ALA B 1 344 ? 51.131 -2.598 31.051 1.00 17.84 324 ALA B O 1
ATOM 5699 N N . HIS B 1 345 ? 50.129 -3.579 29.286 1.00 17.64 325 HIS B N 1
ATOM 5700 C CA . HIS B 1 345 ? 49.142 -4.301 30.090 1.00 17.50 325 HIS B CA 1
ATOM 5701 C C . HIS B 1 345 ? 49.352 -5.814 30.035 1.00 17.42 325 HIS B C 1
ATOM 5702 O O . HIS B 1 345 ? 49.952 -6.334 29.092 1.00 17.40 325 HIS B O 1
ATOM 5709 N N . SER B 1 346 ? 48.849 -6.509 31.053 1.00 17.25 326 SER B N 1
ATOM 5710 C CA . SER B 1 346 ? 48.903 -7.968 31.109 1.00 17.15 326 SER B CA 1
ATOM 5711 C C . SER B 1 346 ? 47.513 -8.595 31.210 1.00 16.89 326 SER B C 1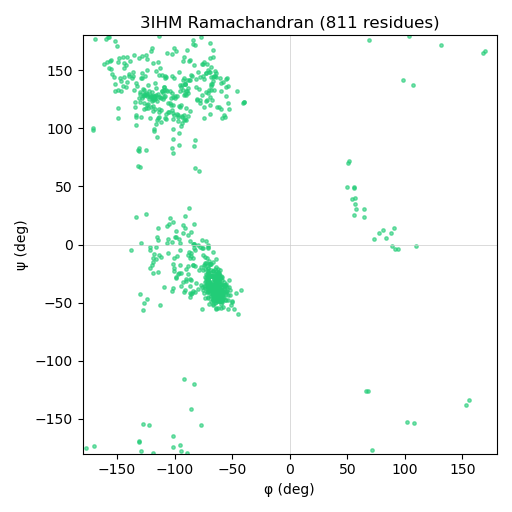
ATOM 5712 O O . SER B 1 346 ? 47.339 -9.778 30.910 1.00 16.90 326 SER B O 1
ATOM 5715 N N . VAL B 1 347 ? 46.535 -7.802 31.642 1.00 16.57 327 VAL B N 1
ATOM 5716 C CA . VAL B 1 347 ? 45.147 -8.253 31.722 1.00 16.27 327 VAL B CA 1
ATOM 5717 C C . VAL B 1 347 ? 44.314 -7.499 30.691 1.00 16.12 327 VAL B C 1
ATOM 5718 O O . VAL B 1 347 ? 44.159 -6.278 30.772 1.00 16.06 327 VAL B O 1
ATOM 5722 N N . TYR B 1 348 ? 43.782 -8.238 29.723 1.00 15.88 328 TYR B N 1
ATOM 5723 C CA . TYR B 1 348 ? 43.050 -7.639 28.614 1.00 15.72 328 TYR B CA 1
ATOM 5724 C C . TYR B 1 348 ? 41.540 -7.762 28.803 1.00 15.57 328 TYR B C 1
ATOM 5725 O O . TYR B 1 348 ? 40.891 -8.631 28.217 1.00 15.59 328 TYR B O 1
ATOM 5734 N N . ASP B 1 349 ? 40.997 -6.879 29.638 1.00 15.38 329 ASP B N 1
ATOM 5735 C CA . ASP B 1 349 ? 39.567 -6.851 29.938 1.00 15.22 329 ASP B CA 1
ATOM 5736 C C . ASP B 1 349 ? 38.949 -5.487 29.602 1.00 15.10 329 ASP B C 1
ATOM 5737 O O . ASP B 1 349 ? 39.472 -4.758 28.754 1.00 15.03 329 ASP B O 1
ATOM 5742 N N . LEU B 1 350 ? 37.840 -5.153 30.261 1.00 14.99 330 LEU B N 1
ATOM 5743 C CA . LEU B 1 350 ? 37.138 -3.887 30.031 1.00 14.95 330 LEU B CA 1
ATOM 5744 C C . LEU B 1 350 ? 37.965 -2.664 30.433 1.00 14.79 330 LEU B C 1
ATOM 5745 O O . LEU B 1 350 ? 37.881 -1.618 29.788 1.00 14.81 330 LEU B O 1
ATOM 5750 N N . ARG B 1 351 ? 38.756 -2.802 31.497 1.00 14.59 331 ARG B N 1
ATOM 5751 C CA . ARG B 1 351 ? 39.644 -1.734 31.953 1.00 14.42 331 ARG B CA 1
ATOM 5752 C C . ARG B 1 351 ? 40.747 -1.452 30.929 1.00 14.43 331 ARG B C 1
ATOM 5753 O O . ARG B 1 351 ? 41.059 -0.292 30.651 1.00 14.33 331 ARG B O 1
ATOM 5761 N N . PHE B 1 352 ? 41.328 -2.515 30.376 1.00 14.50 332 PHE B N 1
ATOM 5762 C CA . PHE B 1 352 ? 42.286 -2.395 29.278 1.00 14.67 332 PHE B CA 1
ATOM 5763 C C . PHE B 1 352 ? 41.630 -1.689 28.093 1.00 14.82 332 PHE B C 1
ATOM 5764 O O . PHE B 1 352 ? 42.230 -0.802 27.482 1.00 14.81 332 PHE B O 1
ATOM 5772 N N . SER B 1 353 ? 40.395 -2.089 27.792 1.00 14.99 333 SER B N 1
ATOM 5773 C CA . SER B 1 353 ? 39.598 -1.493 26.722 1.00 15.26 333 SER B CA 1
ATOM 5774 C C . SER B 1 353 ? 39.370 0.006 26.934 1.00 15.28 333 SER B C 1
ATOM 5775 O O . SER B 1 353 ? 39.413 0.779 25.977 1.00 15.24 333 SER B O 1
ATOM 5778 N N . GLU B 1 354 ? 39.135 0.404 28.186 1.00 15.37 334 GLU B N 1
ATOM 5779 C CA . GLU B 1 354 ? 38.985 1.817 28.547 1.00 15.57 334 GLU B CA 1
ATOM 5780 C C . GLU B 1 354 ? 40.260 2.612 28.276 1.00 15.55 334 GLU B C 1
ATOM 5781 O O . GLU B 1 354 ? 40.207 3.686 27.676 1.00 15.51 334 GLU B O 1
ATOM 5787 N N . HIS B 1 355 ? 41.396 2.075 28.726 1.00 15.63 335 HIS B N 1
ATOM 5788 C CA . HIS B 1 355 ? 42.712 2.674 28.486 1.00 15.76 335 HIS B CA 1
ATOM 5789 C C . HIS B 1 355 ? 42.968 2.894 27.000 1.00 15.75 335 HIS B C 1
ATOM 5790 O O . HIS B 1 355 ? 43.488 3.937 26.600 1.00 15.73 335 HIS B O 1
ATOM 5797 N N . LEU B 1 356 ? 42.596 1.899 26.197 1.00 15.74 336 LEU B N 1
ATOM 5798 C CA . LEU B 1 356 ? 42.790 1.927 24.753 1.00 15.84 336 LEU B CA 1
ATOM 5799 C C . LEU B 1 356 ? 41.971 3.025 24.080 1.00 15.91 336 LEU B C 1
ATOM 5800 O O . LEU B 1 356 ? 42.506 3.803 23.289 1.00 15.91 336 LEU B O 1
ATOM 5805 N N . GLU B 1 357 ? 40.678 3.079 24.398 1.00 15.96 337 GLU B N 1
ATOM 5806 C CA . GLU B 1 357 ? 39.776 4.059 23.792 1.00 16.12 337 GLU B CA 1
ATOM 5807 C C . GLU B 1 357 ? 40.148 5.482 24.189 1.00 16.23 337 GLU B C 1
ATOM 5808 O O . GLU B 1 357 ? 40.081 6.396 23.366 1.00 16.23 337 GLU B O 1
ATOM 5814 N N . ARG B 1 358 ? 40.558 5.655 25.443 1.00 16.37 338 ARG B N 1
ATOM 5815 C CA . ARG B 1 358 ? 41.037 6.945 25.940 1.00 16.66 338 ARG B CA 1
ATOM 5816 C C . ARG B 1 358 ? 42.147 7.512 25.051 1.00 16.38 338 ARG B C 1
ATOM 5817 O O . ARG B 1 358 ? 42.217 8.722 24.828 1.00 16.39 338 ARG B O 1
ATOM 5825 N N . ARG B 1 359 ? 42.995 6.627 24.533 1.00 16.13 339 ARG B N 1
ATOM 5826 C CA . ARG B 1 359 ? 44.116 7.027 23.689 1.00 15.93 339 ARG B CA 1
ATOM 5827 C C . ARG B 1 359 ? 43.754 7.192 22.210 1.00 15.75 339 ARG B C 1
ATOM 5828 O O . ARG B 1 359 ? 44.198 8.144 21.568 1.00 15.75 339 ARG B O 1
ATOM 5836 N N . ARG B 1 360 ? 42.948 6.274 21.677 1.00 15.55 340 ARG B N 1
ATOM 5837 C CA . ARG B 1 360 ? 42.706 6.210 20.230 1.00 15.39 340 ARG B CA 1
ATOM 5838 C C . ARG B 1 360 ? 41.408 6.867 19.733 1.00 15.45 340 ARG B C 1
ATOM 5839 O O . ARG B 1 360 ? 41.356 7.325 18.591 1.00 15.43 340 ARG B O 1
ATOM 5847 N N . GLN B 1 361 ? 40.375 6.902 20.576 1.00 15.50 341 GLN B N 1
ATOM 5848 C CA . GLN B 1 361 ? 39.023 7.253 20.116 1.00 15.64 341 GLN B CA 1
ATOM 5849 C C . GLN B 1 361 ? 38.859 8.623 19.470 1.00 15.41 341 GLN B C 1
ATOM 5850 O O . GLN B 1 361 ? 38.254 8.718 18.405 1.00 15.44 341 GLN B O 1
ATOM 5856 N N . ASP B 1 362 ? 39.385 9.670 20.104 1.00 15.13 342 ASP B N 1
ATOM 5857 C CA . ASP B 1 362 ? 39.156 11.036 19.628 1.00 14.95 342 ASP B CA 1
ATOM 5858 C C . ASP B 1 362 ? 39.521 11.214 18.155 1.00 14.79 342 ASP B C 1
ATOM 5859 O O . ASP B 1 362 ? 38.681 11.635 17.361 1.00 14.75 342 ASP B O 1
ATOM 5864 N N . ARG B 1 363 ? 40.758 10.872 17.793 1.00 14.55 343 ARG B N 1
ATOM 5865 C CA . ARG B 1 363 ? 41.220 10.995 16.406 1.00 14.35 343 ARG B CA 1
ATOM 5866 C C . ARG B 1 363 ? 40.383 10.153 15.439 1.00 14.07 343 ARG B C 1
ATOM 5867 O O . ARG B 1 363 ? 39.966 10.643 14.386 1.00 14.04 343 ARG B O 1
ATOM 5875 N N . VAL B 1 364 ? 40.136 8.898 15.809 1.00 13.81 344 VAL B N 1
ATOM 5876 C CA . VAL B 1 364 ? 39.365 7.975 14.971 1.00 13.57 344 VAL B CA 1
ATOM 5877 C C . VAL B 1 364 ? 37.918 8.447 14.822 1.00 13.45 344 VAL B C 1
ATOM 5878 O O . VAL B 1 364 ? 37.385 8.482 13.709 1.00 13.49 344 VAL B O 1
ATOM 5882 N N . LEU B 1 365 ? 37.300 8.826 15.939 1.00 13.25 345 LEU B N 1
ATOM 5883 C CA . LEU B 1 365 ? 35.930 9.336 15.935 1.00 13.12 345 LEU B CA 1
ATOM 5884 C C . LEU B 1 365 ? 35.805 10.654 15.169 1.00 13.04 345 LEU B C 1
ATOM 5885 O O . LEU B 1 365 ? 34.828 10.863 14.451 1.00 13.06 345 LEU B O 1
ATOM 5890 N N . CYS B 1 366 ? 36.796 11.530 15.320 1.00 12.92 346 CYS B N 1
ATOM 5891 C CA . CYS B 1 366 ? 36.796 12.818 14.627 1.00 12.90 346 CYS B CA 1
ATOM 5892 C C . CYS B 1 366 ? 36.954 12.660 13.115 1.00 12.78 346 CYS B C 1
ATOM 5893 O O . CYS B 1 366 ? 36.405 13.450 12.350 1.00 12.80 346 CYS B O 1
ATOM 5896 N N . ALA B 1 367 ? 37.694 11.637 12.692 1.00 12.68 347 ALA B N 1
ATOM 5897 C CA . ALA B 1 367 ? 37.802 11.301 11.271 1.00 12.62 347 ALA B CA 1
ATOM 5898 C C . ALA B 1 367 ? 36.434 10.933 10.697 1.00 12.56 347 ALA B C 1
ATOM 5899 O O . ALA B 1 367 ? 36.099 11.330 9.582 1.00 12.55 347 ALA B O 1
ATOM 5901 N N . THR B 1 368 ? 35.651 10.187 11.475 1.00 12.52 348 THR B N 1
ATOM 5902 C CA . THR B 1 368 ? 34.275 9.844 11.119 1.00 12.54 348 THR B CA 1
ATOM 5903 C C . THR B 1 368 ? 33.378 11.086 11.107 1.00 12.67 348 THR B C 1
ATOM 5904 O O . THR B 1 368 ? 32.628 11.303 10.152 1.00 12.78 348 THR B O 1
ATOM 5908 N N . ARG B 1 369 ? 33.473 11.898 12.159 1.00 12.74 349 ARG B N 1
ATOM 5909 C CA . ARG B 1 369 ? 32.639 13.094 12.298 1.00 12.94 349 ARG B CA 1
ATOM 5910 C C . ARG B 1 369 ? 32.948 14.152 11.238 1.00 12.85 349 ARG B C 1
ATOM 5911 O O . ARG B 1 369 ? 32.034 14.773 10.697 1.00 12.82 349 ARG B O 1
ATOM 5919 N N . TRP B 1 370 ? 34.233 14.337 10.941 1.00 12.84 350 TRP B N 1
ATOM 5920 C CA . TRP B 1 370 ? 34.675 15.280 9.915 1.00 12.77 350 TRP B CA 1
ATOM 5921 C C . TRP B 1 370 ? 34.253 14.832 8.513 1.00 12.83 350 TRP B C 1
ATOM 5922 O O . TRP B 1 370 ? 33.852 15.658 7.692 1.00 12.81 350 TRP B O 1
ATOM 5933 N N . THR B 1 371 ? 34.333 13.528 8.253 1.00 12.87 351 THR B N 1
ATOM 5934 C CA . THR B 1 371 ? 33.915 12.957 6.970 1.00 12.89 351 THR B CA 1
ATOM 5935 C C . THR B 1 371 ? 32.404 13.080 6.769 1.00 13.01 351 THR B C 1
ATOM 5936 O O . THR B 1 371 ? 31.950 13.512 5.707 1.00 12.93 351 THR B O 1
ATOM 5940 N N . ASN B 1 372 ? 31.640 12.705 7.795 1.00 13.12 352 ASN B N 1
ATOM 5941 C CA . ASN B 1 372 ? 30.179 12.775 7.749 1.00 13.28 352 ASN B CA 1
ATOM 5942 C C . ASN B 1 372 ? 29.664 14.209 7.636 1.00 13.31 352 ASN B C 1
ATOM 5943 O O . ASN B 1 372 ? 28.713 14.476 6.898 1.00 13.31 352 ASN B O 1
ATOM 5948 N N . PHE B 1 373 ? 30.302 15.123 8.366 1.00 13.35 353 PHE B N 1
ATOM 5949 C CA . PHE B 1 373 ? 30.001 16.548 8.269 1.00 13.45 353 PHE B CA 1
ATOM 5950 C C . PHE B 1 373 ? 30.210 17.052 6.844 1.00 13.47 353 PHE B C 1
ATOM 5951 O O . PHE B 1 373 ? 29.347 17.736 6.289 1.00 13.43 353 PHE B O 1
ATOM 5959 N N . THR B 1 374 ? 31.357 16.703 6.265 1.00 13.50 354 THR B N 1
ATOM 5960 C CA . THR B 1 374 ? 31.752 17.194 4.947 1.00 13.63 354 THR B CA 1
ATOM 5961 C C . THR B 1 374 ? 30.818 16.686 3.847 1.00 13.72 354 THR B C 1
ATOM 5962 O O . THR B 1 374 ? 30.429 17.450 2.965 1.00 13.77 354 THR B O 1
ATOM 5966 N N . LEU B 1 375 ? 30.447 15.407 3.922 1.00 13.83 355 LEU B N 1
ATOM 5967 C CA . LEU B 1 375 ? 29.486 14.816 2.986 1.00 13.96 355 LEU B CA 1
ATOM 5968 C C . LEU B 1 375 ? 28.146 15.554 3.001 1.00 14.15 355 LEU B C 1
ATOM 5969 O O . LEU B 1 375 ? 27.584 15.850 1.943 1.00 14.03 355 LEU B O 1
ATOM 5974 N N . SER B 1 376 ? 27.650 15.853 4.203 1.00 14.40 356 SER B N 1
ATOM 5975 C CA . SER B 1 376 ? 26.378 16.559 4.375 1.00 14.79 356 SER B CA 1
ATOM 5976 C C . SER B 1 376 ? 26.477 18.044 4.027 1.00 14.99 356 SER B C 1
ATOM 5977 O O . SER B 1 376 ? 25.529 18.617 3.489 1.00 14.93 356 SER B O 1
ATOM 5980 N N . ALA B 1 377 ? 27.618 18.657 4.340 1.00 15.37 357 ALA B N 1
ATOM 5981 C CA . ALA B 1 377 ? 27.854 20.070 4.036 1.00 15.85 357 ALA B CA 1
ATOM 5982 C C . ALA B 1 377 ? 27.986 20.313 2.536 1.00 16.21 357 ALA B C 1
ATOM 5983 O O . ALA B 1 377 ? 27.548 21.343 2.034 1.00 16.23 357 ALA B O 1
ATOM 5985 N N . LEU B 1 378 ? 28.588 19.357 1.830 1.00 16.76 358 LEU B N 1
ATOM 5986 C CA . LEU B 1 378 ? 28.766 19.446 0.380 1.00 17.34 358 LEU B CA 1
ATOM 5987 C C . LEU B 1 378 ? 27.448 19.356 -0.394 1.00 17.65 358 LEU B C 1
ATOM 5988 O O . LEU B 1 378 ? 27.292 19.994 -1.435 1.00 17.74 358 LEU B O 1
ATOM 5993 N N . SER B 1 379 ? 26.506 18.568 0.119 1.00 18.09 359 SER B N 1
ATOM 5994 C CA . SER B 1 379 ? 25.210 18.390 -0.536 1.00 18.62 359 SER B CA 1
ATOM 5995 C C . SER B 1 379 ? 24.210 19.499 -0.192 1.00 18.91 359 SER B C 1
ATOM 5996 O O . SER B 1 379 ? 23.462 19.954 -1.060 1.00 18.97 359 SER B O 1
ATOM 5999 N N . ALA B 1 380 ? 24.201 19.926 1.070 1.00 19.28 360 ALA B N 1
ATOM 6000 C CA . ALA B 1 380 ? 23.273 20.958 1.535 1.00 19.75 360 ALA B CA 1
ATOM 6001 C C . ALA B 1 380 ? 23.803 22.374 1.308 1.00 20.11 360 ALA B C 1
ATOM 6002 O O . ALA B 1 380 ? 23.023 23.305 1.110 1.00 20.15 360 ALA B O 1
ATOM 6004 N N . LEU B 1 381 ? 25.129 22.518 1.339 1.00 20.55 361 LEU B N 1
ATOM 6005 C CA . LEU B 1 381 ? 25.815 23.813 1.194 1.00 20.98 361 LEU B CA 1
ATOM 6006 C C . LEU B 1 381 ? 25.271 24.905 2.132 1.00 21.25 361 LEU B C 1
ATOM 6007 O O . LEU B 1 381 ? 24.620 25.849 1.676 1.00 21.36 361 LEU B O 1
ATOM 6012 N N . PRO B 1 382 ? 25.539 24.771 3.448 1.00 21.49 362 PRO B N 1
ATOM 6013 C CA . PRO B 1 382 ? 25.080 25.736 4.450 1.00 21.67 362 PRO B CA 1
ATOM 6014 C C . PRO B 1 382 ? 25.847 27.059 4.369 1.00 21.82 362 PRO B C 1
ATOM 6015 O O . PRO B 1 382 ? 26.981 27.071 3.882 1.00 21.86 362 PRO B O 1
ATOM 6019 N N . PRO B 1 383 ? 25.232 28.166 4.843 1.00 21.92 363 PRO B N 1
ATOM 6020 C CA . PRO B 1 383 ? 25.828 29.508 4.812 1.00 21.97 363 PRO B CA 1
ATOM 6021 C C . PRO B 1 383 ? 27.249 29.579 5.379 1.00 22.02 363 PRO B C 1
ATOM 6022 O O . PRO B 1 383 ? 28.137 30.146 4.736 1.00 22.03 363 PRO B O 1
ATOM 6026 N N . GLU B 1 384 ? 27.455 29.005 6.564 1.00 22.02 364 GLU B N 1
ATOM 6027 C CA . GLU B 1 384 ? 28.757 29.044 7.238 1.00 22.03 364 GLU B CA 1
ATOM 6028 C C . GLU B 1 384 ? 29.842 28.244 6.509 1.00 21.89 364 GLU B C 1
ATOM 6029 O O . GLU B 1 384 ? 31.029 28.554 6.625 1.00 21.92 364 GLU B O 1
ATOM 6035 N N . PHE B 1 385 ? 29.427 27.223 5.761 1.00 21.69 365 PHE B N 1
ATOM 6036 C CA . PHE B 1 385 ? 30.354 26.390 4.998 1.00 21.47 365 PHE B CA 1
ATOM 6037 C C . PHE B 1 385 ? 30.767 27.068 3.692 1.00 21.37 365 PHE B C 1
ATOM 6038 O O . PHE B 1 385 ? 31.923 26.970 3.275 1.00 21.36 365 PHE B O 1
ATOM 6046 N N . LEU B 1 386 ? 29.818 27.750 3.053 1.00 21.24 366 LEU B N 1
ATOM 6047 C CA . LEU B 1 386 ? 30.095 28.525 1.843 1.00 21.11 366 LEU B CA 1
ATOM 6048 C C . LEU B 1 386 ? 31.040 29.690 2.137 1.00 21.00 366 LEU B C 1
ATOM 6049 O O . LEU B 1 386 ? 31.926 29.994 1.335 1.00 21.04 366 LEU B O 1
ATOM 6054 N N . ALA B 1 387 ? 30.847 30.327 3.294 1.00 20.84 367 ALA B N 1
ATOM 6055 C CA . ALA B 1 387 ? 31.732 31.392 3.768 1.00 20.68 367 ALA B CA 1
ATOM 6056 C C . ALA B 1 387 ? 33.145 30.871 4.036 1.00 20.62 367 ALA B C 1
ATOM 6057 O O . ALA B 1 387 ? 34.124 31.586 3.819 1.00 20.64 367 ALA B O 1
ATOM 6059 N N . PHE B 1 388 ? 33.237 29.626 4.507 1.00 20.42 368 PHE B N 1
ATOM 6060 C CA . PHE B 1 388 ? 34.520 28.957 4.725 1.00 20.28 368 PHE B CA 1
ATOM 6061 C C . PHE B 1 388 ? 35.273 28.718 3.414 1.00 20.22 368 PHE B C 1
ATOM 6062 O O . PHE B 1 388 ? 36.474 28.973 3.331 1.00 20.16 368 PHE B O 1
ATOM 6070 N N . LEU B 1 389 ? 34.562 28.228 2.399 1.00 20.17 369 LEU B N 1
ATOM 6071 C CA . LEU B 1 389 ? 35.157 27.970 1.085 1.00 20.12 369 LEU B CA 1
ATOM 6072 C C . LEU B 1 389 ? 35.702 29.242 0.435 1.00 20.08 369 LEU B C 1
ATOM 6073 O O . LEU B 1 389 ? 36.698 29.196 -0.287 1.00 20.13 369 LEU B O 1
ATOM 6078 N N . GLN B 1 390 ? 35.047 30.369 0.706 1.00 20.12 370 GLN B N 1
ATOM 6079 C CA . GLN B 1 390 ? 35.449 31.666 0.160 1.00 20.10 370 GLN B CA 1
ATOM 6080 C C . GLN B 1 390 ? 36.752 32.175 0.775 1.00 20.05 370 GLN B C 1
ATOM 6081 O O . GLN B 1 390 ? 37.677 32.542 0.048 1.00 20.04 370 GLN B O 1
ATOM 6087 N N . ILE B 1 391 ? 36.825 32.192 2.106 1.00 19.93 371 ILE B N 1
ATOM 6088 C CA . ILE B 1 391 ? 38.048 32.604 2.804 1.00 19.92 371 ILE B CA 1
ATOM 6089 C C . ILE B 1 391 ? 39.216 31.647 2.534 1.00 19.84 371 ILE B C 1
ATOM 6090 O O . ILE B 1 391 ? 40.355 32.088 2.381 1.00 19.94 371 ILE B O 1
ATOM 6095 N N . LEU B 1 392 ? 38.918 30.350 2.457 1.00 19.70 372 LEU B N 1
ATOM 6096 C CA . LEU B 1 392 ? 39.922 29.326 2.162 1.00 19.60 372 LEU B CA 1
ATOM 6097 C C . LEU B 1 392 ? 40.582 29.556 0.802 1.00 19.57 372 LEU B C 1
ATOM 6098 O O . LEU B 1 392 ? 41.796 29.406 0.663 1.00 19.56 372 LEU B O 1
ATOM 6103 N N . SER B 1 393 ? 39.771 29.926 -0.188 1.00 19.57 373 SER B N 1
ATOM 6104 C CA . SER B 1 393 ? 40.244 30.166 -1.550 1.00 19.58 373 SER B CA 1
ATOM 6105 C C . SER B 1 393 ? 41.082 31.436 -1.666 1.00 19.58 373 SER B C 1
ATOM 6106 O O . SER B 1 393 ? 41.899 31.567 -2.581 1.00 19.68 373 SER B O 1
ATOM 6109 N N . GLN B 1 394 ? 40.871 32.363 -0.736 1.00 19.52 374 GLN B N 1
ATOM 6110 C CA . GLN B 1 394 ? 41.506 33.677 -0.783 1.00 19.59 374 GLN B CA 1
ATOM 6111 C C . GLN B 1 394 ? 42.641 33.817 0.240 1.00 19.42 374 GLN B C 1
ATOM 6112 O O . GLN B 1 394 ? 43.230 34.891 0.381 1.00 19.39 374 GLN B O 1
ATOM 6118 N N . SER B 1 395 ? 42.947 32.722 0.936 1.00 19.18 375 SER B N 1
ATOM 6119 C CA . SER B 1 395 ? 44.032 32.694 1.917 1.00 18.98 375 SER B CA 1
ATOM 6120 C C . SER B 1 395 ? 44.913 31.453 1.745 1.00 18.81 375 SER B C 1
ATOM 6121 O O . SER B 1 395 ? 44.473 30.325 1.995 1.00 18.79 375 SER B O 1
ATOM 6124 N N . ARG B 1 396 ? 46.152 31.673 1.311 1.00 18.57 376 ARG B N 1
ATOM 6125 C CA . ARG B 1 396 ? 47.120 30.593 1.110 1.00 18.37 376 ARG B CA 1
ATOM 6126 C C . ARG B 1 396 ? 47.500 29.922 2.432 1.00 18.25 376 ARG B C 1
ATOM 6127 O O . ARG B 1 396 ? 47.602 28.694 2.506 1.00 18.18 376 ARG B O 1
ATOM 6135 N N . GLU B 1 397 ? 47.700 30.740 3.463 1.00 18.10 377 GLU B N 1
ATOM 6136 C CA . GLU B 1 397 ? 48.045 30.263 4.803 1.00 18.02 377 GLU B CA 1
ATOM 6137 C C . GLU B 1 397 ? 46.959 29.374 5.413 1.00 17.61 377 GLU B C 1
ATOM 6138 O O . GLU B 1 397 ? 47.268 28.405 6.108 1.00 17.57 377 GLU B O 1
ATOM 6144 N N . MET B 1 398 ? 45.696 29.703 5.145 1.00 17.20 378 MET B N 1
ATOM 6145 C CA . MET B 1 398 ? 44.569 28.885 5.592 1.00 16.81 378 MET B CA 1
ATOM 6146 C C . MET B 1 398 ? 44.499 27.574 4.811 1.00 16.42 378 MET B C 1
ATOM 6147 O O . MET B 1 398 ? 44.237 26.519 5.388 1.00 16.33 378 MET B O 1
ATOM 6152 N N . ALA B 1 399 ? 44.737 27.656 3.503 1.00 15.99 379 ALA B N 1
ATOM 6153 C CA . ALA B 1 399 ? 44.744 26.482 2.633 1.00 15.67 379 ALA B CA 1
ATOM 6154 C C . ALA B 1 399 ? 45.841 25.497 3.032 1.00 15.41 379 ALA B C 1
ATOM 6155 O O . ALA B 1 399 ? 45.612 24.289 3.036 1.00 15.31 379 ALA B O 1
ATOM 6157 N N . ASP B 1 400 ? 47.016 26.026 3.379 1.00 15.12 380 ASP B N 1
ATOM 6158 C CA . ASP B 1 400 ? 48.130 25.224 3.893 1.00 14.98 380 ASP B CA 1
ATOM 6159 C C . ASP B 1 400 ? 47.755 24.493 5.180 1.00 14.87 380 ASP B C 1
ATOM 6160 O O . ASP B 1 400 ? 48.009 23.295 5.314 1.00 14.80 380 ASP B O 1
ATOM 6165 N N . GLU B 1 401 ? 47.152 25.225 6.117 1.00 14.78 381 GLU B N 1
ATOM 6166 C CA . GLU B 1 401 ? 46.756 24.677 7.414 1.00 14.79 381 GLU B CA 1
ATOM 6167 C C . GLU B 1 401 ? 45.682 23.605 7.261 1.00 14.58 381 GLU B C 1
ATOM 6168 O O . GLU B 1 401 ? 45.795 22.525 7.837 1.00 14.56 381 GLU B O 1
ATOM 6174 N N . PHE B 1 402 ? 44.651 23.913 6.476 1.00 14.43 382 PHE B N 1
ATOM 6175 C CA . PHE B 1 402 ? 43.567 22.976 6.189 1.00 14.29 382 PHE B CA 1
ATOM 6176 C C . PHE B 1 402 ? 44.084 21.700 5.527 1.00 14.11 382 PHE B C 1
ATOM 6177 O O . PHE B 1 402 ? 43.647 20.599 5.867 1.00 14.08 382 PHE B O 1
ATOM 6185 N N . THR B 1 403 ? 45.017 21.865 4.592 1.00 14.01 383 THR B N 1
ATOM 6186 C CA . THR B 1 403 ? 45.623 20.747 3.871 1.00 13.90 383 THR B CA 1
ATOM 6187 C C . THR B 1 403 ? 46.413 19.838 4.810 1.00 13.91 383 THR B C 1
ATOM 6188 O O . THR B 1 403 ? 46.162 18.632 4.864 1.00 13.79 383 THR B O 1
ATOM 6192 N N . ASP B 1 404 ? 47.354 20.418 5.555 1.00 13.91 384 ASP B N 1
ATOM 6193 C CA . ASP B 1 404 ? 48.185 19.637 6.467 1.00 14.04 384 ASP B CA 1
ATOM 6194 C C . ASP B 1 404 ? 47.366 18.984 7.580 1.00 13.99 384 ASP B C 1
ATOM 6195 O O . ASP B 1 404 ? 47.721 17.908 8.061 1.00 13.95 384 ASP B O 1
ATOM 6200 N N . ASN B 1 405 ? 46.264 19.626 7.965 1.00 13.97 385 ASN B N 1
ATOM 6201 C CA . ASN B 1 405 ? 45.378 19.088 8.999 1.00 14.05 385 ASN B CA 1
ATOM 6202 C C . ASN B 1 405 ? 44.568 17.856 8.582 1.00 14.05 385 ASN B C 1
ATOM 6203 O O . ASN B 1 405 ? 43.839 17.290 9.397 1.00 13.88 385 ASN B O 1
ATOM 6208 N N . PHE B 1 406 ? 44.705 17.436 7.324 1.00 14.14 386 PHE B N 1
ATOM 6209 C CA . PHE B 1 406 ? 44.218 16.120 6.897 1.00 14.28 386 PHE B CA 1
ATOM 6210 C C . PHE B 1 406 ? 44.918 15.014 7.684 1.00 14.47 386 PHE B C 1
ATOM 6211 O O . PHE B 1 406 ? 44.348 13.942 7.902 1.00 14.65 386 PHE B O 1
ATOM 6219 N N . ASN B 1 407 ? 46.150 15.295 8.110 1.00 14.56 387 ASN B N 1
ATOM 6220 C CA . ASN B 1 407 ? 46.913 14.412 8.989 1.00 14.81 387 ASN B CA 1
ATOM 6221 C C . ASN B 1 407 ? 46.377 14.368 10.424 1.00 14.71 387 ASN B C 1
ATOM 6222 O O . ASN B 1 407 ? 46.662 13.427 11.167 1.00 14.69 387 ASN B O 1
ATOM 6227 N N . TYR B 1 408 ? 45.612 15.388 10.809 1.00 14.63 388 TYR B N 1
ATOM 6228 C CA . TYR B 1 408 ? 45.083 15.492 12.171 1.00 14.60 388 TYR B CA 1
ATOM 6229 C C . TYR B 1 408 ? 43.581 15.799 12.163 1.00 14.54 388 TYR B C 1
ATOM 6230 O O . TYR B 1 408 ? 43.183 16.960 12.293 1.00 14.57 388 TYR B O 1
ATOM 6239 N N . PRO B 1 409 ? 42.740 14.756 12.010 1.00 14.41 389 PRO B N 1
ATOM 6240 C CA . PRO B 1 409 ? 41.289 14.955 11.934 1.00 14.41 389 PRO B CA 1
ATOM 6241 C C . PRO B 1 409 ? 40.669 15.529 13.210 1.00 14.40 389 PRO B C 1
ATOM 6242 O O . PRO B 1 409 ? 39.612 16.161 13.143 1.00 14.39 389 PRO B O 1
ATOM 6246 N N . GLU B 1 410 ? 41.319 15.315 14.353 1.00 14.44 390 GLU B N 1
ATOM 6247 C CA . GLU B 1 410 ? 40.833 15.850 15.629 1.00 14.49 390 GLU B CA 1
ATOM 6248 C C . GLU B 1 410 ? 40.851 17.377 15.662 1.00 14.56 390 GLU B C 1
ATOM 6249 O O . GLU B 1 410 ? 39.948 18.001 16.225 1.00 14.58 390 GLU B O 1
ATOM 6255 N N . ARG B 1 411 ? 41.868 17.979 15.051 1.00 14.55 391 ARG B N 1
ATOM 6256 C CA . ARG B 1 411 ? 41.939 19.433 15.000 1.00 14.77 391 ARG B CA 1
ATOM 6257 C C . ARG B 1 411 ? 41.124 20.017 13.842 1.00 14.50 391 ARG B C 1
ATOM 6258 O O . ARG B 1 411 ? 40.798 21.203 13.852 1.00 14.47 391 ARG B O 1
ATOM 6266 N N . GLN B 1 412 ? 40.779 19.174 12.867 1.00 14.19 392 GLN B N 1
ATOM 6267 C CA . GLN B 1 412 ? 39.794 19.538 11.847 1.00 13.99 392 GLN B CA 1
ATOM 6268 C C . GLN B 1 412 ? 38.405 19.636 12.477 1.00 13.88 392 GLN B C 1
ATOM 6269 O O . GLN B 1 412 ? 37.644 20.558 12.177 1.00 13.68 392 GLN B O 1
ATOM 6275 N N . TRP B 1 413 ? 38.082 18.689 13.356 1.00 13.77 393 TRP B N 1
ATOM 6276 C CA . TRP B 1 413 ? 36.808 18.721 14.069 1.00 13.84 393 TRP B CA 1
ATOM 6277 C C . TRP B 1 413 ? 36.739 19.895 15.049 1.00 13.87 393 TRP B C 1
ATOM 6278 O O . TRP B 1 413 ? 35.657 20.399 15.334 1.00 13.89 393 TRP B O 1
ATOM 6289 N N . ASP B 1 414 ? 37.897 20.336 15.540 1.00 14.01 394 ASP B N 1
ATOM 6290 C CA . ASP B 1 414 ? 37.985 21.550 16.355 1.00 14.18 394 ASP B CA 1
ATOM 6291 C C . ASP B 1 414 ? 37.540 22.785 15.572 1.00 14.36 394 ASP B C 1
ATOM 6292 O O . ASP B 1 414 ? 37.101 23.771 16.162 1.00 14.38 394 ASP B O 1
ATOM 6297 N N . ARG B 1 415 ? 37.661 22.721 14.247 1.00 14.69 395 ARG B N 1
ATOM 6298 C CA . ARG B 1 415 ? 37.252 23.818 13.371 1.00 15.11 395 ARG B CA 1
ATOM 6299 C C . ARG B 1 415 ? 35.799 23.686 12.920 1.00 15.16 395 ARG B C 1
ATOM 6300 O O . ARG B 1 415 ? 35.085 24.683 12.842 1.00 15.31 395 ARG B O 1
ATOM 6308 N N . PHE B 1 416 ? 35.370 22.459 12.628 1.00 15.31 396 PHE B N 1
ATOM 6309 C CA . PHE B 1 416 ? 34.088 22.227 11.949 1.00 15.55 396 PHE B CA 1
ATOM 6310 C C . PHE B 1 416 ? 32.903 21.794 12.824 1.00 15.69 396 PHE B C 1
ATOM 6311 O O . PHE B 1 416 ? 31.765 21.798 12.350 1.00 15.72 396 PHE B O 1
ATOM 6319 N N . SER B 1 417 ? 33.161 21.432 14.081 1.00 15.96 397 SER B N 1
ATOM 6320 C CA . SER B 1 417 ? 32.123 20.871 14.968 1.00 16.28 397 SER B CA 1
ATOM 6321 C C . SER B 1 417 ? 30.909 21.772 15.211 1.00 16.47 397 SER B C 1
ATOM 6322 O O . SER B 1 417 ? 29.810 21.278 15.473 1.00 16.44 397 SER B O 1
ATOM 6325 N N . SER B 1 418 ? 31.114 23.085 15.132 1.00 16.79 398 SER B N 1
ATOM 6326 C CA . SER B 1 418 ? 30.028 24.053 15.288 1.00 17.15 398 SER B CA 1
ATOM 6327 C C . SER B 1 418 ? 30.204 25.241 14.338 1.00 17.44 398 SER B C 1
ATOM 6328 O O . SER B 1 418 ? 31.329 25.537 13.922 1.00 17.44 398 SER B O 1
ATOM 6331 N N . PRO B 1 419 ? 29.091 25.916 13.979 1.00 17.77 399 PRO B N 1
ATOM 6332 C CA . PRO B 1 419 ? 29.144 27.147 13.181 1.00 17.95 399 PRO B CA 1
ATOM 6333 C C . PRO B 1 419 ? 29.988 28.251 13.826 1.00 18.21 399 PRO B C 1
ATOM 6334 O O . PRO B 1 419 ? 30.606 29.045 13.113 1.00 18.34 399 PRO B O 1
ATOM 6338 N N . GLU B 1 420 ? 30.009 28.293 15.157 1.00 18.45 400 GLU B N 1
ATOM 6339 C CA . GLU B 1 420 ? 30.796 29.278 15.902 1.00 18.76 400 GLU B CA 1
ATOM 6340 C C . GLU B 1 420 ? 32.297 29.022 15.765 1.00 18.83 400 GLU B C 1
ATOM 6341 O O . GLU B 1 420 ? 33.090 29.963 15.708 1.00 18.77 400 GLU B O 1
ATOM 6347 N N . ARG B 1 421 ? 32.674 27.746 15.716 1.00 18.96 401 ARG B N 1
ATOM 6348 C CA . ARG B 1 421 ? 34.073 27.356 15.552 1.00 19.10 401 ARG B CA 1
ATOM 6349 C C . ARG B 1 421 ? 34.564 27.572 14.120 1.00 19.37 401 ARG B C 1
ATOM 6350 O O . ARG B 1 421 ? 35.719 27.946 13.910 1.00 19.34 401 ARG B O 1
ATOM 6358 N N . ILE B 1 422 ? 33.681 27.345 13.149 1.00 19.79 402 ILE B N 1
ATOM 6359 C CA . ILE B 1 422 ? 33.957 27.665 11.746 1.00 20.28 402 ILE B CA 1
ATOM 6360 C C . ILE B 1 422 ? 34.215 29.168 11.591 1.00 20.68 402 ILE B C 1
ATOM 6361 O O . ILE B 1 422 ? 35.205 29.572 10.979 1.00 20.60 402 ILE B O 1
ATOM 6366 N N . GLY B 1 423 ? 33.327 29.978 12.170 1.00 21.23 403 GLY B N 1
ATOM 6367 C CA . GLY B 1 423 ? 33.432 31.437 12.120 1.00 21.90 403 GLY B CA 1
ATOM 6368 C C . GLY B 1 423 ? 34.664 31.986 12.815 1.00 22.41 403 GLY B C 1
ATOM 6369 O O . GLY B 1 423 ? 35.297 32.921 12.320 1.00 22.43 403 GLY B O 1
ATOM 6370 N N . GLN B 1 424 ? 35.004 31.399 13.961 1.00 22.98 404 GLN B N 1
ATOM 6371 C CA . GLN B 1 424 ? 36.178 31.800 14.735 1.00 23.61 404 GLN B CA 1
ATOM 6372 C C . GLN B 1 424 ? 37.470 31.536 13.960 1.00 23.98 404 GLN B C 1
ATOM 6373 O O . GLN B 1 424 ? 38.391 32.355 13.982 1.00 24.03 404 GLN B O 1
ATOM 6379 N N . TRP B 1 425 ? 37.522 30.394 13.275 1.00 24.44 405 TRP B N 1
ATOM 6380 C CA . TRP B 1 425 ? 38.688 30.004 12.482 1.00 24.87 405 TRP B CA 1
ATOM 6381 C C . TRP B 1 425 ? 38.860 30.876 11.237 1.00 25.23 405 TRP B C 1
ATOM 6382 O O . TRP B 1 425 ? 39.985 31.207 10.859 1.00 25.28 405 TRP B O 1
ATOM 6393 N N . CYS B 1 426 ? 37.744 31.248 10.613 1.00 25.75 406 CYS B N 1
ATOM 6394 C CA . CYS B 1 426 ? 37.756 32.117 9.433 1.00 26.27 406 CYS B CA 1
ATOM 6395 C C . CYS B 1 426 ? 38.271 33.523 9.752 1.00 26.71 406 CYS B C 1
ATOM 6396 O O . CYS B 1 426 ? 38.967 34.133 8.937 1.00 26.79 406 CYS B O 1
ATOM 6399 N N . SER B 1 427 ? 37.936 34.020 10.942 1.00 27.23 407 SER B N 1
ATOM 6400 C CA . SER B 1 427 ? 38.326 35.364 11.379 1.00 27.74 407 SER B CA 1
ATOM 6401 C C . SER B 1 427 ? 39.820 35.485 11.696 1.00 28.11 407 SER B C 1
ATOM 6402 O O . SER B 1 427 ? 40.335 36.591 11.872 1.00 28.20 407 SER B O 1
ATOM 6405 N N . GLN B 1 428 ? 40.507 34.346 11.764 1.00 28.59 408 GLN B N 1
ATOM 6406 C CA . GLN B 1 428 ? 41.944 34.314 12.031 1.00 29.06 408 GLN B CA 1
ATOM 6407 C C . GLN B 1 428 ? 42.773 34.752 10.823 1.00 29.30 408 GLN B C 1
ATOM 6408 O O . GLN B 1 428 ? 43.948 35.103 10.967 1.00 29.38 408 GLN B O 1
ATOM 6414 N N . PHE B 1 429 ? 42.158 34.743 9.641 1.00 29.57 409 PHE B N 1
ATOM 6415 C CA . PHE B 1 429 ? 42.873 35.017 8.393 1.00 29.84 409 PHE B CA 1
ATOM 6416 C C . PHE B 1 429 ? 42.458 36.329 7.716 1.00 30.04 409 PHE B C 1
ATOM 6417 O O . PHE B 1 429 ? 43.316 37.154 7.391 1.00 30.14 409 PHE B O 1
ATOM 6425 N N . ALA B 1 430 ? 41.155 36.513 7.506 1.00 30.22 410 ALA B N 1
ATOM 6426 C CA . ALA B 1 430 ? 40.611 37.782 7.002 1.00 30.39 410 ALA B CA 1
ATOM 6427 C C . ALA B 1 430 ? 39.141 37.960 7.375 1.00 30.44 410 ALA B C 1
ATOM 6428 O O . ALA B 1 430 ? 38.392 36.988 7.482 1.00 30.50 410 ALA B O 1
#

Radius of gyration: 29.25 Å; Cα contacts (8 Å, |Δi|>4): 1736; chains: 2; bounding box: 55×90×81 Å

InterPro domains:
  IPR036188 FAD/NAD(P)-binding domain superfamily [G3DSA:3.50.50.60] (3-67)
  IPR036188 FAD/NAD(P)-binding domain superfamily [G3DSA:3.50.50.60] (273-361)
  IPR036188 FAD/NAD(P)-binding domain superfamily [SSF51905] (1-369)
  IPR041654 Styrene monooxygenase StyA, putative substrate binding domain [PF17885] (144-253)
  IPR054801 Styrene monooxygenase subunit StyA [NF045732] (3-407)

Organism: Pseudomonas putida (NCBI:txid303)

Sequence (815 aa):
KRIGIVGAGTAGLHLGLFLRQHDVDVTVYTDRKPDEYSGLRLLNTVAHNAVTVQREVALDVNEWPSEEFGYFGHYYYVGGPQPMRFYGDLKAPSRAVDYRLYQPMLMRALEARGGKFCYDAVSAEDLEGLSEQYDLLVVCTGKYALGKVFEKQSENSPFEKPQRALCVGLFKGIKEAPIRAVTMSFSPGHGELIEIPTLSFNGMSTALVLENHIGSDLEVLAHTKYDDDPRAFLDLMLEKLGKHHPSVAERIDPAEFDLANSSLDILQGGVVPAFRDGHATLNNGKTIIGLGDIQATVDPVLGQGANMASYAAWILGEEILAHSVYDLRFSEHLERRRQDRVLCATRWTNFTLSALSALPPEFLAFLQILSQSREMADEFTDNFNYPERQWDRFSSPERIGQWCSQFARIGIVGAGTAGLHLGLFLRQHDVDVTVYTDRKPDEYSGLRLLNTVAHNAVTVQREVALDVNEWPSEEFGYFGHYYYVGGPQPMRFYGDLKAPSRAVDYRLYQPMLMRALEARGGKFCYDAVSAEDLEGLSEQYDLLVVCTGKYALGKVFEKQSENSPFEKPQRALCVGLFKGIKEAPIRAVTMSFSPGHGELIEIPTLSFNGMSTALVLENHIGSDLEVLAHTKYDDDPRAFLDLMLEKLGKHHPSVAERIDPAEFDLANSSLDILQGGVVPAFRDGHATLNNGKTIIGLGDIQATVDPVLGQGANMASYAAWILGEEILAHSVYDLRFSEHLERRRQDRVLCATRWTNFTLSALSALPPEFLAFLQILSQSREMADEFTDNFNYPERQWDRFSSPERIGQWCSQFA

Foldseek 3Di:
DAEEEEDPALQNLLLLLLLLVVPYAAEYEAQDALVRLQPFFFDDQFWAAPVLVVSCVVSVLPPDDCVPAWFWWEWEWEDDPDIFTAIATAPGTIHTAGCSNRRSSSVVSSVVSNHHYDNDHDACVCVVVVCVVGLAYEYEDPPNVNLVLFAFDCVLAVFDWFQFWKKKFWKPQFAADPGQHWYWFAFFQFWIWIWHFYQYDVGTIIMIITGTGPPHPCNVLLPDACVVPVVVSLVSVLVCCVPRPVVRSVRGDSVRIGGDPDSSRMDTGGWRWTATQQWGADPVRDIHGYAQCSRTPADPSLSCRSLLSSQLSNLLSVLVVVDSHCHPVSSVSSCVPRVLQRSLRSVLRVLVSVCSNVVDPLNVLLVVLCSVFRPNSNVVTNCSSPSNVVCCQRVDSVSVVVSSVVRD/DEEEEDAALQRLLLLLLLLVVVHAYEYEAADALVRLQLAFQDQQFWAAPVLCVSCVVSVLPPDPQVRAFFFWEWEWEDDPDIFTDIATAPGTIHAEGCSNRRSSSVVSSVVSNYHYDNDDDAPVCVVVVCVVDLAYEYADCPNNRLVQFAFDCVLAVFDWFQFWKKKFWKPQFDADPGQHWYWYHQFQFWIWIWGFYQYDQGTTIMIITGTGPPHPHNVLLVDACVVPVVVSLVSVLVCCVPRVVVRSVRGDSVRIGGPPDSSRIDTGGWRWTATQQWGQDPVRDIHGYAFCSRTPADCSLSCRSLLSSQLSNLVSVLVVVDSHDDVVSSVVSCVPRVLQRSLRSVLRVLCSVCSNVVDPLVVLLVVLCSVFRVNSNVQTNCSSGSNVVCCQRVDSVSVVVSSVVTD

Nearest PDB structures (foldseek):
  3ihm-assembly1_A  TM=1.002E+00  e=1.154E-84  Pseudomonas putida
  7zca-assembly1_A-2  TM=9.278E-01  e=4.321E-36  Variovorax paradoxus EPS
  7z94-assembly1_A  TM=9.240E-01  e=7.059E-35  Variovorax paradoxus EPS
  7z98-assembly1_A  TM=9.264E-01  e=1.094E-34  Variovorax paradoxus EPS
  5x6p-assembly2_B  TM=6.525E-01  e=4.597E-14  Pseudomonas fluorescens

Solvent-accessible surface area: 30864 Å² total; per-residue (Å²): 176,106,0,0,0,1,4,10,31,7,5,0,0,4,0,0,0,9,0,50,88,90,116,15,43,0,12,0,22,16,13,22,56,10,77,5,15,23,2,13,106,7,56,73,20,15,10,6,8,16,26,0,17,128,26,1,88,53,0,111,6,60,105,40,44,13,128,118,38,0,11,67,0,5,52,17,11,19,13,39,153,154,47,43,138,26,21,0,57,14,182,42,38,3,5,3,12,10,21,3,52,3,4,19,30,0,0,121,16,0,80,92,79,40,4,99,35,50,60,63,9,6,4,40,114,63,2,67,40,17,4,111,98,23,80,3,2,0,0,8,23,52,94,14,34,0,11,163,47,1,126,91,29,92,134,23,17,87,29,154,137,42,44,10,11,14,2,13,1,3,2,69,14,14,138,78,15,134,72,49,8,1,3,34,2,13,8,50,39,61,0,7,1,10,7,12,9,4,15,4,46,98,25,69,10,11,0,0,10,1,0,0,15,108,70,27,56,0,44,60,0,8,118,49,116,7,73,101,48,7,68,53,4,5,72,39,0,46,110,19,0,39,150,8,0,29,18,0,21,118,30,14,71,81,101,89,4,30,7,10,18,2,15,32,0,11,71,44,37,43,37,59,4,10,0,49,30,4,49,10,94,23,150,52,55,94,18,0,0,0,0,9,77,5,3,16,37,25,1,36,6,16,22,1,25,4,5,16,10,0,30,2,0,56,15,0,0,57,14,4,74,77,42,104,102,27,58,104,141,1,2,81,36,0,30,173,88,0,46,85,40,5,17,4,2,5,86,3,0,13,49,16,0,51,4,16,61,78,50,35,112,52,10,75,45,4,18,103,47,6,22,160,11,120,117,0,0,40,50,20,0,13,11,16,3,48,0,34,122,0,48,79,48,5,48,37,86,145,114,4,37,114,0,14,82,103,49,101,130,0,0,0,2,1,9,31,8,6,0,0,4,0,0,0,9,0,52,88,97,118,7,76,0,17,0,23,6,7,10,71,15,96,10,13,20,0,19,101,8,61,64,15,8,10,5,11,12,33,0,12,123,25,0,87,54,0,104,6,55,105,46,53,16,122,110,50,0,12,48,0,5,55,18,16,14,11,39,150,149,49,44,140,29,31,0,49,13,189,40,21,4,5,2,12,5,22,5,52,3,4,7,27,0,0,128,19,0,102,90,84,32,3,131,33,47,68,59,22,10,15,54,98,56,2,74,46,18,4,121,127,30,81,3,2,0,0,7,24,37,99,10,16,0,9,148,42,2,128,80,28,91,136,24,9,88,30,130,118,33,54,6,8,14,1,8,0,0,1,84,23,16,138,91,12,136,67,52,5,3,4,33,2,17,9,46,39,60,0,8,1,10,4,10,8,5,18,4,60,103,25,74,10,14,0,0,1,1,0,0,16,90,69,24,58,0,39,66,0,10,119,34,112,8,36,90,42,4,71,52,0,8,70,38,0,41,102,20,0,38,133,8,0,35,14,0,21,114,42,17,53,82,100,88,5,29,8,9,18,5,1,6,0,9,73,41,40,43,39,55,4,3,0,46,40,4,54,10,88,24,148,50,54,92,16,0,0,0,0,9,70,2,1,12,39,24,1,24,7,14,22,2,11,4,7,15,7,1,28,1,0,56,15,0,0,58,15,6,73,80,43,107,105,33,60,104,146,2,3,102,65,0,29,213,103,0,47,83,38,4,18,3,1,6,78,3,0,12,49,16,1,48,3,15,64,78,50,34,108,62,8,69,52,3,24,95,18,3,28,144,9,125,110,0,1,41,53,21,0,13,6,16,7,54,0,35,100,0,46,70,46,5,47,30,74,132,122,3,38,109,3,18,81,110,57,105